Protein 5CEF (pdb70)

InterPro domains:
  IPR000319 Aspartate-semialdehyde dehydrogenase, conserved site [PS01103] (242-256)
  IPR000534 Semialdehyde dehydrogenase, NAD-binding [PF01118] (8-134)
  IPR000534 Semialdehyde dehydrogenase, NAD-binding [SM00859] (8-136)
  IPR005676 Aspartate-semialdehyde dehydrogenase, peptidoglycan lacking [TIGR00978] (7-359)
  IPR012280 Semialdehyde dehydrogenase, dimerisation domain [PF02774] (165-344)
  IPR036291 NAD(P)-binding domain superfamily [SSF51735] (7-179)
  IPR051823 Aspartate-semialdehyde dehydrogenase-related [PTHR46718] (6-364)

Foldseek 3Di:
DAAFEEEEEQLLDPLNVVLQVVQVVDPHYAHFAYEDDPVQAPHASLVPHPDPDPDDRDPSRRGPGYHHLACPTPRNVRGLEYEYPDEQVPCQVSVVRNLLSQHEYEYAYPNCLPPFQEEAEQLQAPLVLCLLVVVQQVVSVHDFYDYYYYYFFVLSLPLNLQRLCCVQPNHFQEKEKEKAFECLSDPDDCVVAPVDKAFDDDPPFVCSQQNSLQRSFDAPPVSNGTCSVPPRHYGYGYTYMYHHHHWKMKMKMDTAHPDPPDDDLVSSQVSQFVDGGPLVVLVQPLDFQGAEAEDEDCPDDDGVVPPPHPRLYFKYWYNWDQDPVHGIITMMMGGCVSVGRSSSSVSSVSVCVVVVSTD/DAAAEEEEEQCLDPLNVVLQVVQVVDPHYDHFAYEDDPVQAPAASLVPHPDPDPDDRDPSRRGPGYHHLACPTPRNVRGLEYEYPDEQVPCQVSVVRNLLSQHEYEYAYPNCPPPFQEEAEQLFAPLVLCLLVVVQCVVSVHDFYDYYYYYFQLLNLPLNLVRLCCVQPNDFQEKEKEKADACPPDPDDCVVAPVDKAFDDDPPQVCSQQNSLQRSFAAPPVSNGTCSVPPRHYGYGYTYMYHHHHWKMKMKMDTAHPDPPDDDLVSSLVSQFVDGGPLVVLPQPLDFQGAEAEDEDQPDDDGVPCPPHPRLYFKYKYNWDQDPVHGIITMMMGGCVSVPRSSSSVSSVSVCVVVVSTD/DAAFEEEEEQLLDPLNVVLQVDQVVDPHYAHFAYEDDPVQAQAASLVPHPDPDPDDRDPSRRGPGYHHLACPTPRNVRGLEYEYPDEQVPCVVSVVRNLLSQHEYEYAYPNCPPPFQEAAEQLQAPLVLCLLPVVQCVVSVHDFGDYYYYYAQQLNLPLNLVRLCCVQPNDFQEKEKEKADECLRDPDDCVVAPVDKAFDDDPPQVCSQQNSQQRSFDAPPVSNGTCSVPPRHYGYGYTYMYHHHHWKMKMKMDTAHPDPPDDDLVSSLVSQFVDGGPLVVLVQPLDFQTAEAEDEDCPDDDGVPPPPDPRLYFKYKYNWDQDPVHGIIIMMMGGCVSVPRSSSSVSSVSVCVVVVSTD/DAAAEEEEEQLLDPLNVVLQVVQVVDPHYHHFAYEHDPVQAPAQSLVPHPDPDPDDRDPSRRGPGYHHLACPTPRNVRGLEYEYPDEQVPCVVSVVRNQLSQHEYEYAYPNCPPPFQEAAEQLQFPLVLCLLPVVQQVVSVHDFYDYYYYYAQLLNLPLNLQRLCCVQPNHFAEKEKEKAFACLRDPDDCVVAPVDKAFDDDPPQVCSQQNSLQRSFAAPPVSNGTPSVPPRHYGYGYTYMYHHHHWKMKMKMDTAHPDPPDDDLVSSLVSQFVDGGPLVVLVQPLDFQTAEAEDEDQPDDDGVPPPPDPRLYFKYKYNWDQDPVHGIIIMMMGGCVSVPRSSSSVSSVSVCVVVVSTD

Organism: Cryptococcus deneoformans (strain JEC21 / ATCC MYA-565) (NCBI:txid214684)

GO terms:
  GO:0004073 aspartate-semialdehyde dehydrogenase activity (F, IDA)
  GO:0009088 L-threonine biosynthetic process (P, IDA)
  GO:0009090 L-homoserine biosynthetic process (P, IDA)
  GO:0004073 aspartate-semialdehyde dehydrogenase activity (F, EXP)

CATH classification: 3.40.50.720 (+1 more: 3.30.360.10)

B-factor: mean 45.01, std 17.14, range [16.52, 144.76]

Structure (mmCIF, N/CA/C/O backbone):
data_5CEF
#
_entry.id   5CEF
#
_cell.length_a   76.590
_cell.length_b   130.960
_cell.length_c   91.940
_cell.angle_alpha   90.000
_cell.angle_beta   92.870
_cell.angle_gamma   90.000
#
_symmetry.space_group_name_H-M   'P 1 21 1'
#
loop_
_entity.id
_entity.type
_entity.pdbx_description
1 polymer 'Aspartate-semialdehyde dehydrogenase'
2 non-polymer 1,2-ETHANEDIOL
3 water water
#
loop_
_atom_site.group_PDB
_atom_site.id
_atom_site.type_symbol
_atom_site.label_atom_id
_atom_site.label_alt_id
_atom_site.label_comp_id
_atom_site.label_asym_id
_atom_site.label_entity_id
_atom_site.label_seq_id
_atom_site.pdbx_PDB_ins_code
_atom_site.Cartn_x
_atom_site.Cartn_y
_atom_site.Cartn_z
_atom_site.occupancy
_atom_site.B_iso_or_equiv
_atom_site.auth_seq_id
_atom_site.auth_comp_id
_atom_site.auth_asym_id
_atom_site.auth_atom_id
_atom_site.pdbx_PDB_model_num
ATOM 1 N N . ARG A 1 6 ? 40.718 33.155 100.039 1.00 41.73 4 ARG A N 1
ATOM 2 C CA . ARG A 1 6 ? 40.441 32.998 98.560 1.00 47.01 4 ARG A CA 1
ATOM 3 C C . ARG A 1 6 ? 41.633 32.513 97.744 1.00 42.62 4 ARG A C 1
ATOM 4 O O . ARG A 1 6 ? 41.494 31.571 96.983 1.00 47.92 4 ARG A O 1
ATOM 12 N N . PRO A 1 7 ? 42.802 33.150 97.873 1.00 38.34 5 PRO A N 1
ATOM 13 C CA . PRO A 1 7 ? 43.941 32.426 97.310 1.00 35.52 5 PRO A CA 1
ATOM 14 C C . PRO A 1 7 ? 44.094 31.078 98.020 1.00 32.43 5 PRO A C 1
ATOM 15 O O . PRO A 1 7 ? 43.742 30.946 99.183 1.00 29.27 5 PRO A O 1
ATOM 19 N N . GLN A 1 8 ? 44.557 30.073 97.292 1.00 32.70 6 GLN A N 1
ATOM 20 C CA . GLN A 1 8 ? 44.731 28.754 97.846 1.00 33.09 6 GLN A CA 1
ATOM 21 C C . GLN A 1 8 ? 45.632 28.750 99.057 1.00 33.13 6 GLN A C 1
ATOM 22 O O . GLN A 1 8 ? 46.494 29.594 99.168 1.00 32.35 6 GLN A O 1
ATOM 28 N N . ILE A 1 9 ? 45.358 27.817 99.974 1.00 36.09 7 ILE A N 1
ATOM 29 C CA . ILE A 1 9 ? 46.177 27.574 101.170 1.00 33.73 7 ILE A CA 1
ATOM 30 C C . ILE A 1 9 ? 46.515 26.083 101.268 1.00 31.60 7 ILE A C 1
ATOM 31 O O . ILE A 1 9 ? 45.620 25.227 101.258 1.00 28.29 7 ILE A O 1
ATOM 36 N N . LYS A 1 10 ? 47.813 25.788 101.268 1.00 30.37 8 LYS A N 1
ATOM 37 C CA . LYS A 1 10 ? 48.254 24.410 101.194 1.00 33.73 8 LYS A CA 1
ATOM 38 C C . LYS A 1 10 ? 48.014 23.768 102.540 1.00 32.95 8 LYS A C 1
ATOM 39 O O . LYS A 1 10 ? 48.308 24.377 103.565 1.00 34.27 8 LYS A O 1
ATOM 45 N N . VAL A 1 11 ? 47.416 22.580 102.543 1.00 31.49 9 VAL A N 1
ATOM 46 C CA . VAL A 1 11 ? 47.112 21.898 103.808 1.00 30.88 9 VAL A CA 1
ATOM 47 C C . VAL A 1 11 ? 47.604 20.462 103.880 1.00 31.70 9 VAL A C 1
ATOM 48 O O . VAL A 1 11 ? 47.770 19.792 102.860 1.00 29.50 9 VAL A O 1
ATOM 52 N N . GLY A 1 12 ? 47.836 20.026 105.118 1.00 31.86 10 GLY A N 1
ATOM 53 C CA . GLY A 1 12 ? 48.255 18.671 105.412 1.00 34.56 10 GLY A CA 1
ATOM 54 C C . GLY A 1 12 ? 47.174 17.863 106.097 1.00 32.10 10 GLY A C 1
ATOM 55 O O . GLY A 1 12 ? 46.296 18.418 106.766 1.00 34.83 10 GLY A O 1
ATOM 56 N N . VAL A 1 13 ? 47.227 16.552 105.900 1.00 31.91 11 VAL A N 1
ATOM 57 C CA . VAL A 1 13 ? 46.351 15.625 106.594 1.00 29.90 11 VAL A CA 1
ATOM 58 C C . VAL A 1 13 ? 47.188 14.490 107.207 1.00 30.57 11 VAL A C 1
ATOM 59 O O . VAL A 1 13 ? 47.832 13.721 106.497 1.00 26.98 11 VAL A O 1
ATOM 63 N N . LEU A 1 14 ? 47.214 14.436 108.539 1.00 31.88 12 LEU A N 1
ATOM 64 C CA . LEU A 1 14 ? 47.855 13.337 109.270 1.00 34.59 12 LEU A CA 1
ATOM 65 C C . LEU A 1 14 ? 46.829 12.261 109.547 1.00 33.48 12 LEU A C 1
ATOM 66 O O . LEU A 1 14 ? 45.680 12.569 109.868 1.00 37.13 12 LEU A O 1
ATOM 71 N N . GLY A 1 15 ? 47.227 11.008 109.388 1.00 35.73 13 GLY A N 1
ATOM 72 C CA . GLY A 1 15 ? 46.311 9.867 109.562 1.00 35.98 13 GLY A CA 1
ATOM 73 C C . GLY A 1 15 ? 45.437 9.716 108.345 1.00 36.58 13 GLY A C 1
ATOM 74 O O . GLY A 1 15 ? 44.247 9.423 108.453 1.00 36.87 13 GLY A O 1
ATOM 75 N N . ALA A 1 16 ? 46.041 9.893 107.180 1.00 35.75 14 ALA A N 1
ATOM 76 C CA . ALA A 1 16 ? 45.302 10.063 105.962 1.00 36.28 14 ALA A CA 1
ATOM 77 C C . ALA A 1 16 ? 44.650 8.829 105.468 1.00 38.96 14 ALA A C 1
ATOM 78 O O . ALA A 1 16 ? 43.683 8.918 104.700 1.00 42.47 14 ALA A O 1
ATOM 80 N N . THR A 1 17 ? 45.157 7.670 105.863 1.00 44.41 15 THR A N 1
ATOM 81 C CA . THR A 1 17 ? 44.554 6.407 105.414 1.00 44.87 15 THR A CA 1
ATOM 82 C C . THR A 1 17 ? 43.443 5.969 106.345 1.00 44.43 15 THR A C 1
ATOM 83 O O . THR A 1 17 ? 42.648 5.119 105.962 1.00 43.61 15 THR A O 1
ATOM 87 N N . GLY A 1 18 ? 43.397 6.533 107.559 1.00 43.74 16 GLY A N 1
ATOM 88 C CA . GLY A 1 18 ? 42.314 6.272 108.535 1.00 43.45 16 GLY A CA 1
ATOM 89 C C . GLY A 1 18 ? 40.993 6.903 108.118 1.00 47.78 16 GLY A C 1
ATOM 90 O O . GLY A 1 18 ? 40.973 7.734 107.225 1.00 53.40 16 GLY A O 1
ATOM 91 N N . THR A 1 19 ? 39.894 6.532 108.779 1.00 47.73 17 THR A N 1
ATOM 92 C CA . THR A 1 19 ? 38.572 6.896 108.301 1.00 47.12 17 THR A CA 1
ATOM 93 C C . THR A 1 19 ? 38.340 8.404 108.418 1.00 44.42 17 THR A C 1
ATOM 94 O O . THR A 1 19 ? 37.806 9.028 107.510 1.00 43.31 17 THR A O 1
ATOM 98 N N . VAL A 1 20 ? 38.785 8.995 109.512 1.00 40.79 18 VAL A N 1
ATOM 99 C CA . VAL A 1 20 ? 38.708 10.443 109.648 1.00 39.41 18 VAL A CA 1
ATOM 100 C C . VAL A 1 20 ? 39.545 11.128 108.569 1.00 36.49 18 VAL A C 1
ATOM 101 O O . VAL A 1 20 ? 39.117 12.115 107.993 1.00 31.93 18 VAL A O 1
ATOM 105 N N . GLY A 1 21 ? 40.739 10.593 108.323 1.00 36.60 19 GLY A N 1
ATOM 106 C CA . GLY A 1 21 ? 41.635 11.099 107.286 1.00 35.75 19 GLY A CA 1
ATOM 107 C C . GLY A 1 21 ? 41.010 11.079 105.907 1.00 36.49 19 GLY A C 1
ATOM 108 O O . GLY A 1 21 ? 41.124 12.039 105.145 1.00 36.18 19 GLY A O 1
ATOM 109 N N . GLN A 1 22 ? 40.304 10.003 105.624 1.00 37.11 20 GLN A N 1
ATOM 110 C CA . GLN A 1 22 ? 39.593 9.854 104.371 1.00 39.78 20 GLN A CA 1
ATOM 111 C C . GLN A 1 22 ? 38.538 10.937 104.177 1.00 39.99 20 GLN A C 1
ATOM 112 O O . GLN A 1 22 ? 38.369 11.487 103.069 1.00 35.49 20 GLN A O 1
ATOM 118 N N . ARG A 1 23 ? 37.828 11.242 105.257 1.00 37.46 21 ARG A N 1
ATOM 119 C CA . ARG A 1 23 ? 36.801 12.250 105.183 1.00 37.64 21 ARG A CA 1
ATOM 120 C C . ARG A 1 23 ? 37.445 13.628 104.985 1.00 32.54 21 ARG A C 1
ATOM 121 O O . ARG A 1 23 ? 36.970 14.421 104.165 1.00 32.54 21 ARG A O 1
ATOM 129 N N . PHE A 1 24 ? 38.516 13.899 105.716 1.00 28.68 22 PHE A N 1
ATOM 130 C CA . PHE A 1 24 ? 39.265 15.139 105.510 1.00 32.37 22 PHE A CA 1
ATOM 131 C C . PHE A 1 24 ? 39.612 15.286 104.024 1.00 32.28 22 PHE A C 1
ATOM 132 O O . PHE A 1 24 ? 39.428 16.349 103.427 1.00 32.67 22 PHE A O 1
ATOM 140 N N . ILE A 1 25 ? 40.092 14.202 103.436 1.00 33.28 23 ILE A N 1
ATOM 141 C CA . ILE A 1 25 ? 40.509 14.219 102.061 1.00 34.92 23 ILE A CA 1
ATOM 142 C C . ILE A 1 25 ? 39.329 14.478 101.115 1.00 35.14 23 ILE A C 1
ATOM 143 O O . ILE A 1 25 ? 39.420 15.308 100.211 1.00 38.53 23 ILE A O 1
ATOM 148 N N . GLU A 1 26 ? 38.240 13.770 101.312 1.00 34.75 24 GLU A N 1
ATOM 149 C CA . GLU A 1 26 ? 37.045 14.016 100.527 1.00 38.29 24 GLU A CA 1
ATOM 150 C C . GLU A 1 26 ? 36.625 15.486 100.574 1.00 36.38 24 GLU A C 1
ATOM 151 O O . GLU A 1 26 ? 36.339 16.081 99.559 1.00 32.65 24 GLU A O 1
ATOM 157 N N . LEU A 1 27 ? 36.590 16.060 101.773 1.00 36.11 25 LEU A N 1
ATOM 158 C CA . LEU A 1 27 ? 36.082 17.400 101.931 1.00 35.62 25 LEU A CA 1
ATOM 159 C C . LEU A 1 27 ? 37.051 18.429 101.418 1.00 33.33 25 LEU A C 1
ATOM 160 O O . LEU A 1 27 ? 36.632 19.460 100.898 1.00 34.07 25 LEU A O 1
ATOM 165 N N . LEU A 1 28 ? 38.333 18.194 101.603 1.00 29.94 26 LEU A N 1
ATOM 166 C CA . LEU A 1 28 ? 39.309 19.196 101.216 1.00 30.46 26 LEU A CA 1
ATOM 167 C C . LEU A 1 28 ? 39.518 19.199 99.700 1.00 32.89 26 LEU A C 1
ATOM 168 O O . LEU A 1 28 ? 39.836 20.234 99.114 1.00 35.00 26 LEU A O 1
ATOM 173 N N . ALA A 1 29 ? 39.318 18.060 99.048 1.00 34.78 27 ALA A N 1
ATOM 174 C CA . ALA A 1 29 ? 39.378 18.026 97.584 1.00 34.51 27 ALA A CA 1
ATOM 175 C C . ALA A 1 29 ? 38.294 18.923 96.987 1.00 34.97 27 ALA A C 1
ATOM 176 O O . ALA A 1 29 ? 38.536 19.615 96.012 1.00 39.37 27 ALA A O 1
ATOM 178 N N . ALA A 1 30 ? 37.121 18.947 97.617 1.00 32.60 28 ALA A N 1
ATOM 179 C CA . ALA A 1 30 ? 35.984 19.766 97.166 1.00 32.76 28 ALA A CA 1
ATOM 180 C C . ALA A 1 30 ? 36.010 21.228 97.664 1.00 29.63 28 ALA A C 1
ATOM 181 O O . ALA A 1 30 ? 35.135 22.012 97.309 1.00 25.73 28 ALA A O 1
ATOM 183 N N . HIS A 1 31 ? 37.019 21.588 98.450 1.00 27.44 29 HIS A N 1
ATOM 184 C CA . HIS A 1 31 ? 37.025 22.852 99.155 1.00 28.47 29 HIS A CA 1
ATOM 185 C C . HIS A 1 31 ? 37.465 24.015 98.264 1.00 28.58 29 HIS A C 1
ATOM 186 O O . HIS A 1 31 ? 38.413 23.909 97.468 1.00 29.29 29 HIS A O 1
ATOM 193 N N . PRO A 1 32 ? 36.821 25.169 98.434 1.00 30.38 30 PRO A N 1
ATOM 194 C CA . PRO A 1 32 ? 37.149 26.309 97.535 1.00 30.92 30 PRO A CA 1
ATOM 195 C C . PRO A 1 32 ? 38.543 26.927 97.655 1.00 27.38 30 PRO A C 1
ATOM 196 O O . PRO A 1 32 ? 38.961 27.545 96.726 1.00 27.18 30 PRO A O 1
ATOM 200 N N . TYR A 1 33 ? 39.236 26.792 98.779 1.00 28.41 31 TYR A N 1
ATOM 201 C CA . TYR A 1 33 ? 40.610 27.307 98.881 1.00 27.13 31 TYR A CA 1
ATOM 202 C C . TYR A 1 33 ? 41.686 26.483 99.576 1.00 28.30 31 TYR A C 1
ATOM 203 O O . TYR A 1 33 ? 42.862 26.776 99.414 1.00 29.91 31 TYR A O 1
ATOM 212 N N . PHE A 1 34 ? 41.304 25.540 100.427 1.00 29.36 32 PHE A N 1
ATOM 213 C CA . PHE A 1 34 ? 42.273 24.656 101.092 1.00 30.91 32 PHE A CA 1
ATOM 214 C C . PHE A 1 34 ? 42.691 23.602 100.091 1.00 30.08 32 PHE A C 1
ATOM 215 O O . PHE A 1 34 ? 41.819 22.954 99.468 1.00 31.22 32 PHE A O 1
ATOM 223 N N . ALA A 1 35 ? 43.990 23.488 99.858 1.00 28.67 33 ALA A N 1
ATOM 224 C CA . ALA A 1 35 ? 44.501 22.600 98.777 1.00 30.42 33 ALA A CA 1
ATOM 225 C C . ALA A 1 35 ? 45.361 21.479 99.366 1.00 29.85 33 ALA A C 1
ATOM 226 O O . ALA A 1 35 ? 46.351 21.748 100.043 1.00 30.83 33 ALA A O 1
ATOM 228 N N . LEU A 1 36 ? 44.925 20.241 99.158 1.00 30.35 34 LEU A N 1
ATOM 229 C CA . LEU A 1 36 ? 45.611 19.087 99.691 1.00 30.85 34 LEU A CA 1
ATOM 230 C C . LEU A 1 36 ? 47.002 19.093 99.182 1.00 32.36 34 LEU A C 1
ATOM 231 O O . LEU A 1 36 ? 47.204 19.120 97.976 1.00 35.58 34 LEU A O 1
ATOM 236 N N . HIS A 1 37 ? 47.963 19.141 100.091 1.00 32.27 35 HIS A N 1
ATOM 237 C CA . HIS A 1 37 ? 49.352 19.270 99.703 1.00 32.42 35 HIS A CA 1
ATOM 238 C C . HIS A 1 37 ? 50.259 18.185 100.284 1.00 34.45 35 HIS A C 1
ATOM 239 O O . HIS A 1 37 ? 51.245 17.815 99.657 1.00 36.49 35 HIS A O 1
ATOM 246 N N . ALA A 1 38 ? 49.978 17.722 101.508 1.00 37.01 36 ALA A N 1
ATOM 247 C CA . ALA A 1 38 ? 50.847 16.754 102.203 1.00 35.86 36 ALA A CA 1
ATOM 248 C C . ALA A 1 38 ? 50.027 15.758 103.012 1.00 40.13 36 ALA A C 1
ATOM 249 O O . ALA A 1 38 ? 49.274 16.152 103.912 1.00 44.75 36 ALA A O 1
ATOM 251 N N . LEU A 1 39 ? 50.136 14.480 102.663 1.00 36.50 37 LEU A N 1
ATOM 252 C CA . LEU A 1 39 ? 49.472 13.420 103.392 1.00 37.23 37 LEU A CA 1
ATOM 253 C C . LEU A 1 39 ? 50.446 12.626 104.264 1.00 39.00 37 LEU A C 1
ATOM 254 O O . LEU A 1 39 ? 51.537 12.275 103.825 1.00 39.39 37 LEU A O 1
ATOM 259 N N . GLY A 1 40 ? 50.068 12.363 105.504 1.00 40.48 38 GLY A N 1
ATOM 260 C CA . GLY A 1 40 ? 50.888 11.548 106.404 1.00 43.66 38 GLY A CA 1
ATOM 261 C C . GLY A 1 40 ? 50.161 10.252 106.779 1.00 43.89 38 GLY A C 1
ATOM 262 O O . GLY A 1 40 ? 48.988 10.279 107.115 1.00 41.97 38 GLY A O 1
ATOM 263 N N . ALA A 1 41 ? 50.873 9.129 106.740 1.00 46.76 39 ALA A N 1
ATOM 264 C CA . ALA A 1 41 ? 50.366 7.853 107.221 1.00 48.89 39 ALA A CA 1
ATOM 265 C C . ALA A 1 41 ? 51.504 7.111 107.887 1.00 48.52 39 ALA A C 1
ATOM 266 O O . ALA A 1 41 ? 52.464 7.737 108.328 1.00 51.26 39 ALA A O 1
ATOM 268 N N . SER A 1 42 ? 51.418 5.795 107.998 1.00 54.17 40 SER A N 1
ATOM 269 C CA . SER A 1 42 ? 52.465 5.038 108.715 1.00 59.84 40 SER A CA 1
ATOM 270 C C . SER A 1 42 ? 53.808 4.987 107.944 1.00 61.70 40 SER A C 1
ATOM 271 O O . SER A 1 42 ? 53.878 5.272 106.738 1.00 67.09 40 SER A O 1
ATOM 274 N N . SER A 1 43 ? 54.858 4.618 108.666 1.00 60.63 41 SER A N 1
ATOM 275 C CA . SER A 1 43 ? 56.159 4.325 108.074 1.00 63.56 41 SER A CA 1
ATOM 276 C C . SER A 1 43 ? 56.106 3.186 107.063 1.00 62.88 41 SER A C 1
ATOM 277 O O . SER A 1 43 ? 56.861 3.156 106.106 1.00 56.24 41 SER A O 1
ATOM 280 N N . ARG A 1 44 ? 55.182 2.257 107.271 1.00 72.54 42 ARG A N 1
ATOM 281 C CA . ARG A 1 44 ? 54.943 1.163 106.319 1.00 74.14 42 ARG A CA 1
ATOM 282 C C . ARG A 1 44 ? 54.351 1.654 104.988 1.00 71.40 42 ARG A C 1
ATOM 283 O O . ARG A 1 44 ? 54.670 1.107 103.943 1.00 66.31 42 ARG A O 1
ATOM 291 N N . SER A 1 45 ? 53.501 2.690 105.012 1.00 68.83 43 SER A N 1
ATOM 292 C CA . SER A 1 45 ? 52.874 3.182 103.770 1.00 59.24 43 SER A CA 1
ATOM 293 C C . SER A 1 45 ? 53.707 4.250 103.071 1.00 51.57 43 SER A C 1
ATOM 294 O O . SER A 1 45 ? 53.494 4.514 101.902 1.00 49.21 43 SER A O 1
ATOM 297 N N . ALA A 1 46 ? 54.642 4.873 103.782 1.00 52.05 44 ALA A N 1
ATOM 298 C CA . ALA A 1 46 ? 55.365 6.021 103.238 1.00 56.25 44 ALA A CA 1
ATOM 299 C C . ALA A 1 46 ? 56.014 5.715 101.911 1.00 55.65 44 ALA A C 1
ATOM 300 O O . ALA A 1 46 ? 56.510 4.625 101.712 1.00 64.43 44 ALA A O 1
ATOM 302 N N . GLY A 1 47 ? 55.965 6.677 101.000 1.00 55.21 45 GLY A N 1
ATOM 303 C CA . GLY A 1 47 ? 56.519 6.515 99.670 1.00 54.86 45 GLY A CA 1
ATOM 304 C C . GLY A 1 47 ? 55.564 5.914 98.650 1.00 54.42 45 GLY A C 1
ATOM 305 O O . GLY A 1 47 ? 55.828 5.951 97.453 1.00 64.45 45 GLY A O 1
ATOM 306 N N . GLN A 1 48 ? 54.454 5.351 99.087 1.00 52.73 46 GLN A N 1
ATOM 307 C CA . GLN A 1 48 ? 53.494 4.813 98.139 1.00 60.42 46 GLN A CA 1
ATOM 308 C C . GLN A 1 48 ? 52.403 5.832 97.840 1.00 57.65 46 GLN A C 1
ATOM 309 O O . GLN A 1 48 ? 52.198 6.763 98.586 1.00 54.64 46 GLN A O 1
ATOM 315 N N . GLN A 1 49 ? 51.689 5.615 96.746 1.00 58.72 47 GLN A N 1
ATOM 316 C CA . GLN A 1 49 ? 50.579 6.468 96.375 1.00 56.75 47 GLN A CA 1
ATOM 317 C C . GLN A 1 49 ? 49.360 6.146 97.191 1.00 51.82 47 GLN A C 1
ATOM 318 O O . GLN A 1 49 ? 49.087 4.976 97.482 1.00 48.88 47 GLN A O 1
ATOM 324 N N . TYR A 1 50 ? 48.622 7.200 97.534 1.00 48.53 48 TYR A N 1
ATOM 325 C CA . TYR A 1 50 ? 47.458 7.081 98.406 1.00 46.32 48 TYR A CA 1
ATOM 326 C C . TYR A 1 50 ? 46.541 5.959 97.916 1.00 47.06 48 TYR A C 1
ATOM 327 O O . TYR A 1 50 ? 46.128 5.081 98.692 1.00 45.39 48 TYR A O 1
ATOM 336 N N . ALA A 1 51 ? 46.222 5.998 96.629 1.00 47.33 49 ALA A N 1
ATOM 337 C CA . ALA A 1 51 ? 45.265 5.052 96.058 1.00 53.43 49 ALA A CA 1
ATOM 338 C C . ALA A 1 51 ? 45.650 3.587 96.289 1.00 53.75 49 ALA A C 1
ATOM 339 O O . ALA A 1 51 ? 44.775 2.746 96.474 1.00 53.21 49 ALA A O 1
ATOM 341 N N . ARG A 1 52 ? 46.951 3.302 96.323 1.00 57.35 50 ARG A N 1
ATOM 342 C CA . ARG A 1 52 ? 47.424 1.923 96.476 1.00 64.35 50 ARG A CA 1
ATOM 343 C C . ARG A 1 52 ? 47.512 1.442 97.923 1.00 58.89 50 ARG A C 1
ATOM 344 O O . ARG A 1 52 ? 47.510 0.237 98.158 1.00 63.10 50 ARG A O 1
ATOM 352 N N . VAL A 1 53 ? 47.589 2.344 98.891 1.00 54.80 51 VAL A N 1
ATOM 353 C CA . VAL A 1 53 ? 47.678 1.912 100.290 1.00 54.15 51 VAL A CA 1
ATOM 354 C C . VAL A 1 53 ? 46.367 2.003 101.063 1.00 55.03 51 VAL A C 1
ATOM 355 O O . VAL A 1 53 ? 46.176 1.281 102.030 1.00 57.92 51 VAL A O 1
ATOM 359 N N . VAL A 1 54 ? 45.456 2.867 100.648 1.00 49.39 52 VAL A N 1
ATOM 360 C CA . VAL A 1 54 ? 44.260 3.093 101.444 1.00 47.76 52 VAL A CA 1
ATOM 361 C C . VAL A 1 54 ? 43.231 2.019 101.231 1.00 46.36 52 VAL A C 1
ATOM 362 O O . VAL A 1 54 ? 43.048 1.571 100.116 1.00 47.35 52 VAL A O 1
ATOM 366 N N . ARG A 1 55 ? 42.558 1.618 102.302 1.00 54.75 53 ARG A N 1
ATOM 367 C CA . ARG A 1 55 ? 41.361 0.799 102.191 1.00 59.85 53 ARG A CA 1
ATOM 368 C C . ARG A 1 55 ? 40.212 1.806 102.253 1.00 59.59 53 ARG A C 1
ATOM 369 O O . ARG A 1 55 ? 39.607 2.009 103.312 1.00 64.59 53 ARG A O 1
ATOM 377 N N . TRP A 1 56 ? 39.876 2.392 101.115 1.00 54.64 54 TRP A N 1
ATOM 378 C CA . TRP A 1 56 ? 38.854 3.430 101.056 1.00 52.17 54 TRP A CA 1
ATOM 379 C C . TRP A 1 56 ? 37.454 2.946 101.437 1.00 52.47 54 TRP A C 1
ATOM 380 O O . TRP A 1 56 ? 36.784 2.278 100.654 1.00 54.64 54 TRP A O 1
ATOM 391 N N . LYS A 1 57 ? 36.983 3.360 102.609 1.00 58.08 55 LYS A N 1
ATOM 392 C CA . LYS A 1 57 ? 35.700 2.923 103.150 1.00 59.84 55 LYS A CA 1
ATOM 393 C C . LYS A 1 57 ? 34.560 3.943 102.993 1.00 55.44 55 LYS A C 1
ATOM 394 O O . LYS A 1 57 ? 33.606 3.918 103.763 1.00 47.81 55 LYS A O 1
ATOM 400 N N . LEU A 1 58 ? 34.612 4.806 101.984 1.00 52.74 56 LEU A N 1
ATOM 401 C CA . LEU A 1 58 ? 33.559 5.825 101.806 1.00 55.19 56 LEU A CA 1
ATOM 402 C C . LEU A 1 58 ? 32.698 5.597 100.548 1.00 52.85 56 LEU A C 1
ATOM 403 O O . LEU A 1 58 ? 33.216 5.115 99.552 1.00 53.52 56 LEU A O 1
ATOM 408 N N . PRO A 1 59 ? 31.395 5.974 100.587 1.00 57.70 57 PRO A N 1
ATOM 409 C CA . PRO A 1 59 ? 30.446 5.726 99.487 1.00 58.71 57 PRO A CA 1
ATOM 410 C C . PRO A 1 59 ? 30.970 6.152 98.142 1.00 64.59 57 PRO A C 1
ATOM 411 O O . PRO A 1 59 ? 30.912 5.379 97.184 1.00 77.09 57 PRO A O 1
ATOM 415 N N . SER A 1 60 ? 31.471 7.370 98.063 1.00 68.17 58 SER A N 1
ATOM 416 C CA . SER A 1 60 ? 31.924 7.918 96.789 1.00 74.41 58 SER A CA 1
ATOM 417 C C . SER A 1 60 ? 33.380 7.530 96.559 1.00 69.26 58 SER A C 1
ATOM 418 O O . SER A 1 60 ? 34.049 7.107 97.494 1.00 75.49 58 SER A O 1
ATOM 421 N N . PRO A 1 61 ? 33.879 7.684 95.322 1.00 68.08 59 PRO A N 1
ATOM 422 C CA . PRO A 1 61 ? 35.217 7.191 95.040 1.00 67.99 59 PRO A CA 1
ATOM 423 C C . PRO A 1 61 ? 36.308 8.153 95.468 1.00 64.22 59 PRO A C 1
ATOM 424 O O . PRO A 1 61 ? 36.031 9.313 95.784 1.00 59.79 59 PRO A O 1
ATOM 428 N N . ILE A 1 62 ? 37.546 7.665 95.436 1.00 60.44 60 ILE A N 1
ATOM 429 C CA . ILE A 1 62 ? 38.720 8.467 95.772 1.00 56.20 60 ILE A CA 1
ATOM 430 C C . ILE A 1 62 ? 38.822 9.616 94.781 1.00 53.50 60 ILE A C 1
ATOM 431 O O . ILE A 1 62 ? 38.692 9.390 93.580 1.00 60.60 60 ILE A O 1
ATOM 436 N N . PRO A 1 63 ? 39.008 10.858 95.271 1.00 54.73 61 PRO A N 1
ATOM 437 C CA . PRO A 1 63 ? 39.058 12.006 94.329 1.00 58.78 61 PRO A CA 1
ATOM 438 C C . PRO A 1 63 ? 40.281 12.003 93.423 1.00 64.67 61 PRO A C 1
ATOM 439 O O . PRO A 1 63 ? 41.270 11.345 93.740 1.00 75.14 61 PRO A O 1
ATOM 443 N N . ASP A 1 64 ? 40.202 12.716 92.301 1.00 65.99 62 ASP A N 1
ATOM 444 C CA . ASP A 1 64 ? 41.287 12.705 91.325 1.00 72.11 62 ASP A CA 1
ATOM 445 C C . ASP A 1 64 ? 42.527 13.365 91.896 1.00 64.91 62 ASP A C 1
ATOM 446 O O . ASP A 1 64 ? 43.632 12.842 91.757 1.00 72.65 62 ASP A O 1
ATOM 451 N N . ALA A 1 65 ? 42.336 14.523 92.508 1.00 59.29 63 ALA A N 1
ATOM 452 C CA . ALA A 1 65 ? 43.441 15.305 93.050 1.00 69.75 63 ALA A CA 1
ATOM 453 C C . ALA A 1 65 ? 44.428 14.495 93.889 1.00 64.85 63 ALA A C 1
ATOM 454 O O . ALA A 1 65 ? 45.630 14.801 93.878 1.00 68.94 63 ALA A O 1
ATOM 456 N N . VAL A 1 66 ? 43.942 13.445 94.548 1.00 61.65 64 VAL A N 1
ATOM 457 C CA . VAL A 1 66 ? 44.773 12.672 95.465 1.00 63.62 64 VAL A CA 1
ATOM 458 C C . VAL A 1 66 ? 45.161 11.280 95.016 1.00 58.52 64 VAL A C 1
ATOM 459 O O . VAL A 1 66 ? 46.048 10.682 95.633 1.00 54.95 64 VAL A O 1
ATOM 463 N N . ARG A 1 67 ? 44.518 10.740 93.994 1.00 66.46 65 ARG A N 1
ATOM 464 C CA . ARG A 1 67 ? 44.780 9.347 93.582 1.00 76.63 65 ARG A CA 1
ATOM 465 C C . ARG A 1 67 ? 46.294 9.068 93.548 1.00 72.23 65 ARG A C 1
ATOM 466 O O . ARG A 1 67 ? 46.781 8.075 94.155 1.00 60.15 65 ARG A O 1
ATOM 474 N N . HIS A 1 68 ? 47.023 9.980 92.908 1.00 66.42 66 HIS A N 1
ATOM 475 C CA . HIS A 1 68 ? 48.446 9.812 92.667 1.00 68.45 66 HIS A CA 1
ATOM 476 C C . HIS A 1 68 ? 49.355 10.636 93.603 1.00 59.59 66 HIS A C 1
ATOM 477 O O . HIS A 1 68 ? 50.567 10.685 93.410 1.00 58.04 66 HIS A O 1
ATOM 484 N N . MET A 1 69 ? 48.790 11.216 94.660 1.00 56.30 67 MET A N 1
ATOM 485 C CA . MET A 1 69 ? 49.600 11.846 95.718 1.00 52.47 67 MET A CA 1
ATOM 486 C C . MET A 1 69 ? 50.296 10.779 96.550 1.00 49.77 67 MET A C 1
ATOM 487 O O . MET A 1 69 ? 49.757 9.676 96.803 1.00 42.27 67 MET A O 1
ATOM 492 N N . VAL A 1 70 ? 51.480 11.119 97.009 1.00 42.15 68 VAL A N 1
ATOM 493 C CA . VAL A 1 70 ? 52.236 10.166 97.759 1.00 44.84 68 VAL A CA 1
ATOM 494 C C . VAL A 1 70 ? 52.133 10.464 99.248 1.00 43.81 68 VAL A C 1
ATOM 495 O O . VAL A 1 70 ? 52.398 11.591 99.670 1.00 44.99 68 VAL A O 1
ATOM 499 N N . VAL A 1 71 ? 51.909 9.419 100.044 1.00 42.57 69 VAL A N 1
ATOM 500 C CA . VAL A 1 71 ? 51.901 9.553 101.499 1.00 40.52 69 VAL A CA 1
ATOM 501 C C . VAL A 1 71 ? 53.318 9.520 102.035 1.00 43.16 69 VAL A C 1
ATOM 502 O O . VAL A 1 71 ? 54.198 8.869 101.478 1.00 44.71 69 VAL A O 1
ATOM 506 N N . HIS A 1 72 ? 53.540 10.234 103.127 1.00 45.58 70 HIS A N 1
ATOM 507 C CA . HIS A 1 72 ? 54.864 10.333 103.755 1.00 43.49 70 HIS A CA 1
ATOM 508 C C . HIS A 1 72 ? 54.763 10.013 105.232 1.00 43.40 70 HIS A C 1
ATOM 509 O O . HIS A 1 72 ? 53.693 9.679 105.733 1.00 45.76 70 HIS A O 1
ATOM 516 N N . GLU A 1 73 ? 55.891 10.084 105.918 1.00 39.09 71 GLU A N 1
ATOM 517 C CA . GLU A 1 73 ? 55.890 9.896 107.346 1.00 39.89 71 GLU A CA 1
ATOM 518 C C . GLU A 1 73 ? 55.195 11.074 108.009 1.00 39.62 71 GLU A C 1
ATOM 519 O O . GLU A 1 73 ? 55.170 12.147 107.447 1.00 34.77 71 GLU A O 1
ATOM 525 N N . CYS A 1 74 ? 54.674 10.852 109.222 1.00 41.33 72 CYS A N 1
ATOM 526 C CA . CYS A 1 74 ? 54.018 11.890 109.997 1.00 35.61 72 CYS A CA 1
ATOM 527 C C . CYS A 1 74 ? 55.049 12.677 110.794 1.00 35.70 72 CYS A C 1
ATOM 528 O O . CYS A 1 74 ? 55.123 12.565 112.016 1.00 38.88 72 CYS A O 1
ATOM 531 N N . ARG A 1 75 ? 55.881 13.450 110.105 1.00 37.65 73 ARG A N 1
ATOM 532 C CA . ARG A 1 75 ? 56.775 14.428 110.774 1.00 40.32 73 ARG A CA 1
ATOM 533 C C . ARG A 1 75 ? 56.787 15.748 110.008 1.00 38.20 73 ARG A C 1
ATOM 534 O O . ARG A 1 75 ? 56.540 15.775 108.829 1.00 32.10 73 ARG A O 1
ATOM 542 N N . PRO A 1 76 ? 57.053 16.854 110.709 1.00 41.30 74 PRO A N 1
ATOM 543 C CA . PRO A 1 76 ? 56.950 18.191 110.132 1.00 40.69 74 PRO A CA 1
ATOM 544 C C . PRO A 1 76 ? 57.971 18.479 109.028 1.00 46.91 74 PRO A C 1
ATOM 545 O O . PRO A 1 76 ? 57.766 19.390 108.217 1.00 50.02 74 PRO A O 1
ATOM 549 N N . ASP A 1 77 ? 59.072 17.723 109.004 1.00 48.89 75 ASP A N 1
ATOM 550 C CA . ASP A 1 77 ? 60.106 17.884 107.978 1.00 44.55 75 ASP A CA 1
ATOM 551 C C . ASP A 1 77 ? 59.995 16.826 106.894 1.00 40.16 75 ASP A C 1
ATOM 552 O O . ASP A 1 77 ? 60.909 16.661 106.109 1.00 44.00 75 ASP A O 1
ATOM 557 N N . ALA A 1 78 ? 58.880 16.121 106.815 1.00 39.75 76 ALA A N 1
ATOM 558 C CA . ALA A 1 78 ? 58.657 15.247 105.655 1.00 40.73 76 ALA A CA 1
ATOM 559 C C . ALA A 1 78 ? 58.160 16.098 104.493 1.00 40.72 76 ALA A C 1
ATOM 560 O O . ALA A 1 78 ? 57.832 17.278 104.689 1.00 45.21 76 ALA A O 1
ATOM 562 N N . PRO A 1 79 ? 58.146 15.535 103.276 1.00 42.56 77 PRO A N 1
ATOM 563 C CA . PRO A 1 79 ? 57.916 16.390 102.096 1.00 46.98 77 PRO A CA 1
ATOM 564 C C . PRO A 1 79 ? 56.539 17.067 102.080 1.00 44.36 77 PRO A C 1
ATOM 565 O O . PRO A 1 79 ? 55.519 16.381 102.202 1.00 38.20 77 PRO A O 1
ATOM 569 N N . GLY A 1 80 ? 56.543 18.394 101.920 1.00 37.33 78 GLY A N 1
ATOM 570 C CA . GLY A 1 80 ? 55.307 19.152 101.756 1.00 39.48 78 GLY A CA 1
ATOM 571 C C . GLY A 1 80 ? 54.827 19.840 103.029 1.00 40.14 78 GLY A C 1
ATOM 572 O O . GLY A 1 80 ? 54.212 20.920 102.976 1.00 37.23 78 GLY A O 1
ATOM 573 N N . PHE A 1 81 ? 55.179 19.264 104.177 1.00 37.50 79 PHE A N 1
ATOM 574 C CA . PHE A 1 81 ? 54.585 19.693 105.417 1.00 36.63 79 PHE A CA 1
ATOM 575 C C . PHE A 1 81 ? 55.026 21.072 105.816 1.00 37.94 79 PHE A C 1
ATOM 576 O O . PHE A 1 81 ? 54.193 21.877 106.236 1.00 41.26 79 PHE A O 1
ATOM 584 N N . ALA A 1 82 ? 56.307 21.387 105.650 1.00 38.86 80 ALA A N 1
ATOM 585 C CA . ALA A 1 82 ? 56.810 22.730 106.030 1.00 37.53 80 ALA A CA 1
ATOM 586 C C . ALA A 1 82 ? 56.092 23.887 105.312 1.00 33.47 80 ALA A C 1
ATOM 587 O O . ALA A 1 82 ? 56.101 24.997 105.793 1.00 35.03 80 ALA A O 1
ATOM 589 N N . GLU A 1 83 ? 55.503 23.628 104.152 1.00 34.62 81 GLU A N 1
ATOM 590 C CA . GLU A 1 83 ? 54.794 24.669 103.381 1.00 37.20 81 GLU A CA 1
ATOM 591 C C . GLU A 1 83 ? 53.307 24.730 103.686 1.00 34.32 81 GLU A C 1
ATOM 592 O O . GLU A 1 83 ? 52.612 25.600 103.155 1.00 31.49 81 GLU A O 1
ATOM 598 N N . CYS A 1 84 ? 52.795 23.777 104.467 1.00 34.33 82 CYS A N 1
ATOM 599 C CA . CYS A 1 84 ? 51.358 23.767 104.794 1.00 32.99 82 CYS A CA 1
ATOM 600 C C . CYS A 1 84 ? 51.027 24.895 105.730 1.00 31.59 82 CYS A C 1
ATOM 601 O O . CYS A 1 84 ? 51.735 25.128 106.710 1.00 31.84 82 CYS A O 1
ATOM 604 N N . GLY A 1 85 ? 49.951 25.605 105.413 1.00 32.43 83 GLY A N 1
ATOM 605 C CA . GLY A 1 85 ? 49.442 26.682 106.252 1.00 33.05 83 GLY A CA 1
ATOM 606 C C . GLY A 1 85 ? 48.586 26.196 107.416 1.00 32.72 83 GLY A C 1
ATOM 607 O O . GLY A 1 85 ? 48.463 26.885 108.438 1.00 36.59 83 GLY A O 1
ATOM 608 N N . VAL A 1 86 ? 48.010 25.022 107.255 1.00 34.01 84 VAL A N 1
ATOM 609 C CA . VAL A 1 86 ? 47.345 24.302 108.335 1.00 38.04 84 VAL A CA 1
ATOM 610 C C . VAL A 1 86 ? 47.482 22.779 108.112 1.00 35.86 84 VAL A C 1
ATOM 611 O O . VAL A 1 86 ? 47.389 22.305 106.979 1.00 38.39 84 VAL A O 1
ATOM 615 N N . VAL A 1 87 ? 47.727 22.043 109.200 1.00 33.60 85 VAL A N 1
ATOM 616 C CA . VAL A 1 87 ? 47.774 20.589 109.176 1.00 31.52 85 VAL A CA 1
ATOM 617 C C . VAL A 1 87 ? 46.634 20.039 110.006 1.00 30.57 85 VAL A C 1
ATOM 618 O O . VAL A 1 87 ? 46.523 20.327 111.216 1.00 35.01 85 VAL A O 1
ATOM 622 N N . PHE A 1 88 ? 45.787 19.255 109.354 1.00 30.13 86 PHE A N 1
ATOM 623 C CA . PHE A 1 88 ? 44.660 18.608 109.992 1.00 31.08 86 PHE A CA 1
ATOM 624 C C . PHE A 1 88 ? 45.062 17.241 110.502 1.00 33.07 86 PHE A C 1
ATOM 625 O O . PHE A 1 88 ? 45.667 16.471 109.762 1.00 33.18 86 PHE A O 1
ATOM 633 N N . SER A 1 89 ? 44.672 16.908 111.735 1.00 36.57 87 SER A N 1
ATOM 634 C CA . SER A 1 89 ? 45.012 15.608 112.325 1.00 34.82 87 SER A CA 1
ATOM 635 C C . SER A 1 89 ? 43.801 14.717 112.594 1.00 36.07 87 SER A C 1
ATOM 636 O O . SER A 1 89 ? 42.915 15.074 113.346 1.00 34.46 87 SER A O 1
ATOM 639 N N . GLY A 1 90 ? 43.766 13.567 111.943 1.00 41.13 88 GLY A N 1
ATOM 640 C CA . GLY A 1 90 ? 42.807 12.530 112.279 1.00 46.22 88 GLY A CA 1
ATOM 641 C C . GLY A 1 90 ? 43.523 11.351 112.899 1.00 49.05 88 GLY A C 1
ATOM 642 O O . GLY A 1 90 ? 43.266 10.203 112.532 1.00 49.30 88 GLY A O 1
ATOM 643 N N . LEU A 1 91 ? 44.435 11.627 113.819 1.00 48.58 89 LEU A N 1
ATOM 644 C CA . LEU A 1 91 ? 45.209 10.578 114.479 1.00 52.69 89 LEU A CA 1
ATOM 645 C C . LEU A 1 91 ? 44.517 10.115 115.755 1.00 59.59 89 LEU A C 1
ATOM 646 O O . LEU A 1 91 ? 43.809 10.897 116.422 1.00 56.84 89 LEU A O 1
ATOM 651 N N . ASP A 1 92 ? 44.732 8.840 116.096 1.00 75.42 90 ASP A N 1
ATOM 652 C CA . ASP A 1 92 ? 44.272 8.270 117.387 1.00 78.03 90 ASP A CA 1
ATOM 653 C C . ASP A 1 92 ? 45.186 8.706 118.518 1.00 74.45 90 ASP A C 1
ATOM 654 O O . ASP A 1 92 ? 46.377 8.950 118.292 1.00 59.97 90 ASP A O 1
ATOM 659 N N . ALA A 1 93 ? 44.625 8.795 119.728 1.00 67.94 91 ALA A N 1
ATOM 660 C CA . ALA A 1 93 ? 45.341 9.400 120.857 1.00 63.26 91 ALA A CA 1
ATOM 661 C C . ALA A 1 93 ? 46.638 8.672 121.206 1.00 58.61 91 ALA A C 1
ATOM 662 O O . ALA A 1 93 ? 47.570 9.296 121.705 1.00 54.01 91 ALA A O 1
ATOM 664 N N . ASP A 1 94 ? 46.691 7.367 120.944 1.00 54.73 92 ASP A N 1
ATOM 665 C CA . ASP A 1 94 ? 47.894 6.583 121.238 1.00 62.94 92 ASP A CA 1
ATOM 666 C C . ASP A 1 94 ? 49.153 7.211 120.645 1.00 60.81 92 ASP A C 1
ATOM 667 O O . ASP A 1 94 ? 50.203 7.181 121.281 1.00 66.27 92 ASP A O 1
ATOM 672 N N . VAL A 1 95 ? 49.062 7.792 119.455 1.00 59.41 93 VAL A N 1
ATOM 673 C CA . VAL A 1 95 ? 50.256 8.350 118.779 1.00 60.49 93 VAL A CA 1
ATOM 674 C C . VAL A 1 95 ? 50.231 9.866 118.591 1.00 56.16 93 VAL A C 1
ATOM 675 O O . VAL A 1 95 ? 51.269 10.490 118.362 1.00 52.87 93 VAL A O 1
ATOM 679 N N . ALA A 1 96 ? 49.049 10.450 118.721 1.00 54.86 94 ALA A N 1
ATOM 680 C CA . ALA A 1 96 ? 48.816 11.828 118.323 1.00 52.43 94 ALA A CA 1
ATOM 681 C C . ALA A 1 96 ? 49.565 12.858 119.123 1.00 52.70 94 ALA A C 1
ATOM 682 O O . ALA A 1 96 ? 49.910 13.908 118.597 1.00 60.09 94 ALA A O 1
ATOM 684 N N . GLY A 1 97 ? 49.803 12.591 120.399 1.00 53.93 95 GLY A N 1
ATOM 685 C CA . GLY A 1 97 ? 50.414 13.591 121.294 1.00 53.87 95 GLY A CA 1
ATOM 686 C C . GLY A 1 97 ? 51.797 14.059 120.901 1.00 50.01 95 GLY A C 1
ATOM 687 O O . GLY A 1 97 ? 52.029 15.259 120.752 1.00 48.08 95 GLY A O 1
ATOM 688 N N . ASP A 1 98 ? 52.719 13.109 120.752 1.00 55.70 96 ASP A N 1
ATOM 689 C CA . ASP A 1 98 ? 54.111 13.444 120.388 1.00 57.13 96 ASP A CA 1
ATOM 690 C C . ASP A 1 98 ? 54.199 14.059 118.997 1.00 46.41 96 ASP A C 1
ATOM 691 O O . ASP A 1 98 ? 54.877 15.065 118.812 1.00 48.22 96 ASP A O 1
ATOM 696 N N . ILE A 1 99 ? 53.426 13.507 118.070 1.00 40.11 97 ILE A N 1
ATOM 697 C CA . ILE A 1 99 ? 53.407 13.960 116.691 1.00 39.31 97 ILE A CA 1
ATOM 698 C C . ILE A 1 99 ? 52.810 15.363 116.518 1.00 42.79 97 ILE A C 1
ATOM 699 O O . ILE A 1 99 ? 53.430 16.245 115.888 1.00 43.50 97 ILE A O 1
ATOM 704 N N . GLU A 1 100 ? 51.652 15.603 117.119 1.00 41.12 98 GLU A N 1
ATOM 705 C CA . GLU A 1 100 ? 51.064 16.925 117.062 1.00 39.61 98 GLU A CA 1
ATOM 706 C C . GLU A 1 100 ? 51.958 17.962 117.732 1.00 39.30 98 GLU A C 1
ATOM 707 O O . GLU A 1 100 ? 52.084 19.098 117.250 1.00 38.77 98 GLU A O 1
ATOM 713 N N . ASN A 1 101 ? 52.602 17.578 118.821 1.00 39.79 99 ASN A N 1
ATOM 714 C CA . ASN A 1 101 ? 53.552 18.481 119.475 1.00 42.00 99 ASN A CA 1
ATOM 715 C C . ASN A 1 101 ? 54.771 18.779 118.625 1.00 38.99 99 ASN A C 1
ATOM 716 O O . ASN A 1 101 ? 55.308 19.895 118.672 1.00 41.86 99 ASN A O 1
ATOM 721 N N . ALA A 1 102 ? 55.228 17.780 117.884 1.00 37.62 100 ALA A N 1
ATOM 722 C CA . ALA A 1 102 ? 56.384 17.961 116.990 1.00 42.37 100 ALA A CA 1
ATOM 723 C C . ALA A 1 102 ? 56.041 18.956 115.868 1.00 40.31 100 ALA A C 1
ATOM 724 O O . ALA A 1 102 ? 56.806 19.869 115.579 1.00 41.45 100 ALA A O 1
ATOM 726 N N . PHE A 1 103 ? 54.870 18.792 115.271 1.00 40.94 101 PHE A N 1
ATOM 727 C CA . PHE A 1 103 ? 54.416 19.740 114.253 1.00 41.15 101 PHE A CA 1
ATOM 728 C C . PHE A 1 103 ? 54.342 21.162 114.796 1.00 40.01 101 PHE A C 1
ATOM 729 O O . PHE A 1 103 ? 54.823 22.097 114.151 1.00 43.40 101 PHE A O 1
ATOM 737 N N . ARG A 1 104 ? 53.753 21.335 115.978 1.00 38.46 102 ARG A N 1
ATOM 738 C CA . ARG A 1 104 ? 53.655 22.664 116.567 1.00 36.81 102 ARG A CA 1
ATOM 739 C C . ARG A 1 104 ? 55.048 23.218 116.856 1.00 38.00 102 ARG A C 1
ATOM 740 O O . ARG A 1 104 ? 55.317 24.410 116.581 1.00 38.96 102 ARG A O 1
ATOM 748 N N . ALA A 1 105 ? 55.926 22.375 117.394 1.00 37.19 103 ALA A N 1
ATOM 749 C CA . ALA A 1 105 ? 57.306 22.811 117.739 1.00 40.05 103 ALA A CA 1
ATOM 750 C C . ALA A 1 105 ? 58.113 23.272 116.513 1.00 37.90 103 ALA A C 1
ATOM 751 O O . ALA A 1 105 ? 58.954 24.171 116.623 1.00 34.50 103 ALA A O 1
ATOM 753 N N . ALA A 1 106 ? 57.808 22.673 115.363 1.00 35.17 104 ALA A N 1
ATOM 754 C CA . ALA A 1 106 ? 58.341 23.108 114.083 1.00 36.12 104 ALA A CA 1
ATOM 755 C C . ALA A 1 106 ? 57.550 24.264 113.460 1.00 39.43 104 ALA A C 1
ATOM 756 O O . ALA A 1 106 ? 57.605 24.492 112.243 1.00 38.06 104 ALA A O 1
ATOM 758 N N . ASP A 1 107 ? 56.826 25.004 114.289 1.00 42.37 105 ASP A N 1
ATOM 759 C CA . ASP A 1 107 ? 56.173 26.256 113.880 1.00 40.43 105 ASP A CA 1
ATOM 760 C C . ASP A 1 107 ? 55.046 26.082 112.857 1.00 38.42 105 ASP A C 1
ATOM 761 O O . ASP A 1 107 ? 54.788 26.968 112.037 1.00 38.14 105 ASP A O 1
ATOM 766 N N . LEU A 1 108 ? 54.376 24.930 112.901 1.00 37.80 106 LEU A N 1
ATOM 767 C CA . LEU A 1 108 ? 53.199 24.676 112.060 1.00 35.20 106 LEU A CA 1
ATOM 768 C C . LEU A 1 108 ? 51.901 24.713 112.864 1.00 37.78 106 LEU A C 1
ATOM 769 O O . LEU A 1 108 ? 51.872 24.454 114.087 1.00 39.57 106 LEU A O 1
ATOM 774 N N . VAL A 1 109 ? 50.820 24.970 112.146 1.00 35.49 107 VAL A N 1
ATOM 775 C CA . VAL A 1 109 ? 49.516 25.061 112.734 1.00 36.89 107 VAL A CA 1
ATOM 776 C C . VAL A 1 109 ? 48.773 23.719 112.687 1.00 36.73 107 VAL A C 1
ATOM 777 O O . VAL A 1 109 ? 48.613 23.145 111.612 1.00 37.77 107 VAL A O 1
ATOM 781 N N . VAL A 1 110 ? 48.253 23.263 113.836 1.00 34.71 108 VAL A N 1
ATOM 782 C CA . VAL A 1 110 ? 47.651 21.947 113.933 1.00 34.10 108 VAL A CA 1
ATOM 783 C C . VAL A 1 110 ? 46.214 21.987 114.460 1.00 34.83 108 VAL A C 1
ATOM 784 O O . VAL A 1 110 ? 45.953 22.547 115.527 1.00 35.81 108 VAL A O 1
ATOM 788 N N . TYR A 1 111 ? 45.289 21.412 113.686 1.00 35.04 109 TYR A N 1
ATOM 789 C CA . TYR A 1 111 ? 43.902 21.258 114.077 1.00 34.66 109 TYR A CA 1
ATOM 790 C C . TYR A 1 111 ? 43.705 19.805 114.390 1.00 35.85 109 TYR A C 1
ATOM 791 O O . TYR A 1 111 ? 43.642 18.997 113.486 1.00 37.08 109 TYR A O 1
ATOM 800 N N . SER A 1 112 ? 43.605 19.488 115.687 1.00 37.05 110 SER A N 1
ATOM 801 C CA . SER A 1 112 ? 43.586 18.106 116.155 1.00 36.56 110 SER A CA 1
ATOM 802 C C . SER A 1 112 ? 42.217 17.611 116.585 1.00 36.24 110 SER A C 1
ATOM 803 O O . SER A 1 112 ? 41.345 18.391 116.975 1.00 33.55 110 SER A O 1
ATOM 806 N N . ASN A 1 113 ? 42.030 16.292 116.470 1.00 40.08 111 ASN A N 1
ATOM 807 C CA . ASN A 1 113 ? 40.845 15.609 116.973 1.00 40.38 111 ASN A CA 1
ATOM 808 C C . ASN A 1 113 ? 41.142 14.654 118.070 1.00 39.30 111 ASN A C 1
ATOM 809 O O . ASN A 1 113 ? 40.282 13.917 118.449 1.00 35.84 111 ASN A O 1
ATOM 814 N N . ALA A 1 114 ? 42.367 14.659 118.575 1.00 44.43 112 ALA A N 1
ATOM 815 C CA . ALA A 1 114 ? 42.729 13.754 119.638 1.00 46.81 112 ALA A CA 1
ATOM 816 C C . ALA A 1 114 ? 42.439 14.424 120.966 1.00 49.58 112 ALA A C 1
ATOM 817 O O . ALA A 1 114 ? 42.179 15.612 120.998 1.00 55.73 112 ALA A O 1
ATOM 819 N N . LYS A 1 115 ? 42.442 13.642 122.037 1.00 56.72 113 LYS A N 1
ATOM 820 C CA . LYS A 1 115 ? 42.133 14.126 123.392 1.00 64.83 113 LYS A CA 1
ATOM 821 C C . LYS A 1 115 ? 43.311 14.856 124.011 1.00 61.55 113 LYS A C 1
ATOM 822 O O . LYS A 1 115 ? 43.151 15.616 124.970 1.00 53.90 113 LYS A O 1
ATOM 828 N N . ASN A 1 116 ? 44.495 14.601 123.481 1.00 53.64 114 ASN A N 1
ATOM 829 C CA . ASN A 1 116 ? 45.726 14.957 124.184 1.00 48.20 114 ASN A CA 1
ATOM 830 C C . ASN A 1 116 ? 45.837 16.435 124.643 1.00 44.88 114 ASN A C 1
ATOM 831 O O . ASN A 1 116 ? 46.251 16.693 125.758 1.00 37.13 114 ASN A O 1
ATOM 836 N N . TYR A 1 117 ? 45.397 17.391 123.802 1.00 41.64 115 TYR A N 1
ATOM 837 C CA . TYR A 1 117 ? 45.530 18.827 124.089 1.00 35.76 115 TYR A CA 1
ATOM 838 C C . TYR A 1 117 ? 44.235 19.562 124.535 1.00 36.44 115 TYR A C 1
ATOM 839 O O . TYR A 1 117 ? 44.240 20.768 124.736 1.00 39.19 115 TYR A O 1
ATOM 848 N N . ARG A 1 118 ? 43.149 18.838 124.713 1.00 35.94 116 ARG A N 1
ATOM 849 C CA . ARG A 1 118 ? 41.853 19.434 124.971 1.00 37.67 116 ARG A CA 1
ATOM 850 C C . ARG A 1 118 ? 41.767 20.200 126.244 1.00 37.92 116 ARG A C 1
ATOM 851 O O . ARG A 1 118 ? 41.044 21.201 126.305 1.00 37.54 116 ARG A O 1
ATOM 859 N N . ARG A 1 119 ? 42.451 19.711 127.273 1.00 35.35 117 ARG A N 1
ATOM 860 C CA . ARG A 1 119 ? 42.453 20.367 128.563 1.00 33.77 117 ARG A CA 1
ATOM 861 C C . ARG A 1 119 ? 43.700 21.229 128.794 1.00 32.48 117 ARG A C 1
ATOM 862 O O . ARG A 1 119 ? 43.845 21.835 129.867 1.00 31.51 117 ARG A O 1
ATOM 870 N N . ASP A 1 120 ? 44.575 21.328 127.797 1.00 29.08 118 ASP A N 1
ATOM 871 C CA . ASP A 1 120 ? 45.783 22.149 127.927 1.00 28.86 118 ASP A CA 1
ATOM 872 C C . ASP A 1 120 ? 45.350 23.611 128.096 1.00 30.19 118 ASP A C 1
ATOM 873 O O . ASP A 1 120 ? 44.523 24.114 127.345 1.00 29.55 118 ASP A O 1
ATOM 878 N N . PRO A 1 121 ? 45.893 24.298 129.100 1.00 32.43 119 PRO A N 1
ATOM 879 C CA . PRO A 1 121 ? 45.355 25.646 129.413 1.00 33.28 119 PRO A CA 1
ATOM 880 C C . PRO A 1 121 ? 45.683 26.735 128.394 1.00 30.35 119 PRO A C 1
ATOM 881 O O . PRO A 1 121 ? 45.199 27.837 128.539 1.00 29.96 119 PRO A O 1
ATOM 885 N N . LEU A 1 122 ? 46.476 26.432 127.371 1.00 32.92 120 LEU A N 1
ATOM 886 C CA . LEU A 1 122 ? 46.745 27.395 126.285 1.00 36.37 120 LEU A CA 1
ATOM 887 C C . LEU A 1 122 ? 46.092 27.019 124.944 1.00 35.07 120 LEU A C 1
ATOM 888 O O . LEU A 1 122 ? 46.171 27.783 123.973 1.00 37.12 120 LEU A O 1
ATOM 893 N N . CYS A 1 123 ? 45.445 25.861 124.899 1.00 32.82 121 CYS A N 1
ATOM 894 C CA . CYS A 1 123 ? 44.925 25.351 123.661 1.00 33.09 121 CYS A CA 1
ATOM 895 C C . CYS A 1 123 ? 43.404 25.414 123.663 1.00 31.33 121 CYS A C 1
ATOM 896 O O . CYS A 1 123 ? 42.764 24.764 124.476 1.00 28.49 121 CYS A O 1
ATOM 899 N N . PRO A 1 124 ? 42.822 26.177 122.738 1.00 32.39 122 PRO A N 1
ATOM 900 C CA . PRO A 1 124 ? 41.369 26.231 122.639 1.00 32.79 122 PRO A CA 1
ATOM 901 C C . PRO A 1 124 ? 40.765 24.904 122.230 1.00 32.41 122 PRO A C 1
ATOM 902 O O . PRO A 1 124 ? 41.375 24.151 121.472 1.00 34.14 122 PRO A O 1
ATOM 906 N N . LEU A 1 125 ? 39.592 24.621 122.777 1.00 30.97 123 LEU A N 1
ATOM 907 C CA . LEU A 1 125 ? 38.799 23.465 122.435 1.00 30.44 123 LEU A CA 1
ATOM 908 C C . LEU A 1 125 ? 37.510 24.003 121.842 1.00 28.14 123 LEU A C 1
ATOM 909 O O . LEU A 1 125 ? 36.632 24.481 122.563 1.00 26.61 123 LEU A O 1
ATOM 914 N N . ILE A 1 126 ? 37.419 23.994 120.521 1.00 25.66 124 ILE A N 1
ATOM 915 C CA . ILE A 1 126 ? 36.413 24.765 119.831 1.00 24.84 124 ILE A CA 1
ATOM 916 C C . ILE A 1 126 ? 35.377 23.904 119.127 1.00 24.06 124 ILE A C 1
ATOM 917 O O . ILE A 1 126 ? 35.701 23.024 118.347 1.00 25.83 124 ILE A O 1
ATOM 922 N N . VAL A 1 127 ? 34.128 24.152 119.456 1.00 25.40 125 VAL A N 1
ATOM 923 C CA . VAL A 1 127 ? 32.986 23.756 118.648 1.00 27.21 125 VAL A CA 1
ATOM 924 C C . VAL A 1 127 ? 32.691 24.944 117.772 1.00 26.86 125 VAL A C 1
ATOM 925 O O . VAL A 1 127 ? 32.314 26.000 118.268 1.00 24.12 125 VAL A O 1
ATOM 929 N N . PRO A 1 128 ? 32.895 24.791 116.466 1.00 30.33 126 PRO A N 1
ATOM 930 C CA . PRO A 1 128 ? 32.843 25.960 115.569 1.00 29.34 126 PRO A CA 1
ATOM 931 C C . PRO A 1 128 ? 31.540 26.743 115.604 1.00 27.86 126 PRO A C 1
ATOM 932 O O . PRO A 1 128 ? 31.557 27.935 115.304 1.00 31.11 126 PRO A O 1
ATOM 936 N N . LEU A 1 129 ? 30.425 26.107 115.956 1.00 25.48 127 LEU A N 1
ATOM 937 C CA . LEU A 1 129 ? 29.149 26.824 116.031 1.00 28.07 127 LEU A CA 1
ATOM 938 C C . LEU A 1 129 ? 28.855 27.412 117.406 1.00 27.38 127 LEU A C 1
ATOM 939 O O . LEU A 1 129 ? 27.701 27.893 117.655 1.00 27.24 127 LEU A O 1
ATOM 944 N N . VAL A 1 130 ? 29.878 27.457 118.254 1.00 24.69 128 VAL A N 1
ATOM 945 C CA . VAL A 1 130 ? 29.697 27.946 119.593 1.00 26.47 128 VAL A CA 1
ATOM 946 C C . VAL A 1 130 ? 30.769 28.914 120.048 1.00 27.15 128 VAL A C 1
ATOM 947 O O . VAL A 1 130 ? 30.430 30.034 120.401 1.00 25.18 128 VAL A O 1
ATOM 951 N N . ASN A 1 131 ? 32.043 28.502 120.063 1.00 25.26 129 ASN A N 1
ATOM 952 C CA . ASN A 1 131 ? 33.064 29.282 120.730 1.00 25.09 129 ASN A CA 1
ATOM 953 C C . ASN A 1 131 ? 34.354 29.574 119.941 1.00 27.62 129 ASN A C 1
ATOM 954 O O . ASN A 1 131 ? 35.447 29.564 120.516 1.00 28.82 129 ASN A O 1
ATOM 959 N N . PRO A 1 132 ? 34.243 29.879 118.641 1.00 28.70 130 PRO A N 1
ATOM 960 C CA . PRO A 1 132 ? 35.423 30.320 117.921 1.00 29.95 130 PRO A CA 1
ATOM 961 C C . PRO A 1 132 ? 36.111 31.580 118.484 1.00 29.39 130 PRO A C 1
ATOM 962 O O . PRO A 1 132 ? 37.309 31.786 118.249 1.00 28.00 130 PRO A O 1
ATOM 966 N N . SER A 1 133 ? 35.395 32.396 119.249 1.00 30.35 131 SER A N 1
ATOM 967 C CA . SER A 1 133 ? 36.022 33.518 119.943 1.00 31.80 131 SER A CA 1
ATOM 968 C C . SER A 1 133 ? 37.234 33.079 120.771 1.00 30.54 131 SER A C 1
ATOM 969 O O . SER A 1 133 ? 38.097 33.899 121.098 1.00 32.12 131 SER A O 1
ATOM 972 N N . HIS A 1 134 ? 37.306 31.798 121.129 1.00 29.29 132 HIS A N 1
ATOM 973 C CA . HIS A 1 134 ? 38.418 31.349 121.962 1.00 29.08 132 HIS A CA 1
ATOM 974 C C . HIS A 1 134 ? 39.748 31.357 121.224 1.00 31.53 132 HIS A C 1
ATOM 975 O O . HIS A 1 134 ? 40.811 31.163 121.838 1.00 29.60 132 HIS A O 1
ATOM 982 N N . LEU A 1 135 ? 39.706 31.593 119.913 1.00 31.08 133 LEU A N 1
ATOM 983 C CA . LEU A 1 135 ? 40.942 31.871 119.178 1.00 32.39 133 LEU A CA 1
ATOM 984 C C . LEU A 1 135 ? 41.729 33.075 119.747 1.00 32.04 133 LEU A C 1
ATOM 985 O O . LEU A 1 135 ? 42.936 33.192 119.522 1.00 32.28 133 LEU A O 1
ATOM 990 N N . SER A 1 136 ? 41.067 33.939 120.514 1.00 30.28 134 SER A N 1
ATOM 991 C CA . SER A 1 136 ? 41.737 35.090 121.119 1.00 30.94 134 SER A CA 1
ATOM 992 C C . SER A 1 136 ? 42.943 34.746 121.999 1.00 30.81 134 SER A C 1
ATOM 993 O O . SER A 1 136 ? 43.802 35.600 122.207 1.00 31.38 134 SER A O 1
ATOM 996 N N . ILE A 1 137 ? 43.036 33.502 122.475 1.00 29.62 135 ILE A N 1
ATOM 997 C CA . ILE A 1 137 ? 44.175 33.062 123.289 1.00 28.36 135 ILE A CA 1
ATOM 998 C C . ILE A 1 137 ? 45.391 32.626 122.476 1.00 30.84 135 ILE A C 1
ATOM 999 O O . ILE A 1 137 ? 46.432 32.310 123.051 1.00 32.44 135 ILE A O 1
ATOM 1004 N N . ILE A 1 138 ? 45.280 32.571 121.155 1.00 32.51 136 ILE A N 1
ATOM 1005 C CA . ILE A 1 138 ? 46.364 31.992 120.337 1.00 32.89 136 ILE A CA 1
ATOM 1006 C C . ILE A 1 138 ? 47.689 32.778 120.394 1.00 35.03 136 ILE A C 1
ATOM 1007 O O . ILE A 1 138 ? 48.758 32.170 120.512 1.00 33.80 136 ILE A O 1
ATOM 1012 N N . PRO A 1 139 ? 47.637 34.125 120.323 1.00 37.42 137 PRO A N 1
ATOM 1013 C CA . PRO A 1 139 ? 48.893 34.894 120.439 1.00 37.85 137 PRO A CA 1
ATOM 1014 C C . PRO A 1 139 ? 49.646 34.562 121.719 1.00 40.30 137 PRO A C 1
ATOM 1015 O O . PRO A 1 139 ? 50.854 34.362 121.689 1.00 41.27 137 PRO A O 1
ATOM 1019 N N . TYR A 1 140 ? 48.917 34.436 122.824 1.00 42.36 138 TYR A N 1
ATOM 1020 C CA . TYR A 1 140 ? 49.524 34.041 124.090 1.00 42.61 138 TYR A CA 1
ATOM 1021 C C . TYR A 1 140 ? 50.114 32.624 124.053 1.00 41.59 138 TYR A C 1
ATOM 1022 O O . TYR A 1 140 ? 51.163 32.364 124.662 1.00 42.13 138 TYR A O 1
ATOM 1031 N N . GLN A 1 141 ? 49.457 31.706 123.349 1.00 39.48 139 GLN A N 1
ATOM 1032 C CA . GLN A 1 141 ? 49.972 30.327 123.236 1.00 38.22 139 GLN A CA 1
ATOM 1033 C C . GLN A 1 141 ? 51.294 30.354 122.506 1.00 37.73 139 GLN A C 1
ATOM 1034 O O . GLN A 1 141 ? 52.254 29.704 122.921 1.00 35.22 139 GLN A O 1
ATOM 1040 N N . ARG A 1 142 ? 51.323 31.090 121.395 1.00 40.22 140 ARG A N 1
ATOM 1041 C CA . ARG A 1 142 ? 52.551 31.292 120.612 1.00 41.04 140 ARG A CA 1
ATOM 1042 C C . ARG A 1 142 ? 53.676 31.903 121.442 1.00 41.17 140 ARG A C 1
ATOM 1043 O O . ARG A 1 142 ? 54.778 31.340 121.529 1.00 42.24 140 ARG A O 1
ATOM 1051 N N . GLU A 1 143 ? 53.382 33.034 122.068 1.00 40.93 141 GLU A N 1
ATOM 1052 C CA . GLU A 1 143 ? 54.366 33.714 122.892 1.00 46.01 141 GLU A CA 1
ATOM 1053 C C . GLU A 1 143 ? 54.946 32.757 123.936 1.00 43.52 141 GLU A C 1
ATOM 1054 O O . GLU A 1 143 ? 56.159 32.623 124.025 1.00 40.54 141 GLU A O 1
ATOM 1060 N N . GLN A 1 144 ? 54.092 32.003 124.639 1.00 44.19 142 GLN A N 1
ATOM 1061 C CA . GLN A 1 144 ? 54.579 31.069 125.670 1.00 41.19 142 GLN A CA 1
ATOM 1062 C C . GLN A 1 144 ? 55.432 29.915 125.156 1.00 41.30 142 GLN A C 1
ATOM 1063 O O . GLN A 1 144 ? 56.189 29.328 125.928 1.00 36.86 142 GLN A O 1
ATOM 1069 N N . LEU A 1 145 ? 55.300 29.568 123.884 1.00 43.29 143 LEU A N 1
ATOM 1070 C CA . LEU A 1 145 ? 56.104 28.491 123.314 1.00 48.00 143 LEU A CA 1
ATOM 1071 C C . LEU A 1 145 ? 57.271 29.014 122.461 1.00 49.79 143 LEU A C 1
ATOM 1072 O O . LEU A 1 145 ? 58.001 28.231 121.868 1.00 52.08 143 LEU A O 1
ATOM 1077 N N . GLY A 1 146 ? 57.465 30.328 122.421 1.00 51.83 144 GLY A N 1
ATOM 1078 C CA . GLY A 1 146 ? 58.513 30.920 121.596 1.00 55.04 144 GLY A CA 1
ATOM 1079 C C . GLY A 1 146 ? 58.244 30.680 120.122 1.00 57.59 144 GLY A C 1
ATOM 1080 O O . GLY A 1 146 ? 59.166 30.440 119.366 1.00 64.71 144 GLY A O 1
ATOM 1081 N N . LEU A 1 147 ? 56.978 30.727 119.721 1.00 54.44 145 LEU A N 1
ATOM 1082 C CA . LEU A 1 147 ? 56.606 30.459 118.349 1.00 51.18 145 LEU A CA 1
ATOM 1083 C C . LEU A 1 147 ? 55.981 31.686 117.718 1.00 46.74 145 LEU A C 1
ATOM 1084 O O . LEU A 1 147 ? 55.377 32.488 118.393 1.00 46.38 145 LEU A O 1
ATOM 1089 N N . LYS A 1 148 ? 56.190 31.844 116.421 1.00 47.47 146 LYS A N 1
ATOM 1090 C CA . LYS A 1 148 ? 55.716 33.006 115.710 1.00 55.14 146 LYS A CA 1
ATOM 1091 C C . LYS A 1 148 ? 54.481 32.632 114.943 1.00 53.23 146 LYS A C 1
ATOM 1092 O O . LYS A 1 148 ? 53.565 33.417 114.840 1.00 52.41 146 LYS A O 1
ATOM 1098 N N . LYS A 1 149 ? 54.437 31.415 114.424 1.00 52.50 147 LYS A N 1
ATOM 1099 C CA . LYS A 1 149 ? 53.339 30.978 113.559 1.00 53.27 147 LYS A CA 1
ATOM 1100 C C . LYS A 1 149 ? 52.524 29.784 114.127 1.00 52.28 147 LYS A C 1
ATOM 1101 O O . LYS A 1 149 ? 51.291 29.757 114.052 1.00 56.62 147 LYS A O 1
ATOM 1107 N N . GLY A 1 150 ? 53.194 28.812 114.740 1.00 50.32 148 GLY A N 1
ATOM 1108 C CA . GLY A 1 150 ? 52.543 27.558 115.122 1.00 46.46 148 GLY A CA 1
ATOM 1109 C C . GLY A 1 150 ? 51.633 27.615 116.349 1.00 44.08 148 GLY A C 1
ATOM 1110 O O . GLY A 1 150 ? 51.882 28.372 117.286 1.00 49.70 148 GLY A O 1
ATOM 1111 N N . TYR A 1 151 ? 50.625 26.747 116.349 1.00 37.77 149 TYR A N 1
ATOM 1112 C CA . TYR A 1 151 ? 49.784 26.505 117.507 1.00 34.16 149 TYR A CA 1
ATOM 1113 C C . TYR A 1 151 ? 48.921 25.240 117.317 1.00 32.28 149 TYR A C 1
ATOM 1114 O O . TYR A 1 151 ? 48.876 24.647 116.228 1.00 30.57 149 TYR A O 1
ATOM 1123 N N . ILE A 1 152 ? 48.266 24.837 118.403 1.00 32.03 150 ILE A N 1
ATOM 1124 C CA . ILE A 1 152 ? 47.308 23.750 118.395 1.00 32.36 150 ILE A CA 1
ATOM 1125 C C . ILE A 1 152 ? 45.921 24.224 118.826 1.00 32.72 150 ILE A C 1
ATOM 1126 O O . ILE A 1 152 ? 45.780 24.977 119.805 1.00 33.68 150 ILE A O 1
ATOM 1131 N N . VAL A 1 153 ? 44.910 23.780 118.070 1.00 31.70 151 VAL A N 1
ATOM 1132 C CA . VAL A 1 153 ? 43.501 23.904 118.446 1.00 28.01 151 VAL A CA 1
ATOM 1133 C C . VAL A 1 153 ? 42.906 22.542 118.354 1.00 28.09 151 VAL A C 1
ATOM 1134 O O . VAL A 1 153 ? 43.203 21.792 117.419 1.00 31.26 151 VAL A O 1
ATOM 1138 N N . THR A 1 154 ? 42.100 22.178 119.336 1.00 28.96 152 THR A N 1
ATOM 1139 C CA . THR A 1 154 ? 41.440 20.898 119.302 1.00 30.44 152 THR A CA 1
ATOM 1140 C C . THR A 1 154 ? 39.965 21.085 119.026 1.00 31.98 152 THR A C 1
ATOM 1141 O O . THR A 1 154 ? 39.344 22.004 119.503 1.00 31.45 152 THR A O 1
ATOM 1145 N N . ASN A 1 155 ? 39.452 20.199 118.191 1.00 35.14 153 ASN A N 1
ATOM 1146 C CA . ASN A 1 155 ? 38.079 20.110 117.805 1.00 36.40 153 ASN A CA 1
ATOM 1147 C C . ASN A 1 155 ? 37.382 19.205 118.806 1.00 35.20 153 ASN A C 1
ATOM 1148 O O . ASN A 1 155 ? 37.992 18.242 119.244 1.00 39.07 153 ASN A O 1
ATOM 1153 N N . ALA A 1 156 ? 36.162 19.514 119.233 1.00 31.66 154 ALA A N 1
ATOM 1154 C CA . ALA A 1 156 ? 35.448 18.589 120.120 1.00 30.45 154 ALA A CA 1
ATOM 1155 C C . ALA A 1 156 ? 34.737 17.467 119.318 1.00 31.35 154 ALA A C 1
ATOM 1156 O O . ALA A 1 156 ? 34.479 17.605 118.116 1.00 34.61 154 ALA A O 1
ATOM 1158 N N . ASN A 1 157 ? 34.422 16.364 119.977 1.00 27.34 155 ASN A N 1
ATOM 1159 C CA . ASN A 1 157 ? 33.748 15.246 119.294 1.00 27.55 155 ASN A CA 1
ATOM 1160 C C . ASN A 1 157 ? 32.257 15.501 119.001 1.00 27.71 155 ASN A C 1
ATOM 1161 O O . ASN A 1 157 ? 31.699 16.550 119.401 1.00 27.36 155 ASN A O 1
ATOM 1166 N N . CYS A 1 158 ? 31.594 14.535 118.361 1.00 26.80 156 CYS A N 1
ATOM 1167 C CA . CYS A 1 158 ? 30.226 14.732 117.890 1.00 26.93 156 CYS A CA 1
ATOM 1168 C C . CYS A 1 158 ? 29.182 14.756 119.008 1.00 27.02 156 CYS A C 1
ATOM 1169 O O . CYS A 1 158 ? 28.267 15.580 118.994 1.00 29.94 156 CYS A O 1
ATOM 1172 N N . SER A 1 159 ? 29.301 13.905 120.009 1.00 26.89 157 SER A N 1
ATOM 1173 C CA . SER A 1 159 ? 28.250 13.852 121.032 1.00 27.69 157 SER A CA 1
ATOM 1174 C C . SER A 1 159 ? 28.291 15.112 121.923 1.00 28.68 157 SER A C 1
ATOM 1175 O O . SER A 1 159 ? 27.247 15.672 122.288 1.00 27.17 157 SER A O 1
ATOM 1178 N N . THR A 1 160 ? 29.495 15.547 122.261 1.00 29.14 158 THR A N 1
ATOM 1179 C CA . THR A 1 160 ? 29.678 16.830 122.941 1.00 30.60 158 THR A CA 1
ATOM 1180 C C . THR A 1 160 ? 29.073 17.962 122.111 1.00 30.01 158 THR A C 1
ATOM 1181 O O . THR A 1 160 ? 28.354 18.812 122.627 1.00 29.54 158 THR A O 1
ATOM 1185 N N . THR A 1 161 ? 29.366 17.965 120.822 1.00 27.69 159 THR A N 1
ATOM 1186 C CA . THR A 1 161 ? 28.874 19.008 119.957 1.00 26.92 159 THR A CA 1
ATOM 1187 C C . THR A 1 161 ? 27.359 18.991 119.911 1.00 26.93 159 THR A C 1
ATOM 1188 O O . THR A 1 161 ? 26.715 20.034 120.005 1.00 26.93 159 THR A O 1
ATOM 1192 N N . GLY A 1 162 ? 26.759 17.811 119.782 1.00 27.47 160 GLY A N 1
ATOM 1193 C CA . GLY A 1 162 ? 25.278 17.728 119.715 1.00 27.85 160 GLY A CA 1
ATOM 1194 C C . GLY A 1 162 ? 24.556 18.261 120.951 1.00 28.17 160 GLY A C 1
ATOM 1195 O O . GLY A 1 162 ? 23.401 18.701 120.868 1.00 31.07 160 GLY A O 1
ATOM 1196 N N . ILE A 1 163 ? 25.248 18.246 122.088 1.00 26.92 161 ILE A N 1
ATOM 1197 C CA . ILE A 1 163 ? 24.715 18.801 123.311 1.00 28.83 161 ILE A CA 1
ATOM 1198 C C . ILE A 1 163 ? 25.010 20.298 123.484 1.00 28.41 161 ILE A C 1
ATOM 1199 O O . ILE A 1 163 ? 24.098 21.089 123.752 1.00 32.72 161 ILE A O 1
ATOM 1204 N N . VAL A 1 164 ? 26.251 20.705 123.295 1.00 27.16 162 VAL A N 1
ATOM 1205 C CA . VAL A 1 164 ? 26.646 22.061 123.596 1.00 27.01 162 VAL A CA 1
ATOM 1206 C C . VAL A 1 164 ? 26.086 23.117 122.669 1.00 28.53 162 VAL A C 1
ATOM 1207 O O . VAL A 1 164 ? 25.931 24.279 123.068 1.00 28.68 162 VAL A O 1
ATOM 1211 N N . VAL A 1 165 ? 25.780 22.736 121.432 1.00 28.80 163 VAL A N 1
ATOM 1212 C CA . VAL A 1 165 ? 25.196 23.689 120.526 1.00 28.06 163 VAL A CA 1
ATOM 1213 C C . VAL A 1 165 ? 23.859 24.166 121.086 1.00 26.57 163 VAL A C 1
ATOM 1214 O O . VAL A 1 165 ? 23.671 25.366 121.227 1.00 27.89 163 VAL A O 1
ATOM 1218 N N . PRO A 1 166 ? 22.952 23.250 121.436 1.00 24.42 164 PRO A N 1
ATOM 1219 C CA . PRO A 1 166 ? 21.713 23.743 122.037 1.00 25.17 164 PRO A CA 1
ATOM 1220 C C . PRO A 1 166 ? 21.941 24.511 123.318 1.00 24.33 164 PRO A C 1
ATOM 1221 O O . PRO A 1 166 ? 21.272 25.522 123.557 1.00 21.73 164 PRO A O 1
ATOM 1225 N N . LEU A 1 167 ? 22.896 24.062 124.130 1.00 25.62 165 LEU A N 1
ATOM 1226 C CA . LEU A 1 167 ? 23.191 24.780 125.378 1.00 25.54 165 LEU A CA 1
ATOM 1227 C C . LEU A 1 167 ? 23.632 26.219 125.129 1.00 27.41 165 LEU A C 1
ATOM 1228 O O . LEU A 1 167 ? 23.227 27.133 125.830 1.00 27.63 165 LEU A O 1
ATOM 1233 N N . ALA A 1 168 ? 24.427 26.410 124.099 1.00 28.78 166 ALA A N 1
ATOM 1234 C CA . ALA A 1 168 ? 24.933 27.709 123.780 1.00 30.00 166 ALA A CA 1
ATOM 1235 C C . ALA A 1 168 ? 23.794 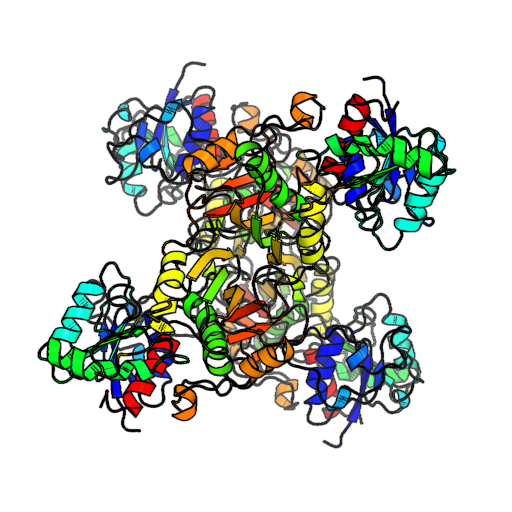28.628 123.378 1.00 33.46 166 ALA A C 1
ATOM 1236 O O . ALA A 1 168 ? 23.809 29.822 123.706 1.00 42.05 166 ALA A O 1
ATOM 1238 N N . ALA A 1 169 ? 22.831 28.098 122.639 1.00 32.18 167 ALA A N 1
ATOM 1239 C CA . ALA A 1 169 ? 21.721 28.907 122.171 1.00 31.23 167 ALA A CA 1
ATOM 1240 C C . ALA A 1 169 ? 20.890 29.344 123.370 1.00 31.82 167 ALA A C 1
ATOM 1241 O O . ALA A 1 169 ? 20.376 30.476 123.423 1.00 31.10 167 ALA A O 1
ATOM 1243 N N . LEU A 1 170 ? 20.801 28.459 124.349 1.00 28.31 168 LEU A N 1
ATOM 1244 C CA . LEU A 1 170 ? 20.116 28.798 125.583 1.00 30.13 168 LEU A CA 1
ATOM 1245 C C . LEU A 1 170 ? 20.857 29.891 126.336 1.00 30.21 168 LEU A C 1
ATOM 1246 O O . LEU A 1 170 ? 20.216 30.789 126.874 1.00 32.55 168 LEU A O 1
ATOM 1251 N N . GLU A 1 171 ? 22.186 29.790 126.425 1.00 29.92 169 GLU A N 1
ATOM 1252 C CA . GLU A 1 171 ? 22.938 30.764 127.228 1.00 31.39 169 GLU A CA 1
ATOM 1253 C C . GLU A 1 171 ? 22.879 32.129 126.569 1.00 30.92 169 GLU A C 1
ATOM 1254 O O . GLU A 1 171 ? 22.661 33.132 127.234 1.00 36.55 169 GLU A O 1
ATOM 1260 N N . LYS A 1 172 ? 23.040 32.163 125.265 1.00 30.42 170 LYS A N 1
ATOM 1261 C CA . LYS A 1 172 ? 22.967 33.429 124.540 1.00 34.26 170 LYS A CA 1
ATOM 1262 C C . LYS A 1 172 ? 21.626 34.125 124.775 1.00 34.87 170 LYS A C 1
ATOM 1263 O O . LYS A 1 172 ? 21.597 35.323 124.929 1.00 40.27 170 LYS A O 1
ATOM 1269 N N . ALA A 1 173 ? 20.536 33.375 124.795 1.00 33.35 171 ALA A N 1
ATOM 1270 C CA . ALA A 1 173 ? 19.234 33.964 124.926 1.00 32.02 171 ALA A CA 1
ATOM 1271 C C . ALA A 1 173 ? 18.806 34.192 126.367 1.00 35.33 171 ALA A C 1
ATOM 1272 O O . ALA A 1 173 ? 18.067 35.138 126.614 1.00 38.50 171 ALA A O 1
ATOM 1274 N N . PHE A 1 174 ? 19.192 33.318 127.305 1.00 35.71 172 PHE A N 1
ATOM 1275 C CA . PHE A 1 174 ? 18.659 33.382 128.672 1.00 32.84 172 PHE A CA 1
ATOM 1276 C C . PHE A 1 174 ? 19.685 33.467 129.768 1.00 31.47 172 PHE A C 1
ATOM 1277 O O . PHE A 1 174 ? 19.351 33.332 130.923 1.00 26.12 172 PHE A O 1
ATOM 1285 N N . GLY A 1 175 ? 20.947 33.666 129.410 1.00 36.07 173 GLY A N 1
ATOM 1286 C CA . GLY A 1 175 ? 21.998 33.729 130.421 1.00 33.66 173 GLY A CA 1
ATOM 1287 C C . GLY A 1 175 ? 22.480 32.371 130.898 1.00 34.99 173 GLY A C 1
ATOM 1288 O O . GLY A 1 175 ? 22.049 31.337 130.398 1.00 32.18 173 GLY A O 1
ATOM 1289 N N . PRO A 1 176 ? 23.377 32.366 131.904 1.00 38.04 174 PRO A N 1
ATOM 1290 C CA . PRO A 1 176 ? 24.101 31.140 132.187 1.00 34.11 174 PRO A CA 1
ATOM 1291 C C . PRO A 1 176 ? 23.253 30.040 132.748 1.00 32.78 174 PRO A C 1
ATOM 1292 O O . PRO A 1 176 ? 22.217 30.271 133.357 1.00 34.20 174 PRO A O 1
ATOM 1296 N N . LEU A 1 177 ? 23.708 28.817 132.520 1.00 34.74 175 LEU A N 1
ATOM 1297 C CA . LEU A 1 177 ? 23.044 27.629 133.012 1.00 32.92 175 LEU A CA 1
ATOM 1298 C C . LEU A 1 177 ? 23.623 27.238 134.351 1.00 32.33 175 LEU A C 1
ATOM 1299 O O . LEU A 1 177 ? 24.823 27.374 134.590 1.00 31.95 175 LEU A O 1
ATOM 1304 N N . ASP A 1 178 ? 22.761 26.673 135.179 1.00 29.25 176 ASP A N 1
ATOM 1305 C CA . ASP A 1 178 ? 23.117 26.174 136.483 1.00 29.87 176 ASP A CA 1
ATOM 1306 C C . ASP A 1 178 ? 23.479 24.709 136.373 1.00 28.99 176 ASP A C 1
ATOM 1307 O O . ASP A 1 178 ? 24.576 24.300 136.727 1.00 28.18 176 ASP A O 1
ATOM 1312 N N . THR A 1 179 ? 22.536 23.918 135.880 1.00 30.21 177 THR A N 1
ATOM 1313 C CA . THR A 1 179 ? 22.608 22.448 135.949 1.00 31.62 177 THR A CA 1
ATOM 1314 C C . THR A 1 179 ? 22.118 21.825 134.646 1.00 28.51 177 THR A C 1
ATOM 1315 O O . THR A 1 179 ? 21.164 22.320 134.026 1.00 23.93 177 THR A O 1
ATOM 1319 N N . VAL A 1 180 ? 22.822 20.775 134.223 1.00 27.67 178 VAL A N 1
ATOM 1320 C CA . VAL A 1 180 ? 22.467 19.984 133.053 1.00 24.96 178 VAL A CA 1
ATOM 1321 C C . VAL A 1 180 ? 22.616 18.485 133.280 1.00 24.16 178 VAL A C 1
ATOM 1322 O O . VAL A 1 180 ? 23.667 18.018 133.717 1.00 24.79 178 VAL A O 1
ATOM 1326 N N . ILE A 1 181 ? 21.573 17.732 132.956 1.00 25.54 179 ILE A N 1
ATOM 1327 C CA . ILE A 1 181 ? 21.615 16.268 133.007 1.00 28.56 179 ILE A CA 1
ATOM 1328 C C . ILE A 1 181 ? 21.298 15.748 131.644 1.00 31.46 179 ILE A C 1
ATOM 1329 O O . ILE A 1 181 ? 20.402 16.258 130.972 1.00 33.32 179 ILE A O 1
ATOM 1334 N N . VAL A 1 182 ? 22.061 14.771 131.202 1.00 31.00 180 VAL A N 1
ATOM 1335 C CA . VAL A 1 182 ? 21.899 14.305 129.861 1.00 30.48 180 VAL A CA 1
ATOM 1336 C C . VAL A 1 182 ? 22.141 12.802 129.737 1.00 30.65 180 VAL A C 1
ATOM 1337 O O . VAL A 1 182 ? 23.112 12.281 130.282 1.00 32.43 180 VAL A O 1
ATOM 1341 N N . THR A 1 183 ? 21.276 12.123 128.992 1.00 26.35 181 THR A N 1
ATOM 1342 C CA . THR A 1 183 ? 21.537 10.773 128.586 1.00 27.19 181 THR A CA 1
ATOM 1343 C C . THR A 1 183 ? 21.688 10.784 127.052 1.00 25.50 181 THR A C 1
ATOM 1344 O O . THR A 1 183 ? 20.832 11.311 126.368 1.00 25.89 181 THR A O 1
ATOM 1348 N N . THR A 1 184 ? 22.742 10.170 126.521 1.00 24.29 182 THR A N 1
ATOM 1349 C CA . THR A 1 184 ? 22.882 10.054 125.083 1.00 24.65 182 THR A CA 1
ATOM 1350 C C . THR A 1 184 ? 22.581 8.646 124.583 1.00 27.25 182 THR A C 1
ATOM 1351 O O . THR A 1 184 ? 22.773 7.643 125.294 1.00 24.87 182 THR A O 1
ATOM 1355 N N . LEU A 1 185 ? 22.083 8.606 123.341 1.00 26.66 183 LEU A N 1
ATOM 1356 C CA . LEU A 1 185 ? 21.883 7.389 122.597 1.00 25.43 183 LEU A CA 1
ATOM 1357 C C . LEU A 1 185 ? 22.668 7.556 121.305 1.00 25.00 183 LEU A C 1
ATOM 1358 O O . LEU A 1 185 ? 22.214 8.193 120.351 1.00 23.99 183 LEU A O 1
ATOM 1363 N N . GLN A 1 186 ? 23.858 6.975 121.265 1.00 24.91 184 GLN A N 1
ATOM 1364 C CA . GLN A 1 186 ? 24.792 7.254 120.207 1.00 24.75 184 GLN A CA 1
ATOM 1365 C C . GLN A 1 186 ? 24.781 6.154 119.167 1.00 23.20 184 GLN A C 1
ATOM 1366 O O . GLN A 1 186 ? 24.756 4.997 119.478 1.00 22.50 184 GLN A O 1
ATOM 1372 N N . ALA A 1 187 ? 24.776 6.577 117.915 1.00 23.87 185 ALA A N 1
ATOM 1373 C CA . ALA A 1 187 ? 24.869 5.723 116.763 1.00 25.07 185 ALA A CA 1
ATOM 1374 C C . ALA A 1 187 ? 26.239 5.125 116.664 1.00 23.30 185 ALA A C 1
ATOM 1375 O O . ALA A 1 187 ? 27.154 5.589 117.321 1.00 23.23 185 ALA A O 1
ATOM 1377 N N . ILE A 1 188 ? 26.380 4.175 115.744 1.00 25.08 186 ILE A N 1
ATOM 1378 C CA . ILE A 1 188 ? 27.652 3.441 115.555 1.00 29.25 186 ILE A CA 1
ATOM 1379 C C . ILE A 1 188 ? 28.647 4.092 114.592 1.00 29.84 186 ILE A C 1
ATOM 1380 O O . ILE A 1 188 ? 29.808 3.853 114.729 1.00 31.07 186 ILE A O 1
ATOM 1385 N N . SER A 1 189 ? 28.219 4.924 113.651 1.00 34.14 187 SER A N 1
ATOM 1386 C CA . SER A 1 189 ? 29.165 5.816 112.913 1.00 36.54 187 SER A CA 1
ATOM 1387 C C . SER A 1 189 ? 30.234 6.550 113.754 1.00 40.11 187 SER A C 1
ATOM 1388 O O . SER A 1 189 ? 31.356 6.744 113.304 1.00 35.26 187 SER A O 1
ATOM 1391 N N . GLY A 1 190 ? 29.889 6.952 114.980 1.00 48.47 188 GLY A N 1
ATOM 1392 C CA . GLY A 1 190 ? 30.925 7.279 116.019 1.00 62.45 188 GLY A CA 1
ATOM 1393 C C . GLY A 1 190 ? 32.379 6.737 115.743 1.00 57.66 188 GLY A C 1
ATOM 1394 O O . GLY A 1 190 ? 33.269 7.520 115.476 1.00 52.10 188 GLY A O 1
ATOM 1395 N N . ALA A 1 191 ? 32.579 5.407 115.746 1.00 51.22 189 ALA A N 1
ATOM 1396 C CA . ALA A 1 191 ? 33.903 4.687 115.484 1.00 52.59 189 ALA A CA 1
ATOM 1397 C C . ALA A 1 191 ? 35.088 5.053 116.386 1.00 58.58 189 ALA A C 1
ATOM 1398 O O . ALA A 1 191 ? 36.133 4.378 116.350 1.00 59.44 189 ALA A O 1
ATOM 1400 N N . GLY A 1 195 ? 34.721 -0.859 113.228 1.00 38.34 193 GLY A N 1
ATOM 1401 C CA . GLY A 1 195 ? 34.227 0.043 114.320 1.00 44.84 193 GLY A CA 1
ATOM 1402 C C . GLY A 1 195 ? 33.648 -0.660 115.544 1.00 44.66 193 GLY A C 1
ATOM 1403 O O . GLY A 1 195 ? 34.353 -1.372 116.261 1.00 52.66 193 GLY A O 1
ATOM 1404 N N . VAL A 1 196 ? 32.355 -0.471 115.790 1.00 42.48 194 VAL A N 1
ATOM 1405 C CA . VAL A 1 196 ? 31.624 -1.357 116.717 1.00 37.38 194 VAL A CA 1
ATOM 1406 C C . VAL A 1 196 ? 31.163 -2.613 115.942 1.00 34.62 194 VAL A C 1
ATOM 1407 O O . VAL A 1 196 ? 30.656 -2.539 114.833 1.00 37.04 194 VAL A O 1
ATOM 1411 N N . SER A 1 197 ? 31.432 -3.773 116.518 1.00 31.52 195 SER A N 1
ATOM 1412 C CA . SER A 1 197 ? 31.164 -5.024 115.852 1.00 31.40 195 SER A CA 1
ATOM 1413 C C . SER A 1 197 ? 29.676 -5.344 115.964 1.00 28.99 195 SER A C 1
ATOM 1414 O O . SER A 1 197 ? 29.032 -4.969 116.972 1.00 28.95 195 SER A O 1
ATOM 1417 N N . SER A 1 198 ? 29.128 -6.002 114.947 1.00 28.30 196 SER A N 1
ATOM 1418 C CA . SER A 1 198 ? 27.681 -6.247 114.960 1.00 31.43 196 SER A CA 1
ATOM 1419 C C . SER A 1 198 ? 27.360 -7.023 116.197 1.00 32.48 196 SER A C 1
ATOM 1420 O O . SER A 1 198 ? 26.299 -6.847 116.782 1.00 32.37 196 SER A O 1
ATOM 1423 N N . LEU A 1 199 ? 28.233 -7.956 116.559 1.00 31.70 197 LEU A N 1
ATOM 1424 C CA . LEU A 1 199 ? 27.961 -8.762 117.712 1.00 31.88 197 LEU A CA 1
ATOM 1425 C C . LEU A 1 199 ? 27.757 -7.970 118.981 1.00 32.96 197 LEU A C 1
ATOM 1426 O O . LEU A 1 199 ? 26.996 -8.412 119.841 1.00 31.43 197 LEU A O 1
ATOM 1431 N N . ASP A 1 200 ? 28.484 -6.855 119.139 1.00 33.56 198 ASP A N 1
ATOM 1432 C CA . ASP A 1 200 ? 28.430 -6.088 120.378 1.00 35.58 198 ASP A CA 1
ATOM 1433 C C . ASP A 1 200 ? 27.126 -5.375 120.508 1.00 31.84 198 ASP A C 1
ATOM 1434 O O . ASP A 1 200 ? 26.634 -5.220 121.618 1.00 33.19 198 ASP A O 1
ATOM 1439 N N . ILE A 1 201 ? 26.536 -5.002 119.378 1.00 26.31 199 ILE A N 1
ATOM 1440 C CA . ILE A 1 201 ? 25.461 -4.025 119.379 1.00 28.23 199 ILE A CA 1
ATOM 1441 C C . ILE A 1 201 ? 24.084 -4.451 118.815 1.00 30.63 199 ILE A C 1
ATOM 1442 O O . ILE A 1 201 ? 23.081 -3.874 119.212 1.00 31.88 199 ILE A O 1
ATOM 1447 N N . MET A 1 202 ? 24.000 -5.432 117.923 1.00 31.98 200 MET A N 1
ATOM 1448 C CA . MET A 1 202 ? 22.705 -5.760 117.318 1.00 34.98 200 MET A CA 1
ATOM 1449 C C . MET A 1 202 ? 21.721 -6.166 118.389 1.00 32.03 200 MET A C 1
ATOM 1450 O O . MET A 1 202 ? 22.082 -6.932 119.273 1.00 28.83 200 MET A O 1
ATOM 1455 N N . ASP A 1 203 ? 20.486 -5.671 118.306 1.00 30.58 201 ASP A N 1
ATOM 1456 C CA . ASP A 1 203 ? 19.429 -6.104 119.238 1.00 33.11 201 ASP A CA 1
ATOM 1457 C C . ASP A 1 203 ? 19.855 -5.886 120.700 1.00 34.00 201 ASP A C 1
ATOM 1458 O O . ASP A 1 203 ? 19.570 -6.703 121.577 1.00 31.97 201 ASP A O 1
ATOM 1463 N N . ASN A 1 204 ? 20.562 -4.777 120.934 1.00 33.46 202 ASN A N 1
ATOM 1464 C CA . ASN A 1 204 ? 21.201 -4.529 122.199 1.00 31.52 202 ASN A CA 1
ATOM 1465 C C . ASN A 1 204 ? 21.441 -3.036 122.488 1.00 31.89 202 ASN A C 1
ATOM 1466 O O . ASN A 1 204 ? 21.238 -2.170 121.654 1.00 34.87 202 ASN A O 1
ATOM 1471 N N . VAL A 1 205 ? 21.870 -2.755 123.698 1.00 31.86 203 VAL A N 1
ATOM 1472 C CA . VAL A 1 205 ? 22.342 -1.449 124.089 1.00 31.17 203 VAL A CA 1
ATOM 1473 C C . VAL A 1 205 ? 23.615 -1.653 124.895 1.00 28.18 203 VAL A C 1
ATOM 1474 O O . VAL A 1 205 ? 23.666 -2.537 125.728 1.00 27.81 203 VAL A O 1
ATOM 1478 N N . VAL A 1 206 ? 24.641 -0.853 124.645 1.00 26.91 204 VAL A N 1
ATOM 1479 C CA . VAL A 1 206 ? 25.867 -0.933 125.407 1.00 24.86 204 VAL A CA 1
ATOM 1480 C C . VAL A 1 206 ? 25.929 0.335 126.195 1.00 25.28 204 VAL A C 1
ATOM 1481 O O . VAL A 1 206 ? 26.072 1.404 125.626 1.00 26.08 204 VAL A O 1
ATOM 1485 N N . PRO A 1 207 ? 25.783 0.250 127.521 1.00 27.14 205 PRO A N 1
ATOM 1486 C CA . PRO A 1 207 ? 25.657 1.473 128.332 1.00 28.67 205 PRO A CA 1
ATOM 1487 C C . PRO A 1 207 ? 26.974 2.124 128.745 1.00 30.43 205 PRO A C 1
ATOM 1488 O O . PRO A 1 207 ? 26.981 2.864 129.718 1.00 31.23 205 PRO A O 1
ATOM 1492 N N . LEU A 1 208 ? 28.070 1.866 128.025 1.00 30.38 206 LEU A N 1
ATOM 1493 C CA . LEU A 1 208 ? 29.326 2.514 128.344 1.00 29.74 206 LEU A CA 1
ATOM 1494 C C . LEU A 1 208 ? 29.997 2.820 127.071 1.00 30.62 206 LEU A C 1
ATOM 1495 O O . LEU A 1 208 ? 30.040 1.957 126.199 1.00 33.63 206 LEU A O 1
ATOM 1500 N N . ILE A 1 209 ? 30.497 4.040 126.952 1.00 29.13 207 ILE A N 1
ATOM 1501 C CA . ILE A 1 209 ? 31.391 4.414 125.883 1.00 30.84 207 ILE A CA 1
ATOM 1502 C C . ILE A 1 209 ? 32.564 5.089 126.552 1.00 31.84 207 ILE A C 1
ATOM 1503 O O . ILE A 1 209 ? 32.432 6.158 127.151 1.00 34.50 207 ILE A O 1
ATOM 1508 N N . SER A 1 210 ? 33.693 4.424 126.565 1.00 33.08 208 SER A N 1
ATOM 1509 C CA . SER A 1 210 ? 34.669 4.780 127.584 1.00 37.41 208 SER A CA 1
ATOM 1510 C C . SER A 1 210 ? 35.176 6.193 127.308 1.00 36.21 208 SER A C 1
ATOM 1511 O O . SER A 1 210 ? 35.392 6.590 126.157 1.00 37.75 208 SER A O 1
ATOM 1514 N N . GLY A 1 211 ? 35.304 6.953 128.382 1.00 36.71 209 GLY A N 1
ATOM 1515 C CA . GLY A 1 211 ? 35.745 8.351 128.304 1.00 38.54 209 GLY A CA 1
ATOM 1516 C C . GLY A 1 211 ? 34.718 9.393 127.885 1.00 38.20 209 GLY A C 1
ATOM 1517 O O . GLY A 1 211 ? 34.975 10.572 127.989 1.00 37.29 209 GLY A O 1
ATOM 1518 N N . GLU A 1 212 ? 33.538 8.963 127.461 1.00 39.01 210 GLU A N 1
ATOM 1519 C CA . GLU A 1 212 ? 32.621 9.856 126.787 1.00 32.64 210 GLU A CA 1
ATOM 1520 C C . GLU A 1 212 ? 31.874 10.777 127.784 1.00 32.23 210 GLU A C 1
ATOM 1521 O O . GLU A 1 212 ? 31.735 11.963 127.544 1.00 27.02 210 GLU A O 1
ATOM 1527 N N . GLU A 1 213 ? 31.431 10.226 128.909 1.00 31.13 211 GLU A N 1
ATOM 1528 C CA . GLU A 1 213 ? 30.780 11.007 129.926 1.00 31.66 211 GLU A CA 1
ATOM 1529 C C . GLU A 1 213 ? 31.740 12.058 130.462 1.00 35.07 211 GLU A C 1
ATOM 1530 O O . GLU A 1 213 ? 31.379 13.223 130.656 1.00 39.96 211 GLU A O 1
ATOM 1536 N N . ASP A 1 214 ? 32.950 11.623 130.750 1.00 39.10 212 ASP A N 1
ATOM 1537 C CA . ASP A 1 214 ? 33.901 12.476 131.371 1.00 42.32 212 ASP A CA 1
ATOM 1538 C C . ASP A 1 214 ? 34.220 13.661 130.461 1.00 38.96 212 ASP A C 1
ATOM 1539 O O . ASP A 1 214 ? 34.331 14.802 130.925 1.00 36.53 212 ASP A O 1
ATOM 1544 N N . LYS A 1 215 ? 34.312 13.400 129.168 1.00 35.79 213 LYS A N 1
ATOM 1545 C CA . LYS A 1 215 ? 34.500 14.471 128.207 1.00 35.27 213 LYS A CA 1
ATOM 1546 C C . LYS A 1 215 ? 33.349 15.468 128.228 1.00 34.21 213 LYS A C 1
ATOM 1547 O O . LYS A 1 215 ? 33.580 16.636 128.404 1.00 37.87 213 LYS A O 1
ATOM 1553 N N . ILE A 1 216 ? 32.112 15.002 128.100 1.00 28.62 214 ILE A N 1
ATOM 1554 C CA . ILE A 1 216 ? 30.978 15.887 128.156 1.00 29.79 214 ILE A CA 1
ATOM 1555 C C . ILE A 1 216 ? 30.959 16.715 129.431 1.00 29.06 214 ILE A C 1
ATOM 1556 O O . ILE A 1 216 ? 30.680 17.895 129.385 1.00 30.41 214 ILE A O 1
ATOM 1561 N N . GLU A 1 217 ? 31.257 16.093 130.552 1.00 28.89 215 GLU A N 1
ATOM 1562 C CA . GLU A 1 217 ? 31.158 16.745 131.876 1.00 29.73 215 GLU A CA 1
ATOM 1563 C C . GLU A 1 217 ? 32.197 17.817 132.093 1.00 30.39 215 GLU A C 1
ATOM 1564 O O . GLU A 1 217 ? 31.905 18.873 132.628 1.00 33.98 215 GLU A O 1
ATOM 1570 N N . TRP A 1 218 ? 33.393 17.595 131.600 1.00 31.99 216 TRP A N 1
ATOM 1571 C CA . TRP A 1 218 ? 34.445 18.567 131.773 1.00 31.70 216 TRP A CA 1
ATOM 1572 C C . TRP A 1 218 ? 34.385 19.601 130.665 1.00 34.41 216 TRP A C 1
ATOM 1573 O O . TRP A 1 218 ? 34.474 20.819 130.908 1.00 40.69 216 TRP A O 1
ATOM 1584 N N . GLU A 1 219 ? 34.269 19.128 129.424 1.00 34.44 217 GLU A N 1
ATOM 1585 C CA . GLU A 1 219 ? 34.483 20.002 128.251 1.00 32.37 217 GLU A CA 1
ATOM 1586 C C . GLU A 1 219 ? 33.380 21.056 128.112 1.00 30.55 217 GLU A C 1
ATOM 1587 O O . GLU A 1 219 ? 33.613 22.155 127.581 1.00 28.72 217 GLU A O 1
ATOM 1593 N N . THR A 1 220 ? 32.183 20.723 128.579 1.00 26.15 218 THR A N 1
ATOM 1594 C CA . THR A 1 220 ? 31.068 21.653 128.426 1.00 24.88 218 THR A CA 1
ATOM 1595 C C . THR A 1 220 ? 31.413 23.014 129.033 1.00 24.80 218 THR A C 1
ATOM 1596 O O . THR A 1 220 ? 31.056 24.047 128.446 1.00 24.47 218 THR A O 1
ATOM 1600 N N . ASN A 1 221 ? 32.100 23.021 130.197 1.00 24.94 219 ASN A N 1
ATOM 1601 C CA . ASN A 1 221 ? 32.420 24.284 130.897 1.00 24.59 219 ASN A CA 1
ATOM 1602 C C . ASN A 1 221 ? 33.531 25.062 130.236 1.00 25.45 219 ASN A C 1
ATOM 1603 O O . ASN A 1 221 ? 33.460 26.291 130.086 1.00 27.12 219 ASN A O 1
ATOM 1608 N N . LYS A 1 222 ? 34.503 24.351 129.705 1.00 26.79 220 LYS A N 1
ATOM 1609 C CA . LYS A 1 222 ? 35.472 25.006 128.842 1.00 27.40 220 LYS A CA 1
ATOM 1610 C C . LYS A 1 222 ? 34.848 25.654 127.602 1.00 27.32 220 LYS A C 1
ATOM 1611 O O . LYS A 1 222 ? 35.082 26.825 127.313 1.00 28.52 220 LYS A O 1
ATOM 1617 N N . ILE A 1 223 ? 34.033 24.890 126.884 1.00 27.38 221 ILE A N 1
ATOM 1618 C CA . ILE A 1 223 ? 33.446 25.355 125.619 1.00 27.65 221 ILE A CA 1
ATOM 1619 C C . ILE A 1 223 ? 32.426 26.481 125.789 1.00 26.69 221 ILE A C 1
ATOM 1620 O O . ILE A 1 223 ? 32.359 27.387 124.949 1.00 29.08 221 ILE A O 1
ATOM 1625 N N . LEU A 1 224 ? 31.586 26.400 126.808 1.00 24.86 222 LEU A N 1
ATOM 1626 C CA . LEU A 1 224 ? 30.570 27.441 127.009 1.00 25.40 222 LEU A CA 1
ATOM 1627 C C . LEU A 1 224 ? 31.099 28.588 127.842 1.00 26.56 222 LEU A C 1
ATOM 1628 O O . LEU A 1 224 ? 30.505 29.626 127.879 1.00 27.44 222 LEU A O 1
ATOM 1633 N N . GLY A 1 225 ? 32.247 28.394 128.498 1.00 30.83 223 GLY A N 1
ATOM 1634 C CA . GLY A 1 225 ? 32.947 29.474 129.160 1.00 31.63 223 GLY A CA 1
ATOM 1635 C C . GLY A 1 225 ? 33.563 30.474 128.182 1.00 34.12 223 GLY A C 1
ATOM 1636 O O . GLY A 1 225 ? 33.273 30.471 126.962 1.00 32.20 223 GLY A O 1
ATOM 1637 N N . GLY A 1 226 ? 34.396 31.347 128.748 1.00 34.72 224 GLY A N 1
ATOM 1638 C CA . GLY A 1 226 ? 35.063 32.408 128.006 1.00 33.30 224 GLY A CA 1
ATOM 1639 C C . GLY A 1 226 ? 36.579 32.369 128.165 1.00 33.78 224 GLY A C 1
ATOM 1640 O O . GLY A 1 226 ? 37.145 31.463 128.801 1.00 34.31 224 GLY A O 1
ATOM 1641 N N . VAL A 1 227 ? 37.212 33.354 127.535 1.00 32.95 225 VAL A N 1
ATOM 1642 C CA . VAL A 1 227 ? 38.606 33.652 127.696 1.00 33.07 225 VAL A CA 1
ATOM 1643 C C . VAL A 1 227 ? 38.715 34.892 128.564 1.00 34.55 225 VAL A C 1
ATOM 1644 O O . VAL A 1 227 ? 37.938 35.828 128.416 1.00 34.91 225 VAL A O 1
ATOM 1648 N N . THR A 1 228 ? 39.670 34.896 129.480 1.00 35.10 226 THR A N 1
ATOM 1649 C CA . THR A 1 228 ? 39.807 36.019 130.405 1.00 39.61 226 THR A CA 1
ATOM 1650 C C . THR A 1 228 ? 40.102 37.330 129.619 1.00 44.82 226 THR A C 1
ATOM 1651 O O . THR A 1 228 ? 40.609 37.291 128.503 1.00 40.39 226 THR A O 1
ATOM 1655 N N . PRO A 1 229 ? 39.744 38.500 130.190 1.00 49.71 227 PRO A N 1
ATOM 1656 C CA . PRO A 1 229 ? 39.933 39.750 129.421 1.00 44.57 227 PRO A CA 1
ATOM 1657 C C . PRO A 1 229 ? 41.372 39.970 128.960 1.00 44.73 227 PRO A C 1
ATOM 1658 O O . PRO A 1 229 ? 41.567 40.599 127.921 1.00 43.19 227 PRO A O 1
ATOM 1662 N N . ASP A 1 230 ? 42.368 39.435 129.687 1.00 42.20 228 ASP A N 1
ATOM 1663 C CA . ASP A 1 230 ? 43.780 39.529 129.239 1.00 44.24 228 ASP A CA 1
ATOM 1664 C C . ASP A 1 230 ? 44.170 38.608 128.065 1.00 47.73 228 ASP A C 1
ATOM 1665 O O . ASP A 1 230 ? 45.305 38.669 127.601 1.00 44.05 228 ASP A O 1
ATOM 1670 N N . ASN A 1 231 ? 43.242 37.753 127.618 1.00 49.99 229 ASN A N 1
ATOM 1671 C CA . ASN A 1 231 ? 43.493 36.719 126.597 1.00 47.29 229 ASN A CA 1
ATOM 1672 C C . ASN A 1 231 ? 44.635 35.761 126.905 1.00 44.38 229 ASN A C 1
ATOM 1673 O O . ASN A 1 231 ? 45.311 35.312 126.000 1.00 46.23 229 ASN A O 1
ATOM 1678 N N . LYS A 1 232 ? 44.824 35.411 128.168 1.00 44.40 230 LYS A N 1
ATOM 1679 C CA . LYS A 1 232 ? 45.852 34.437 128.555 1.00 45.47 230 LYS A CA 1
ATOM 1680 C C . LYS A 1 232 ? 45.311 33.122 129.141 1.00 42.07 230 LYS A C 1
ATOM 1681 O O . LYS A 1 232 ? 46.095 32.175 129.401 1.00 40.59 230 LYS A O 1
ATOM 1687 N N . ALA A 1 233 ? 43.994 33.051 129.366 1.00 35.81 231 ALA A N 1
ATOM 1688 C CA . ALA A 1 233 ? 43.416 31.885 130.025 1.00 34.14 231 ALA A CA 1
ATOM 1689 C C . ALA A 1 233 ? 41.955 31.650 129.700 1.00 34.05 231 ALA A C 1
ATOM 1690 O O . ALA A 1 233 ? 41.232 32.552 129.244 1.00 33.82 231 ALA A O 1
ATOM 1692 N N . PHE A 1 234 ? 41.529 30.425 129.975 1.00 34.18 232 PHE A N 1
ATOM 1693 C CA . PHE A 1 234 ? 40.120 30.054 129.890 1.00 32.43 232 PHE A CA 1
ATOM 1694 C C . PHE A 1 234 ? 39.539 30.183 131.279 1.00 31.04 232 PHE A C 1
ATOM 1695 O O . PHE A 1 234 ? 40.167 29.743 132.230 1.00 28.25 232 PHE A O 1
ATOM 1703 N N . ASP A 1 235 ? 38.347 30.785 131.402 1.00 29.45 233 ASP A N 1
ATOM 1704 C CA . ASP A 1 235 ? 37.698 30.899 132.714 1.00 28.52 233 ASP A CA 1
ATOM 1705 C C . ASP A 1 235 ? 36.918 29.646 133.096 1.00 29.64 233 ASP A C 1
ATOM 1706 O O . ASP A 1 235 ? 36.535 29.491 134.243 1.00 32.09 233 ASP A O 1
ATOM 1711 N N . LEU A 1 236 ? 36.716 28.727 132.145 1.00 27.99 234 LEU A N 1
ATOM 1712 C CA . LEU A 1 236 ? 36.027 27.473 132.393 1.00 28.28 234 LEU A CA 1
ATOM 1713 C C . LEU A 1 236 ? 34.655 27.690 133.017 1.00 29.16 234 LEU A C 1
ATOM 1714 O O . LEU A 1 236 ? 34.187 26.876 133.823 1.00 29.12 234 LEU A O 1
ATOM 1719 N N . HIS A 1 237 ? 34.014 28.782 132.609 1.00 30.01 235 HIS A N 1
ATOM 1720 C CA . HIS A 1 237 ? 32.666 29.131 133.068 1.00 31.51 235 HIS A CA 1
ATOM 1721 C C . HIS A 1 237 ? 32.611 29.392 134.600 1.00 31.61 235 HIS A C 1
ATOM 1722 O O . HIS A 1 237 ? 31.531 29.382 135.196 1.00 28.24 235 HIS A O 1
ATOM 1729 N N . ALA A 1 238 ? 33.782 29.638 135.205 1.00 33.35 236 ALA A N 1
ATOM 1730 C CA . ALA A 1 238 ? 33.871 30.096 136.603 1.00 32.85 236 ALA A CA 1
ATOM 1731 C C . ALA A 1 238 ? 33.444 31.546 136.743 1.00 34.89 236 ALA A C 1
ATOM 1732 O O . ALA A 1 238 ? 33.340 32.284 135.742 1.00 41.09 236 ALA A O 1
ATOM 1734 N N . PRO A 1 239 ? 33.091 31.966 137.975 1.00 39.97 237 PRO A N 1
ATOM 1735 C CA . PRO A 1 239 ? 33.046 31.199 139.237 1.00 36.85 237 PRO A CA 1
ATOM 1736 C C . PRO A 1 239 ? 31.875 30.223 139.294 1.00 32.67 237 PRO A C 1
ATOM 1737 O O . PRO A 1 239 ? 31.979 29.220 139.970 1.00 30.22 237 PRO A O 1
ATOM 1741 N N . LYS A 1 240 ? 30.784 30.504 138.582 1.00 30.85 238 LYS A N 1
ATOM 1742 C CA . LYS A 1 240 ? 29.569 29.664 138.676 1.00 31.93 238 LYS A CA 1
ATOM 1743 C C . LYS A 1 240 ? 29.542 28.624 137.579 1.00 31.27 238 LYS A C 1
ATOM 1744 O O . LYS A 1 240 ? 28.921 28.834 136.533 1.00 36.05 238 LYS A O 1
ATOM 1750 N N . GLN A 1 241 ? 30.279 27.557 137.751 1.00 31.42 239 GLN A N 1
ATOM 1751 C CA . GLN A 1 241 ? 30.384 26.547 136.708 1.00 32.37 239 GLN A CA 1
ATOM 1752 C C . GLN A 1 241 ? 29.070 25.794 136.551 1.00 31.54 239 GLN A C 1
ATOM 1753 O O . GLN A 1 241 ? 28.358 25.580 137.515 1.00 33.05 239 GLN A O 1
ATOM 1759 N N . ILE A 1 242 ? 28.792 25.348 135.340 1.00 31.51 240 ILE A N 1
ATOM 1760 C CA . ILE A 1 242 ? 27.636 24.493 135.080 1.00 30.03 240 ILE A CA 1
ATOM 1761 C C . ILE A 1 242 ? 27.864 23.120 135.713 1.00 28.33 240 ILE A C 1
ATOM 1762 O O . ILE A 1 242 ? 28.900 22.522 135.545 1.00 27.88 240 ILE A O 1
ATOM 1767 N N . ASN A 1 243 ? 26.876 22.611 136.401 1.00 27.71 241 ASN A N 1
ATOM 1768 C CA . ASN A 1 243 ? 26.915 21.253 136.882 1.00 28.75 241 ASN A CA 1
ATOM 1769 C C . ASN A 1 243 ? 26.368 20.283 135.877 1.00 29.78 241 ASN A C 1
ATOM 1770 O O . ASN A 1 243 ? 25.169 20.312 135.590 1.00 25.94 241 ASN A O 1
ATOM 1775 N N . VAL A 1 244 ? 27.225 19.399 135.381 1.00 29.61 242 VAL A N 1
ATOM 1776 C CA . VAL A 1 244 ? 26.844 18.495 134.328 1.00 32.27 242 VAL A CA 1
ATOM 1777 C C . VAL A 1 244 ? 26.992 17.038 134.732 1.00 30.89 242 VAL A C 1
ATOM 1778 O O . VAL A 1 244 ? 28.024 16.645 135.270 1.00 29.27 242 VAL A O 1
ATOM 1782 N N . SER A 1 245 ? 25.953 16.240 134.458 1.00 28.60 243 SER A N 1
ATOM 1783 C CA . SER A 1 245 ? 26.024 14.800 134.697 1.00 27.42 243 SER A CA 1
ATOM 1784 C C . SER A 1 245 ? 25.493 14.087 133.481 1.00 27.78 243 SER A C 1
ATOM 1785 O O . SER A 1 245 ? 24.351 14.312 133.080 1.00 26.40 243 SER A O 1
ATOM 1788 N N . ALA A 1 246 ? 26.314 13.201 132.937 1.00 28.06 244 ALA A N 1
ATOM 1789 C CA . ALA A 1 246 ? 25.982 12.463 131.737 1.00 29.48 244 ALA A CA 1
ATOM 1790 C C . ALA A 1 246 ? 26.012 10.927 131.892 1.00 29.67 244 ALA A C 1
ATOM 1791 O O . ALA A 1 246 ? 26.796 10.372 132.663 1.00 29.93 244 ALA A O 1
ATOM 1793 N N . THR A 1 247 ? 25.168 10.257 131.114 1.00 28.33 245 THR A N 1
ATOM 1794 C CA . THR A 1 247 ? 25.283 8.840 130.884 1.00 27.82 245 THR A CA 1
ATOM 1795 C C . THR A 1 247 ? 25.261 8.680 129.372 1.00 27.31 245 THR A C 1
ATOM 1796 O O . THR A 1 247 ? 24.413 9.273 128.711 1.00 23.34 245 THR A O 1
ATOM 1800 N N . CYS A 1 248 ? 26.213 7.932 128.818 1.00 25.72 246 CYS A N 1
ATOM 1801 C CA . CYS A 1 248 ? 26.366 7.824 127.373 1.00 24.39 246 CYS A CA 1
ATOM 1802 C C . CYS A 1 248 ? 26.210 6.395 126.967 1.00 25.44 246 CYS A C 1
ATOM 1803 O O . CYS A 1 248 ? 26.861 5.500 127.525 1.00 25.75 246 CYS A O 1
ATOM 1806 N N . THR A 1 249 ? 25.279 6.135 126.049 1.00 26.68 247 THR A N 1
ATOM 1807 C CA . THR A 1 249 ? 25.010 4.767 125.636 1.00 26.16 247 THR A CA 1
ATOM 1808 C C . THR A 1 249 ? 25.188 4.645 124.155 1.00 27.38 247 THR A C 1
ATOM 1809 O O . THR A 1 249 ? 25.121 5.636 123.435 1.00 28.57 247 THR A O 1
ATOM 1813 N N . ARG A 1 250 ? 25.397 3.412 123.704 1.00 26.72 248 ARG A N 1
ATOM 1814 C CA . ARG A 1 250 ? 25.437 3.104 122.284 1.00 26.19 248 ARG A CA 1
ATOM 1815 C C . ARG A 1 250 ? 24.176 2.319 121.921 1.00 25.36 248 ARG A C 1
ATOM 1816 O O . ARG A 1 250 ? 23.780 1.435 122.664 1.00 24.31 248 ARG A O 1
ATOM 1824 N N . VAL A 1 251 ? 23.577 2.637 120.773 1.00 23.82 249 VAL A N 1
ATOM 1825 C CA . VAL A 1 251 ? 22.359 1.973 120.312 1.00 24.10 249 VAL A CA 1
ATOM 1826 C C . VAL A 1 251 ? 22.586 1.481 118.886 1.00 25.59 249 VAL A C 1
ATOM 1827 O O . VAL A 1 251 ? 23.507 1.914 118.222 1.00 23.30 249 VAL A O 1
ATOM 1831 N N . PRO A 1 252 ? 21.781 0.516 118.433 1.00 28.50 250 PRO A N 1
ATOM 1832 C CA . PRO A 1 252 ? 21.944 -0.028 117.102 1.00 26.56 250 PRO A CA 1
ATOM 1833 C C . PRO A 1 252 ? 21.325 0.829 116.010 1.00 25.94 250 PRO A C 1
ATOM 1834 O O . PRO A 1 252 ? 20.308 0.447 115.374 1.00 24.77 250 PRO A O 1
ATOM 1838 N N . VAL A 1 253 ? 22.007 1.938 115.752 1.00 24.07 251 VAL A N 1
ATOM 1839 C CA . VAL A 1 253 ? 21.612 2.905 114.748 1.00 23.34 251 VAL A CA 1
ATOM 1840 C C . VAL A 1 253 ? 22.872 3.323 114.010 1.00 24.05 251 VAL A C 1
ATOM 1841 O O . VAL A 1 253 ? 23.937 3.513 114.612 1.00 28.71 251 VAL A O 1
ATOM 1845 N N . ILE A 1 254 ? 22.787 3.452 112.715 1.00 23.92 252 ILE A N 1
ATOM 1846 C CA . ILE A 1 254 ? 23.952 3.748 111.916 1.00 26.11 252 ILE A CA 1
ATOM 1847 C C . ILE A 1 254 ? 24.424 5.181 112.068 1.00 28.37 252 ILE A C 1
ATOM 1848 O O . ILE A 1 254 ? 25.608 5.407 112.394 1.00 29.14 252 ILE A O 1
ATOM 1853 N N . ASP A 1 255 ? 23.510 6.145 111.883 1.00 26.98 253 ASP A N 1
ATOM 1854 C CA . ASP A 1 255 ? 23.862 7.561 111.952 1.00 26.28 253 ASP A CA 1
ATOM 1855 C C . ASP A 1 255 ? 22.906 8.324 112.821 1.00 24.94 253 ASP A C 1
ATOM 1856 O O . ASP A 1 255 ? 21.719 8.039 112.809 1.00 26.45 253 ASP A O 1
ATOM 1861 N N . GLY A 1 256 ? 23.408 9.318 113.549 1.00 23.24 254 GLY A N 1
ATOM 1862 C CA . GLY A 1 256 ? 22.545 10.174 114.359 1.00 24.36 254 GLY A CA 1
ATOM 1863 C C . GLY A 1 256 ? 22.702 9.947 115.857 1.00 22.95 254 GLY A C 1
ATOM 1864 O O . GLY A 1 256 ? 22.326 8.904 116.352 1.00 19.12 254 GLY A O 1
ATOM 1865 N N . HIS A 1 257 ? 23.243 10.940 116.570 1.00 22.67 255 HIS A N 1
ATOM 1866 C CA . HIS A 1 257 ? 23.356 10.854 118.025 1.00 22.29 255 HIS A CA 1
ATOM 1867 C C . HIS A 1 257 ? 22.214 11.603 118.639 1.00 21.17 255 HIS A C 1
ATOM 1868 O O . HIS A 1 257 ? 22.085 12.796 118.432 1.00 21.18 255 HIS A O 1
ATOM 1875 N N . THR A 1 258 ? 21.456 10.925 119.472 1.00 21.18 256 THR A N 1
ATOM 1876 C CA . THR A 1 258 ? 20.306 11.518 120.128 1.00 22.48 256 THR A CA 1
ATOM 1877 C C . THR A 1 258 ? 20.633 11.817 121.581 1.00 24.37 256 THR A C 1
ATOM 1878 O O . THR A 1 258 ? 21.346 11.055 122.216 1.00 28.01 256 THR A O 1
ATOM 1882 N N . GLY A 1 259 ? 20.161 12.950 122.099 1.00 24.74 257 GLY A N 1
ATOM 1883 C CA . GLY A 1 259 ? 20.408 13.336 123.495 1.00 25.35 257 GLY A CA 1
ATOM 1884 C C . GLY A 1 259 ? 19.128 13.729 124.202 1.00 26.06 257 GLY A C 1
ATOM 1885 O O . GLY A 1 259 ? 18.303 14.426 123.620 1.00 28.45 257 GLY A O 1
ATOM 1886 N N . CYS A 1 260 ? 18.974 13.280 125.433 1.00 24.11 258 CYS A N 1
ATOM 1887 C CA . CYS A 1 260 ? 17.817 13.588 126.249 1.00 24.72 258 CYS A CA 1
ATOM 1888 C C . CYS A 1 260 ? 18.289 14.475 127.410 1.00 26.27 258 CYS A C 1
ATOM 1889 O O . CYS A 1 260 ? 18.974 14.012 128.293 1.00 26.83 258 CYS A O 1
ATOM 1892 N N . VAL A 1 261 ? 17.928 15.754 127.378 1.00 26.13 259 VAL A N 1
ATOM 1893 C CA . VAL A 1 261 ? 18.576 16.777 128.161 1.00 25.35 259 VAL A CA 1
ATOM 1894 C C . VAL A 1 261 ? 17.596 17.463 129.093 1.00 25.95 259 VAL A C 1
ATOM 1895 O O . VAL A 1 261 ? 16.504 17.838 128.670 1.00 26.15 259 VAL A O 1
ATOM 1899 N N . SER A 1 262 ? 17.979 17.629 130.355 1.00 26.22 260 SER A N 1
ATOM 1900 C CA . SER A 1 262 ? 17.223 18.499 131.282 1.00 30.86 260 SER A CA 1
ATOM 1901 C C . SER A 1 262 ? 18.100 19.670 131.737 1.00 27.95 260 SER A C 1
ATOM 1902 O O . SER A 1 262 ? 19.267 19.492 132.019 1.00 24.42 260 SER A O 1
ATOM 1905 N N . VAL A 1 263 ? 17.524 20.859 131.788 1.00 27.77 261 VAL A N 1
ATOM 1906 C CA . VAL A 1 263 ? 18.279 22.056 132.059 1.00 26.85 261 VAL A CA 1
ATOM 1907 C C . VAL A 1 263 ? 17.631 22.892 133.133 1.00 29.47 261 VAL A C 1
ATOM 1908 O O . VAL A 1 263 ? 16.421 23.104 133.124 1.00 31.57 261 VAL A O 1
ATOM 1912 N N . LYS A 1 264 ? 18.463 23.391 134.045 1.00 31.78 262 LYS A N 1
ATOM 1913 C CA . LYS A 1 264 ? 18.082 24.404 134.995 1.00 31.92 262 LYS A CA 1
ATOM 1914 C C . LYS A 1 264 ? 18.830 25.685 134.719 1.00 32.19 262 LYS A C 1
ATOM 1915 O O . LYS A 1 264 ? 20.054 25.678 134.732 1.00 34.09 262 LYS A O 1
ATOM 1921 N N . PHE A 1 265 ? 18.099 26.793 134.551 1.00 30.48 263 PHE A N 1
ATOM 1922 C CA . PHE A 1 265 ? 18.710 28.088 134.309 1.00 30.32 263 PHE A CA 1
ATOM 1923 C C . PHE A 1 265 ? 19.137 28.749 135.614 1.00 31.73 263 PHE A C 1
ATOM 1924 O O . PHE A 1 265 ? 18.495 28.536 136.633 1.00 29.61 263 PHE A O 1
ATOM 1932 N N . ALA A 1 266 ? 20.192 29.570 135.564 1.00 32.74 264 ALA A N 1
ATOM 1933 C CA . ALA A 1 266 ? 20.599 30.352 136.741 1.00 38.89 264 ALA A CA 1
ATOM 1934 C C . ALA A 1 266 ? 19.579 31.447 137.078 1.00 42.72 264 ALA A C 1
ATOM 1935 O O . ALA A 1 266 ? 19.359 31.776 138.257 1.00 42.98 264 ALA A O 1
ATOM 1937 N N . ARG A 1 267 ? 18.980 32.005 136.037 1.00 44.36 265 ARG A N 1
ATOM 1938 C CA . ARG A 1 267 ? 18.088 33.118 136.167 1.00 45.46 265 ARG A CA 1
ATOM 1939 C C . ARG A 1 267 ? 16.650 32.680 136.284 1.00 42.31 265 ARG A C 1
ATOM 1940 O O . ARG A 1 267 ? 16.254 31.661 135.771 1.00 38.56 265 ARG A O 1
ATOM 1948 N N . SER A 1 268 ? 15.899 33.493 137.012 1.00 48.84 266 SER A N 1
ATOM 1949 C CA . SER A 1 268 ? 14.521 33.254 137.389 1.00 47.05 266 SER A CA 1
ATOM 1950 C C . SER A 1 268 ? 13.676 34.459 136.986 1.00 52.72 266 SER A C 1
ATOM 1951 O O . SER A 1 268 ? 14.156 35.585 137.067 1.00 56.95 266 SER A O 1
ATOM 1954 N N . PRO A 1 269 ? 12.427 34.241 136.506 1.00 51.54 267 PRO A N 1
ATOM 1955 C CA . PRO A 1 269 ? 11.824 32.953 136.226 1.00 45.23 267 PRO A CA 1
ATOM 1956 C C . PRO A 1 269 ? 12.423 32.343 134.954 1.00 40.43 267 PRO A C 1
ATOM 1957 O O . PRO A 1 269 ? 13.036 33.049 134.142 1.00 39.89 267 PRO A O 1
ATOM 1961 N N . PRO A 1 270 ? 12.249 31.038 134.776 1.00 37.25 268 PRO A N 1
ATOM 1962 C CA . PRO A 1 270 ? 12.758 30.456 133.564 1.00 39.64 268 PRO A CA 1
ATOM 1963 C C . PRO A 1 270 ? 11.840 30.768 132.398 1.00 40.02 268 PRO A C 1
ATOM 1964 O O . PRO A 1 270 ? 10.662 31.072 132.596 1.00 41.11 268 PRO A O 1
ATOM 1968 N N . PRO A 1 271 ? 12.374 30.678 131.185 1.00 37.76 269 PRO A N 1
ATOM 1969 C CA . PRO A 1 271 ? 11.595 30.938 130.006 1.00 37.52 269 PRO A CA 1
ATOM 1970 C C . PRO A 1 271 ? 10.511 29.911 129.770 1.00 35.16 269 PRO A C 1
ATOM 1971 O O . PRO A 1 271 ? 10.562 28.799 130.279 1.00 40.53 269 PRO A O 1
ATOM 1975 N N . SER A 1 272 ? 9.512 30.318 129.012 1.00 34.42 270 SER A N 1
ATOM 1976 C CA . SER A 1 272 ? 8.480 29.416 128.587 1.00 35.67 270 SER A CA 1
ATOM 1977 C C . SER A 1 272 ? 8.974 28.550 127.431 1.00 33.94 270 SER A C 1
ATOM 1978 O O . SER A 1 272 ? 9.977 28.832 126.770 1.00 28.56 270 SER A O 1
ATOM 1981 N N . VAL A 1 273 ? 8.198 27.513 127.186 1.00 32.06 271 VAL A N 1
ATOM 1982 C CA . VAL A 1 273 ? 8.427 26.628 126.069 1.00 33.01 271 VAL A CA 1
ATOM 1983 C C . VAL A 1 273 ? 8.583 27.440 124.775 1.00 32.70 271 VAL A C 1
ATOM 1984 O O . VAL A 1 273 ? 9.483 27.177 123.983 1.00 30.40 271 VAL A O 1
ATOM 1988 N N . ALA A 1 274 ? 7.699 28.404 124.566 1.00 30.56 272 ALA A N 1
ATOM 1989 C CA . ALA A 1 274 ? 7.687 29.143 123.294 1.00 33.66 272 ALA A CA 1
ATOM 1990 C C . ALA A 1 274 ? 8.947 29.960 123.181 1.00 33.49 272 ALA A C 1
ATOM 1991 O O . ALA A 1 274 ? 9.538 30.035 122.120 1.00 35.48 272 ALA A O 1
ATOM 1993 N N . GLU A 1 275 ? 9.364 30.561 124.285 1.00 35.49 273 GLU A N 1
ATOM 1994 C CA . GLU A 1 275 ? 10.573 31.358 124.279 1.00 36.88 273 GLU A CA 1
ATOM 1995 C C . GLU A 1 275 ? 11.775 30.505 123.976 1.00 36.24 273 GLU A C 1
ATOM 1996 O O . GLU A 1 275 ? 12.711 30.966 123.311 1.00 34.79 273 GLU A O 1
ATOM 2002 N N . VAL A 1 276 ? 11.748 29.248 124.438 1.00 35.06 274 VAL A N 1
ATOM 2003 C CA . VAL A 1 276 ? 12.860 28.337 124.205 1.00 31.97 274 VAL A CA 1
ATOM 2004 C C . VAL A 1 276 ? 12.882 27.913 122.740 1.00 32.31 274 VAL A C 1
ATOM 2005 O O . VAL A 1 276 ? 13.942 27.914 122.109 1.00 29.22 274 VAL A O 1
ATOM 2009 N N . GLU A 1 277 ? 11.722 27.571 122.197 1.00 31.33 275 GLU A N 1
ATOM 2010 C CA . GLU A 1 277 ? 11.621 27.291 120.772 1.00 31.40 275 GLU A CA 1
ATOM 2011 C C . GLU A 1 277 ? 12.212 28.412 119.919 1.00 33.00 275 GLU A C 1
ATOM 2012 O O . GLU A 1 277 ? 12.991 28.161 118.997 1.00 31.14 275 GLU A O 1
ATOM 2018 N N . ASN A 1 278 ? 11.884 29.660 120.249 1.00 35.52 276 ASN A N 1
ATOM 2019 C CA . ASN A 1 278 ? 12.421 30.802 119.499 1.00 35.04 276 ASN A CA 1
ATOM 2020 C C . ASN A 1 278 ? 13.879 30.964 119.643 1.00 29.56 276 ASN A C 1
ATOM 2021 O O . ASN A 1 278 ? 14.550 31.220 118.660 1.00 28.65 276 ASN A O 1
ATOM 2026 N N . ALA A 1 279 ? 14.383 30.785 120.849 1.00 29.15 277 ALA A N 1
ATOM 2027 C CA . ALA A 1 279 ? 15.818 30.861 121.060 1.00 29.06 277 ALA A CA 1
ATOM 2028 C C . ALA A 1 279 ? 16.582 29.885 120.135 1.00 28.38 277 ALA A C 1
ATOM 2029 O O . ALA A 1 279 ? 17.626 30.243 119.571 1.00 30.71 277 ALA A O 1
ATOM 2031 N N . PHE A 1 280 ? 16.058 28.676 119.990 1.00 25.05 278 PHE A N 1
ATOM 2032 C CA . PHE A 1 280 ? 16.668 27.696 119.124 1.00 25.62 278 PHE A CA 1
ATOM 2033 C C . PHE A 1 280 ? 16.545 28.080 117.656 1.00 27.62 278 PHE A C 1
ATOM 2034 O O . PHE A 1 280 ? 17.556 28.088 116.941 1.00 29.92 278 PHE A O 1
ATOM 2042 N N . ARG A 1 281 ? 15.337 28.388 117.195 1.00 32.71 279 ARG A N 1
ATOM 2043 C CA . ARG A 1 281 ? 15.118 28.839 115.781 1.00 35.02 279 ARG A CA 1
ATOM 2044 C C . ARG A 1 281 ? 15.974 29.989 115.343 1.00 33.81 279 ARG A C 1
ATOM 2045 O O . ARG A 1 281 ? 16.445 29.987 114.219 1.00 36.35 279 ARG A O 1
ATOM 2053 N N . GLU A 1 282 ? 16.146 30.966 116.215 1.00 33.24 280 GLU A N 1
ATOM 2054 C CA . GLU A 1 282 ? 16.819 32.215 115.868 1.00 38.55 280 GLU A CA 1
ATOM 2055 C C . GLU A 1 282 ? 18.340 32.138 116.039 1.00 35.92 280 GLU A C 1
ATOM 2056 O O . GLU A 1 282 ? 19.029 32.990 115.529 1.00 36.69 280 GLU A O 1
ATOM 2062 N N . TYR A 1 283 ? 18.855 31.134 116.751 1.00 31.51 281 TYR A N 1
ATOM 2063 C CA . TYR A 1 283 ? 20.269 31.085 117.053 1.00 29.30 281 TYR A CA 1
ATOM 2064 C C . TYR A 1 283 ? 21.122 31.181 115.792 1.00 32.30 281 TYR A C 1
ATOM 2065 O O . TYR A 1 283 ? 20.920 30.432 114.825 1.00 33.86 281 TYR A O 1
ATOM 2074 N N . THR A 1 284 ? 22.066 32.111 115.800 1.00 30.62 282 THR A N 1
ATOM 2075 C CA . THR A 1 284 ? 23.043 32.225 114.726 1.00 32.48 282 THR A CA 1
ATOM 2076 C C . THR A 1 284 ? 24.381 32.557 115.385 1.00 34.12 282 THR A C 1
ATOM 2077 O O . THR A 1 284 ? 24.405 33.205 116.462 1.00 33.51 282 THR A O 1
ATOM 2081 N N . CYS A 1 285 ? 25.481 32.103 114.783 1.00 30.05 283 CYS A N 1
ATOM 2082 C CA . CYS A 1 285 ? 26.765 32.130 115.472 1.00 31.89 283 CYS A CA 1
ATOM 2083 C C . CYS A 1 285 ? 27.833 32.844 114.657 1.00 34.22 283 CYS A C 1
ATOM 2084 O O . CYS A 1 285 ? 27.619 33.124 113.488 1.00 34.43 283 CYS A O 1
ATOM 2087 N N . ASP A 1 286 ? 28.984 33.111 115.276 1.00 34.45 284 ASP A N 1
ATOM 2088 C CA . ASP A 1 286 ? 30.063 33.821 114.602 1.00 35.09 284 ASP A CA 1
ATOM 2089 C C . ASP A 1 286 ? 30.394 33.228 113.242 1.00 36.96 284 ASP A C 1
ATOM 2090 O O . ASP A 1 286 ? 30.610 33.963 112.271 1.00 39.19 284 ASP A O 1
ATOM 2095 N N . ALA A 1 287 ? 30.426 31.909 113.161 1.00 34.38 285 ALA A N 1
ATOM 2096 C CA . ALA A 1 287 ? 30.836 31.258 111.936 1.00 33.48 285 ALA A CA 1
ATOM 2097 C C . ALA A 1 287 ? 29.882 31.570 110.780 1.00 36.61 285 ALA A C 1
ATOM 2098 O O . ALA A 1 287 ? 30.297 31.663 109.621 1.00 33.80 285 ALA A O 1
ATOM 2100 N N . GLN A 1 288 ? 28.599 31.704 111.083 1.00 36.17 286 GLN A N 1
ATOM 2101 C CA . GLN A 1 288 ? 27.632 32.086 110.063 1.00 37.77 286 GLN A CA 1
ATOM 2102 C C . GLN A 1 288 ? 27.794 33.557 109.700 1.00 37.69 286 GLN A C 1
ATOM 2103 O O . GLN A 1 288 ? 27.694 33.917 108.529 1.00 40.21 286 GLN A O 1
ATOM 2109 N N . HIS A 1 289 ? 28.014 34.395 110.713 1.00 38.34 287 HIS A N 1
ATOM 2110 C CA . HIS A 1 289 ? 28.140 35.846 110.523 1.00 39.26 287 HIS A CA 1
ATOM 2111 C C . HIS A 1 289 ? 29.340 36.133 109.665 1.00 38.05 287 HIS A C 1
ATOM 2112 O O . HIS A 1 289 ? 29.290 37.036 108.855 1.00 41.08 287 HIS A O 1
ATOM 2119 N N . LEU A 1 290 ? 30.419 35.376 109.866 1.00 35.45 288 LEU A N 1
ATOM 2120 C CA . LEU A 1 290 ? 31.609 35.496 109.053 1.00 33.41 288 LEU A CA 1
ATOM 2121 C C . LEU A 1 290 ? 31.417 34.933 107.647 1.00 33.82 288 LEU A C 1
ATOM 2122 O O . LEU A 1 290 ? 32.252 35.142 106.792 1.00 37.93 288 LEU A O 1
ATOM 2127 N N . GLY A 1 291 ? 30.359 34.169 107.428 1.00 34.07 289 GLY A N 1
ATOM 2128 C CA . GLY A 1 291 ? 30.120 33.562 106.148 1.00 34.51 289 GLY A CA 1
ATOM 2129 C C . GLY A 1 291 ? 31.182 32.566 105.687 1.00 36.52 289 GLY A C 1
ATOM 2130 O O . GLY A 1 291 ? 31.388 32.424 104.490 1.00 36.24 289 GLY A O 1
ATOM 2131 N N . VAL A 1 292 ? 31.846 31.850 106.598 1.00 35.98 290 VAL A N 1
ATOM 2132 C CA . VAL A 1 292 ? 32.794 30.828 106.161 1.00 34.02 290 VAL A CA 1
ATOM 2133 C C . VAL A 1 292 ? 32.068 29.795 105.305 1.00 35.00 290 VAL A C 1
ATOM 2134 O O . VAL A 1 292 ? 30.883 29.510 105.507 1.00 31.65 290 VAL A O 1
ATOM 2138 N N . PRO A 1 293 ? 32.773 29.261 104.304 1.00 32.98 291 PRO A N 1
ATOM 2139 C CA . PRO A 1 293 ? 32.115 28.403 103.318 1.00 32.26 291 PRO A CA 1
ATOM 2140 C C . PRO A 1 293 ? 31.469 27.118 103.853 1.00 32.43 291 PRO A C 1
ATOM 2141 O O . PRO A 1 293 ? 30.466 26.686 103.296 1.00 38.69 291 PRO A O 1
ATOM 2145 N N . SER A 1 294 ? 32.015 26.515 104.901 1.00 28.84 292 SER A N 1
ATOM 2146 C CA . SER A 1 294 ? 31.511 25.240 105.367 1.00 28.53 292 SER A CA 1
ATOM 2147 C C . SER A 1 294 ? 30.461 25.369 106.477 1.00 29.09 292 SER A C 1
ATOM 2148 O O . SER A 1 294 ? 29.942 24.371 106.953 1.00 27.81 292 SER A O 1
ATOM 2151 N N . ALA A 1 295 ? 30.127 26.594 106.875 1.00 30.98 293 ALA A N 1
ATOM 2152 C CA . ALA A 1 295 ? 29.099 26.830 107.903 1.00 31.63 293 ALA A CA 1
ATOM 2153 C C . ALA A 1 295 ? 27.721 26.646 107.317 1.00 33.21 293 ALA A C 1
ATOM 2154 O O . ALA A 1 295 ? 27.500 26.981 106.162 1.00 37.26 293 ALA A O 1
ATOM 2156 N N . PRO A 1 296 ? 26.774 26.147 108.107 1.00 32.87 294 PRO A N 1
ATOM 2157 C CA . PRO A 1 296 ? 25.448 25.959 107.583 1.00 33.06 294 PRO A CA 1
ATOM 2158 C C . PRO A 1 296 ? 24.644 27.273 107.583 1.00 37.96 294 PRO A C 1
ATOM 2159 O O . PRO A 1 296 ? 24.911 28.184 108.383 1.00 38.48 294 PRO A O 1
ATOM 2163 N N . ALA A 1 297 ? 23.637 27.336 106.718 1.00 35.20 295 ALA A N 1
ATOM 2164 C CA . ALA A 1 297 ? 22.712 28.462 106.692 1.00 30.41 295 ALA A CA 1
ATOM 2165 C C . ALA A 1 297 ? 21.815 28.448 107.943 1.00 32.78 295 ALA A C 1
ATOM 2166 O O . ALA A 1 297 ? 21.483 29.506 108.454 1.00 32.23 295 ALA A O 1
ATOM 2168 N N . GLN A 1 298 ? 21.436 27.261 108.445 1.00 31.59 296 GLN A N 1
ATOM 2169 C CA . GLN A 1 298 ? 20.564 27.145 109.615 1.00 32.89 296 GLN A CA 1
ATOM 2170 C C . GLN A 1 298 ? 21.278 26.363 110.718 1.00 32.13 296 GLN A C 1
ATOM 2171 O O . GLN A 1 298 ? 21.680 25.232 110.518 1.00 31.23 296 GLN A O 1
ATOM 2177 N N . ALA A 1 299 ? 21.440 26.950 111.900 1.00 32.85 297 ALA A N 1
ATOM 2178 C CA . ALA A 1 299 ? 22.280 26.296 112.943 1.00 33.16 297 ALA A CA 1
ATOM 2179 C C . ALA A 1 299 ? 21.506 25.244 113.747 1.00 31.34 297 ALA A C 1
ATOM 2180 O O . ALA A 1 299 ? 22.007 24.147 113.967 1.00 29.05 297 ALA A O 1
ATOM 2182 N N . ILE A 1 300 ? 20.273 25.557 114.122 1.00 30.01 298 ILE A N 1
ATOM 2183 C CA . ILE A 1 300 ? 19.426 24.602 114.816 1.00 28.35 298 ILE A CA 1
ATOM 2184 C C . ILE A 1 300 ? 18.031 24.550 114.251 1.00 28.42 298 ILE A C 1
ATOM 2185 O O . ILE A 1 300 ? 17.398 25.578 114.131 1.00 25.83 298 ILE A O 1
ATOM 2190 N N . VAL A 1 301 ? 17.535 23.343 113.954 1.00 27.58 299 VAL A N 1
ATOM 2191 C CA . VAL A 1 301 ? 16.175 23.172 113.519 1.00 27.00 299 VAL A CA 1
ATOM 2192 C C . VAL A 1 301 ? 15.329 22.756 114.687 1.00 25.61 299 VAL A C 1
ATOM 2193 O O . VAL A 1 301 ? 15.706 21.878 115.428 1.00 27.06 299 VAL A O 1
ATOM 2197 N N . VAL A 1 302 ? 14.147 23.357 114.830 1.00 26.64 300 VAL A N 1
ATOM 2198 C CA . VAL A 1 302 ? 13.168 22.969 115.869 1.00 25.72 300 VAL A CA 1
ATOM 2199 C C . VAL A 1 302 ? 12.076 22.133 115.206 1.00 29.54 300 VAL A C 1
ATOM 2200 O O . VAL A 1 302 ? 11.540 22.549 114.203 1.00 29.31 300 VAL A O 1
ATOM 2204 N N . HIS A 1 303 ? 11.768 20.967 115.774 1.00 31.43 301 HIS A N 1
ATOM 2205 C CA . HIS A 1 303 ? 10.730 20.125 115.270 1.00 31.01 301 HIS A CA 1
ATOM 2206 C C . HIS A 1 303 ? 9.491 20.384 116.094 1.00 35.05 301 HIS A C 1
ATOM 2207 O O . HIS A 1 303 ? 9.564 20.387 117.315 1.00 31.20 301 HIS A O 1
ATOM 2214 N N . ASP A 1 304 ? 8.339 20.527 115.432 1.00 40.18 302 ASP A N 1
ATOM 2215 C CA . ASP A 1 304 ? 7.064 20.716 116.147 1.00 40.08 302 ASP A CA 1
ATOM 2216 C C . ASP A 1 304 ? 6.388 19.389 116.447 1.00 38.18 302 ASP A C 1
ATOM 2217 O O . ASP A 1 304 ? 5.606 19.306 117.390 1.00 35.71 302 ASP A O 1
ATOM 2222 N N . ALA A 1 305 ? 6.681 18.331 115.684 1.00 33.76 303 ALA A N 1
ATOM 2223 C CA . ALA A 1 305 ? 5.973 17.065 115.929 1.00 30.71 303 ALA A CA 1
ATOM 2224 C C . ALA A 1 305 ? 6.364 16.475 117.296 1.00 33.16 303 ALA A C 1
ATOM 2225 O O . ALA A 1 305 ? 7.523 16.486 117.699 1.00 31.11 303 ALA A O 1
ATOM 2227 N N . PRO A 1 306 ? 5.385 15.945 118.019 1.00 36.15 304 PRO A N 1
ATOM 2228 C CA . PRO A 1 306 ? 5.682 15.453 119.369 1.00 35.62 304 PRO A CA 1
ATOM 2229 C C . PRO A 1 306 ? 6.669 14.264 119.436 1.00 34.74 304 PRO A C 1
ATOM 2230 O O . PRO A 1 306 ? 7.234 14.019 120.501 1.00 29.94 304 PRO A O 1
ATOM 2234 N N . ASP A 1 307 ? 6.842 13.539 118.320 1.00 32.44 305 ASP A N 1
ATOM 2235 C CA . ASP A 1 307 ? 7.726 12.364 118.271 1.00 31.51 305 ASP A CA 1
ATOM 2236 C C . ASP A 1 307 ? 9.022 12.572 117.488 1.00 29.59 305 ASP A C 1
ATOM 2237 O O . ASP A 1 307 ? 9.548 11.652 116.890 1.00 27.42 305 ASP A O 1
ATOM 2242 N N . ARG A 1 308 ? 9.511 13.800 117.454 1.00 30.68 306 ARG A N 1
ATOM 2243 C CA . ARG A 1 308 ? 10.695 14.149 116.649 1.00 28.10 306 ARG A CA 1
ATOM 2244 C C . ARG A 1 308 ? 11.627 15.013 117.497 1.00 27.26 306 ARG A C 1
ATOM 2245 O O . ARG A 1 308 ? 11.152 15.700 118.405 1.00 24.45 306 ARG A O 1
ATOM 2253 N N . PRO A 1 309 ? 12.935 15.001 117.203 1.00 26.06 307 PRO A N 1
ATOM 2254 C CA . PRO A 1 309 ? 13.608 14.372 116.082 1.00 27.55 307 PRO A CA 1
ATOM 2255 C C . PRO A 1 309 ? 13.798 12.896 116.235 1.00 25.93 307 PRO A C 1
ATOM 2256 O O . PRO A 1 309 ? 13.776 12.410 117.350 1.00 25.97 307 PRO A O 1
ATOM 2260 N N . GLN A 1 310 ? 14.006 12.226 115.101 1.00 24.08 308 GLN A N 1
ATOM 2261 C CA . GLN A 1 310 ? 14.385 10.825 115.053 1.00 25.66 308 GLN A CA 1
ATOM 2262 C C . GLN A 1 310 ? 15.579 10.717 114.143 1.00 25.66 308 GLN A C 1
ATOM 2263 O O . GLN A 1 310 ? 15.559 11.268 113.047 1.00 28.64 308 GLN A O 1
ATOM 2269 N N . PRO A 1 311 ? 16.640 10.008 114.562 1.00 24.71 309 PRO A N 1
ATOM 2270 C CA . PRO A 1 311 ? 17.915 10.008 113.790 1.00 24.42 309 PRO A CA 1
ATOM 2271 C C . PRO A 1 311 ? 17.780 9.518 112.354 1.00 27.32 309 PRO A C 1
ATOM 2272 O O . PRO A 1 311 ? 18.420 10.050 111.469 1.00 32.37 309 PRO A O 1
ATOM 2276 N N . ARG A 1 312 ? 16.925 8.543 112.114 1.00 32.31 310 ARG A N 1
ATOM 2277 C CA . ARG A 1 312 ? 16.753 8.010 110.755 1.00 35.74 310 ARG A CA 1
ATOM 2278 C C . ARG A 1 312 ? 15.920 8.917 109.882 1.00 32.28 310 ARG A C 1
ATOM 2279 O O . ARG A 1 312 ? 16.134 8.967 108.701 1.00 36.91 310 ARG A O 1
ATOM 2287 N N . LEU A 1 313 ? 14.987 9.642 110.459 1.00 33.18 311 LEU A N 1
ATOM 2288 C CA . LEU A 1 313 ? 14.153 10.538 109.677 1.00 35.44 311 LEU A CA 1
ATOM 2289 C C . LEU A 1 313 ? 14.768 11.927 109.450 1.00 37.94 311 LEU A C 1
ATOM 2290 O O . LEU A 1 313 ? 14.602 12.506 108.382 1.00 41.21 311 LEU A O 1
ATOM 2295 N N . ASP A 1 314 ? 15.535 12.429 110.417 1.00 37.97 312 ASP A N 1
ATOM 2296 C CA . ASP A 1 314 ? 15.962 13.814 110.415 1.00 36.25 312 ASP A CA 1
ATOM 2297 C C . ASP A 1 314 ? 17.440 13.994 110.135 1.00 36.06 312 ASP A C 1
ATOM 2298 O O . ASP A 1 314 ? 18.097 14.888 110.644 1.00 41.80 312 ASP A O 1
ATOM 2303 N N . LYS A 1 315 ? 17.968 13.175 109.263 1.00 43.94 313 LYS A N 1
ATOM 2304 C CA . LYS A 1 315 ? 19.303 13.429 108.732 1.00 47.87 313 LYS A CA 1
ATOM 2305 C C . LYS A 1 315 ? 19.134 14.150 107.395 1.00 47.06 313 LYS A C 1
ATOM 2306 O O . LYS A 1 315 ? 18.070 14.101 106.778 1.00 41.33 313 LYS A O 1
ATOM 2312 N N . ASN A 1 316 ? 20.208 14.824 106.989 1.00 54.41 314 ASN A N 1
ATOM 2313 C CA . ASN A 1 316 ? 20.265 15.647 105.780 1.00 57.99 314 ASN A CA 1
ATOM 2314 C C . ASN A 1 316 ? 19.150 16.660 105.713 1.00 53.16 314 ASN A C 1
ATOM 2315 O O . ASN A 1 316 ? 18.440 16.742 104.732 1.00 51.24 314 ASN A O 1
ATOM 2320 N N . LEU A 1 317 ? 19.044 17.452 106.771 1.00 52.33 315 LEU A N 1
ATOM 2321 C CA . LEU A 1 317 ? 18.061 18.489 106.846 1.00 54.38 315 LEU A CA 1
ATOM 2322 C C . LEU A 1 317 ? 18.354 19.573 105.812 1.00 60.30 315 LEU A C 1
ATOM 2323 O O . LEU A 1 317 ? 19.449 19.675 105.238 1.00 55.80 315 LEU A O 1
ATOM 2328 N N . HIS A 1 318 ? 17.348 20.394 105.574 1.00 65.93 316 HIS A N 1
ATOM 2329 C CA . HIS A 1 318 ? 17.490 21.522 104.677 1.00 71.40 316 HIS A CA 1
ATOM 2330 C C . HIS A 1 318 ? 18.388 22.604 105.291 1.00 67.78 316 HIS A C 1
ATOM 2331 O O . HIS A 1 318 ? 18.538 22.692 106.534 1.00 66.22 316 HIS A O 1
ATOM 2338 N N . ASN A 1 319 ? 18.961 23.430 104.410 1.00 58.96 317 ASN A N 1
ATOM 2339 C CA . ASN A 1 319 ? 19.757 24.602 104.801 1.00 56.48 317 ASN A CA 1
ATOM 2340 C C . ASN A 1 319 ? 21.069 24.233 105.462 1.00 52.90 317 ASN A C 1
ATOM 2341 O O . ASN A 1 319 ? 21.661 25.044 106.201 1.00 47.34 317 ASN A O 1
ATOM 2346 N N . GLY A 1 320 ? 21.519 23.009 105.165 1.00 45.38 318 GLY A N 1
ATOM 2347 C CA . GLY A 1 320 ? 22.730 22.463 105.727 1.00 41.62 318 GLY A CA 1
ATOM 2348 C C . GLY A 1 320 ? 22.660 22.228 107.234 1.00 43.61 318 GLY A C 1
ATOM 2349 O O . GLY A 1 320 ? 23.713 22.055 107.870 1.00 44.45 318 GLY A O 1
ATOM 2350 N N . ALA A 1 321 ? 21.447 22.215 107.807 1.00 38.85 319 ALA A N 1
ATOM 2351 C CA . ALA A 1 321 ? 21.288 22.127 109.259 1.00 37.73 319 ALA A CA 1
ATOM 2352 C C . ALA A 1 321 ? 21.765 20.789 109.804 1.00 35.84 319 ALA A C 1
ATOM 2353 O O . ALA A 1 321 ? 21.506 19.740 109.228 1.00 35.09 319 ALA A O 1
ATOM 2355 N N . CYS A 1 322 ? 22.455 20.864 110.935 1.00 36.80 320 CYS A N 1
ATOM 2356 C CA . CYS A 1 322 ? 23.201 19.746 111.481 1.00 38.71 320 CYS A CA 1
ATOM 2357 C C . CYS A 1 322 ? 22.761 19.326 112.890 1.00 39.25 320 CYS A C 1
ATOM 2358 O O . CYS A 1 322 ? 22.958 18.171 113.248 1.00 40.33 320 CYS A O 1
ATOM 2361 N N . VAL A 1 323 ? 22.154 20.252 113.657 1.00 32.71 321 VAL A N 1
ATOM 2362 C CA . VAL A 1 323 ? 21.632 19.975 114.965 1.00 28.22 321 VAL A CA 1
ATOM 2363 C C . VAL A 1 323 ? 20.142 20.302 115.022 1.00 30.25 321 VAL A C 1
ATOM 2364 O O . VAL A 1 323 ? 19.711 21.320 114.504 1.00 32.30 321 VAL A O 1
ATOM 2368 N N . SER A 1 324 ? 19.336 19.425 115.617 1.00 27.32 322 SER A N 1
ATOM 2369 C CA . SER A 1 324 ? 17.933 19.727 115.781 1.00 27.09 322 SER A CA 1
ATOM 2370 C C . SER A 1 324 ? 17.471 19.336 117.158 1.00 27.30 322 SER A C 1
ATOM 2371 O O . SER A 1 324 ? 18.167 18.625 117.866 1.00 31.35 322 SER A O 1
ATOM 2374 N N . VAL A 1 325 ? 16.328 19.860 117.555 1.00 26.13 323 VAL A N 1
ATOM 2375 C CA . VAL A 1 325 ? 15.737 19.631 118.869 1.00 25.77 323 VAL A CA 1
ATOM 2376 C C . VAL A 1 325 ? 14.223 19.531 118.771 1.00 25.66 323 VAL A C 1
ATOM 2377 O O . VAL A 1 325 ? 13.628 20.032 117.801 1.00 26.81 323 VAL A O 1
ATOM 2381 N N . GLY A 1 326 ? 13.617 18.931 119.787 1.00 24.40 324 GLY A N 1
ATOM 2382 C CA . GLY A 1 326 ? 12.201 18.615 119.776 1.00 23.46 324 GLY A CA 1
ATOM 2383 C C . GLY A 1 326 ? 11.761 18.235 121.176 1.00 23.67 324 GLY A C 1
ATOM 2384 O O . GLY A 1 326 ? 12.586 18.240 122.095 1.00 25.35 324 GLY A O 1
ATOM 2385 N N . ARG A 1 327 ? 10.470 17.956 121.341 1.00 22.59 325 ARG A N 1
ATOM 2386 C CA . ARG A 1 327 ? 9.891 17.637 122.618 1.00 25.45 325 ARG A CA 1
ATOM 2387 C C . ARG A 1 327 ? 10.274 18.623 123.710 1.00 26.54 325 ARG A C 1
ATOM 2388 O O . ARG A 1 327 ? 10.596 18.244 124.829 1.00 30.50 325 ARG A O 1
ATOM 2396 N N . ILE A 1 328 ? 10.266 19.889 123.371 1.00 25.60 326 ILE A N 1
ATOM 2397 C CA . ILE A 1 328 ? 10.616 20.893 124.330 1.00 27.58 326 ILE A CA 1
ATOM 2398 C C . ILE A 1 328 ? 9.448 21.124 125.285 1.00 28.16 326 ILE A C 1
ATOM 2399 O O . ILE A 1 328 ? 8.343 21.455 124.866 1.00 25.99 326 ILE A O 1
ATOM 2404 N N . ARG A 1 329 ? 9.708 20.940 126.571 1.00 28.06 327 ARG A N 1
ATOM 2405 C CA . ARG A 1 329 ? 8.642 20.927 127.544 1.00 28.37 327 ARG A CA 1
ATOM 2406 C C . ARG A 1 329 ? 9.165 21.155 128.954 1.00 30.64 327 ARG A C 1
ATOM 2407 O O . ARG A 1 329 ? 10.351 21.067 129.221 1.00 27.72 327 ARG A O 1
ATOM 2415 N N . GLU A 1 330 ? 8.252 21.421 129.864 1.00 36.23 328 GLU A N 1
ATOM 2416 C CA . GLU A 1 330 ? 8.631 21.628 131.238 1.00 41.11 328 GLU A CA 1
ATOM 2417 C C . GLU A 1 330 ? 9.165 20.377 131.862 1.00 38.44 328 GLU A C 1
ATOM 2418 O O . GLU A 1 330 ? 8.693 19.291 131.561 1.00 33.72 328 GLU A O 1
ATOM 2424 N N . CYS A 1 331 ? 10.156 20.555 132.732 1.00 38.35 329 CYS A N 1
ATOM 2425 C CA . CYS A 1 331 ? 10.727 19.485 133.549 1.00 34.84 329 CYS A CA 1
ATOM 2426 C C . CYS A 1 331 ? 10.269 19.693 134.981 1.00 33.94 329 CYS A C 1
ATOM 2427 O O . CYS A 1 331 ? 10.500 20.727 135.562 1.00 36.48 329 CYS A O 1
ATOM 2430 N N . PRO A 1 332 ? 9.575 18.721 135.556 1.00 33.81 330 PRO A N 1
ATOM 2431 C CA . PRO A 1 332 ? 9.140 18.884 136.947 1.00 34.92 330 PRO A CA 1
ATOM 2432 C C . PRO A 1 332 ? 10.267 19.088 137.967 1.00 36.99 330 PRO A C 1
ATOM 2433 O O . PRO A 1 332 ? 10.001 19.541 139.074 1.00 43.15 330 PRO A O 1
ATOM 2437 N N . VAL A 1 333 ? 11.505 18.769 137.590 1.00 35.73 331 VAL A N 1
ATOM 2438 C CA . VAL A 1 333 ? 12.620 18.850 138.493 1.00 34.47 331 VAL A CA 1
ATOM 2439 C C . VAL A 1 333 ? 13.498 20.066 138.248 1.00 34.51 331 VAL A C 1
ATOM 2440 O O . VAL A 1 333 ? 13.921 20.719 139.193 1.00 33.80 331 VAL A O 1
ATOM 2444 N N . PHE A 1 334 ? 13.818 20.329 136.986 1.00 32.69 332 PHE A N 1
ATOM 2445 C CA . PHE A 1 334 ? 14.595 21.492 136.619 1.00 30.67 332 PHE A CA 1
ATOM 2446 C C . PHE A 1 334 ? 13.661 22.473 135.911 1.00 31.97 332 PHE A C 1
ATOM 2447 O O . PHE A 1 334 ? 12.548 22.672 136.376 1.00 34.35 332 PHE A O 1
ATOM 2455 N N . ASP A 1 335 ? 14.078 23.125 134.828 1.00 28.69 333 ASP A N 1
ATOM 2456 C CA . ASP A 1 335 ? 13.199 24.081 134.196 1.00 28.54 333 ASP A CA 1
ATOM 2457 C C . ASP A 1 335 ? 12.647 23.537 132.902 1.00 30.13 333 ASP A C 1
ATOM 2458 O O . ASP A 1 335 ? 11.464 23.560 132.670 1.00 30.77 333 ASP A O 1
ATOM 2463 N N . ILE A 1 336 ? 13.529 23.071 132.037 1.00 34.29 334 ILE A N 1
ATOM 2464 C CA . ILE A 1 336 ? 13.156 22.697 130.702 1.00 35.68 334 ILE A CA 1
ATOM 2465 C C . ILE A 1 336 ? 13.861 21.407 130.343 1.00 32.87 334 ILE A C 1
ATOM 2466 O O . ILE A 1 336 ? 15.036 21.234 130.667 1.00 31.37 334 ILE A O 1
ATOM 2471 N N . LYS A 1 337 ? 13.157 20.521 129.647 1.00 30.46 335 LYS A N 1
ATOM 2472 C CA . LYS A 1 337 ? 13.803 19.345 129.042 1.00 31.20 335 LYS A CA 1
ATOM 2473 C C . LYS A 1 337 ? 13.455 19.181 127.581 1.00 27.56 335 LYS A C 1
ATOM 2474 O O . LYS A 1 337 ? 12.462 19.715 127.091 1.00 29.62 335 LYS A O 1
ATOM 2480 N N . PHE A 1 338 ? 14.292 18.440 126.880 1.00 26.23 336 PHE A N 1
ATOM 2481 C CA . PHE A 1 338 ? 14.124 18.302 125.440 1.00 25.37 336 PHE A CA 1
ATOM 2482 C C . PHE A 1 338 ? 14.939 17.156 124.894 1.00 23.80 336 PHE A C 1
ATOM 2483 O O . PHE A 1 338 ? 15.709 16.520 125.608 1.00 24.24 336 PHE A O 1
ATOM 2491 N N . VAL A 1 339 ? 14.771 16.922 123.613 1.00 23.28 337 VAL A N 1
ATOM 2492 C CA . VAL A 1 339 ? 15.516 15.912 122.895 1.00 24.75 337 VAL A CA 1
ATOM 2493 C C . VAL A 1 339 ? 16.281 16.605 121.762 1.00 25.47 337 VAL A C 1
ATOM 2494 O O . VAL A 1 339 ? 15.699 17.412 121.064 1.00 25.26 337 VAL A O 1
ATOM 2498 N N . CYS A 1 340 ? 17.546 16.254 121.575 1.00 23.74 338 CYS A N 1
ATOM 2499 C CA . CYS A 1 340 ? 18.354 16.829 120.511 1.00 24.18 338 CYS A CA 1
ATOM 2500 C C . CYS A 1 340 ? 18.953 15.737 119.643 1.00 23.21 338 CYS A C 1
ATOM 2501 O O . CYS A 1 340 ? 19.087 14.598 120.072 1.00 26.34 338 CYS A O 1
ATOM 2504 N N . LEU A 1 341 ? 19.362 16.126 118.457 1.00 22.13 339 LEU A N 1
ATOM 2505 C CA . LEU A 1 341 ? 19.932 15.226 117.504 1.00 22.90 339 LEU A CA 1
ATOM 2506 C C . LEU A 1 341 ? 21.039 15.921 116.774 1.00 22.92 339 LEU A C 1
ATOM 2507 O O . LEU A 1 341 ? 20.865 17.039 116.308 1.00 20.02 339 LEU A O 1
ATOM 2512 N N . ILE A 1 342 ? 22.159 15.220 116.598 1.00 24.84 340 ILE A N 1
ATOM 2513 C CA . ILE A 1 342 ? 23.218 15.691 115.704 1.00 25.88 340 ILE A CA 1
ATOM 2514 C C . ILE A 1 342 ? 23.477 14.672 114.633 1.00 27.27 340 ILE A C 1
ATOM 2515 O O . ILE A 1 342 ? 23.646 13.485 114.902 1.00 27.46 340 ILE A O 1
ATOM 2520 N N . ASP A 1 343 ? 23.463 15.172 113.417 1.00 29.73 341 ASP A N 1
ATOM 2521 C CA . ASP A 1 343 ? 23.854 14.436 112.236 1.00 31.34 341 ASP A CA 1
ATOM 2522 C C . ASP A 1 343 ? 25.368 14.361 112.253 1.00 31.17 341 ASP A C 1
ATOM 2523 O O . ASP A 1 343 ? 26.045 15.210 111.711 1.00 27.95 341 ASP A O 1
ATOM 2528 N N . ASN A 1 344 ? 25.901 13.300 112.842 1.00 31.14 342 ASN A N 1
ATOM 2529 C CA . ASN A 1 344 ? 27.340 13.153 112.942 1.00 32.72 342 ASN A CA 1
ATOM 2530 C C . ASN A 1 344 ? 28.074 12.820 111.655 1.00 33.91 342 ASN A C 1
ATOM 2531 O O . ASN A 1 344 ? 29.320 12.846 111.617 1.00 34.08 342 ASN A O 1
ATOM 2536 N N . VAL A 1 345 ? 27.323 12.518 110.600 1.00 34.68 343 VAL A N 1
ATOM 2537 C CA . VAL A 1 345 ? 27.928 12.342 109.295 1.00 37.23 343 VAL A CA 1
ATOM 2538 C C . VAL A 1 345 ? 28.189 13.712 108.695 1.00 35.73 343 VAL A C 1
ATOM 2539 O O . VAL A 1 345 ? 29.313 14.012 108.291 1.00 40.71 343 VAL A O 1
ATOM 2543 N N . ARG A 1 346 ? 27.149 14.533 108.613 1.00 34.03 344 ARG A N 1
ATOM 2544 C CA . ARG A 1 346 ? 27.338 15.873 108.104 1.00 38.45 344 ARG A CA 1
ATOM 2545 C C . ARG A 1 346 ? 28.276 16.696 109.026 1.00 38.35 344 ARG A C 1
ATOM 2546 O O . ARG A 1 346 ? 29.199 17.365 108.530 1.00 36.36 344 ARG A O 1
ATOM 2554 N N . LEU A 1 347 ? 28.045 16.668 110.347 1.00 33.89 345 LEU A N 1
ATOM 2555 C CA . LEU A 1 347 ? 28.852 17.484 111.262 1.00 33.35 345 LEU A CA 1
ATOM 2556 C C . LEU A 1 347 ? 29.772 16.605 112.085 1.00 34.40 345 LEU A C 1
ATOM 2557 O O . LEU A 1 347 ? 29.694 16.555 113.305 1.00 38.18 345 LEU A O 1
ATOM 2562 N N . GLY A 1 348 ? 30.625 15.883 111.364 1.00 36.87 346 GLY A N 1
ATOM 2563 C CA . GLY A 1 348 ? 31.596 15.003 111.965 1.00 36.26 346 GLY A CA 1
ATOM 2564 C C . GLY A 1 348 ? 32.904 15.706 112.308 1.00 34.72 346 GLY A C 1
ATOM 2565 O O . GLY A 1 348 ? 33.008 16.932 112.208 1.00 35.95 346 GLY A O 1
ATOM 2566 N N . ALA A 1 349 ? 33.905 14.934 112.727 1.00 32.81 347 ALA A N 1
ATOM 2567 C CA . ALA A 1 349 ? 35.216 15.483 113.125 1.00 34.16 347 ALA A CA 1
ATOM 2568 C C . ALA A 1 349 ? 35.890 16.316 112.019 1.00 32.88 347 ALA A C 1
ATOM 2569 O O . ALA A 1 349 ? 36.447 17.373 112.276 1.00 36.05 347 ALA A O 1
ATOM 2571 N N . ALA A 1 350 ? 35.895 15.786 110.814 1.00 28.32 348 ALA A N 1
ATOM 2572 C CA . ALA A 1 350 ? 36.587 16.440 109.756 1.00 29.13 348 ALA A CA 1
ATOM 2573 C C . ALA A 1 350 ? 35.859 17.779 109.473 1.00 31.15 348 ALA A C 1
ATOM 2574 O O . ALA A 1 350 ? 36.519 18.830 109.412 1.00 27.65 348 ALA A O 1
ATOM 2576 N N . THR A 1 351 ? 34.519 17.752 109.334 1.00 29.45 349 THR A N 1
ATOM 2577 C CA . THR A 1 351 ? 33.778 18.982 109.046 1.00 29.41 349 THR A CA 1
ATOM 2578 C C . THR A 1 351 ? 34.019 20.029 110.141 1.00 31.28 349 THR A C 1
ATOM 2579 O O . THR A 1 351 ? 34.216 21.210 109.847 1.00 32.03 349 THR A O 1
ATOM 2583 N N . SER A 1 352 ? 34.029 19.607 111.400 1.00 33.17 350 SER A N 1
ATOM 2584 C CA . SER A 1 352 ? 34.177 20.574 112.469 1.00 33.10 350 SER A CA 1
ATOM 2585 C C . SER A 1 352 ? 35.529 21.192 112.416 1.00 31.00 350 SER A C 1
ATOM 2586 O O . SER A 1 352 ? 35.668 22.398 112.579 1.00 33.95 350 SER A O 1
ATOM 2589 N N . SER A 1 353 ? 36.538 20.374 112.207 1.00 33.28 351 SER A N 1
ATOM 2590 C CA . SER A 1 353 ? 37.904 20.881 112.161 1.00 35.32 351 SER A CA 1
ATOM 2591 C C . SER A 1 353 ? 38.087 21.870 111.013 1.00 33.65 351 SER A C 1
ATOM 2592 O O . SER A 1 353 ? 38.759 22.893 111.161 1.00 41.03 351 SER A O 1
ATOM 2595 N N . ILE A 1 354 ? 37.479 21.577 109.878 1.00 30.51 352 ILE A N 1
ATOM 2596 C CA . ILE A 1 354 ? 37.607 22.431 108.712 1.00 31.53 352 ILE A CA 1
ATOM 2597 C C . ILE A 1 354 ? 36.951 23.777 108.941 1.00 29.50 352 ILE A C 1
ATOM 2598 O O . ILE A 1 354 ? 37.554 24.816 108.664 1.00 28.26 352 ILE A O 1
ATOM 2603 N N . ILE A 1 355 ? 35.744 23.765 109.507 1.00 30.61 353 ILE A N 1
ATOM 2604 C CA . ILE A 1 355 ? 35.047 25.015 109.829 1.00 28.79 353 ILE A CA 1
ATOM 2605 C C . ILE A 1 355 ? 35.886 25.842 110.788 1.00 29.74 353 ILE A C 1
ATOM 2606 O O . ILE A 1 355 ? 35.991 27.074 110.624 1.00 30.69 353 ILE A O 1
ATOM 2611 N N . ASN A 1 356 ? 36.491 25.178 111.777 1.00 29.26 354 ASN A N 1
ATOM 2612 C CA . ASN A 1 356 ? 37.371 25.867 112.716 1.00 31.30 354 ASN A CA 1
ATOM 2613 C C . ASN A 1 356 ? 38.485 26.550 111.972 1.00 29.68 354 ASN A C 1
ATOM 2614 O O . ASN A 1 356 ? 38.806 27.696 112.236 1.00 28.88 354 ASN A O 1
ATOM 2619 N N . ALA A 1 357 ? 39.093 25.838 111.054 1.00 28.37 355 ALA A N 1
ATOM 2620 C CA . ALA A 1 357 ? 40.187 26.404 110.286 1.00 30.75 355 ALA A CA 1
ATOM 2621 C C . ALA A 1 357 ? 39.731 27.571 109.404 1.00 26.95 355 ALA A C 1
ATOM 2622 O O . ALA A 1 357 ? 40.420 28.570 109.324 1.00 23.69 355 ALA A O 1
ATOM 2624 N N . GLU A 1 358 ? 38.556 27.449 108.785 1.00 26.62 356 GLU A N 1
ATOM 2625 C CA . GLU A 1 358 ? 38.019 28.541 107.948 1.00 26.99 356 GLU A CA 1
ATOM 2626 C C . GLU A 1 358 ? 37.894 29.818 108.787 1.00 26.84 356 GLU A C 1
ATOM 2627 O O . GLU A 1 358 ? 38.306 30.886 108.355 1.00 27.90 356 GLU A O 1
ATOM 2633 N N . ILE A 1 359 ? 37.380 29.691 109.997 1.00 26.52 357 ILE A N 1
ATOM 2634 C CA . ILE A 1 359 ? 37.282 30.833 110.876 1.00 27.04 357 ILE A CA 1
ATOM 2635 C C . ILE A 1 359 ? 38.664 31.436 111.191 1.00 28.54 357 ILE A C 1
ATOM 2636 O O . ILE A 1 359 ? 38.843 32.670 111.205 1.00 30.12 357 ILE A O 1
ATOM 2641 N N . ALA A 1 360 ? 39.650 30.596 111.443 1.00 27.96 358 ALA A N 1
ATOM 2642 C CA . ALA A 1 360 ? 41.007 31.100 111.726 1.00 30.12 358 ALA A CA 1
ATOM 2643 C C . ALA A 1 360 ? 41.599 31.843 110.528 1.00 30.60 358 ALA A C 1
ATOM 2644 O O . ALA A 1 360 ? 42.361 32.790 110.685 1.00 32.41 358 ALA A O 1
ATOM 2646 N N . VAL A 1 361 ? 41.248 31.397 109.330 1.00 32.75 359 VAL A N 1
ATOM 2647 C CA . VAL A 1 361 ? 41.621 32.110 108.130 1.00 35.57 359 VAL A CA 1
ATOM 2648 C C . VAL A 1 361 ? 40.996 33.507 108.162 1.00 36.18 359 VAL A C 1
ATOM 2649 O O . VAL A 1 361 ? 41.705 34.491 108.027 1.00 35.77 359 VAL A O 1
ATOM 2653 N N . GLU A 1 362 ? 39.699 33.610 108.421 1.00 34.12 360 GLU A N 1
ATOM 2654 C CA . GLU A 1 362 ? 39.075 34.933 108.517 1.00 37.23 360 GLU A CA 1
ATOM 2655 C C . GLU A 1 362 ? 39.700 35.848 109.587 1.00 39.40 360 GLU A C 1
ATOM 2656 O O . GLU A 1 362 ? 39.694 37.044 109.426 1.00 39.56 360 GLU A O 1
ATOM 2662 N N . LYS A 1 363 ? 40.233 35.301 110.674 1.00 41.94 361 LYS A N 1
ATOM 2663 C CA . LYS A 1 363 ? 40.820 36.136 111.729 1.00 41.32 361 LYS A CA 1
ATOM 2664 C C . LYS A 1 363 ? 42.300 36.363 111.517 1.00 39.88 361 LYS A C 1
ATOM 2665 O O . LYS A 1 363 ? 42.965 36.925 112.373 1.00 41.79 361 LYS A O 1
ATOM 2671 N N . GLY A 1 364 ? 42.860 35.885 110.417 1.00 40.27 362 GLY A N 1
ATOM 2672 C CA . GLY A 1 364 ? 44.286 36.100 110.160 1.00 39.35 362 GLY A CA 1
ATOM 2673 C C . GLY A 1 364 ? 45.217 35.246 110.980 1.00 39.54 362 GLY A C 1
ATOM 2674 O O . GLY A 1 364 ? 46.413 35.524 111.070 1.00 43.10 362 GLY A O 1
ATOM 2675 N N . LEU A 1 365 ? 44.713 34.154 111.524 1.00 40.04 363 LEU A N 1
ATOM 2676 C CA . LEU A 1 365 ? 45.603 33.221 112.204 1.00 43.73 363 LEU A CA 1
ATOM 2677 C C . LEU A 1 365 ? 46.269 32.223 111.265 1.00 43.41 363 LEU A C 1
ATOM 2678 O O . LEU A 1 365 ? 47.096 31.435 111.695 1.00 39.23 363 LEU A O 1
ATOM 2683 N N . ILE A 1 366 ? 45.875 32.245 109.991 1.00 50.18 364 ILE A N 1
ATOM 2684 C CA . ILE A 1 366 ? 46.462 31.413 108.942 1.00 52.64 364 ILE A CA 1
ATOM 2685 C C . ILE A 1 366 ? 46.694 32.301 107.718 1.00 60.12 364 ILE A C 1
ATOM 2686 O O . ILE A 1 366 ? 45.848 33.147 107.442 1.00 70.60 364 ILE A O 1
ATOM 2691 N N . GLN A 1 367 ? 47.765 32.058 106.949 1.00 70.80 365 GLN A N 1
ATOM 2692 C CA . GLN A 1 367 ? 48.082 32.840 105.701 1.00 82.97 365 GLN A CA 1
ATOM 2693 C C . GLN A 1 367 ? 47.147 32.537 104.503 1.00 85.43 365 GLN A C 1
ATOM 2694 O O . GLN A 1 367 ? 47.376 32.975 103.366 1.00 73.79 365 GLN A O 1
ATOM 2700 N N . ARG B 1 6 ? -2.839 -25.410 147.269 1.00 89.85 4 ARG B N 1
ATOM 2701 C CA . ARG B 1 6 ? -2.891 -26.820 146.743 1.00 92.43 4 ARG B CA 1
ATOM 2702 C C . ARG B 1 6 ? -4.225 -27.163 146.087 1.00 90.93 4 ARG B C 1
ATOM 2703 O O . ARG B 1 6 ? -4.230 -27.636 144.950 1.00 85.21 4 ARG B O 1
ATOM 2711 N N . PRO B 1 7 ? -5.364 -26.935 146.783 1.00 90.61 5 PRO B N 1
ATOM 2712 C CA . PRO B 1 7 ? -6.579 -27.041 145.961 1.00 88.83 5 PRO B CA 1
ATOM 2713 C C . PRO B 1 7 ? -6.529 -25.984 144.844 1.00 77.83 5 PRO B C 1
ATOM 2714 O O . PRO B 1 7 ? -5.955 -24.905 145.012 1.00 73.64 5 PRO B O 1
ATOM 2718 N N . GLN B 1 8 ? -7.068 -26.328 143.690 1.00 71.67 6 GLN B N 1
ATOM 2719 C CA . GLN B 1 8 ? -7.081 -25.413 142.564 1.00 68.57 6 GLN B CA 1
ATOM 2720 C C . GLN B 1 8 ? -7.881 -24.132 142.920 1.00 67.61 6 GLN B C 1
ATOM 2721 O O . GLN B 1 8 ? -8.722 -24.142 143.820 1.00 63.52 6 GLN B O 1
ATOM 2727 N N . ILE B 1 9 ? -7.558 -23.027 142.241 1.00 61.85 7 ILE B N 1
ATOM 2728 C CA . ILE B 1 9 ? -8.360 -21.808 142.264 1.00 54.03 7 ILE B CA 1
ATOM 2729 C C . ILE B 1 9 ? -8.716 -21.467 140.826 1.00 52.28 7 ILE B C 1
ATOM 2730 O O . ILE B 1 9 ? -7.846 -21.259 139.989 1.00 50.71 7 ILE B O 1
ATOM 2735 N N . LYS B 1 10 ? -10.008 -21.416 140.542 1.00 51.40 8 LYS B N 1
ATOM 2736 C CA . LYS B 1 10 ? -10.457 -21.177 139.198 1.00 51.73 8 LYS B CA 1
ATOM 2737 C C . LYS B 1 10 ? -10.222 -19.713 138.877 1.00 51.82 8 LYS B C 1
ATOM 2738 O O . LYS B 1 10 ? -10.552 -18.825 139.684 1.00 41.45 8 LYS B O 1
ATOM 2744 N N . VAL B 1 11 ? -9.672 -19.461 137.692 1.00 47.96 9 VAL B N 1
ATOM 2745 C CA . VAL B 1 11 ? -9.423 -18.091 137.279 1.00 44.59 9 VAL B CA 1
ATOM 2746 C C . VAL B 1 11 ? -9.958 -17.744 135.904 1.00 41.88 9 VAL B C 1
ATOM 2747 O O . VAL B 1 11 ? -10.099 -18.593 135.034 1.00 38.35 9 VAL B O 1
ATOM 2751 N N . GLY B 1 12 ? -10.199 -16.448 135.725 1.00 44.82 10 GLY B N 1
ATOM 2752 C CA . GLY B 1 12 ? -10.630 -15.887 134.458 1.00 45.34 10 GLY B CA 1
ATOM 2753 C C . GLY B 1 12 ? -9.537 -15.062 133.796 1.00 44.10 10 GLY B C 1
ATOM 2754 O O . GLY B 1 12 ? -8.664 -14.497 134.463 1.00 43.49 10 GLY B O 1
ATOM 2755 N N . VAL B 1 13 ? -9.615 -14.974 132.477 1.00 43.30 11 VAL B N 1
ATOM 2756 C CA . VAL B 1 13 ? -8.777 -14.073 131.704 1.00 43.74 11 VAL B CA 1
ATOM 2757 C C . VAL B 1 13 ? -9.652 -13.250 130.735 1.00 45.30 11 VAL B C 1
ATOM 2758 O O . VAL B 1 13 ? -10.284 -13.800 129.820 1.00 44.38 11 VAL B O 1
ATOM 2762 N N . LEU B 1 14 ? -9.689 -11.942 130.951 1.00 44.39 12 LEU B N 1
ATOM 2763 C CA . LEU B 1 14 ? -10.335 -11.015 130.035 1.00 48.04 12 LEU B CA 1
ATOM 2764 C C . LEU B 1 14 ? -9.319 -10.504 129.019 1.00 47.36 12 LEU B C 1
ATOM 2765 O O . LEU B 1 14 ? -8.173 -10.253 129.373 1.00 47.54 12 LEU B O 1
ATOM 2770 N N . GLY B 1 15 ? -9.743 -10.372 127.767 1.00 46.82 13 GLY B N 1
ATOM 2771 C CA . GLY B 1 15 ? -8.869 -9.979 126.674 1.00 50.88 13 GLY B CA 1
ATOM 2772 C C . GLY B 1 15 ? -7.994 -11.133 126.235 1.00 52.62 13 GLY B C 1
ATOM 2773 O O . GLY B 1 15 ? -6.803 -10.958 125.964 1.00 57.46 13 GLY B O 1
ATOM 2774 N N . ALA B 1 16 ? -8.589 -12.315 126.194 1.00 52.02 14 ALA B N 1
ATOM 2775 C CA . ALA B 1 16 ? -7.828 -13.541 126.117 1.00 51.03 14 ALA B CA 1
ATOM 2776 C C . ALA B 1 16 ? -7.193 -13.734 124.776 1.00 51.02 14 ALA B C 1
ATOM 2777 O O . ALA B 1 16 ? -6.222 -14.480 124.680 1.00 55.15 14 ALA B O 1
ATOM 2779 N N . THR B 1 17 ? -7.742 -13.111 123.737 1.00 53.07 15 THR B N 1
ATOM 2780 C CA . THR B 1 17 ? -7.171 -13.259 122.407 1.00 54.45 15 THR B CA 1
ATOM 2781 C C . THR B 1 17 ? -6.056 -12.225 122.145 1.00 54.40 15 THR B C 1
ATOM 2782 O O . THR B 1 17 ? -5.275 -12.411 121.224 1.00 60.40 15 THR B O 1
ATOM 2786 N N . GLY B 1 18 ? -6.002 -11.151 122.937 1.00 54.01 16 GLY B N 1
ATOM 2787 C CA . GLY B 1 18 ? -4.941 -10.129 122.862 1.00 53.86 16 GLY B CA 1
ATOM 2788 C C . GLY B 1 18 ? -3.610 -10.647 123.390 1.00 56.84 16 GLY B C 1
ATOM 2789 O O . GLY B 1 18 ? -3.556 -11.718 124.025 1.00 52.11 16 GLY B O 1
ATOM 2790 N N . THR B 1 19 ? -2.532 -9.896 123.153 1.00 56.06 17 THR B N 1
ATOM 2791 C CA . THR B 1 19 ? -1.185 -10.450 123.374 1.00 60.24 17 THR B CA 1
ATOM 2792 C C . THR B 1 19 ? -0.920 -10.670 124.869 1.00 55.64 17 THR B C 1
ATOM 2793 O O . THR B 1 19 ? -0.372 -11.710 125.278 1.00 55.62 17 THR B O 1
ATOM 2797 N N . VAL B 1 20 ? -1.338 -9.719 125.698 1.00 52.88 18 VAL B N 1
ATOM 2798 C CA . VAL B 1 20 ? -1.249 -9.912 127.162 1.00 53.05 18 VAL B CA 1
ATOM 2799 C C . VAL B 1 20 ? -2.098 -11.108 127.640 1.00 55.84 18 VAL B C 1
ATOM 2800 O O . VAL B 1 20 ? -1.617 -11.921 128.443 1.00 54.80 18 VAL B O 1
ATOM 2804 N N . GLY B 1 21 ? -3.319 -11.231 127.105 1.00 51.90 19 GLY B N 1
ATOM 2805 C CA . GLY B 1 21 ? -4.165 -12.384 127.370 1.00 51.78 19 GLY B CA 1
ATOM 2806 C C . GLY B 1 21 ? -3.513 -13.717 127.031 1.00 49.63 19 GLY B C 1
ATOM 2807 O O . GLY B 1 21 ? -3.604 -14.682 127.805 1.00 46.61 19 GLY B O 1
ATOM 2808 N N . GLN B 1 22 ? -2.837 -13.763 125.885 1.00 46.76 20 GLN B N 1
ATOM 2809 C CA . GLN B 1 22 ? -2.117 -14.977 125.443 1.00 52.10 20 GLN B CA 1
ATOM 2810 C C . GLN B 1 22 ? -1.022 -15.388 126.425 1.00 51.32 20 GLN B C 1
ATOM 2811 O O . GLN B 1 22 ? -0.860 -16.566 126.755 1.00 53.94 20 GLN B O 1
ATOM 2817 N N . ARG B 1 23 ? -0.305 -14.396 126.937 1.00 54.27 21 ARG B N 1
ATOM 2818 C CA . ARG B 1 23 ? 0.720 -14.666 127.921 1.00 56.33 21 ARG B CA 1
ATOM 2819 C C . ARG B 1 23 ? 0.096 -15.155 129.240 1.00 51.74 21 ARG B C 1
ATOM 2820 O O . ARG B 1 23 ? 0.601 -16.125 129.851 1.00 53.21 21 ARG B O 1
ATOM 2828 N N . PHE B 1 24 ? -0.973 -14.493 129.698 1.00 47.88 22 PHE B N 1
ATOM 2829 C CA . PHE B 1 24 ? -1.686 -14.964 130.904 1.00 52.40 22 PHE B CA 1
ATOM 2830 C C . PHE B 1 24 ? -2.016 -16.463 130.730 1.00 54.97 22 PHE B C 1
ATOM 2831 O O . PHE B 1 24 ? -1.813 -17.271 131.643 1.00 50.26 22 PHE B O 1
ATOM 2839 N N . ILE B 1 25 ? -2.512 -16.812 129.543 1.00 53.08 23 ILE B N 1
ATOM 2840 C CA . ILE B 1 25 ? -2.916 -18.172 129.261 1.00 59.24 23 ILE B CA 1
ATOM 2841 C C . ILE B 1 25 ? -1.749 -19.138 129.283 1.00 58.83 23 ILE B C 1
ATOM 2842 O O . ILE B 1 25 ? -1.818 -20.190 129.927 1.00 64.48 23 ILE B O 1
ATOM 2847 N N . GLU B 1 26 ? -0.672 -18.779 128.608 1.00 58.49 24 GLU B N 1
ATOM 2848 C CA . GLU B 1 26 ? 0.551 -19.575 128.671 1.00 61.13 24 GLU B CA 1
ATOM 2849 C C . GLU B 1 26 ? 1.004 -19.837 130.114 1.00 58.15 24 GLU B C 1
ATOM 2850 O O . GLU B 1 26 ? 1.285 -20.975 130.492 1.00 65.50 24 GLU B O 1
ATOM 2856 N N . LEU B 1 27 ? 1.048 -18.794 130.931 1.00 55.69 25 LEU B N 1
ATOM 2857 C CA . LEU B 1 27 ? 1.569 -18.941 132.293 1.00 58.45 25 LEU B CA 1
ATOM 2858 C C . LEU B 1 27 ? 0.600 -19.675 133.224 1.00 57.35 25 LEU B C 1
ATOM 2859 O O . LEU B 1 27 ? 1.019 -20.385 134.127 1.00 57.78 25 LEU B O 1
ATOM 2864 N N . LEU B 1 28 ? -0.692 -19.456 133.050 1.00 56.25 26 LEU B N 1
ATOM 2865 C CA . LEU B 1 28 ? -1.656 -20.029 133.974 1.00 56.59 26 LEU B CA 1
ATOM 2866 C C . LEU B 1 28 ? -1.886 -21.508 133.655 1.00 56.68 26 LEU B C 1
ATOM 2867 O O . LEU B 1 28 ? -2.168 -22.294 134.571 1.00 56.97 26 LEU B O 1
ATOM 2872 N N . ALA B 1 29 ? -1.721 -21.895 132.387 1.00 53.08 27 ALA B N 1
ATOM 2873 C CA . ALA B 1 29 ? -1.749 -23.315 132.034 1.00 57.93 27 ALA B CA 1
ATOM 2874 C C . ALA B 1 29 ? -0.672 -24.083 132.811 1.00 58.05 27 ALA B C 1
ATOM 2875 O O . ALA B 1 29 ? -0.924 -25.177 133.291 1.00 59.16 27 ALA B O 1
ATOM 2877 N N . ALA B 1 30 ? 0.497 -23.475 132.978 1.00 56.80 28 ALA B N 1
ATOM 2878 C CA . ALA B 1 30 ? 1.624 -24.091 133.710 1.00 58.33 28 ALA B CA 1
ATOM 2879 C C . ALA B 1 30 ? 1.625 -23.867 135.235 1.00 53.86 28 ALA B C 1
ATOM 2880 O O . ALA B 1 30 ? 2.550 -24.305 135.922 1.00 62.08 28 ALA B O 1
ATOM 2882 N N . HIS B 1 31 ? 0.619 -23.191 135.766 1.00 51.40 29 HIS B N 1
ATOM 2883 C CA . HIS B 1 31 ? 0.666 -22.733 137.165 1.00 53.95 29 HIS B CA 1
ATOM 2884 C C . HIS B 1 31 ? 0.283 -23.838 138.142 1.00 52.08 29 HIS B C 1
ATOM 2885 O O . HIS B 1 31 ? -0.637 -24.605 137.894 1.00 52.45 29 HIS B O 1
ATOM 2892 N N . PRO B 1 32 ? 0.992 -23.919 139.279 1.00 57.12 30 PRO B N 1
ATOM 2893 C CA . PRO B 1 32 ? 0.683 -25.005 140.220 1.00 57.08 30 PRO B CA 1
ATOM 2894 C C . PRO B 1 32 ? -0.711 -25.012 140.864 1.00 57.95 30 PRO B C 1
ATOM 2895 O O . PRO B 1 32 ? -1.118 -26.058 141.304 1.00 63.18 30 PRO B O 1
ATOM 2899 N N . TYR B 1 33 ? -1.414 -23.884 140.990 1.00 59.02 31 TYR B N 1
ATOM 2900 C CA . TYR B 1 33 ? -2.796 -23.905 141.555 1.00 58.39 31 TYR B CA 1
ATOM 2901 C C . TYR B 1 33 ? -3.901 -23.073 140.912 1.00 55.36 31 TYR B C 1
ATOM 2902 O O . TYR B 1 33 ? -5.070 -23.335 141.134 1.00 62.25 31 TYR B O 1
ATOM 2911 N N . PHE B 1 34 ? -3.538 -22.072 140.140 1.00 57.93 32 PHE B N 1
ATOM 2912 C CA . PHE B 1 34 ? -4.507 -21.299 139.382 1.00 54.58 32 PHE B CA 1
ATOM 2913 C C . PHE B 1 34 ? -4.909 -22.125 138.157 1.00 48.69 32 PHE B C 1
ATOM 2914 O O . PHE B 1 34 ? -4.049 -22.557 137.385 1.00 43.23 32 PHE B O 1
ATOM 2922 N N . ALA B 1 35 ? -6.207 -22.311 137.970 1.00 47.64 33 ALA B N 1
ATOM 2923 C CA . ALA B 1 35 ? -6.715 -23.133 136.864 1.00 48.40 33 ALA B CA 1
ATOM 2924 C C . ALA B 1 35 ? -7.574 -22.320 135.916 1.00 47.14 33 ALA B C 1
ATOM 2925 O O . ALA B 1 35 ? -8.610 -21.737 136.322 1.00 43.41 33 ALA B O 1
ATOM 2927 N N . LEU B 1 36 ? -7.149 -22.281 134.657 1.00 47.09 34 LEU B N 1
ATOM 2928 C CA . LEU B 1 36 ? -7.891 -21.551 133.656 1.00 52.67 34 LEU B CA 1
ATOM 2929 C C . LEU B 1 36 ? -9.301 -22.082 133.613 1.00 54.51 34 LEU B C 1
ATOM 2930 O O . LEU B 1 36 ? -9.508 -23.242 133.303 1.00 59.52 34 LEU B O 1
ATOM 2935 N N . HIS B 1 37 ? -10.268 -21.218 133.883 1.00 55.48 35 HIS B N 1
ATOM 2936 C CA . HIS B 1 37 ? -11.674 -21.615 133.910 1.00 53.91 35 HIS B CA 1
ATOM 2937 C C . HIS B 1 37 ? -12.604 -20.804 132.984 1.00 51.74 35 HIS B C 1
ATOM 2938 O O . HIS B 1 37 ? -13.573 -21.355 132.455 1.00 50.31 35 HIS B O 1
ATOM 2945 N N . ALA B 1 38 ? -12.317 -19.515 132.771 1.00 50.17 36 ALA B N 1
ATOM 2946 C CA . ALA B 1 38 ? -13.174 -18.669 131.950 1.00 49.14 36 ALA B CA 1
ATOM 2947 C C . ALA B 1 38 ? -12.351 -17.692 131.130 1.00 47.72 36 ALA B C 1
ATOM 2948 O O . ALA B 1 38 ? -11.652 -16.847 131.684 1.00 53.62 36 ALA B O 1
ATOM 2950 N N . LEU B 1 39 ? -12.517 -17.753 129.815 1.00 46.03 37 LEU B N 1
ATOM 2951 C CA . LEU B 1 39 ? -11.925 -16.787 128.901 1.00 52.63 37 LEU B CA 1
ATOM 2952 C C . LEU B 1 39 ? -12.929 -15.764 128.326 1.00 53.51 37 LEU B C 1
ATOM 2953 O O . LEU B 1 39 ? -14.014 -16.128 127.900 1.00 51.43 37 LEU B O 1
ATOM 2958 N N . GLY B 1 40 ? -12.558 -14.494 128.318 1.00 48.90 38 GLY B N 1
ATOM 2959 C CA . GLY B 1 40 ? -13.393 -13.462 127.721 1.00 51.93 38 GLY B CA 1
ATOM 2960 C C . GLY B 1 40 ? -12.707 -12.818 126.534 1.00 56.14 38 GLY B C 1
ATOM 2961 O O . GLY B 1 40 ? -11.522 -12.487 126.607 1.00 58.98 38 GLY B O 1
ATOM 2962 N N . ALA B 1 41 ? -13.443 -12.631 125.443 1.00 57.63 39 ALA B N 1
ATOM 2963 C CA . ALA B 1 41 ? -12.951 -11.889 124.286 1.00 60.14 39 ALA B CA 1
ATOM 2964 C C . ALA B 1 41 ? -14.096 -11.075 123.695 1.00 57.68 39 ALA B C 1
ATOM 2965 O O . ALA B 1 41 ? -15.022 -10.749 124.416 1.00 54.13 39 ALA B O 1
ATOM 2967 N N . SER B 1 42 ? -14.032 -10.721 122.412 1.00 60.66 40 SER B N 1
ATOM 2968 C CA . SER B 1 42 ? -15.054 -9.851 121.834 1.00 68.61 40 SER B CA 1
ATOM 2969 C C . SER B 1 42 ? -16.380 -10.581 121.633 1.00 70.03 40 SER B C 1
ATOM 2970 O O . SER B 1 42 ? -16.456 -11.811 121.678 1.00 64.31 40 SER B O 1
ATOM 2973 N N . SER B 1 43 ? -17.423 -9.786 121.429 1.00 73.44 41 SER B N 1
ATOM 2974 C CA . SER B 1 43 ? -18.726 -10.297 121.044 1.00 77.37 41 SER B CA 1
ATOM 2975 C C . SER B 1 43 ? -18.674 -11.069 119.728 1.00 78.49 41 SER B C 1
ATOM 2976 O O . SER B 1 43 ? -19.449 -11.994 119.512 1.00 75.36 41 SER B O 1
ATOM 2979 N N . ARG B 1 44 ? -17.758 -10.669 118.855 1.00 86.10 42 ARG B N 1
ATOM 2980 C CA . ARG B 1 44 ? -17.538 -11.357 117.589 1.00 89.72 42 ARG B CA 1
ATOM 2981 C C . ARG B 1 44 ? -16.975 -12.774 117.797 1.00 81.23 42 ARG B C 1
ATOM 2982 O O . ARG B 1 44 ? -17.288 -13.687 117.045 1.00 82.86 42 ARG B O 1
ATOM 2990 N N . SER B 1 45 ? -16.138 -12.966 118.804 1.00 78.12 43 SER B N 1
ATOM 2991 C CA . SER B 1 45 ? -15.523 -14.273 118.999 1.00 74.67 43 SER B CA 1
ATOM 2992 C C . SER B 1 45 ? -16.335 -15.181 119.910 1.00 72.11 43 SER B C 1
ATOM 2993 O O . SER B 1 45 ? -16.111 -16.395 119.930 1.00 72.32 43 SER B O 1
ATOM 2996 N N . ALA B 1 46 ? -17.243 -14.610 120.698 1.00 70.05 44 ALA B N 1
ATOM 2997 C CA . ALA B 1 46 ? -17.937 -15.389 121.735 1.00 68.87 44 ALA B CA 1
ATOM 2998 C C . ALA B 1 46 ? -18.592 -16.639 121.163 1.00 63.49 44 ALA B C 1
ATOM 2999 O O . ALA B 1 46 ? -19.112 -16.607 120.056 1.00 64.30 44 ALA B O 1
ATOM 3001 N N . GLY B 1 47 ? -18.528 -17.736 121.906 1.00 60.64 45 GLY B N 1
ATOM 3002 C CA . GLY B 1 47 ? -19.103 -19.006 121.474 1.00 54.86 45 GLY B CA 1
ATOM 3003 C C . GLY B 1 47 ? -18.173 -19.881 120.649 1.00 56.87 45 GLY B C 1
ATOM 3004 O O . GLY B 1 47 ? -18.437 -21.059 120.453 1.00 56.14 45 GLY B O 1
ATOM 3005 N N . GLN B 1 48 ? -17.067 -19.337 120.159 1.00 60.50 46 GLN B N 1
ATOM 3006 C CA . GLN B 1 48 ? -16.117 -20.150 119.409 1.00 60.56 46 GLN B CA 1
ATOM 3007 C C . GLN B 1 48 ? -15.001 -20.638 120.323 1.00 68.16 46 GLN B C 1
ATOM 3008 O O . GLN B 1 48 ? -14.780 -20.097 121.405 1.00 73.14 46 GLN B O 1
ATOM 3014 N N . GLN B 1 49 ? -14.274 -21.648 119.869 1.00 77.22 47 GLN B N 1
ATOM 3015 C CA . GLN B 1 49 ? -13.139 -22.168 120.619 1.00 75.29 47 GLN B CA 1
ATOM 3016 C C . GLN B 1 49 ? -11.929 -21.285 120.448 1.00 70.91 47 GLN B C 1
ATOM 3017 O O . GLN B 1 49 ? -11.691 -20.748 119.356 1.00 64.90 47 GLN B O 1
ATOM 3023 N N . TYR B 1 50 ? -11.158 -21.156 121.533 1.00 68.60 48 TYR B N 1
ATOM 3024 C CA . TYR B 1 50 ? -9.991 -20.260 121.580 1.00 61.56 48 TYR B CA 1
ATOM 3025 C C . TYR B 1 50 ? -9.087 -20.478 120.374 1.00 62.21 48 TYR B C 1
ATOM 3026 O O . TYR B 1 50 ? -8.728 -19.534 119.663 1.00 61.76 48 TYR B O 1
ATOM 3035 N N . ALA B 1 51 ? -8.760 -21.740 120.119 1.00 62.00 49 ALA B N 1
ATOM 3036 C CA . ALA B 1 51 ? -7.836 -22.091 119.046 1.00 62.32 49 ALA B CA 1
ATOM 3037 C C . ALA B 1 51 ? -8.274 -21.555 117.671 1.00 64.65 49 ALA B C 1
ATOM 3038 O O . ALA B 1 51 ? -7.420 -21.170 116.867 1.00 67.38 49 ALA B O 1
ATOM 3040 N N . ARG B 1 52 ? -9.582 -21.493 117.419 1.00 65.21 50 ARG B N 1
ATOM 3041 C CA . ARG B 1 52 ? -10.102 -21.029 116.116 1.00 75.12 50 ARG B CA 1
ATOM 3042 C C . ARG B 1 52 ? -10.251 -19.517 115.953 1.00 71.01 50 ARG B C 1
ATOM 3043 O O . ARG B 1 52 ? -10.282 -19.029 114.825 1.00 68.47 50 ARG B O 1
ATOM 3051 N N . VAL B 1 53 ? -10.279 -18.773 117.052 1.00 64.98 51 VAL B N 1
ATOM 3052 C CA . VAL B 1 53 ? -10.378 -17.321 116.936 1.00 67.04 51 VAL B CA 1
ATOM 3053 C C . VAL B 1 53 ? -9.068 -16.554 117.168 1.00 68.38 51 VAL B C 1
ATOM 3054 O O . VAL B 1 53 ? -8.898 -15.464 116.646 1.00 70.19 51 VAL B O 1
ATOM 3058 N N . VAL B 1 54 ? -8.145 -17.110 117.938 1.00 67.63 52 VAL B N 1
ATOM 3059 C CA . VAL B 1 54 ? -6.937 -16.373 118.294 1.00 65.61 52 VAL B CA 1
ATOM 3060 C C . VAL B 1 54 ? -5.941 -16.323 117.139 1.00 70.26 52 VAL B C 1
ATOM 3061 O O . VAL B 1 54 ? -5.736 -17.322 116.467 1.00 78.01 52 VAL B O 1
ATOM 3065 N N . ARG B 1 55 ? -5.297 -15.175 116.951 1.00 72.23 53 ARG B N 1
ATOM 3066 C CA . ARG B 1 55 ? -4.095 -15.076 116.118 1.00 74.83 53 ARG B CA 1
ATOM 3067 C C . ARG B 1 55 ? -2.884 -15.256 117.050 1.00 70.01 53 ARG B C 1
ATOM 3068 O O . ARG B 1 55 ? -2.316 -14.273 117.528 1.00 74.63 53 ARG B O 1
ATOM 3076 N N . TRP B 1 56 ? -2.519 -16.502 117.355 1.00 66.55 54 TRP B N 1
ATOM 3077 C CA . TRP B 1 56 ? -1.495 -16.791 118.389 1.00 68.92 54 TRP B CA 1
ATOM 3078 C C . TRP B 1 56 ? -0.101 -16.313 118.001 1.00 72.40 54 TRP B C 1
ATOM 3079 O O . TRP B 1 56 ? 0.545 -16.905 117.150 1.00 73.10 54 TRP B O 1
ATOM 3090 N N . LYS B 1 57 ? 0.369 -15.257 118.662 1.00 80.40 55 LYS B N 1
ATOM 3091 C CA . LYS B 1 57 ? 1.631 -14.619 118.305 1.00 79.60 55 LYS B CA 1
ATOM 3092 C C . LYS B 1 57 ? 2.792 -14.993 119.231 1.00 74.43 55 LYS B C 1
ATOM 3093 O O . LYS B 1 57 ? 3.729 -14.231 119.362 1.00 77.15 55 LYS B O 1
ATOM 3099 N N . LEU B 1 58 ? 2.751 -16.156 119.876 1.00 73.17 56 LEU B N 1
ATOM 3100 C CA . LEU B 1 58 ? 3.810 -16.542 120.827 1.00 71.70 56 LEU B CA 1
ATOM 3101 C C . LEU B 1 58 ? 4.675 -17.708 120.295 1.00 68.10 56 LEU B C 1
ATOM 3102 O O . LEU B 1 58 ? 4.161 -18.559 119.604 1.00 54.44 56 LEU B O 1
ATOM 3107 N N . PRO B 1 59 ? 5.993 -17.741 120.638 1.00 75.69 57 PRO B N 1
ATOM 3108 C CA . PRO B 1 59 ? 6.947 -18.732 120.098 1.00 74.45 57 PRO B CA 1
ATOM 3109 C C . PRO B 1 59 ? 6.463 -20.155 120.215 1.00 71.01 57 PRO B C 1
ATOM 3110 O O . PRO B 1 59 ? 6.480 -20.885 119.243 1.00 60.66 57 PRO B O 1
ATOM 3114 N N . SER B 1 60 ? 6.037 -20.531 121.416 1.00 78.69 58 SER B N 1
ATOM 3115 C CA . SER B 1 60 ? 5.613 -21.897 121.679 1.00 78.03 58 SER B CA 1
ATOM 3116 C C . SER B 1 60 ? 4.125 -22.029 121.309 1.00 75.00 58 SER B C 1
ATOM 3117 O O . SER B 1 60 ? 3.428 -21.018 121.154 1.00 62.68 58 SER B O 1
ATOM 3120 N N . PRO B 1 61 ? 3.631 -23.271 121.155 1.00 76.97 59 PRO B N 1
ATOM 3121 C CA . PRO B 1 61 ? 2.263 -23.438 120.686 1.00 72.13 59 PRO B CA 1
ATOM 3122 C C . PRO B 1 61 ? 1.212 -23.258 121.798 1.00 68.89 59 PRO B C 1
ATOM 3123 O O . PRO B 1 61 ? 1.530 -23.207 122.996 1.00 67.06 59 PRO B O 1
ATOM 3127 N N . ILE B 1 62 ? -0.038 -23.168 121.366 1.00 68.50 60 ILE B N 1
ATOM 3128 C CA . ILE B 1 62 ? -1.180 -23.034 122.255 1.00 60.96 60 ILE B CA 1
ATOM 3129 C C . ILE B 1 62 ? -1.213 -24.273 123.148 1.00 63.16 60 ILE B C 1
ATOM 3130 O O . ILE B 1 62 ? -1.117 -25.386 122.640 1.00 76.93 60 ILE B O 1
ATOM 3135 N N . PRO B 1 63 ? -1.346 -24.105 124.474 1.00 63.81 61 PRO B N 1
ATOM 3136 C CA . PRO B 1 63 ? -1.433 -25.273 125.387 1.00 64.67 61 PRO B CA 1
ATOM 3137 C C . PRO B 1 63 ? -2.663 -26.158 125.142 1.00 77.54 61 PRO B C 1
ATOM 3138 O O . PRO B 1 63 ? -3.677 -25.678 124.612 1.00 79.15 61 PRO B O 1
ATOM 3142 N N . ASP B 1 64 ? -2.598 -27.417 125.580 1.00 89.29 62 ASP B N 1
ATOM 3143 C CA . ASP B 1 64 ? -3.702 -28.381 125.373 1.00 91.76 62 ASP B CA 1
ATOM 3144 C C . ASP B 1 64 ? -4.944 -28.011 126.157 1.00 91.25 62 ASP B C 1
ATOM 3145 O O . ASP B 1 64 ? -6.035 -27.978 125.613 1.00 80.87 62 ASP B O 1
ATOM 3150 N N . ALA B 1 65 ? -4.756 -27.687 127.435 1.00 99.32 63 ALA B N 1
ATOM 3151 C CA . ALA B 1 65 ? -5.861 -27.314 128.318 1.00 98.59 63 ALA B CA 1
ATOM 3152 C C . ALA B 1 65 ? -6.849 -26.324 127.688 1.00 88.81 63 ALA B C 1
ATOM 3153 O O . ALA B 1 65 ? -8.025 -26.358 128.015 1.00 93.08 63 ALA B O 1
ATOM 3155 N N . VAL B 1 66 ? -6.361 -25.424 126.837 1.00 80.91 64 VAL B N 1
ATOM 3156 C CA . VAL B 1 66 ? -7.186 -24.328 126.338 1.00 87.06 64 VAL B CA 1
ATOM 3157 C C . VAL B 1 66 ? -7.579 -24.430 124.881 1.00 83.97 64 VAL B C 1
ATOM 3158 O O . VAL B 1 66 ? -8.486 -23.708 124.465 1.00 90.37 64 VAL B O 1
ATOM 3162 N N . ARG B 1 67 ? -6.929 -25.293 124.105 1.00 87.16 65 ARG B N 1
ATOM 3163 C CA . ARG B 1 67 ? -7.223 -25.391 122.670 1.00 87.85 65 ARG B CA 1
ATOM 3164 C C . ARG B 1 67 ? -8.747 -25.379 122.431 1.00 88.21 65 ARG B C 1
ATOM 3165 O O . ARG B 1 67 ? -9.267 -24.596 121.609 1.00 78.04 65 ARG B O 1
ATOM 3173 N N . HIS B 1 68 ? -9.458 -26.212 123.193 1.00 90.39 66 HIS B N 1
ATOM 3174 C CA . HIS B 1 68 ? -10.893 -26.432 123.001 1.00 93.10 66 HIS B CA 1
ATOM 3175 C C . HIS B 1 68 ? -11.792 -25.680 124.014 1.00 90.97 66 HIS B C 1
ATOM 3176 O O . HIS B 1 68 ? -12.992 -25.921 124.074 1.00 104.64 66 HIS B O 1
ATOM 3183 N N . MET B 1 69 ? -11.220 -24.770 124.805 1.00 82.60 67 MET B N 1
ATOM 3184 C CA . MET B 1 69 ? -12.010 -23.899 125.683 1.00 70.03 67 MET B CA 1
ATOM 3185 C C . MET B 1 69 ? -12.744 -22.876 124.835 1.00 61.27 67 MET B C 1
ATOM 3186 O O . MET B 1 69 ? -12.237 -22.398 123.821 1.00 51.73 67 MET B O 1
ATOM 3191 N N . VAL B 1 70 ? -13.936 -22.520 125.290 1.00 59.33 68 VAL B N 1
ATOM 3192 C CA . VAL B 1 70 ? -14.781 -21.601 124.552 1.00 59.74 68 VAL B CA 1
ATOM 3193 C C . VAL B 1 70 ? -14.729 -20.200 125.167 1.00 58.50 68 VAL B C 1
ATOM 3194 O O . VAL B 1 70 ? -14.889 -20.037 126.371 1.00 51.16 68 VAL B O 1
ATOM 3198 N N . VAL B 1 71 ? -14.521 -19.205 124.312 1.00 58.63 69 VAL B N 1
ATOM 3199 C CA . VAL B 1 71 ? -14.459 -17.823 124.760 1.00 56.69 69 VAL B CA 1
ATOM 3200 C C . VAL B 1 71 ? -15.869 -17.287 124.845 1.00 54.35 69 VAL B C 1
ATOM 3201 O O . VAL B 1 71 ? -16.739 -17.704 124.099 1.00 55.77 69 VAL B O 1
ATOM 3205 N N . HIS B 1 72 ? -16.071 -16.369 125.780 1.00 53.52 70 HIS B N 1
ATOM 3206 C CA . HIS B 1 72 ? -17.370 -15.794 126.036 1.00 53.36 70 HIS B CA 1
ATOM 3207 C C . HIS B 1 72 ? -17.278 -14.295 126.017 1.00 53.94 70 HIS B C 1
ATOM 3208 O O . HIS B 1 72 ? -16.217 -13.737 125.791 1.00 59.68 70 HIS B O 1
ATOM 3215 N N . GLU B 1 73 ? -18.410 -13.633 126.213 1.00 55.55 71 GLU B N 1
ATOM 3216 C CA . GLU B 1 73 ? -18.411 -12.188 126.316 1.00 55.11 71 GLU B CA 1
ATOM 3217 C C . GLU B 1 73 ? -17.730 -11.776 127.609 1.00 55.39 71 GLU B C 1
ATOM 3218 O O . GLU B 1 73 ? -17.661 -12.566 128.558 1.00 55.84 71 GLU B O 1
ATOM 3224 N N . CYS B 1 74 ? -17.228 -10.542 127.647 1.00 55.28 72 CYS B N 1
ATOM 3225 C CA . CYS B 1 74 ? -16.541 -10.026 128.838 1.00 52.24 72 CYS B CA 1
ATOM 3226 C C . CYS B 1 74 ? -17.539 -9.407 129.806 1.00 50.11 72 CYS B C 1
ATOM 3227 O O . CYS B 1 74 ? -17.612 -8.203 129.940 1.00 48.61 72 CYS B O 1
ATOM 3230 N N . ARG B 1 75 ? -18.356 -10.241 130.435 1.00 53.39 73 ARG B N 1
ATOM 3231 C CA . ARG B 1 75 ? -19.221 -9.782 131.528 1.00 55.54 73 ARG B CA 1
ATOM 3232 C C . ARG B 1 75 ? -19.178 -10.786 132.657 1.00 50.22 73 ARG B C 1
ATOM 3233 O O . ARG B 1 75 ? -18.942 -11.959 132.430 1.00 55.47 73 ARG B O 1
ATOM 3241 N N . PRO B 1 76 ? -19.451 -10.331 133.877 1.00 51.12 74 PRO B N 1
ATOM 3242 C CA . PRO B 1 76 ? -19.358 -11.184 135.071 1.00 52.39 74 PRO B CA 1
ATOM 3243 C C . PRO B 1 76 ? -20.370 -12.330 135.149 1.00 51.01 74 PRO B C 1
ATOM 3244 O O . PRO B 1 76 ? -20.135 -13.321 135.870 1.00 49.80 74 PRO B O 1
ATOM 3248 N N . ASP B 1 77 ? -21.473 -12.198 134.413 1.00 50.86 75 ASP B N 1
ATOM 3249 C CA . ASP B 1 77 ? -22.490 -13.221 134.376 1.00 53.58 75 ASP B CA 1
ATOM 3250 C C . ASP B 1 77 ? -22.390 -14.068 133.103 1.00 55.49 75 ASP B C 1
ATOM 3251 O O . ASP B 1 77 ? -23.303 -14.819 132.809 1.00 63.22 75 ASP B O 1
ATOM 3256 N N . ALA B 1 78 ? -21.282 -14.008 132.372 1.00 51.99 76 ALA B N 1
ATOM 3257 C CA . ALA B 1 78 ? -21.073 -14.969 131.287 1.00 51.99 76 ALA B CA 1
ATOM 3258 C C . ALA B 1 78 ? -20.545 -16.278 131.875 1.00 52.32 76 ALA B C 1
ATOM 3259 O O . ALA B 1 78 ? -20.201 -16.337 133.064 1.00 53.37 76 ALA B O 1
ATOM 3261 N N . PRO B 1 79 ? -20.526 -17.349 131.065 1.00 52.89 77 PRO B N 1
ATOM 3262 C CA . PRO B 1 79 ? -20.296 -18.669 131.658 1.00 62.31 77 PRO B CA 1
ATOM 3263 C C . PRO B 1 79 ? -18.910 -18.830 132.299 1.00 65.28 77 PRO B C 1
ATOM 3264 O O . PRO B 1 79 ? -17.901 -18.596 131.635 1.00 68.26 77 PRO B O 1
ATOM 3268 N N . GLY B 1 80 ? -18.887 -19.261 133.558 1.00 58.19 78 GLY B N 1
ATOM 3269 C CA . GLY B 1 80 ? -17.649 -19.587 134.251 1.00 56.37 78 GLY B CA 1
ATOM 3270 C C . GLY B 1 80 ? -17.190 -18.486 135.191 1.00 54.76 78 GLY B C 1
ATOM 3271 O O . GLY B 1 80 ? -16.541 -18.759 136.221 1.00 57.22 78 GLY B O 1
ATOM 3272 N N . PHE B 1 81 ? -17.552 -17.248 134.870 1.00 50.95 79 PHE B N 1
ATOM 3273 C CA . PHE B 1 81 ? -16.950 -16.105 135.543 1.00 51.96 79 PHE B CA 1
ATOM 3274 C C . PHE B 1 81 ? -17.377 -15.995 136.983 1.00 55.60 79 PHE B C 1
ATOM 3275 O O . PHE B 1 81 ? -16.531 -15.753 137.839 1.00 57.97 79 PHE B O 1
ATOM 3283 N N . ALA B 1 82 ? -18.657 -16.240 137.269 1.00 64.06 80 ALA B N 1
ATOM 3284 C CA . ALA B 1 82 ? -19.156 -16.177 138.653 1.00 55.78 80 ALA B CA 1
ATOM 3285 C C . ALA B 1 82 ? -18.431 -17.141 139.613 1.00 49.31 80 ALA B C 1
ATOM 3286 O O . ALA B 1 82 ? -18.364 -16.860 140.810 1.00 45.38 80 ALA B O 1
ATOM 3288 N N . GLU B 1 83 ? -17.841 -18.220 139.095 1.00 51.25 81 GLU B N 1
ATOM 3289 C CA . GLU B 1 83 ? -17.078 -19.176 139.928 1.00 58.68 81 GLU B CA 1
ATOM 3290 C C . GLU B 1 83 ? -15.569 -18.868 140.026 1.00 58.53 81 GLU B C 1
ATOM 3291 O O . GLU B 1 83 ? -14.862 -19.528 140.796 1.00 59.89 81 GLU B O 1
ATOM 3297 N N . CYS B 1 84 ? -15.069 -17.898 139.260 1.00 52.15 82 CYS B N 1
ATOM 3298 C CA . CYS B 1 84 ? -13.657 -17.557 139.323 1.00 49.19 82 CYS B CA 1
ATOM 3299 C C . CYS B 1 84 ? -13.302 -16.848 140.629 1.00 45.78 82 CYS B C 1
ATOM 3300 O O . CYS B 1 84 ? -14.002 -15.927 141.050 1.00 45.34 82 CYS B O 1
ATOM 3303 N N . GLY B 1 85 ? -12.194 -17.274 141.258 1.00 47.28 83 GLY B N 1
ATOM 3304 C CA . GLY B 1 85 ? -11.690 -16.648 142.501 1.00 48.50 83 GLY B CA 1
ATOM 3305 C C . GLY B 1 85 ? -10.875 -15.382 142.249 1.00 48.44 83 GLY B C 1
ATOM 3306 O O . GLY B 1 85 ? -10.736 -14.515 143.131 1.00 48.81 83 GLY B O 1
ATOM 3307 N N . VAL B 1 86 ? -10.306 -15.316 141.047 1.00 44.25 84 VAL B N 1
ATOM 3308 C CA . VAL B 1 86 ? -9.634 -14.126 140.558 1.00 45.01 84 VAL B CA 1
ATOM 3309 C C . VAL B 1 86 ? -9.787 -14.050 139.036 1.00 40.99 84 VAL B C 1
ATOM 3310 O O . VAL B 1 86 ? -9.700 -15.069 138.337 1.00 38.56 84 VAL B O 1
ATOM 3314 N N . VAL B 1 87 ? -10.066 -12.838 138.541 1.00 38.48 85 VAL B N 1
ATOM 3315 C CA . VAL B 1 87 ? -10.148 -12.580 137.108 1.00 40.54 85 VAL B CA 1
ATOM 3316 C C . VAL B 1 87 ? -9.003 -11.628 136.718 1.00 42.96 85 VAL B C 1
ATOM 3317 O O . VAL B 1 87 ? -8.893 -10.504 137.243 1.00 42.30 85 VAL B O 1
ATOM 3321 N N . PHE B 1 88 ? -8.153 -12.107 135.818 1.00 38.95 86 PHE B N 1
ATOM 3322 C CA . PHE B 1 88 ? -7.040 -11.343 135.300 1.00 41.32 86 PHE B CA 1
ATOM 3323 C C . PHE B 1 88 ? -7.481 -10.568 134.066 1.00 42.33 86 PHE B C 1
ATOM 3324 O O . PHE B 1 88 ? -8.084 -11.146 133.174 1.00 50.56 86 PHE B O 1
ATOM 3332 N N . SER B 1 89 ? -7.110 -9.297 133.982 1.00 42.58 87 SER B N 1
ATOM 3333 C CA . SER B 1 89 ? -7.471 -8.471 132.846 1.00 46.97 87 SER B CA 1
ATOM 3334 C C . SER B 1 89 ? -6.272 -8.020 132.010 1.00 51.49 87 SER B C 1
ATOM 3335 O O . SER B 1 89 ? -5.367 -7.347 132.504 1.00 47.00 87 SER B O 1
ATOM 3338 N N . GLY B 1 90 ? -6.261 -8.412 130.740 1.00 54.36 88 GLY B N 1
ATOM 3339 C CA . GLY B 1 90 ? -5.315 -7.854 129.772 1.00 59.24 88 GLY B CA 1
ATOM 3340 C C . GLY B 1 90 ? -6.027 -6.998 128.737 1.00 60.90 88 GLY B C 1
ATOM 3341 O O . GLY B 1 90 ? -5.805 -7.145 127.542 1.00 60.15 88 GLY B O 1
ATOM 3342 N N . LEU B 1 91 ? -6.940 -6.155 129.197 1.00 61.53 89 LEU B N 1
ATOM 3343 C CA . LEU B 1 91 ? -7.745 -5.336 128.297 1.00 61.15 89 LEU B CA 1
ATOM 3344 C C . LEU B 1 91 ? -7.082 -3.990 128.062 1.00 60.17 89 LEU B C 1
ATOM 3345 O O . LEU B 1 91 ? -6.383 -3.483 128.936 1.00 55.56 89 LEU B O 1
ATOM 3350 N N . ASP B 1 92 ? -7.318 -3.416 126.884 1.00 67.00 90 ASP B N 1
ATOM 3351 C CA . ASP B 1 92 ? -6.870 -2.042 126.571 1.00 67.85 90 ASP B CA 1
ATOM 3352 C C . ASP B 1 92 ? -7.781 -1.022 127.242 1.00 66.76 90 ASP B C 1
ATOM 3353 O O . ASP B 1 92 ? -8.963 -1.288 127.470 1.00 70.24 90 ASP B O 1
ATOM 3358 N N . ALA B 1 93 ? -7.232 0.150 127.536 1.00 65.41 91 ALA B N 1
ATOM 3359 C CA . ALA B 1 93 ? -7.927 1.127 128.367 1.00 58.93 91 ALA B CA 1
ATOM 3360 C C . ALA B 1 93 ? -9.231 1.618 127.753 1.00 63.39 91 ALA B C 1
ATOM 3361 O O . ALA B 1 93 ? -10.156 1.985 128.493 1.00 63.57 91 ALA B O 1
ATOM 3363 N N . ASP B 1 94 ? -9.320 1.605 126.421 1.00 67.11 92 ASP B N 1
ATOM 3364 C CA . ASP B 1 94 ? -10.534 2.056 125.725 1.00 68.68 92 ASP B CA 1
ATOM 3365 C C . ASP B 1 94 ? -11.795 1.349 126.243 1.00 71.09 92 ASP B C 1
ATOM 3366 O O . ASP B 1 94 ? -12.828 1.980 126.377 1.00 74.20 92 ASP B O 1
ATOM 3371 N N . VAL B 1 95 ? -11.697 0.069 126.597 1.00 69.20 93 VAL B N 1
ATOM 3372 C CA . VAL B 1 95 ? -12.871 -0.705 127.049 1.00 66.54 93 VAL B CA 1
ATOM 3373 C C . VAL B 1 95 ? -12.821 -1.171 128.504 1.00 59.02 93 VAL B C 1
ATOM 3374 O O . VAL B 1 95 ? -13.840 -1.551 129.082 1.00 61.15 93 VAL B O 1
ATOM 3378 N N . ALA B 1 96 ? -11.637 -1.138 129.088 1.00 55.87 94 ALA B N 1
ATOM 3379 C CA . ALA B 1 96 ? -11.379 -1.821 130.345 1.00 57.31 94 ALA B CA 1
ATOM 3380 C C . ALA B 1 96 ? -12.123 -1.259 131.522 1.00 53.60 94 ALA B C 1
ATOM 3381 O O . ALA B 1 96 ? -12.420 -1.998 132.457 1.00 49.82 94 ALA B O 1
ATOM 3383 N N . GLY B 1 97 ? -12.373 0.049 131.507 1.00 56.64 95 GLY B N 1
ATOM 3384 C CA . GLY B 1 97 ? -12.947 0.741 132.671 1.00 55.39 95 GLY B CA 1
ATOM 3385 C C . GLY B 1 97 ? -14.312 0.244 133.090 1.00 54.37 95 GLY B C 1
ATOM 3386 O O . GLY B 1 97 ? -14.506 -0.156 134.233 1.00 52.98 95 GLY B O 1
ATOM 3387 N N . ASP B 1 98 ? -15.256 0.253 132.150 1.00 58.35 96 ASP B N 1
ATOM 3388 C CA . ASP B 1 98 ? -16.631 -0.167 132.443 1.00 56.96 96 ASP B CA 1
ATOM 3389 C C . ASP B 1 98 ? -16.679 -1.634 132.791 1.00 54.80 96 ASP B C 1
ATOM 3390 O O . ASP B 1 98 ? -17.356 -2.033 133.746 1.00 54.49 96 ASP B O 1
ATOM 3395 N N . ILE B 1 99 ? -15.929 -2.431 132.037 1.00 51.10 97 ILE B N 1
ATOM 3396 C CA . ILE B 1 99 ? -15.921 -3.891 132.214 1.00 49.11 97 ILE B CA 1
ATOM 3397 C C . ILE B 1 99 ? -15.321 -4.329 133.545 1.00 49.73 97 ILE B C 1
ATOM 3398 O O . ILE B 1 99 ? -15.905 -5.144 134.270 1.00 47.84 97 ILE B O 1
ATOM 3403 N N . GLU B 1 100 ? -14.149 -3.791 133.874 1.00 48.40 98 GLU B N 1
ATOM 3404 C CA . GLU B 1 100 ? -13.519 -4.128 135.137 1.00 47.44 98 GLU B CA 1
ATOM 3405 C C . GLU B 1 100 ? -14.396 -3.683 136.308 1.00 49.43 98 GLU B C 1
ATOM 3406 O O . GLU B 1 100 ? -14.502 -4.393 137.304 1.00 47.14 98 GLU B O 1
ATOM 3412 N N . ASN B 1 101 ? -15.053 -2.532 136.162 1.00 52.13 99 ASN B N 1
ATOM 3413 C CA . ASN B 1 101 ? -15.994 -2.059 137.165 1.00 52.04 99 ASN B CA 1
ATOM 3414 C C . ASN B 1 101 ? -17.227 -2.947 137.304 1.00 52.12 99 ASN B C 1
ATOM 3415 O O . ASN B 1 101 ? -17.717 -3.146 138.406 1.00 55.76 99 ASN B O 1
ATOM 3420 N N . ALA B 1 102 ? -17.726 -3.467 136.189 1.00 47.12 100 ALA B N 1
ATOM 3421 C CA . ALA B 1 102 ? -18.836 -4.405 136.227 1.00 45.14 100 ALA B CA 1
ATOM 3422 C C . ALA B 1 102 ? -18.453 -5.696 136.987 1.00 45.38 100 ALA B C 1
ATOM 3423 O O . ALA B 1 102 ? -19.214 -6.197 137.818 1.00 41.73 100 ALA B O 1
ATOM 3425 N N . PHE B 1 103 ? -17.274 -6.241 136.698 1.00 45.18 101 PHE B N 1
ATOM 3426 C CA . PHE B 1 103 ? -16.813 -7.444 137.403 1.00 44.74 101 PHE B CA 1
ATOM 3427 C C . PHE B 1 103 ? -16.710 -7.216 138.895 1.00 43.46 101 PHE B C 1
ATOM 3428 O O . PHE B 1 103 ? -17.177 -8.030 139.681 1.00 46.68 101 PHE B O 1
ATOM 3436 N N . ARG B 1 104 ? -16.116 -6.103 139.284 1.00 41.74 102 ARG B N 1
ATOM 3437 C CA . ARG B 1 104 ? -16.018 -5.781 140.687 1.00 42.45 102 ARG B CA 1
ATOM 3438 C C . ARG B 1 104 ? -17.408 -5.597 141.319 1.00 47.93 102 ARG B C 1
ATOM 3439 O O . ARG B 1 104 ? -17.646 -6.086 142.427 1.00 49.78 102 ARG B O 1
ATOM 3447 N N . ALA B 1 105 ? -18.313 -4.897 140.627 1.00 44.72 103 ALA B N 1
ATOM 3448 C CA . ALA B 1 105 ? -19.679 -4.656 141.133 1.00 44.51 103 ALA B CA 1
ATOM 3449 C C . ALA B 1 105 ? -20.461 -5.952 141.357 1.00 48.05 103 ALA B C 1
ATOM 3450 O O . ALA B 1 105 ? -21.311 -6.015 142.248 1.00 47.39 103 ALA B O 1
ATOM 3452 N N . ALA B 1 106 ? -20.161 -6.969 140.543 1.00 46.52 104 ALA B N 1
ATOM 3453 C CA . ALA B 1 106 ? -20.705 -8.325 140.716 1.00 48.80 104 ALA B CA 1
ATOM 3454 C C . ALA B 1 106 ? -19.899 -9.157 141.732 1.00 47.06 104 ALA B C 1
ATOM 3455 O O . ALA B 1 106 ? -19.920 -10.380 141.700 1.00 47.05 104 ALA B O 1
ATOM 3457 N N . ASP B 1 107 ? -19.161 -8.478 142.593 1.00 47.45 105 ASP B N 1
ATOM 3458 C CA . ASP B 1 107 ? -18.473 -9.097 143.719 1.00 53.01 105 ASP B CA 1
ATOM 3459 C C . ASP B 1 107 ? -17.346 -10.062 143.328 1.00 57.90 105 ASP B C 1
ATOM 3460 O O . ASP B 1 107 ? -17.069 -11.027 144.030 1.00 55.53 105 ASP B O 1
ATOM 3465 N N . LEU B 1 108 ? -16.705 -9.802 142.190 1.00 61.31 106 LEU B N 1
ATOM 3466 C CA . LEU B 1 108 ? -15.523 -10.567 141.760 1.00 55.93 106 LEU B CA 1
ATOM 3467 C C . LEU B 1 108 ? -14.218 -9.778 141.931 1.00 51.31 106 LEU B C 1
ATOM 3468 O O . LEU B 1 108 ? -14.195 -8.530 141.919 1.00 58.86 106 LEU B O 1
ATOM 3473 N N . VAL B 1 109 ? -13.134 -10.523 142.044 1.00 48.81 107 VAL B N 1
ATOM 3474 C CA . VAL B 1 109 ? -11.796 -9.962 142.238 1.00 48.05 107 VAL B CA 1
ATOM 3475 C C . VAL B 1 109 ? -11.053 -9.772 140.920 1.00 45.81 107 VAL B C 1
ATOM 3476 O O . VAL B 1 109 ? -10.942 -10.704 140.112 1.00 50.78 107 VAL B O 1
ATOM 3480 N N . VAL B 1 110 ? -10.574 -8.554 140.683 1.00 40.77 108 VAL B N 1
ATOM 3481 C CA . VAL B 1 110 ? -9.991 -8.199 139.390 1.00 41.21 108 VAL B CA 1
ATOM 3482 C C . VAL B 1 110 ? -8.542 -7.688 139.547 1.00 40.44 108 VAL B C 1
ATOM 3483 O O . VAL B 1 110 ? -8.290 -6.729 140.268 1.00 38.07 108 VAL B O 1
ATOM 3487 N N . TYR B 1 111 ? -7.615 -8.335 138.841 1.00 43.28 109 TYR B N 1
ATOM 3488 C CA . TYR B 1 111 ? -6.218 -7.912 138.739 1.00 39.02 109 TYR B CA 1
ATOM 3489 C C . TYR B 1 111 ? -6.042 -7.315 137.345 1.00 40.01 109 TYR B C 1
ATOM 3490 O O . TYR B 1 111 ? -6.023 -8.039 136.361 1.00 39.23 109 TYR B O 1
ATOM 3499 N N . SER B 1 112 ? -5.969 -5.984 137.264 1.00 40.61 110 SER B N 1
ATOM 3500 C CA . SER B 1 112 ? -5.976 -5.248 135.983 1.00 42.91 110 SER B CA 1
ATOM 3501 C C . SER B 1 112 ? -4.596 -4.733 135.556 1.00 48.12 110 SER B C 1
ATOM 3502 O O . SER B 1 112 ? -3.724 -4.473 136.391 1.00 45.52 110 SER B O 1
ATOM 3505 N N . ASN B 1 113 ? -4.419 -4.604 134.233 1.00 55.01 111 ASN B N 1
ATOM 3506 C CA . ASN B 1 113 ? -3.258 -3.959 133.635 1.00 49.69 111 ASN B CA 1
ATOM 3507 C C . ASN B 1 113 ? -3.610 -2.730 132.864 1.00 50.76 111 ASN B C 1
ATOM 3508 O O . ASN B 1 113 ? -2.745 -2.168 132.225 1.00 48.85 111 ASN B O 1
ATOM 3513 N N . ALA B 1 114 ? -4.842 -2.251 132.983 1.00 54.37 112 ALA B N 1
ATOM 3514 C CA . ALA B 1 114 ? -5.211 -1.013 132.335 1.00 57.37 112 ALA B CA 1
ATOM 3515 C C . ALA B 1 114 ? -4.859 0.146 133.234 1.00 58.64 112 ALA B C 1
ATOM 3516 O O . ALA B 1 114 ? -4.594 -0.053 134.406 1.00 65.26 112 ALA B O 1
ATOM 3518 N N . LYS B 1 115 ? -4.873 1.354 132.669 1.00 70.58 113 LYS B N 1
ATOM 3519 C CA . LYS B 1 115 ? -4.566 2.583 133.404 1.00 75.80 113 LYS B CA 1
ATOM 3520 C C . LYS B 1 115 ? -5.726 3.021 134.289 1.00 66.64 113 LYS B C 1
ATOM 3521 O O . LYS B 1 115 ? -5.550 3.838 135.165 1.00 67.40 113 LYS B O 1
ATOM 3527 N N . ASN B 1 116 ? -6.929 2.565 133.978 1.00 60.80 114 ASN B N 1
ATOM 3528 C CA . ASN B 1 116 ? -8.152 3.214 134.464 1.00 56.30 114 ASN B CA 1
ATOM 3529 C C . ASN B 1 116 ? -8.214 3.385 135.973 1.00 48.95 114 ASN B C 1
ATOM 3530 O O . ASN B 1 116 ? -8.611 4.437 136.438 1.00 50.63 114 ASN B O 1
ATOM 3535 N N . TYR B 1 117 ? -7.784 2.368 136.714 1.00 45.43 115 TYR B N 1
ATOM 3536 C CA . TYR B 1 117 ? -7.916 2.369 138.153 1.00 44.93 115 TYR B CA 1
ATOM 3537 C C . TYR B 1 117 ? -6.611 2.647 138.921 1.00 46.97 115 TYR B C 1
ATOM 3538 O O . TYR B 1 117 ? -6.603 2.650 140.152 1.00 47.43 115 TYR B O 1
ATOM 3547 N N . ARG B 1 118 ? -5.533 2.951 138.211 1.00 47.30 116 ARG B N 1
ATOM 3548 C CA . ARG B 1 118 ? -4.214 3.130 138.824 1.00 47.40 116 ARG B CA 1
ATOM 3549 C C . ARG B 1 118 ? -4.109 4.263 139.807 1.00 45.77 116 ARG B C 1
ATOM 3550 O O . ARG B 1 118 ? -3.404 4.154 140.797 1.00 36.32 116 ARG B O 1
ATOM 3558 N N . ARG B 1 119 ? -4.812 5.349 139.523 1.00 49.46 117 ARG B N 1
ATOM 3559 C CA . ARG B 1 119 ? -4.834 6.511 140.398 1.00 47.78 117 ARG B CA 1
ATOM 3560 C C . ARG B 1 119 ? -6.063 6.557 141.324 1.00 43.71 117 ARG B C 1
ATOM 3561 O O . ARG B 1 119 ? -6.209 7.493 142.098 1.00 47.50 117 ARG B O 1
ATOM 3569 N N . ASP B 1 120 ? -6.942 5.559 141.246 1.00 42.45 118 ASP B N 1
ATOM 3570 C CA . ASP B 1 120 ? -8.141 5.529 142.080 1.00 44.10 118 ASP B CA 1
ATOM 3571 C C . ASP B 1 120 ? -7.685 5.473 143.533 1.00 44.65 118 ASP B C 1
ATOM 3572 O O . ASP B 1 120 ? -6.865 4.622 143.902 1.00 40.55 118 ASP B O 1
ATOM 3577 N N . PRO B 1 121 ? -8.201 6.374 144.363 1.00 43.05 119 PRO B N 1
ATOM 3578 C CA . PRO B 1 121 ? -7.699 6.405 145.764 1.00 46.83 119 PRO B CA 1
ATOM 3579 C C . PRO B 1 121 ? -8.016 5.190 146.664 1.00 43.98 119 PRO B C 1
ATOM 3580 O O . PRO B 1 121 ? -7.500 5.128 147.780 1.00 45.08 119 PRO B O 1
ATOM 3584 N N . LEU B 1 122 ? -8.802 4.222 146.201 1.00 44.05 120 LEU B N 1
ATOM 3585 C CA . LEU B 1 122 ? -9.038 2.982 146.975 1.00 47.05 120 LEU B CA 1
ATOM 3586 C C . LEU B 1 122 ? -8.365 1.746 146.378 1.00 49.43 120 LEU B C 1
ATOM 3587 O O . LEU B 1 122 ? -8.454 0.636 146.945 1.00 45.02 120 LEU B O 1
ATOM 3592 N N . CYS B 1 123 ? -7.734 1.911 145.215 1.00 48.48 121 CYS B N 1
ATOM 3593 C CA . CYS B 1 123 ? -7.228 0.773 144.466 1.00 46.26 121 CYS B CA 1
ATOM 3594 C C . CYS B 1 123 ? -5.729 0.779 144.518 1.00 43.39 121 CYS B C 1
ATOM 3595 O O . CYS B 1 123 ? -5.092 1.697 144.000 1.00 47.14 121 CYS B O 1
ATOM 3598 N N . PRO B 1 124 ? -5.146 -0.256 145.124 1.00 43.24 122 PRO B N 1
ATOM 3599 C CA . PRO B 1 124 ? -3.700 -0.350 145.129 1.00 43.32 122 PRO B CA 1
ATOM 3600 C C . PRO B 1 124 ? -3.095 -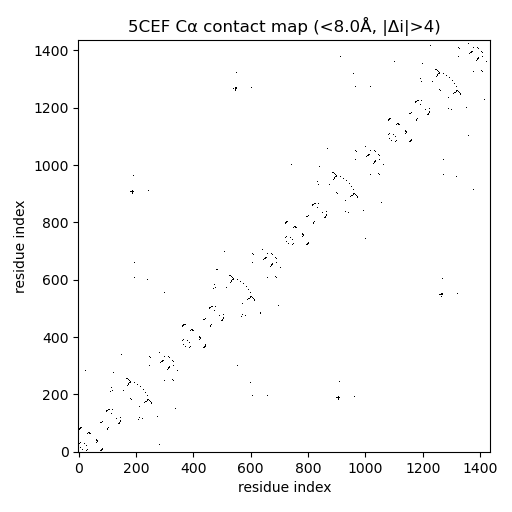0.502 143.734 1.00 40.63 122 PRO B C 1
ATOM 3601 O O . PRO B 1 124 ? -3.696 -1.140 142.861 1.00 39.06 122 PRO B O 1
ATOM 3605 N N . LEU B 1 125 ? -1.919 0.093 143.555 1.00 38.59 123 LEU B N 1
ATOM 3606 C CA . LEU B 1 125 ? -1.138 -0.039 142.349 1.00 39.59 123 LEU B CA 1
ATOM 3607 C C . LEU B 1 125 ? 0.144 -0.724 142.782 1.00 38.67 123 LEU B C 1
ATOM 3608 O O . LEU B 1 125 ? 1.026 -0.091 143.354 1.00 36.29 123 LEU B O 1
ATOM 3613 N N . ILE B 1 126 ? 0.249 -2.012 142.499 1.00 38.06 124 ILE B N 1
ATOM 3614 C CA . ILE B 1 126 ? 1.270 -2.812 143.132 1.00 41.47 124 ILE B CA 1
ATOM 3615 C C . ILE B 1 126 ? 2.305 -3.348 142.164 1.00 38.14 124 ILE B C 1
ATOM 3616 O O . ILE B 1 126 ? 1.968 -3.959 141.159 1.00 31.40 124 ILE B O 1
ATOM 3621 N N . VAL B 1 127 ? 3.564 -3.070 142.494 1.00 36.78 125 VAL B N 1
ATOM 3622 C CA . VAL B 1 127 ? 4.701 -3.772 141.943 1.00 39.59 125 VAL B CA 1
ATOM 3623 C C . VAL B 1 127 ? 4.993 -4.855 142.946 1.00 40.13 125 VAL B C 1
ATOM 3624 O O . VAL B 1 127 ? 5.382 -4.545 144.070 1.00 41.64 125 VAL B O 1
ATOM 3628 N N . PRO B 1 128 ? 4.790 -6.116 142.557 1.00 41.13 126 PRO B N 1
ATOM 3629 C CA . PRO B 1 128 ? 4.873 -7.200 143.514 1.00 42.86 126 PRO B CA 1
ATOM 3630 C C . PRO B 1 128 ? 6.165 -7.280 144.313 1.00 42.60 126 PRO B C 1
ATOM 3631 O O . PRO B 1 128 ? 6.141 -7.784 145.435 1.00 42.65 126 PRO B O 1
ATOM 3635 N N . LEU B 1 129 ? 7.276 -6.804 143.762 1.00 39.38 127 LEU B N 1
ATOM 3636 C CA . LEU B 1 129 ? 8.547 -6.840 144.499 1.00 39.87 127 LEU B CA 1
ATOM 3637 C C . LEU B 1 129 ? 8.819 -5.608 145.371 1.00 41.35 127 LEU B C 1
ATOM 3638 O O . LEU B 1 129 ? 9.964 -5.402 145.835 1.00 36.47 127 LEU B O 1
ATOM 3643 N N . VAL B 1 130 ? 7.799 -4.761 145.551 1.00 38.56 128 VAL B N 1
ATOM 3644 C CA . VAL B 1 130 ? 7.990 -3.499 146.238 1.00 34.20 128 VAL B CA 1
ATOM 3645 C C . VAL B 1 130 ? 6.921 -3.240 147.257 1.00 34.04 128 VAL B C 1
ATOM 3646 O O . VAL B 1 130 ? 7.235 -3.035 148.406 1.00 30.20 128 VAL B O 1
ATOM 3650 N N . ASN B 1 131 ? 5.658 -3.238 146.853 1.00 37.57 129 ASN B N 1
ATOM 3651 C CA . ASN B 1 131 ? 4.616 -2.702 147.732 1.00 38.15 129 ASN B CA 1
ATOM 3652 C C . ASN B 1 131 ? 3.356 -3.539 147.878 1.00 40.23 129 ASN B C 1
ATOM 3653 O O . ASN B 1 131 ? 2.262 -2.988 147.960 1.00 41.53 129 ASN B O 1
ATOM 3658 N N . PRO B 1 132 ? 3.491 -4.883 147.980 1.00 44.72 130 PRO B N 1
ATOM 3659 C CA . PRO B 1 132 ? 2.279 -5.708 148.253 1.00 43.68 130 PRO B CA 1
ATOM 3660 C C . PRO B 1 132 ? 1.592 -5.384 149.605 1.00 41.77 130 PRO B C 1
ATOM 3661 O O . PRO B 1 132 ? 0.414 -5.650 149.766 1.00 36.16 130 PRO B O 1
ATOM 3665 N N . SER B 1 133 ? 2.322 -4.775 150.541 1.00 42.09 131 SER B N 1
ATOM 3666 C CA . SER B 1 133 ? 1.717 -4.259 151.776 1.00 45.47 131 SER B CA 1
ATOM 3667 C C . SER B 1 133 ? 0.504 -3.382 151.489 1.00 45.65 131 SER B C 1
ATOM 3668 O O . SER B 1 133 ? -0.352 -3.220 152.354 1.00 52.52 131 SER B O 1
ATOM 3671 N N . HIS B 1 134 ? 0.421 -2.807 150.292 1.00 41.21 132 HIS B N 1
ATOM 3672 C CA . HIS B 1 134 ? -0.681 -1.921 150.000 1.00 44.02 132 HIS B CA 1
ATOM 3673 C C . HIS B 1 134 ? -2.011 -2.674 149.883 1.00 48.99 132 HIS B C 1
ATOM 3674 O O . HIS B 1 134 ? -3.076 -2.040 149.824 1.00 48.42 132 HIS B O 1
ATOM 3681 N N . LEU B 1 135 ? -1.964 -4.012 149.875 1.00 48.53 133 LEU B N 1
ATOM 3682 C CA . LEU B 1 135 ? -3.185 -4.811 150.045 1.00 46.08 133 LEU B CA 1
ATOM 3683 C C . LEU B 1 135 ? -3.963 -4.468 151.348 1.00 44.85 133 LEU B C 1
ATOM 3684 O O . LEU B 1 135 ? -5.159 -4.729 151.433 1.00 43.00 133 LEU B O 1
ATOM 3689 N N . SER B 1 136 ? -3.311 -3.821 152.311 1.00 41.43 134 SER B N 1
ATOM 3690 C CA . SER B 1 136 ? -3.965 -3.433 153.560 1.00 41.89 134 SER B CA 1
ATOM 3691 C C . SER B 1 136 ? -5.169 -2.530 153.376 1.00 40.90 134 SER B C 1
ATOM 3692 O O . SER B 1 136 ? -6.013 -2.447 154.269 1.00 44.90 134 SER B O 1
ATOM 3695 N N . ILE B 1 137 ? -5.253 -1.845 152.244 1.00 40.08 135 ILE B N 1
ATOM 3696 C CA . ILE B 1 137 ? -6.400 -0.961 151.973 1.00 42.28 135 ILE B CA 1
ATOM 3697 C C . ILE B 1 137 ? -7.621 -1.685 151.379 1.00 39.41 135 ILE B C 1
ATOM 3698 O O . ILE B 1 137 ? -8.662 -1.069 151.208 1.00 37.67 135 ILE B O 1
ATOM 3703 N N . ILE B 1 138 ? -7.509 -2.973 151.080 1.00 38.49 136 ILE B N 1
ATOM 3704 C CA . ILE B 1 138 ? -8.596 -3.681 150.394 1.00 41.52 136 ILE B CA 1
ATOM 3705 C C . ILE B 1 138 ? -9.908 -3.785 151.202 1.00 43.97 136 ILE B C 1
ATOM 3706 O O . ILE B 1 138 ? -10.979 -3.580 150.647 1.00 50.63 136 ILE B O 1
ATOM 3711 N N . PRO B 1 139 ? -9.833 -4.103 152.505 1.00 49.08 137 PRO B N 1
ATOM 3712 C CA . PRO B 1 139 ? -11.071 -4.121 153.285 1.00 52.27 137 PRO B CA 1
ATOM 3713 C C . PRO B 1 139 ? -11.833 -2.797 153.203 1.00 56.08 137 PRO B C 1
ATOM 3714 O O . PRO B 1 139 ? -13.061 -2.802 153.023 1.00 55.13 137 PRO B O 1
ATOM 3718 N N . TYR B 1 140 ? -11.113 -1.679 153.309 1.00 55.12 138 TYR B N 1
ATOM 3719 C CA . TYR B 1 140 ? -11.734 -0.351 153.165 1.00 52.20 138 TYR B CA 1
ATOM 3720 C C . TYR B 1 140 ? -12.337 -0.140 151.765 1.00 46.39 138 TYR B C 1
ATOM 3721 O O . TYR B 1 140 ? -13.384 0.470 151.625 1.00 48.88 138 TYR B O 1
ATOM 3730 N N . GLN B 1 141 ? -11.696 -0.683 150.728 1.00 48.26 139 GLN B N 1
ATOM 3731 C CA . GLN B 1 141 ? -12.236 -0.579 149.355 1.00 44.38 139 GLN B CA 1
ATOM 3732 C C . GLN B 1 141 ? -13.554 -1.331 149.259 1.00 44.00 139 GLN B C 1
ATOM 3733 O O . GLN B 1 141 ? -14.518 -0.797 148.728 1.00 42.86 139 GLN B O 1
ATOM 3739 N N . ARG B 1 142 ? -13.566 -2.571 149.755 1.00 46.45 140 ARG B N 1
ATOM 3740 C CA . ARG B 1 142 ? -14.784 -3.364 149.839 1.00 54.59 140 ARG B CA 1
ATOM 3741 C C . ARG B 1 142 ? -15.898 -2.641 150.603 1.00 56.50 140 ARG B C 1
ATOM 3742 O O . ARG B 1 142 ? -17.014 -2.478 150.099 1.00 55.89 140 ARG B O 1
ATOM 3750 N N . GLU B 1 143 ? -15.590 -2.210 151.822 1.00 57.50 141 GLU B N 1
ATOM 3751 C CA . GLU B 1 143 ? -16.576 -1.523 152.651 1.00 64.82 141 GLU B CA 1
ATOM 3752 C C . GLU B 1 143 ? -17.180 -0.340 151.907 1.00 62.68 141 GLU B C 1
ATOM 3753 O O . GLU B 1 143 ? -18.389 -0.235 151.815 1.00 62.07 141 GLU B O 1
ATOM 3759 N N . GLN B 1 144 ? -16.344 0.499 151.298 1.00 65.33 142 GLN B N 1
ATOM 3760 C CA . GLN B 1 144 ? -16.845 1.687 150.584 1.00 56.51 142 GLN B CA 1
ATOM 3761 C C . GLN B 1 144 ? -17.722 1.382 149.388 1.00 54.05 142 GLN B C 1
ATOM 3762 O O . GLN B 1 144 ? -18.470 2.244 148.955 1.00 54.02 142 GLN B O 1
ATOM 3768 N N . LEU B 1 145 ? -17.620 0.178 148.832 1.00 56.51 143 LEU B N 1
ATOM 3769 C CA . LEU B 1 145 ? -18.433 -0.205 147.665 1.00 60.48 143 LEU B CA 1
ATOM 3770 C C . LEU B 1 145 ? -19.589 -1.127 148.030 1.00 62.39 143 LEU B C 1
ATOM 3771 O O . LEU B 1 145 ? -20.304 -1.593 147.158 1.00 62.74 143 LEU B O 1
ATOM 3776 N N . GLY B 1 146 ? -19.757 -1.409 149.320 1.00 64.37 144 GLY B N 1
ATOM 3777 C CA . GLY B 1 146 ? -20.770 -2.357 149.770 1.00 65.48 144 GLY B CA 1
ATOM 3778 C C . GLY B 1 146 ? -20.509 -3.761 149.254 1.00 68.91 144 GLY B C 1
ATOM 3779 O O . GLY B 1 146 ? -21.435 -4.477 148.887 1.00 75.43 144 GLY B O 1
ATOM 3780 N N . LEU B 1 147 ? -19.242 -4.159 149.219 1.00 62.12 145 LEU B N 1
ATOM 3781 C CA . LEU B 1 147 ? -18.883 -5.469 148.696 1.00 61.02 145 LEU B CA 1
ATOM 3782 C C . LEU B 1 147 ? -18.244 -6.312 149.775 1.00 58.75 145 LEU B C 1
ATOM 3783 O O . LEU B 1 147 ? -17.598 -5.797 150.677 1.00 53.49 145 LEU B O 1
ATOM 3788 N N . LYS B 1 148 ? -18.436 -7.614 149.678 1.00 63.12 146 LYS B N 1
ATOM 3789 C CA . LYS B 1 148 ? -17.914 -8.526 150.675 1.00 69.00 146 LYS B CA 1
ATOM 3790 C C . LYS B 1 148 ? -16.655 -9.186 150.121 1.00 64.49 146 LYS B C 1
ATOM 3791 O O . LYS B 1 148 ? -15.741 -9.450 150.858 1.00 62.79 146 LYS B O 1
ATOM 3797 N N . LYS B 1 149 ? -16.630 -9.472 148.831 1.00 59.57 147 LYS B N 1
ATOM 3798 C CA . LYS B 1 149 ? -15.561 -10.244 148.240 1.00 61.94 147 LYS B CA 1
ATOM 3799 C C . LYS B 1 149 ? -14.755 -9.446 147.171 1.00 61.74 147 LYS B C 1
ATOM 3800 O O . LYS B 1 149 ? -13.539 -9.532 147.095 1.00 53.57 147 LYS B O 1
ATOM 3806 N N . GLY B 1 150 ? -15.443 -8.675 146.343 1.00 65.06 148 GLY B N 1
ATOM 3807 C CA . GLY B 1 150 ? -14.827 -8.088 145.168 1.00 63.14 148 GLY B CA 1
ATOM 3808 C C . GLY B 1 150 ? -13.956 -6.876 145.414 1.00 63.58 148 GLY B C 1
ATOM 3809 O O . GLY B 1 150 ? -14.167 -6.110 146.364 1.00 61.52 148 GLY B O 1
ATOM 3810 N N . TYR B 1 151 ? -12.973 -6.704 144.530 1.00 60.42 149 TYR B N 1
ATOM 3811 C CA . TYR B 1 151 ? -12.122 -5.527 144.528 1.00 53.94 149 TYR B CA 1
ATOM 3812 C C . TYR B 1 151 ? -11.274 -5.473 143.265 1.00 52.15 149 TYR B C 1
ATOM 3813 O O . TYR B 1 151 ? -11.194 -6.450 142.497 1.00 52.50 149 TYR B O 1
ATOM 3822 N N . ILE B 1 152 ? -10.627 -4.323 143.063 1.00 47.39 150 ILE B N 1
ATOM 3823 C CA . ILE B 1 152 ? -9.658 -4.145 141.994 1.00 39.88 150 ILE B CA 1
ATOM 3824 C C . ILE B 1 152 ? -8.273 -3.821 142.538 1.00 40.18 150 ILE B C 1
ATOM 3825 O O . ILE B 1 152 ? -8.098 -2.957 143.436 1.00 34.94 150 ILE B O 1
ATOM 3830 N N . VAL B 1 153 ? -7.278 -4.493 141.968 1.00 40.82 151 VAL B N 1
ATOM 3831 C CA . VAL B 1 153 ? -5.854 -4.113 142.121 1.00 40.94 151 VAL B CA 1
ATOM 3832 C C . VAL B 1 153 ? -5.267 -3.927 140.731 1.00 39.79 151 VAL B C 1
ATOM 3833 O O . VAL B 1 153 ? -5.552 -4.710 139.826 1.00 36.45 151 VAL B O 1
ATOM 3837 N N . THR B 1 154 ? -4.465 -2.888 140.546 1.00 43.63 152 THR B N 1
ATOM 3838 C CA . THR B 1 154 ? -3.805 -2.684 139.254 1.00 43.07 152 THR B CA 1
ATOM 3839 C C . THR B 1 154 ? -2.327 -2.969 139.385 1.00 42.69 152 THR B C 1
ATOM 3840 O O . THR B 1 154 ? -1.686 -2.672 140.385 1.00 35.79 152 THR B O 1
ATOM 3844 N N . ASN B 1 155 ? -1.834 -3.616 138.360 1.00 45.78 153 ASN B N 1
ATOM 3845 C CA . ASN B 1 155 ? -0.450 -3.938 138.212 1.00 50.32 153 ASN B CA 1
ATOM 3846 C C . ASN B 1 155 ? 0.227 -2.792 137.513 1.00 47.08 153 ASN B C 1
ATOM 3847 O O . ASN B 1 155 ? -0.367 -2.221 136.618 1.00 51.50 153 ASN B O 1
ATOM 3852 N N . ALA B 1 156 ? 1.452 -2.434 137.883 1.00 46.10 154 ALA B N 1
ATOM 3853 C CA . ALA B 1 156 ? 2.194 -1.405 137.103 1.00 45.30 154 ALA B CA 1
ATOM 3854 C C . ALA B 1 156 ? 2.900 -1.973 135.859 1.00 44.88 154 ALA B C 1
ATOM 3855 O O . ALA B 1 156 ? 3.174 -3.175 135.758 1.00 48.81 154 ALA B O 1
ATOM 3857 N N . ASN B 1 157 ? 3.208 -1.112 134.905 1.00 43.40 155 ASN B N 1
ATOM 3858 C CA . ASN B 1 157 ? 3.882 -1.573 133.657 1.00 45.04 155 ASN B CA 1
ATOM 3859 C C . ASN B 1 157 ? 5.387 -1.891 133.851 1.00 40.07 155 ASN B C 1
ATOM 3860 O O . ASN B 1 157 ? 5.940 -1.690 134.948 1.00 35.19 155 ASN B O 1
ATOM 3865 N N . CYS B 1 158 ? 6.040 -2.372 132.790 1.00 37.35 156 CYS B N 1
ATOM 3866 C CA . CYS B 1 158 ? 7.395 -2.879 132.933 1.00 35.56 156 CYS B CA 1
ATOM 3867 C C . CYS B 1 158 ? 8.433 -1.765 133.151 1.00 34.98 156 CYS B C 1
ATOM 3868 O O . CYS B 1 158 ? 9.349 -1.921 133.972 1.00 32.93 156 CYS B O 1
ATOM 3871 N N . SER B 1 159 ? 8.296 -0.636 132.463 1.00 33.32 157 SER B N 1
ATOM 3872 C CA . SER B 1 159 ? 9.322 0.401 132.560 1.00 35.18 157 SER B CA 1
ATOM 3873 C C . SER B 1 159 ? 9.294 1.055 133.946 1.00 35.11 157 SER B C 1
ATOM 3874 O O . SER B 1 159 ? 10.349 1.305 134.547 1.00 35.34 157 SER B O 1
ATOM 3877 N N . THR B 1 160 ? 8.088 1.278 134.462 1.00 36.72 158 THR B N 1
ATOM 3878 C CA . THR B 1 160 ? 7.910 1.740 135.844 1.00 35.53 158 THR B CA 1
ATOM 3879 C C . THR B 1 160 ? 8.536 0.745 136.792 1.00 34.66 158 THR B C 1
ATOM 3880 O O . THR B 1 160 ? 9.262 1.108 137.706 1.00 33.93 158 THR B O 1
ATOM 3884 N N . THR B 1 161 ? 8.260 -0.525 136.575 1.00 35.59 159 THR B N 1
ATOM 3885 C CA . THR B 1 161 ? 8.773 -1.558 137.478 1.00 33.50 159 THR B CA 1
ATOM 3886 C C . THR B 1 161 ? 10.302 -1.557 137.460 1.00 33.18 159 THR B C 1
ATOM 3887 O O . THR B 1 161 ? 10.929 -1.670 138.485 1.00 35.63 159 THR B O 1
ATOM 3891 N N . GLY B 1 162 ? 10.902 -1.466 136.287 1.00 32.91 160 GLY B N 1
ATOM 3892 C CA . GLY B 1 162 ? 12.347 -1.562 136.189 1.00 32.37 160 GLY B CA 1
ATOM 3893 C C . GLY B 1 162 ? 13.052 -0.460 136.926 1.00 34.49 160 GLY B C 1
ATOM 3894 O O . GLY B 1 162 ? 14.224 -0.592 137.308 1.00 34.15 160 GLY B O 1
ATOM 3895 N N . ILE B 1 163 ? 12.353 0.653 137.097 1.00 35.67 161 ILE B N 1
ATOM 3896 C CA . ILE B 1 163 ? 12.897 1.767 137.835 1.00 38.20 161 ILE B CA 1
ATOM 3897 C C . ILE B 1 163 ? 12.608 1.669 139.344 1.00 36.76 161 ILE B C 1
ATOM 3898 O O . ILE B 1 163 ? 13.520 1.843 140.155 1.00 34.15 161 ILE B O 1
ATOM 3903 N N . VAL B 1 164 ? 11.348 1.455 139.717 1.00 34.08 162 VAL B N 1
ATOM 3904 C CA . VAL B 1 164 ? 10.986 1.567 141.119 1.00 35.56 162 VAL B CA 1
ATOM 3905 C C . VAL B 1 164 ? 11.550 0.443 141.989 1.00 37.38 162 VAL B C 1
ATOM 3906 O O . VAL B 1 164 ? 11.702 0.628 143.202 1.00 34.53 162 VAL B O 1
ATOM 3910 N N . VAL B 1 165 ? 11.868 -0.713 141.396 1.00 34.26 163 VAL B N 1
ATOM 3911 C CA . VAL B 1 165 ? 12.461 -1.770 142.189 1.00 34.30 163 VAL B CA 1
ATOM 3912 C C . VAL B 1 165 ? 13.814 -1.288 142.759 1.00 32.58 163 VAL B C 1
ATOM 3913 O O . VAL B 1 165 ? 13.990 -1.329 143.951 1.00 35.40 163 VAL B O 1
ATOM 3917 N N . PRO B 1 166 ? 14.732 -0.788 141.923 1.00 30.45 164 PRO B N 1
ATOM 3918 C CA . PRO B 1 166 ? 15.956 -0.258 142.488 1.00 30.29 164 PRO B CA 1
ATOM 3919 C C . PRO B 1 166 ? 15.711 0.894 143.437 1.00 33.66 164 PRO B C 1
ATOM 3920 O O . PRO B 1 166 ? 16.383 0.988 144.478 1.00 37.63 164 PRO B O 1
ATOM 3924 N N . LEU B 1 167 ? 14.748 1.758 143.125 1.00 33.27 165 LEU B N 1
ATOM 3925 C CA . LEU B 1 167 ? 14.467 2.866 144.030 1.00 35.46 165 LEU B CA 1
ATOM 3926 C C . LEU B 1 167 ? 14.032 2.357 145.418 1.00 34.33 165 LEU B C 1
ATOM 3927 O O . LEU B 1 167 ? 14.411 2.940 146.435 1.00 35.15 165 LEU B O 1
ATOM 3932 N N . ALA B 1 168 ? 13.240 1.289 145.441 1.00 32.83 166 ALA B N 1
ATOM 3933 C CA . ALA B 1 168 ? 12.711 0.761 146.680 1.00 34.49 166 ALA B CA 1
ATOM 3934 C C . ALA B 1 168 ? 13.841 0.234 147.539 1.00 37.49 166 ALA B C 1
ATOM 3935 O O . ALA B 1 168 ? 13.835 0.389 148.770 1.00 34.18 166 ALA B O 1
ATOM 3937 N N . ALA B 1 169 ? 14.826 -0.382 146.886 1.00 39.72 167 ALA B N 1
ATOM 3938 C CA . ALA B 1 169 ? 15.954 -0.935 147.593 1.00 36.34 167 ALA B CA 1
ATOM 3939 C C . ALA B 1 169 ? 16.757 0.205 148.226 1.00 41.26 167 ALA B C 1
ATOM 3940 O O . ALA B 1 169 ? 17.288 0.066 149.342 1.00 44.01 167 ALA B O 1
ATOM 3942 N N . LEU B 1 170 ? 16.837 1.325 147.513 1.00 37.73 168 LEU B N 1
ATOM 3943 C CA . LEU B 1 170 ? 17.528 2.494 148.031 1.00 38.35 168 LEU B CA 1
ATOM 3944 C C . LEU B 1 170 ? 16.797 3.078 149.218 1.00 38.85 168 LEU B C 1
ATOM 3945 O O . LEU B 1 170 ? 17.433 3.430 150.206 1.00 39.97 168 LEU B O 1
ATOM 3950 N N . GLU B 1 171 ? 15.470 3.158 149.142 1.00 40.14 169 GLU B N 1
ATOM 3951 C CA . GLU B 1 171 ? 14.703 3.743 150.255 1.00 42.65 169 GLU B CA 1
ATOM 3952 C C . GLU B 1 171 ? 14.752 2.854 151.505 1.00 44.26 169 GLU B C 1
ATOM 3953 O O . GLU B 1 171 ? 14.999 3.351 152.595 1.00 44.85 169 GLU B O 1
ATOM 3959 N N . LYS B 1 172 ? 14.595 1.549 151.324 1.00 43.13 170 LYS B N 1
ATOM 3960 C CA . LYS B 1 172 ? 14.708 0.625 152.436 1.00 49.36 170 LYS B CA 1
ATOM 3961 C C . LYS B 1 172 ? 16.049 0.775 153.153 1.00 47.00 170 LYS B C 1
ATOM 3962 O O . LYS B 1 172 ? 16.082 0.725 154.375 1.00 38.53 170 LYS B O 1
ATOM 3968 N N . ALA B 1 173 ? 17.136 0.939 152.399 1.00 41.50 171 ALA B N 1
ATOM 3969 C CA . ALA B 1 173 ? 18.475 0.984 152.998 1.00 40.68 171 ALA B CA 1
ATOM 3970 C C . ALA B 1 173 ? 18.934 2.363 153.442 1.00 41.72 171 ALA B C 1
ATOM 3971 O O . ALA B 1 173 ? 19.621 2.455 154.450 1.00 40.13 171 ALA B O 1
ATOM 3973 N N . PHE B 1 174 ? 18.534 3.429 152.737 1.00 42.97 172 PHE B N 1
ATOM 3974 C CA . PHE B 1 174 ? 19.025 4.779 153.045 1.00 38.25 172 PHE B CA 1
ATOM 3975 C C . PHE B 1 174 ? 17.968 5.826 153.282 1.00 36.86 172 PHE B C 1
ATOM 3976 O O . PHE B 1 174 ? 18.296 7.001 153.380 1.00 39.13 172 PHE B O 1
ATOM 3984 N N . GLY B 1 175 ? 16.705 5.434 153.413 1.00 39.53 173 GLY B N 1
ATOM 3985 C CA . GLY B 1 175 ? 15.655 6.423 153.693 1.00 41.95 173 GLY B CA 1
ATOM 3986 C C . GLY B 1 175 ? 15.141 7.104 152.429 1.00 46.47 173 GLY B C 1
ATOM 3987 O O . GLY B 1 175 ? 15.589 6.795 151.327 1.00 44.09 173 GLY B O 1
ATOM 3988 N N . PRO B 1 176 ? 14.197 8.047 152.586 1.00 46.95 174 PRO B N 1
ATOM 3989 C CA . PRO B 1 176 ? 13.499 8.562 151.431 1.00 45.32 174 PRO B CA 1
ATOM 3990 C C . PRO B 1 176 ? 14.363 9.293 150.421 1.00 44.06 174 PRO B C 1
ATOM 3991 O O . PRO B 1 176 ? 15.382 9.897 150.748 1.00 45.57 174 PRO B O 1
ATOM 3995 N N . LEU B 1 177 ? 13.916 9.227 149.182 1.00 44.34 175 LEU B N 1
ATOM 3996 C CA . LEU B 1 177 ? 14.557 9.930 148.072 1.00 43.07 175 LEU B CA 1
ATOM 3997 C C . LEU B 1 177 ? 13.941 11.309 147.870 1.00 39.44 175 LEU B C 1
ATOM 3998 O O . LEU B 1 177 ? 12.736 11.513 148.082 1.00 38.88 175 LEU B O 1
ATOM 4003 N N . ASP B 1 178 ? 14.793 12.242 147.502 1.00 36.46 176 ASP B N 1
ATOM 4004 C CA . ASP B 1 178 ? 14.404 13.612 147.271 1.00 41.59 176 ASP B CA 1
ATOM 4005 C C . ASP B 1 178 ? 14.033 13.778 145.804 1.00 40.86 176 ASP B C 1
ATOM 4006 O O . ASP B 1 178 ? 12.918 14.187 145.470 1.00 38.29 176 ASP B O 1
ATOM 4011 N N . THR B 1 179 ? 14.970 13.403 144.933 1.00 41.08 177 THR B N 1
ATOM 4012 C CA . THR B 1 179 ? 14.895 13.701 143.533 1.00 38.37 177 THR B CA 1
ATOM 4013 C C . THR B 1 179 ? 15.374 12.502 142.716 1.00 38.59 177 THR B C 1
ATOM 4014 O O . THR B 1 179 ? 16.366 11.854 143.066 1.00 40.68 177 THR B O 1
ATOM 4018 N N . VAL B 1 180 ? 14.672 12.244 141.606 1.00 34.58 178 VAL B N 1
ATOM 4019 C CA . VAL B 1 180 ? 15.047 11.245 140.630 1.00 30.67 178 VAL B CA 1
ATOM 4020 C C . VAL B 1 180 ? 14.883 11.754 139.169 1.00 30.36 178 VAL B C 1
ATOM 4021 O O . VAL B 1 180 ? 13.824 12.232 138.780 1.00 25.95 178 VAL B O 1
ATOM 4025 N N . ILE B 1 181 ? 15.926 11.564 138.362 1.00 29.15 179 ILE B N 1
ATOM 4026 C CA . ILE B 1 181 ? 15.867 11.825 136.952 1.00 32.91 179 ILE B CA 1
ATOM 4027 C C . ILE B 1 181 ? 16.167 10.520 136.210 1.00 31.54 179 ILE B C 1
ATOM 4028 O O . ILE B 1 181 ? 17.107 9.825 136.542 1.00 28.15 179 ILE B O 1
ATOM 4033 N N . VAL B 1 182 ? 15.380 10.228 135.181 1.00 31.71 180 VAL B N 1
ATOM 4034 C CA . VAL B 1 182 ? 15.561 8.994 134.443 1.00 30.75 180 VAL B CA 1
ATOM 4035 C C . VAL B 1 182 ? 15.322 9.123 132.926 1.00 29.11 180 VAL B C 1
ATOM 4036 O O . VAL B 1 182 ? 14.390 9.767 132.515 1.00 32.08 180 VAL B O 1
ATOM 4040 N N . THR B 1 183 ? 16.219 8.554 132.120 1.00 27.27 181 THR B N 1
ATOM 4041 C CA . THR B 1 183 ? 15.978 8.373 130.696 1.00 29.54 181 THR B CA 1
ATOM 4042 C C . THR B 1 183 ? 15.855 6.855 130.432 1.00 31.52 181 THR B C 1
ATOM 4043 O O . THR B 1 183 ? 16.716 6.089 130.889 1.00 30.95 181 THR B O 1
ATOM 4047 N N . THR B 1 184 ? 14.782 6.418 129.761 1.00 28.94 182 THR B N 1
ATOM 4048 C CA . THR B 1 184 ? 14.645 5.011 129.441 1.00 29.00 182 THR B CA 1
ATOM 4049 C C . THR B 1 184 ? 14.939 4.749 127.964 1.00 31.30 182 THR B C 1
ATOM 4050 O O . THR B 1 184 ? 14.737 5.615 127.094 1.00 29.50 182 THR B O 1
ATOM 4054 N N . LEU B 1 185 ? 15.440 3.538 127.719 1.00 28.67 183 LEU B N 1
ATOM 4055 C CA . LEU B 1 185 ? 15.619 3.007 126.395 1.00 26.72 183 LEU B CA 1
ATOM 4056 C C . LEU B 1 185 ? 14.815 1.691 126.355 1.00 26.13 183 LEU B C 1
ATOM 4057 O O . LEU B 1 185 ? 15.279 0.660 126.842 1.00 28.38 183 LEU B O 1
ATOM 4062 N N . GLN B 1 186 ? 13.613 1.743 125.818 1.00 24.29 184 GLN B N 1
ATOM 4063 C CA . GLN B 1 186 ? 12.656 0.655 125.950 1.00 25.58 184 GLN B CA 1
ATOM 4064 C C . GLN B 1 186 ? 12.594 -0.208 124.702 1.00 26.15 184 GLN B C 1
ATOM 4065 O O . GLN B 1 186 ? 12.646 0.296 123.576 1.00 25.21 184 GLN B O 1
ATOM 4071 N N . ALA B 1 187 ? 12.654 -1.509 124.935 1.00 25.34 185 ALA B N 1
ATOM 4072 C CA . ALA B 1 187 ? 12.545 -2.509 123.914 1.00 27.89 185 ALA B CA 1
ATOM 4073 C C . ALA B 1 187 ? 11.142 -2.540 123.346 1.00 28.78 185 ALA B C 1
ATOM 4074 O O . ALA B 1 187 ? 10.235 -1.911 123.908 1.00 26.91 185 ALA B O 1
ATOM 4076 N N . ILE B 1 188 ? 10.975 -3.259 122.242 1.00 29.54 186 ILE B N 1
ATOM 4077 C CA . ILE B 1 188 ? 9.696 -3.281 121.514 1.00 32.83 186 ILE B CA 1
ATOM 4078 C C . ILE B 1 188 ? 8.685 -4.289 122.063 1.00 33.11 186 ILE B C 1
ATOM 4079 O O . ILE B 1 188 ? 7.507 -4.115 121.831 1.00 32.26 186 ILE B O 1
ATOM 4084 N N . SER B 1 189 ? 9.134 -5.336 122.750 1.00 32.81 187 SER B N 1
ATOM 4085 C CA . SER B 1 189 ? 8.229 -6.189 123.519 1.00 38.95 187 SER B CA 1
ATOM 4086 C C . SER B 1 189 ? 7.292 -5.453 124.484 1.00 39.75 187 SER B C 1
ATOM 4087 O O . SER B 1 189 ? 7.737 -4.616 125.270 1.00 46.21 187 SER B O 1
ATOM 4090 N N . GLY B 1 190 ? 6.020 -5.839 124.526 1.00 40.79 188 GLY B N 1
ATOM 4091 C CA . GLY B 1 190 ? 5.037 -5.098 125.353 1.00 40.84 188 GLY B CA 1
ATOM 4092 C C . GLY B 1 190 ? 4.605 -3.675 124.994 1.00 43.65 188 GLY B C 1
ATOM 4093 O O . GLY B 1 190 ? 4.116 -3.031 125.889 1.00 42.84 188 GLY B O 1
ATOM 4094 N N . ALA B 1 191 ? 4.793 -3.160 123.761 1.00 46.84 189 ALA B N 1
ATOM 4095 C CA . ALA B 1 191 ? 3.671 -2.477 123.112 1.00 53.05 189 ALA B CA 1
ATOM 4096 C C . ALA B 1 191 ? 3.242 -1.169 123.783 1.00 61.37 189 ALA B C 1
ATOM 4097 O O . ALA B 1 191 ? 2.247 -0.558 123.356 1.00 70.85 189 ALA B O 1
ATOM 4099 N N . GLY B 1 195 ? 1.009 -2.602 117.818 1.00 44.49 193 GLY B N 1
ATOM 4100 C CA . GLY B 1 195 ? 2.288 -2.399 118.554 1.00 47.05 193 GLY B CA 1
ATOM 4101 C C . GLY B 1 195 ? 3.246 -1.497 117.787 1.00 44.89 193 GLY B C 1
ATOM 4102 O O . GLY B 1 195 ? 2.771 -0.539 117.155 1.00 45.41 193 GLY B O 1
ATOM 4103 N N . VAL B 1 196 ? 4.560 -1.785 117.821 1.00 36.71 194 VAL B N 1
ATOM 4104 C CA . VAL B 1 196 ? 5.582 -1.020 117.041 1.00 31.46 194 VAL B CA 1
ATOM 4105 C C . VAL B 1 196 ? 5.924 -1.634 115.674 1.00 30.79 194 VAL B C 1
ATOM 4106 O O . VAL B 1 196 ? 6.356 -2.775 115.561 1.00 29.27 194 VAL B O 1
ATOM 4110 N N . SER B 1 197 ? 5.723 -0.867 114.624 1.00 31.47 195 SER B N 1
ATOM 4111 C CA . SER B 1 197 ? 5.937 -1.369 113.291 1.00 31.29 195 SER B CA 1
ATOM 4112 C C . SER B 1 197 ? 7.407 -1.283 112.975 1.00 30.61 195 SER B C 1
ATOM 4113 O O . SER B 1 197 ? 8.116 -0.390 113.456 1.00 30.72 195 SER B O 1
ATOM 4116 N N . SER B 1 198 ? 7.878 -2.198 112.146 1.00 30.71 196 SER B N 1
ATOM 4117 C CA . SER B 1 198 ? 9.293 -2.242 111.869 1.00 32.41 196 SER B CA 1
ATOM 4118 C C . SER B 1 198 ? 9.738 -0.965 111.170 1.00 30.95 196 SER B C 1
ATOM 4119 O O . SER B 1 198 ? 10.817 -0.443 111.427 1.00 34.97 196 SER B O 1
ATOM 4122 N N . LEU B 1 199 ? 8.877 -0.416 110.351 1.00 32.49 197 LEU B N 1
ATOM 4123 C CA . LEU B 1 199 ? 9.163 0.858 109.726 1.00 34.13 197 LEU B CA 1
ATOM 4124 C C . LEU B 1 199 ? 9.404 1.998 110.689 1.00 32.88 197 LEU B C 1
ATOM 4125 O O . LEU B 1 199 ? 10.181 2.876 110.370 1.00 32.80 197 LEU B O 1
ATOM 4130 N N . ASP B 1 200 ? 8.727 2.013 111.839 1.00 30.73 198 ASP B N 1
ATOM 4131 C CA . ASP B 1 200 ? 8.868 3.101 112.790 1.00 31.89 198 ASP B CA 1
ATOM 4132 C C . ASP B 1 200 ? 10.195 3.050 113.474 1.00 31.14 198 ASP B C 1
ATOM 4133 O O . ASP B 1 200 ? 10.728 4.096 113.810 1.00 29.86 198 ASP B O 1
ATOM 4138 N N . ILE B 1 201 ? 10.728 1.840 113.683 1.00 29.82 199 ILE B N 1
ATOM 4139 C CA . ILE B 1 201 ? 11.815 1.637 114.638 1.00 30.31 199 ILE B CA 1
ATOM 4140 C C . ILE B 1 201 ? 13.158 1.128 114.088 1.00 29.88 199 ILE B C 1
ATOM 4141 O O . ILE B 1 201 ? 14.188 1.405 114.719 1.00 29.73 199 ILE B O 1
ATOM 4146 N N . MET B 1 202 ? 13.200 0.445 112.948 1.00 28.42 200 MET B N 1
ATOM 4147 C CA . MET B 1 202 ? 14.470 -0.133 112.500 1.00 30.63 200 MET B CA 1
ATOM 4148 C C . MET B 1 202 ? 15.509 0.925 112.243 1.00 30.12 200 MET B C 1
ATOM 4149 O O . MET B 1 202 ? 15.190 1.966 111.692 1.00 30.00 200 MET B O 1
ATOM 4154 N N . ASP B 1 203 ? 16.741 0.715 112.708 1.00 32.20 201 ASP B N 1
ATOM 4155 C CA . ASP B 1 203 ? 17.813 1.701 112.469 1.00 34.64 201 ASP B CA 1
ATOM 4156 C C . ASP B 1 203 ? 17.425 3.129 112.951 1.00 31.11 201 ASP B C 1
ATOM 4157 O O . ASP B 1 203 ? 17.782 4.139 112.336 1.00 29.09 201 ASP B O 1
ATOM 4162 N N . ASN B 1 204 ? 16.720 3.192 114.069 1.00 27.35 202 ASN B N 1
ATOM 4163 C CA . ASN B 1 204 ? 16.137 4.434 114.516 1.00 27.81 202 ASN B CA 1
ATOM 4164 C C . ASN B 1 204 ? 15.905 4.501 116.058 1.00 26.82 202 ASN B C 1
ATOM 4165 O O . ASN B 1 204 ? 16.099 3.526 116.783 1.00 26.28 202 ASN B O 1
ATOM 4170 N N . VAL B 1 205 ? 15.523 5.673 116.538 1.00 24.92 203 VAL B N 1
ATOM 4171 C CA . VAL B 1 205 ? 15.084 5.866 117.918 1.00 25.73 203 VAL B CA 1
ATOM 4172 C C . VAL B 1 205 ? 13.836 6.718 117.858 1.00 23.84 203 VAL B C 1
ATOM 4173 O O . VAL B 1 205 ? 13.794 7.664 117.089 1.00 24.12 203 VAL B O 1
ATOM 4177 N N . VAL B 1 206 ? 12.813 6.342 118.605 1.00 22.96 204 VAL B N 1
ATOM 4178 C CA . VAL B 1 206 ? 11.575 7.094 118.669 1.00 24.44 204 VAL B CA 1
ATOM 4179 C C . VAL B 1 206 ? 11.528 7.668 120.058 1.00 27.89 204 VAL B C 1
ATOM 4180 O O . VAL B 1 206 ? 11.389 6.939 121.020 1.00 26.18 204 VAL B O 1
ATOM 4184 N N . PRO B 1 207 ? 11.673 8.986 120.174 1.00 32.21 205 PRO B N 1
ATOM 4185 C CA . PRO B 1 207 ? 11.816 9.576 121.496 1.00 32.10 205 PRO B CA 1
ATOM 4186 C C . PRO B 1 207 ? 10.510 9.875 122.208 1.00 32.33 205 PRO B C 1
ATOM 4187 O O . PRO B 1 207 ? 10.499 10.732 123.091 1.00 34.90 205 PRO B O 1
ATOM 4191 N N . LEU B 1 208 ? 9.411 9.239 121.823 1.00 31.21 206 LEU B N 1
ATOM 4192 C CA . LEU B 1 208 ? 8.145 9.453 122.518 1.00 31.73 206 LEU B CA 1
ATOM 4193 C C . LEU B 1 208 ? 7.487 8.148 122.643 1.00 29.70 206 LEU B C 1
ATOM 4194 O O . LEU B 1 208 ? 7.415 7.435 121.678 1.00 30.79 206 LEU B O 1
ATOM 4199 N N . ILE B 1 209 ? 6.991 7.864 123.833 1.00 30.68 207 ILE B N 1
ATOM 4200 C CA . ILE B 1 209 ? 6.081 6.780 124.049 1.00 32.10 207 ILE B CA 1
ATOM 4201 C C . ILE B 1 209 ? 4.915 7.378 124.831 1.00 33.61 207 ILE B C 1
ATOM 4202 O O . ILE B 1 209 ? 5.055 7.752 126.000 1.00 36.35 207 ILE B O 1
ATOM 4207 N N . SER B 1 210 ? 3.765 7.474 124.205 1.00 32.65 208 SER B N 1
ATOM 4208 C CA . SER B 1 210 ? 2.791 8.382 124.740 1.00 38.18 208 SER B CA 1
ATOM 4209 C C . SER B 1 210 ? 2.274 7.870 126.082 1.00 37.26 208 SER B C 1
ATOM 4210 O O . SER B 1 210 ? 2.071 6.658 126.267 1.00 33.38 208 SER B O 1
ATOM 4213 N N . GLY B 1 211 ? 2.133 8.802 127.023 1.00 35.41 209 GLY B N 1
ATOM 4214 C CA . GLY B 1 211 ? 1.701 8.491 128.377 1.00 34.03 209 GLY B CA 1
ATOM 4215 C C . GLY B 1 211 ? 2.751 7.926 129.309 1.00 37.50 209 GLY B C 1
ATOM 4216 O O . GLY B 1 211 ? 2.509 7.797 130.506 1.00 38.79 209 GLY B O 1
ATOM 4217 N N . GLU B 1 212 ? 3.934 7.597 128.799 1.00 36.15 210 GLU B N 1
ATOM 4218 C CA . GLU B 1 212 ? 4.850 6.766 129.571 1.00 36.42 210 GLU B CA 1
ATOM 4219 C C . GLU B 1 212 ? 5.601 7.577 130.664 1.00 37.43 210 GLU B C 1
ATOM 4220 O O . GLU B 1 212 ? 5.770 7.120 131.787 1.00 34.71 210 GLU B O 1
ATOM 4226 N N . GLU B 1 213 ? 6.058 8.770 130.308 1.00 37.48 211 GLU B N 1
ATOM 4227 C CA . GLU B 1 213 ? 6.741 9.634 131.246 1.00 37.37 211 GLU B CA 1
ATOM 4228 C C . GLU B 1 213 ? 5.795 10.001 132.372 1.00 36.89 211 GLU B C 1
ATOM 4229 O O . GLU B 1 213 ? 6.144 9.961 133.544 1.00 34.95 211 GLU B O 1
ATOM 4235 N N . ASP B 1 214 ? 4.574 10.354 131.995 1.00 43.85 212 ASP B N 1
ATOM 4236 C CA . ASP B 1 214 ? 3.588 10.780 132.957 1.00 44.58 212 ASP B CA 1
ATOM 4237 C C . ASP B 1 214 ? 3.310 9.672 133.975 1.00 39.05 212 ASP B C 1
ATOM 4238 O O . ASP B 1 214 ? 3.190 9.914 135.177 1.00 33.93 212 ASP B O 1
ATOM 4243 N N . LYS B 1 215 ? 3.248 8.449 133.492 1.00 37.93 213 LYS B N 1
ATOM 4244 C CA . LYS B 1 215 ? 3.061 7.323 134.377 1.00 38.49 213 LYS B CA 1
ATOM 4245 C C . LYS B 1 215 ? 4.207 7.176 135.351 1.00 35.33 213 LYS B C 1
ATOM 4246 O O . LYS B 1 215 ? 3.978 7.094 136.551 1.00 39.40 213 LYS B O 1
ATOM 4252 N N . ILE B 1 216 ? 5.433 7.123 134.856 1.00 30.06 214 ILE B N 1
ATOM 4253 C CA . ILE B 1 216 ? 6.579 7.006 135.743 1.00 30.33 214 ILE B CA 1
ATOM 4254 C C . ILE B 1 216 ? 6.594 8.114 136.781 1.00 32.18 214 ILE B C 1
ATOM 4255 O O . ILE B 1 216 ? 6.856 7.858 137.949 1.00 30.48 214 ILE B O 1
ATOM 4260 N N . GLU B 1 217 ? 6.284 9.338 136.349 1.00 32.08 215 GLU B N 1
ATOM 4261 C CA . GLU B 1 217 ? 6.343 10.513 137.218 1.00 34.44 215 GLU B CA 1
ATOM 4262 C C . GLU B 1 217 ? 5.296 10.510 138.338 1.00 34.61 215 GLU B C 1
ATOM 4263 O O . GLU B 1 217 ? 5.594 10.881 139.466 1.00 36.36 215 GLU B O 1
ATOM 4269 N N . TRP B 1 218 ? 4.096 10.050 138.036 1.00 32.71 216 TRP B N 1
ATOM 4270 C CA . TRP B 1 218 ? 3.020 10.038 139.012 1.00 32.64 216 TRP B CA 1
ATOM 4271 C C . TRP B 1 218 ? 3.067 8.760 139.868 1.00 31.88 216 TRP B C 1
ATOM 4272 O O . TRP B 1 218 ? 3.060 8.799 141.104 1.00 33.04 216 TRP B O 1
ATOM 4283 N N . GLU B 1 219 ? 3.207 7.635 139.200 1.00 32.97 217 GLU B N 1
ATOM 4284 C CA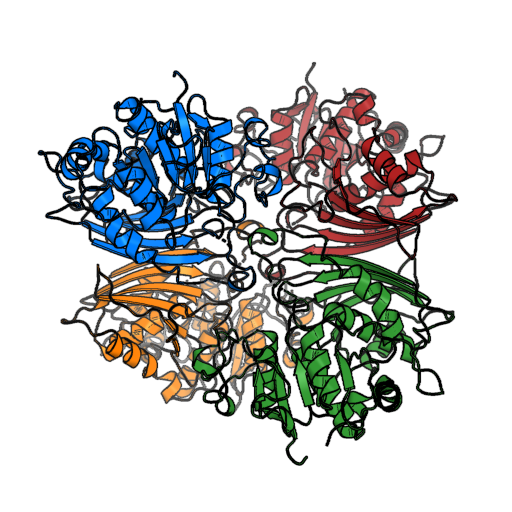 . GLU B 1 219 ? 3.098 6.355 139.865 1.00 35.16 217 GLU B CA 1
ATOM 4285 C C . GLU B 1 219 ? 4.206 6.062 140.865 1.00 32.87 217 GLU B C 1
ATOM 4286 O O . GLU B 1 219 ? 3.994 5.325 141.846 1.00 39.51 217 GLU B O 1
ATOM 4292 N N . THR B 1 220 ? 5.392 6.593 140.617 1.00 29.78 218 THR B N 1
ATOM 4293 C CA . THR B 1 220 ? 6.525 6.294 141.473 1.00 29.68 218 THR B CA 1
ATOM 4294 C C . THR B 1 220 ? 6.224 6.646 142.930 1.00 32.58 218 THR B C 1
ATOM 4295 O O . THR B 1 220 ? 6.570 5.882 143.848 1.00 34.37 218 THR B O 1
ATOM 4299 N N . ASN B 1 221 ? 5.550 7.778 143.146 1.00 34.11 219 ASN B N 1
ATOM 4300 C CA . ASN B 1 221 ? 5.225 8.213 144.513 1.00 32.68 219 ASN B CA 1
ATOM 4301 C C . ASN B 1 221 ? 4.135 7.336 145.157 1.00 36.80 219 ASN B C 1
ATOM 4302 O O . ASN B 1 221 ? 4.160 7.064 146.366 1.00 41.37 219 ASN B O 1
ATOM 4307 N N . LYS B 1 222 ? 3.151 6.928 144.373 1.00 35.31 220 LYS B N 1
ATOM 4308 C CA . LYS B 1 222 ? 2.172 6.028 144.905 1.00 34.90 220 LYS B CA 1
ATOM 4309 C C . LYS B 1 222 ? 2.830 4.714 145.337 1.00 37.48 220 LYS B C 1
ATOM 4310 O O . LYS B 1 222 ? 2.575 4.208 146.441 1.00 35.07 220 LYS B O 1
ATOM 4316 N N . ILE B 1 223 ? 3.652 4.155 144.456 1.00 37.10 221 ILE B N 1
ATOM 4317 C CA . ILE B 1 223 ? 4.226 2.821 144.681 1.00 36.74 221 ILE B CA 1
ATOM 4318 C C . ILE B 1 223 ? 5.255 2.797 145.805 1.00 35.11 221 ILE B C 1
ATOM 4319 O O . ILE B 1 223 ? 5.304 1.834 146.577 1.00 37.70 221 ILE B O 1
ATOM 4324 N N . LEU B 1 224 ? 6.072 3.834 145.890 1.00 33.75 222 LEU B N 1
ATOM 4325 C CA . LEU B 1 224 ? 7.074 3.882 146.921 1.00 35.17 222 LEU B CA 1
ATOM 4326 C C . LEU B 1 224 ? 6.539 4.468 148.210 1.00 34.49 222 LEU B C 1
ATOM 4327 O O . LEU B 1 224 ? 7.186 4.391 149.247 1.00 32.79 222 LEU B O 1
ATOM 4332 N N . GLY B 1 225 ? 5.382 5.093 148.141 1.00 35.04 223 GLY B N 1
ATOM 4333 C CA . GLY B 1 225 ? 4.733 5.584 149.339 1.00 37.57 223 GLY B CA 1
ATOM 4334 C C . GLY B 1 225 ? 4.177 4.452 150.189 1.00 38.71 223 GLY B C 1
ATOM 4335 O O . GLY B 1 225 ? 4.447 3.264 149.948 1.00 38.75 223 GLY B O 1
ATOM 4336 N N . GLY B 1 226 ? 3.366 4.852 151.165 1.00 39.48 224 GLY B N 1
ATOM 4337 C CA . GLY B 1 226 ? 2.683 3.943 152.069 1.00 41.16 224 GLY B CA 1
ATOM 4338 C C . GLY B 1 226 ? 1.170 4.078 152.077 1.00 43.49 224 GLY B C 1
ATOM 4339 O O . GLY B 1 226 ? 0.567 4.859 151.323 1.00 44.96 224 GLY B O 1
ATOM 4340 N N . VAL B 1 227 ? 0.560 3.251 152.910 1.00 44.88 225 VAL B N 1
ATOM 4341 C CA . VAL B 1 227 ? -0.848 3.361 153.250 1.00 44.20 225 VAL B CA 1
ATOM 4342 C C . VAL B 1 227 ? -0.940 4.019 154.619 1.00 41.01 225 VAL B C 1
ATOM 4343 O O . VAL B 1 227 ? -0.140 3.735 155.487 1.00 36.14 225 VAL B O 1
ATOM 4347 N N . THR B 1 228 ? -1.908 4.909 154.811 1.00 45.36 226 THR B N 1
ATOM 4348 C CA . THR B 1 228 ? -2.033 5.635 156.082 1.00 43.08 226 THR B CA 1
ATOM 4349 C C . THR B 1 228 ? -2.274 4.645 157.24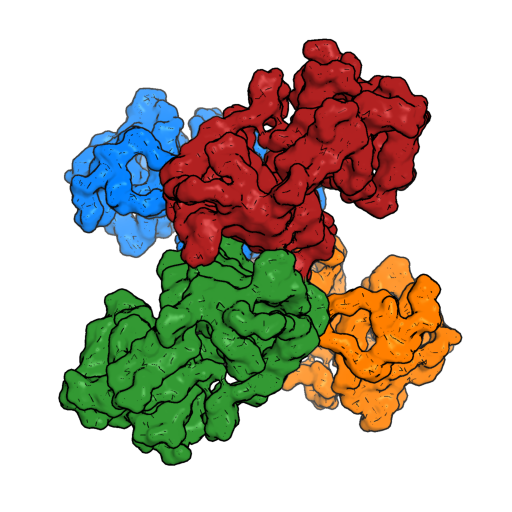5 1.00 46.44 226 THR B C 1
ATOM 4350 O O . THR B 1 228 ? -2.774 3.532 157.019 1.00 46.14 226 THR B O 1
ATOM 4354 N N . PRO B 1 229 ? -1.861 5.014 158.485 1.00 50.66 227 PRO B N 1
ATOM 4355 C CA . PRO B 1 229 ? -2.037 4.076 159.608 1.00 47.19 227 PRO B CA 1
ATOM 4356 C C . PRO B 1 229 ? -3.480 3.567 159.804 1.00 50.59 227 PRO B C 1
ATOM 4357 O O . PRO B 1 229 ? -3.656 2.425 160.257 1.00 46.70 227 PRO B O 1
ATOM 4361 N N . ASP B 1 230 ? -4.494 4.335 159.388 1.00 51.93 228 ASP B N 1
ATOM 4362 C CA . ASP B 1 230 ? -5.904 3.831 159.422 1.00 50.25 228 ASP B CA 1
ATOM 4363 C C . ASP B 1 230 ? -6.293 2.822 158.340 1.00 43.13 228 ASP B C 1
ATOM 4364 O O . ASP B 1 230 ? -7.426 2.332 158.337 1.00 48.14 228 ASP B O 1
ATOM 4369 N N . ASN B 1 231 ? -5.391 2.545 157.396 1.00 42.89 229 ASN B N 1
ATOM 4370 C CA . ASN B 1 231 ? -5.679 1.695 156.188 1.00 42.36 229 ASN B CA 1
ATOM 4371 C C . ASN B 1 231 ? -6.828 2.140 155.315 1.00 40.49 229 ASN B C 1
ATOM 4372 O O . ASN B 1 231 ? -7.504 1.322 154.723 1.00 41.07 229 ASN B O 1
ATOM 4377 N N . LYS B 1 232 ? -7.021 3.448 155.194 1.00 48.52 230 LYS B N 1
ATOM 4378 C CA . LYS B 1 232 ? -8.073 3.997 154.309 1.00 56.77 230 LYS B CA 1
ATOM 4379 C C . LYS B 1 232 ? -7.558 4.817 153.098 1.00 53.94 230 LYS B C 1
ATOM 4380 O O . LYS B 1 232 ? -8.353 5.207 152.223 1.00 51.08 230 LYS B O 1
ATOM 4386 N N . ALA B 1 233 ? -6.245 5.067 153.047 1.00 48.74 231 ALA B N 1
ATOM 4387 C CA . ALA B 1 233 ? -5.694 5.912 152.010 1.00 48.23 231 ALA B CA 1
ATOM 4388 C C . ALA B 1 233 ? -4.223 5.653 151.711 1.00 45.62 231 ALA B C 1
ATOM 4389 O O . ALA B 1 233 ? -3.494 5.058 152.508 1.00 42.89 231 ALA B O 1
ATOM 4391 N N . PHE B 1 234 ? -3.814 6.113 150.532 1.00 41.23 232 PHE B N 1
ATOM 4392 C CA . PHE B 1 234 ? -2.415 6.101 150.121 1.00 37.51 232 PHE B CA 1
ATOM 4393 C C . PHE B 1 234 ? -1.837 7.446 150.469 1.00 37.43 232 PHE B C 1
ATOM 4394 O O . PHE B 1 234 ? -2.491 8.456 150.245 1.00 37.22 232 PHE B O 1
ATOM 4402 N N . ASP B 1 235 ? -0.644 7.470 151.052 1.00 37.44 233 ASP B N 1
ATOM 4403 C CA . ASP B 1 235 ? -0.050 8.747 151.391 1.00 40.76 233 ASP B CA 1
ATOM 4404 C C . ASP B 1 235 ? 0.673 9.382 150.191 1.00 39.15 233 ASP B C 1
ATOM 4405 O O . ASP B 1 235 ? 1.090 10.536 150.259 1.00 39.32 233 ASP B O 1
ATOM 4410 N N . LEU B 1 236 ? 0.863 8.614 149.126 1.00 39.05 234 LEU B N 1
ATOM 4411 C CA . LEU B 1 236 ? 1.573 9.075 147.927 1.00 40.14 234 LEU B CA 1
ATOM 4412 C C . LEU B 1 236 ? 2.948 9.669 148.234 1.00 38.69 234 LEU B C 1
ATOM 4413 O O . LEU B 1 236 ? 3.376 10.622 147.587 1.00 39.06 234 LEU B O 1
ATOM 4418 N N . HIS B 1 237 ? 3.613 9.108 149.240 1.00 41.14 235 HIS B N 1
ATOM 4419 C CA . HIS B 1 237 ? 4.948 9.526 149.655 1.00 41.92 235 HIS B CA 1
ATOM 4420 C C . HIS B 1 237 ? 4.975 10.967 150.207 1.00 45.89 235 HIS B C 1
ATOM 4421 O O . HIS B 1 237 ? 6.029 11.605 150.255 1.00 46.11 235 HIS B O 1
ATOM 4428 N N . ALA B 1 238 ? 3.808 11.480 150.604 1.00 56.46 236 ALA B N 1
ATOM 4429 C CA . ALA B 1 238 ? 3.718 12.765 151.335 1.00 61.67 236 ALA B CA 1
ATOM 4430 C C . ALA B 1 238 ? 4.194 12.552 152.793 1.00 62.11 236 ALA B C 1
ATOM 4431 O O . ALA B 1 238 ? 4.364 11.421 153.240 1.00 57.14 236 ALA B O 1
ATOM 4433 N N . PRO B 1 239 ? 4.501 13.637 153.512 1.00 65.54 237 PRO B N 1
ATOM 4434 C CA . PRO B 1 239 ? 4.445 15.046 153.099 1.00 67.21 237 PRO B CA 1
ATOM 4435 C C . PRO B 1 239 ? 5.536 15.473 152.095 1.00 64.18 237 PRO B C 1
ATOM 4436 O O . PRO B 1 239 ? 5.321 16.403 151.326 1.00 66.96 237 PRO B O 1
ATOM 4440 N N . LYS B 1 240 ? 6.675 14.780 152.093 1.00 58.73 238 LYS B N 1
ATOM 4441 C CA . LYS B 1 240 ? 7.806 15.120 151.233 1.00 57.68 238 LYS B CA 1
ATOM 4442 C C . LYS B 1 240 ? 7.916 14.151 149.975 1.00 46.42 238 LYS B C 1
ATOM 4443 O O . LYS B 1 240 ? 8.612 13.139 149.956 1.00 48.30 238 LYS B O 1
ATOM 4449 N N . GLN B 1 241 ? 7.178 14.468 148.924 1.00 40.99 239 GLN B N 1
ATOM 4450 C CA . GLN B 1 241 ? 7.126 13.631 147.725 1.00 40.56 239 GLN B CA 1
ATOM 4451 C C . GLN B 1 241 ? 8.417 13.651 146.902 1.00 40.60 239 GLN B C 1
ATOM 4452 O O . GLN B 1 241 ? 9.101 14.666 146.849 1.00 42.38 239 GLN B O 1
ATOM 4458 N N . ILE B 1 242 ? 8.721 12.524 146.244 1.00 39.31 240 ILE B N 1
ATOM 4459 C CA . ILE B 1 242 ? 9.881 12.418 145.356 1.00 37.53 240 ILE B CA 1
ATOM 4460 C C . ILE B 1 242 ? 9.633 13.257 144.102 1.00 35.58 240 ILE B C 1
ATOM 4461 O O . ILE B 1 242 ? 8.581 13.177 143.511 1.00 32.16 240 ILE B O 1
ATOM 4466 N N . ASN B 1 243 ? 10.593 14.088 143.738 1.00 35.90 241 ASN B N 1
ATOM 4467 C CA . ASN B 1 243 ? 10.560 14.817 142.476 1.00 37.60 241 ASN B CA 1
ATOM 4468 C C . ASN B 1 243 ? 11.126 13.981 141.347 1.00 37.90 241 ASN B C 1
ATOM 4469 O O . ASN B 1 243 ? 12.336 13.680 141.356 1.00 35.99 241 ASN B O 1
ATOM 4474 N N . VAL B 1 244 ? 10.269 13.601 140.388 1.00 34.03 242 VAL B N 1
ATOM 4475 C CA . VAL B 1 244 ? 10.645 12.690 139.317 1.00 31.27 242 VAL B CA 1
ATOM 4476 C C . VAL B 1 244 ? 10.473 13.341 137.969 1.00 29.88 242 VAL B C 1
ATOM 4477 O O . VAL B 1 244 ? 9.438 13.926 137.679 1.00 29.77 242 VAL B O 1
ATOM 4481 N N . SER B 1 245 ? 11.491 13.221 137.132 1.00 28.76 243 SER B N 1
ATOM 4482 C CA . SER B 1 245 ? 11.419 13.700 135.751 1.00 28.67 243 SER B CA 1
ATOM 4483 C C . SER B 1 245 ? 11.965 12.633 134.841 1.00 30.24 243 SER B C 1
ATOM 4484 O O . SER B 1 245 ? 13.118 12.198 135.007 1.00 32.10 243 SER B O 1
ATOM 4487 N N . ALA B 1 246 ? 11.149 12.227 133.872 1.00 31.32 244 ALA B N 1
ATOM 4488 C CA . ALA B 1 246 ? 11.501 11.153 132.933 1.00 30.69 244 ALA B CA 1
ATOM 4489 C C . ALA B 1 246 ? 11.471 11.558 131.457 1.00 28.21 244 ALA B C 1
ATOM 4490 O O . ALA B 1 246 ? 10.716 12.420 131.048 1.00 33.08 244 ALA B O 1
ATOM 4492 N N . THR B 1 247 ? 12.318 10.934 130.666 1.00 25.95 245 THR B N 1
ATOM 4493 C CA . THR B 1 247 ? 12.195 10.960 129.229 1.00 27.14 245 THR B CA 1
ATOM 4494 C C . THR B 1 247 ? 12.198 9.495 128.855 1.00 27.90 245 THR B C 1
ATOM 4495 O O . THR B 1 247 ? 13.098 8.745 129.271 1.00 30.31 245 THR B O 1
ATOM 4499 N N . CYS B 1 248 ? 11.250 9.077 128.040 1.00 26.92 246 CYS B N 1
ATOM 4500 C CA . CYS B 1 248 ? 11.163 7.670 127.659 1.00 25.61 246 CYS B CA 1
ATOM 4501 C C . CYS B 1 248 ? 11.355 7.543 126.158 1.00 24.36 246 CYS B C 1
ATOM 4502 O O . CYS B 1 248 ? 10.676 8.214 125.372 1.00 25.16 246 CYS B O 1
ATOM 4505 N N . THR B 1 249 ? 12.231 6.644 125.748 1.00 22.93 247 THR B N 1
ATOM 4506 C CA . THR B 1 249 ? 12.476 6.416 124.343 1.00 20.88 247 THR B CA 1
ATOM 4507 C C . THR B 1 249 ? 12.314 4.970 123.982 1.00 19.89 247 THR B C 1
ATOM 4508 O O . THR B 1 249 ? 12.372 4.125 124.823 1.00 19.59 247 THR B O 1
ATOM 4512 N N . ARG B 1 250 ? 12.105 4.709 122.701 1.00 22.44 248 ARG B N 1
ATOM 4513 C CA . ARG B 1 250 ? 12.031 3.378 122.167 1.00 22.46 248 ARG B CA 1
ATOM 4514 C C . ARG B 1 250 ? 13.248 3.133 121.305 1.00 22.45 248 ARG B C 1
ATOM 4515 O O . ARG B 1 250 ? 13.637 3.990 120.544 1.00 19.67 248 ARG B O 1
ATOM 4523 N N . VAL B 1 251 ? 13.816 1.931 121.410 1.00 24.37 249 VAL B N 1
ATOM 4524 C CA . VAL B 1 251 ? 15.006 1.573 120.675 1.00 25.79 249 VAL B CA 1
ATOM 4525 C C . VAL B 1 251 ? 14.757 0.263 119.971 1.00 26.36 249 VAL B C 1
ATOM 4526 O O . VAL B 1 251 ? 13.843 -0.436 120.316 1.00 26.45 249 VAL B O 1
ATOM 4530 N N . PRO B 1 252 ? 15.588 -0.090 118.967 1.00 27.92 250 PRO B N 1
ATOM 4531 C CA . PRO B 1 252 ? 15.350 -1.306 118.180 1.00 25.85 250 PRO B CA 1
ATOM 4532 C C . PRO B 1 252 ? 15.924 -2.557 118.825 1.00 26.44 250 PRO B C 1
ATOM 4533 O O . PRO B 1 252 ? 16.925 -3.117 118.340 1.00 26.58 250 PRO B O 1
ATOM 4537 N N . VAL B 1 253 ? 15.282 -2.956 119.915 1.00 24.93 251 VAL B N 1
ATOM 4538 C CA . VAL B 1 253 ? 15.719 -4.041 120.738 1.00 26.79 251 VAL B CA 1
ATOM 4539 C C . VAL B 1 253 ? 14.475 -4.822 121.102 1.00 28.88 251 VAL B C 1
ATOM 4540 O O . VAL B 1 253 ? 13.413 -4.238 121.372 1.00 28.72 251 VAL B O 1
ATOM 4544 N N . ILE B 1 254 ? 14.565 -6.136 121.016 1.00 28.85 252 ILE B N 1
ATOM 4545 C CA . ILE B 1 254 ? 13.386 -6.956 121.195 1.00 33.38 252 ILE B CA 1
ATOM 4546 C C . ILE B 1 254 ? 12.951 -7.020 122.654 1.00 34.36 252 ILE B C 1
ATOM 4547 O O . ILE B 1 254 ? 11.793 -6.739 122.947 1.00 41.40 252 ILE B O 1
ATOM 4552 N N . ASP B 1 255 ? 13.881 -7.334 123.535 1.00 33.02 253 ASP B N 1
ATOM 4553 C CA . ASP B 1 255 ? 13.589 -7.504 124.935 1.00 38.43 253 ASP B CA 1
ATOM 4554 C C . ASP B 1 255 ? 14.596 -6.775 125.798 1.00 34.90 253 ASP B C 1
ATOM 4555 O O . ASP B 1 255 ? 15.770 -6.772 125.483 1.00 36.01 253 ASP B O 1
ATOM 4560 N N . GLY B 1 256 ? 14.130 -6.174 126.888 1.00 29.75 254 GLY B N 1
ATOM 4561 C CA . GLY B 1 256 ? 15.024 -5.530 127.849 1.00 27.83 254 GLY B CA 1
ATOM 4562 C C . GLY B 1 256 ? 14.857 -4.041 127.876 1.00 27.75 254 GLY B C 1
ATOM 4563 O O . GLY B 1 256 ? 15.198 -3.389 126.910 1.00 27.36 254 GLY B O 1
ATOM 4564 N N . HIS B 1 257 ? 14.278 -3.500 128.956 1.00 28.21 255 HIS B N 1
ATOM 4565 C CA . HIS B 1 257 ? 14.165 -2.061 129.120 1.00 28.58 255 HIS B CA 1
ATOM 4566 C C . HIS B 1 257 ? 15.310 -1.558 129.966 1.00 30.04 255 HIS B C 1
ATOM 4567 O O . HIS B 1 257 ? 15.474 -1.967 131.110 1.00 28.09 255 HIS B O 1
ATOM 4574 N N . THR B 1 258 ? 16.080 -0.643 129.404 1.00 29.03 256 THR B N 1
ATOM 4575 C CA . THR B 1 258 ? 17.238 -0.088 130.081 1.00 29.18 256 THR B CA 1
ATOM 4576 C C . THR B 1 258 ? 16.916 1.305 130.616 1.00 27.83 256 THR B C 1
ATOM 4577 O O . THR B 1 258 ? 16.213 2.055 129.959 1.00 29.63 256 THR B O 1
ATOM 4581 N N . GLY B 1 259 ? 17.366 1.612 131.827 1.00 27.08 257 GLY B N 1
ATOM 4582 C CA . GLY B 1 259 ? 17.129 2.918 132.443 1.00 26.96 257 GLY B CA 1
ATOM 4583 C C . GLY B 1 259 ? 18.418 3.562 132.936 1.00 28.63 257 GLY B C 1
ATOM 4584 O O . GLY B 1 259 ? 19.251 2.884 133.514 1.00 29.46 257 GLY B O 1
ATOM 4585 N N . CYS B 1 260 ? 18.587 4.859 132.667 1.00 27.97 258 CYS B N 1
ATOM 4586 C CA . CYS B 1 260 ? 19.734 5.616 133.117 1.00 28.92 258 CYS B CA 1
ATOM 4587 C C . CYS B 1 260 ? 19.259 6.616 134.188 1.00 29.59 258 CYS B C 1
ATOM 4588 O O . CYS B 1 260 ? 18.552 7.557 133.882 1.00 27.34 258 CYS B O 1
ATOM 4591 N N . VAL B 1 261 ? 19.639 6.384 135.443 1.00 28.99 259 VAL B N 1
ATOM 4592 C CA . VAL B 1 261 ? 18.973 6.986 136.584 1.00 26.51 259 VAL B CA 1
ATOM 4593 C C . VAL B 1 261 ? 19.940 7.798 137.436 1.00 28.27 259 VAL B C 1
ATOM 4594 O O . VAL B 1 261 ? 21.048 7.321 137.736 1.00 27.02 259 VAL B O 1
ATOM 4598 N N . SER B 1 262 ? 19.534 9.002 137.830 1.00 28.80 260 SER B N 1
ATOM 4599 C CA . SER B 1 262 ? 20.282 9.773 138.818 1.00 34.71 260 SER B CA 1
ATOM 4600 C C . SER B 1 262 ? 19.421 10.017 140.041 1.00 33.94 260 SER B C 1
ATOM 4601 O O . SER B 1 262 ? 18.247 10.338 139.910 1.00 29.59 260 SER B O 1
ATOM 4604 N N . VAL B 1 263 ? 20.008 9.862 141.224 1.00 33.48 261 VAL B N 1
ATOM 4605 C CA . VAL B 1 263 ? 19.251 9.940 142.459 1.00 35.35 261 VAL B CA 1
ATOM 4606 C C . VAL B 1 263 ? 19.897 10.887 143.450 1.00 37.89 261 VAL B C 1
ATOM 4607 O O . VAL B 1 263 ? 21.122 10.867 143.656 1.00 34.65 261 VAL B O 1
ATOM 4611 N N . LYS B 1 264 ? 19.058 11.707 144.078 1.00 39.01 262 LYS B N 1
ATOM 4612 C CA . LYS B 1 264 ? 19.459 12.490 145.254 1.00 40.11 262 LYS B CA 1
ATOM 4613 C C . LYS B 1 264 ? 18.705 11.983 146.468 1.00 39.34 262 LYS B C 1
ATOM 4614 O O . LYS B 1 264 ? 17.485 12.011 146.478 1.00 34.05 262 LYS B O 1
ATOM 4620 N N . PHE B 1 265 ? 19.447 11.617 147.518 1.00 42.96 263 PHE B N 1
ATOM 4621 C CA . PHE B 1 265 ? 18.864 11.188 148.793 1.00 40.33 263 PHE B CA 1
ATOM 4622 C C . PHE B 1 265 ? 18.466 12.372 149.674 1.00 39.90 263 PHE B C 1
ATOM 4623 O O . PHE B 1 265 ? 19.073 13.415 149.604 1.00 37.99 263 PHE B O 1
ATOM 4631 N N . ALA B 1 266 ? 17.407 12.210 150.466 1.00 43.49 264 ALA B N 1
ATOM 4632 C CA . ALA B 1 266 ? 16.993 13.250 151.422 1.00 44.21 264 ALA B CA 1
ATOM 4633 C C . ALA B 1 266 ? 18.020 13.401 152.545 1.00 49.33 264 ALA B C 1
ATOM 4634 O O . ALA B 1 266 ? 18.231 14.495 153.061 1.00 44.77 264 ALA B O 1
ATOM 4636 N N . ARG B 1 267 ? 18.641 12.289 152.920 1.00 50.69 265 ARG B N 1
ATOM 4637 C CA . ARG B 1 267 ? 19.544 12.274 154.034 1.00 51.57 265 ARG B CA 1
ATOM 4638 C C . ARG B 1 267 ? 20.975 12.516 153.611 1.00 56.58 265 ARG B C 1
ATOM 4639 O O . ARG B 1 267 ? 21.378 12.157 152.509 1.00 53.75 265 ARG B O 1
ATOM 4647 N N . SER B 1 268 ? 21.733 13.099 154.542 1.00 55.88 266 SER B N 1
ATOM 4648 C CA . SER B 1 268 ? 23.122 13.523 154.370 1.00 53.49 266 SER B CA 1
ATOM 4649 C C . SER B 1 268 ? 23.979 12.959 155.490 1.00 55.59 266 SER B C 1
ATOM 4650 O O . SER B 1 268 ? 23.499 12.845 156.609 1.00 57.66 266 SER B O 1
ATOM 4653 N N . PRO B 1 269 ? 25.236 12.572 155.203 1.00 53.52 267 PRO B N 1
ATOM 4654 C CA . PRO B 1 269 ? 25.797 12.467 153.864 1.00 50.22 267 PRO B CA 1
ATOM 4655 C C . PRO B 1 269 ? 25.185 11.269 153.077 1.00 50.28 267 PRO B C 1
ATOM 4656 O O . PRO B 1 269 ? 24.602 10.341 153.659 1.00 46.02 267 PRO B O 1
ATOM 4660 N N . PRO B 1 270 ? 25.341 11.269 151.750 1.00 54.01 268 PRO B N 1
ATOM 4661 C CA . PRO B 1 270 ? 24.832 10.139 150.987 1.00 53.39 268 PRO B CA 1
ATOM 4662 C C . PRO B 1 270 ? 25.766 8.946 151.112 1.00 50.88 268 PRO B C 1
ATOM 4663 O O . PRO B 1 270 ? 26.951 9.117 151.438 1.00 42.80 268 PRO B O 1
ATOM 4667 N N . PRO B 1 271 ? 25.251 7.751 150.801 1.00 46.51 269 PRO B N 1
ATOM 4668 C CA . PRO B 1 271 ? 26.044 6.541 150.856 1.00 43.28 269 PRO B CA 1
ATOM 4669 C C . PRO B 1 271 ? 27.123 6.494 149.788 1.00 43.24 269 PRO B C 1
ATOM 4670 O O . PRO B 1 271 ? 27.052 7.191 148.772 1.00 44.43 269 PRO B O 1
ATOM 4674 N N . SER B 1 272 ? 28.139 5.688 150.056 1.00 43.33 270 SER B N 1
ATOM 4675 C CA . SER B 1 272 ? 29.179 5.427 149.097 1.00 42.14 270 SER B CA 1
ATOM 4676 C C . SER B 1 272 ? 28.684 4.425 148.049 1.00 39.87 270 SER B C 1
ATOM 4677 O O . SER B 1 272 ? 27.676 3.729 148.228 1.00 38.54 270 SER B O 1
ATOM 4680 N N . VAL B 1 273 ? 29.438 4.365 146.962 1.00 36.15 271 VAL B N 1
ATOM 4681 C CA . VAL B 1 273 ? 29.213 3.401 145.911 1.00 36.36 271 VAL B CA 1
ATOM 4682 C C . VAL B 1 273 ? 29.096 1.998 146.484 1.00 33.84 271 VAL B C 1
ATOM 4683 O O . VAL B 1 273 ? 28.186 1.266 146.129 1.00 34.14 271 VAL B O 1
ATOM 4687 N N . ALA B 1 274 ? 29.997 1.642 147.395 1.00 37.47 272 ALA B N 1
ATOM 4688 C CA . ALA B 1 274 ? 30.036 0.266 147.940 1.00 39.48 272 ALA B CA 1
ATOM 4689 C C . ALA B 1 274 ? 28.779 -0.006 148.753 1.00 38.85 272 ALA B C 1
ATOM 4690 O O . ALA B 1 274 ? 28.175 -1.057 148.630 1.00 38.80 272 ALA B O 1
ATOM 4692 N N . GLU B 1 275 ? 28.356 0.970 149.538 1.00 41.31 273 GLU B N 1
ATOM 4693 C CA . GLU B 1 275 ? 27.126 0.829 150.309 1.00 44.06 273 GLU B CA 1
ATOM 4694 C C . GLU B 1 275 ? 25.918 0.662 149.394 1.00 42.78 273 GLU B C 1
ATOM 4695 O O . GLU B 1 275 ? 24.987 -0.075 149.746 1.00 42.12 273 GLU B O 1
ATOM 4701 N N . VAL B 1 276 ? 25.921 1.348 148.243 1.00 38.47 274 VAL B N 1
ATOM 4702 C CA . VAL B 1 276 ? 24.799 1.259 147.324 1.00 39.15 274 VAL B CA 1
ATOM 4703 C C . VAL B 1 276 ? 24.778 -0.114 146.659 1.00 37.75 274 VAL B C 1
ATOM 4704 O O . VAL B 1 276 ? 23.723 -0.745 146.564 1.00 35.18 274 VAL B O 1
ATOM 4708 N N . GLU B 1 277 ? 25.944 -0.584 146.229 1.00 37.11 275 GLU B N 1
ATOM 4709 C CA . GLU B 1 277 ? 26.061 -1.934 145.710 1.00 37.79 275 GLU B CA 1
ATOM 4710 C C . GLU B 1 277 ? 25.476 -2.961 146.688 1.00 39.88 275 GLU B C 1
ATOM 4711 O O . GLU B 1 277 ? 24.700 -3.849 146.292 1.00 42.47 275 GLU B O 1
ATOM 4717 N N . ASN B 1 278 ? 25.824 -2.847 147.964 1.00 40.93 276 ASN B N 1
ATOM 4718 C CA . ASN B 1 278 ? 25.296 -3.805 148.963 1.00 49.84 276 ASN B CA 1
ATOM 4719 C C . ASN B 1 278 ? 23.828 -3.718 149.182 1.00 39.28 276 ASN B C 1
ATOM 4720 O O . ASN B 1 278 ? 23.176 -4.729 149.261 1.00 38.31 276 ASN B O 1
ATOM 4725 N N . ALA B 1 279 ? 23.309 -2.503 149.238 1.00 35.72 277 ALA B N 1
ATOM 4726 C CA . ALA B 1 279 ? 21.876 -2.312 149.337 1.00 37.80 277 ALA B CA 1
ATOM 4727 C C . ALA B 1 279 ? 21.110 -3.069 148.225 1.00 38.87 277 ALA B C 1
ATOM 4728 O O . ALA B 1 279 ? 20.058 -3.678 148.484 1.00 41.97 277 ALA B O 1
ATOM 4730 N N . PHE B 1 280 ? 21.642 -3.027 147.006 1.00 36.08 278 PHE B N 1
ATOM 4731 C CA . PHE B 1 280 ? 21.023 -3.704 145.898 1.00 40.19 278 PHE B CA 1
ATOM 4732 C C . PHE B 1 280 ? 21.151 -5.215 146.037 1.00 42.85 278 PHE B C 1
ATOM 4733 O O . PHE B 1 280 ? 20.142 -5.920 145.906 1.00 50.57 278 PHE B O 1
ATOM 4741 N N . ARG B 1 281 ? 22.368 -5.711 146.271 1.00 40.94 279 ARG B N 1
ATOM 4742 C CA . ARG B 1 281 ? 22.589 -7.154 146.441 1.00 38.11 279 ARG B CA 1
ATOM 4743 C C . ARG B 1 281 ? 21.742 -7.785 147.514 1.00 38.97 279 ARG B C 1
ATOM 4744 O O . ARG B 1 281 ? 21.257 -8.899 147.320 1.00 36.61 279 ARG B O 1
ATOM 4752 N N . GLU B 1 282 ? 21.581 -7.085 148.635 1.00 39.54 280 GLU B N 1
ATOM 4753 C CA . GLU B 1 282 ? 20.926 -7.632 149.821 1.00 49.07 280 GLU B CA 1
ATOM 4754 C C . GLU B 1 282 ? 19.398 -7.490 149.782 1.00 48.34 280 GLU B C 1
ATOM 4755 O O . GLU B 1 282 ? 18.706 -8.182 150.515 1.00 48.72 280 GLU B O 1
ATOM 4761 N N . TYR B 1 283 ? 18.871 -6.637 148.905 1.00 45.28 281 TYR B N 1
ATOM 4762 C CA . TYR B 1 283 ? 17.435 -6.358 148.896 1.00 42.29 281 TYR B CA 1
ATOM 4763 C C . TYR B 1 283 ? 16.592 -7.621 148.758 1.00 38.36 281 TYR B C 1
ATOM 4764 O O . TYR B 1 283 ? 16.803 -8.429 147.854 1.00 33.53 281 TYR B O 1
ATOM 4773 N N . THR B 1 284 ? 15.645 -7.784 149.671 1.00 37.01 282 THR B N 1
ATOM 4774 C CA . THR B 1 284 ? 14.664 -8.880 149.592 1.00 43.81 282 THR B CA 1
ATOM 4775 C C . THR B 1 284 ? 13.311 -8.309 150.018 1.00 42.62 282 THR B C 1
ATOM 4776 O O . THR B 1 284 ? 13.271 -7.366 150.832 1.00 40.54 282 THR B O 1
ATOM 4780 N N . CYS B 1 285 ? 12.227 -8.871 149.486 1.00 40.12 283 CYS B N 1
ATOM 4781 C CA . CYS B 1 285 ? 10.931 -8.233 149.627 1.00 45.75 283 CYS B CA 1
ATOM 4782 C C . CYS B 1 285 ? 9.888 -9.206 150.185 1.00 49.75 283 CYS B C 1
ATOM 4783 O O . CYS B 1 285 ? 10.103 -10.419 150.211 1.00 53.02 283 CYS B O 1
ATOM 4786 N N . ASP B 1 286 ? 8.725 -8.687 150.559 1.00 51.82 284 ASP B N 1
ATOM 4787 C CA . ASP B 1 286 ? 7.648 -9.535 151.087 1.00 53.97 284 ASP B CA 1
ATOM 4788 C C . ASP B 1 286 ? 7.335 -10.773 150.239 1.00 52.15 284 ASP B C 1
ATOM 4789 O O . ASP B 1 286 ? 7.129 -11.871 150.774 1.00 59.44 284 ASP B O 1
ATOM 4794 N N . ALA B 1 287 ? 7.287 -10.607 148.929 1.00 47.97 285 ALA B N 1
ATOM 4795 C CA . ALA B 1 287 ? 6.904 -11.712 148.052 1.00 51.84 285 ALA B CA 1
ATOM 4796 C C . ALA B 1 287 ? 7.876 -12.891 148.146 1.00 55.04 285 ALA B C 1
ATOM 4797 O O . ALA B 1 287 ? 7.471 -14.051 148.020 1.00 59.36 285 ALA B O 1
ATOM 4799 N N . GLN B 1 288 ? 9.153 -12.585 148.344 1.00 53.65 286 GLN B N 1
ATOM 4800 C CA . GLN B 1 288 ? 10.148 -13.617 148.559 1.00 53.50 286 GLN B CA 1
ATOM 4801 C C . GLN B 1 288 ? 10.012 -14.240 149.957 1.00 54.78 286 GLN B C 1
ATOM 4802 O O . GLN B 1 288 ? 10.098 -15.470 150.092 1.00 52.74 286 GLN B O 1
ATOM 4808 N N . HIS B 1 289 ? 9.772 -13.395 150.967 1.00 51.31 287 HIS B N 1
ATOM 4809 C CA . HIS B 1 289 ? 9.608 -13.846 152.353 1.00 56.49 287 HIS B CA 1
ATOM 4810 C C . HIS B 1 289 ? 8.404 -14.772 152.473 1.00 55.49 287 HIS B C 1
ATOM 4811 O O . HIS B 1 289 ? 8.464 -15.741 153.212 1.00 58.55 287 HIS B O 1
ATOM 4818 N N . LEU B 1 290 ? 7.341 -14.480 151.729 1.00 52.42 288 LEU B N 1
ATOM 4819 C CA . LEU B 1 290 ? 6.161 -15.339 151.663 1.00 52.97 288 LEU B CA 1
ATOM 4820 C C . LEU B 1 290 ? 6.353 -16.590 150.834 1.00 50.43 288 LEU B C 1
ATOM 4821 O O . LEU B 1 290 ? 5.550 -17.510 150.899 1.00 56.72 288 LEU B O 1
ATOM 4826 N N . GLY B 1 291 ? 7.407 -16.634 150.042 1.00 51.92 289 GLY B N 1
ATOM 4827 C CA . GLY B 1 291 ? 7.674 -17.802 149.195 1.00 52.34 289 GLY B CA 1
ATOM 4828 C C . GLY B 1 291 ? 6.613 -18.110 148.146 1.00 52.10 289 GLY B C 1
ATOM 4829 O O . GLY B 1 291 ? 6.425 -19.271 147.792 1.00 53.90 289 GLY B O 1
ATOM 4830 N N . VAL B 1 292 ? 5.927 -17.098 147.612 1.00 49.18 290 VAL B N 1
ATOM 4831 C CA . VAL B 1 292 ? 4.977 -17.360 146.508 1.00 46.54 290 VAL B CA 1
ATOM 4832 C C . VAL B 1 292 ? 5.698 -17.978 145.316 1.00 46.31 290 VAL B C 1
ATOM 4833 O O . VAL B 1 292 ? 6.893 -17.727 145.097 1.00 44.18 290 VAL B O 1
ATOM 4837 N N . PRO B 1 293 ? 4.985 -18.814 144.551 1.00 50.41 291 PRO B N 1
ATOM 4838 C CA . PRO B 1 293 ? 5.688 -19.647 143.561 1.00 49.69 291 PRO B CA 1
ATOM 4839 C C . PRO B 1 293 ? 6.346 -18.876 142.440 1.00 51.83 291 PRO B C 1
ATOM 4840 O O . PRO B 1 293 ? 7.359 -19.332 141.914 1.00 52.40 291 PRO B O 1
ATOM 4844 N N . SER B 1 294 ? 5.750 -17.763 142.023 1.00 52.07 292 SER B N 1
ATOM 4845 C CA . SER B 1 294 ? 6.250 -17.063 140.848 1.00 52.07 292 SER B CA 1
ATOM 4846 C C . SER B 1 294 ? 7.308 -15.982 141.207 1.00 49.37 292 SER B C 1
ATOM 4847 O O . SER B 1 294 ? 7.828 -15.324 140.318 1.00 47.74 292 SER B O 1
ATOM 4850 N N . ALA B 1 295 ? 7.616 -15.797 142.494 1.00 45.51 293 ALA B N 1
ATOM 4851 C CA . ALA B 1 295 ? 8.639 -14.823 142.936 1.00 50.89 293 ALA B CA 1
ATOM 4852 C C . ALA B 1 295 ? 10.043 -15.348 142.655 1.00 56.07 293 ALA B C 1
ATOM 4853 O O . ALA B 1 295 ? 10.284 -16.540 142.753 1.00 60.02 293 ALA B O 1
ATOM 4855 N N . PRO B 1 296 ? 10.991 -14.454 142.385 1.00 55.69 294 PRO B N 1
ATOM 4856 C CA . PRO B 1 296 ? 12.335 -14.911 142.152 1.00 52.94 294 PRO B CA 1
ATOM 4857 C C . PRO B 1 296 ? 13.132 -15.127 143.437 1.00 52.44 294 PRO B C 1
ATOM 4858 O O . PRO B 1 296 ? 12.830 -14.530 144.476 1.00 53.48 294 PRO B O 1
ATOM 4862 N N . ALA B 1 297 ? 14.161 -15.963 143.349 1.00 48.69 295 ALA B N 1
ATOM 4863 C CA . ALA B 1 297 ? 15.073 -16.171 144.459 1.00 48.09 295 ALA B CA 1
ATOM 4864 C C . ALA B 1 297 ? 15.938 -14.939 144.704 1.00 51.31 295 ALA B C 1
ATOM 4865 O O . ALA B 1 297 ? 16.242 -14.618 145.856 1.00 55.23 295 ALA B O 1
ATOM 4867 N N . GLN B 1 298 ? 16.331 -14.238 143.637 1.00 50.00 296 GLN B N 1
ATOM 4868 C CA . GLN B 1 298 ? 17.197 -13.039 143.763 1.00 47.91 296 GLN B CA 1
ATOM 4869 C C . GLN B 1 298 ? 16.469 -11.832 143.184 1.00 46.68 296 GLN B C 1
ATOM 4870 O O . GLN B 1 298 ? 16.065 -11.850 142.018 1.00 45.23 296 GLN B O 1
ATOM 4876 N N . ALA B 1 299 ? 16.276 -10.779 143.970 1.00 45.44 297 ALA B N 1
ATOM 4877 C CA . ALA B 1 299 ? 15.446 -9.655 143.489 1.00 42.96 297 ALA B CA 1
ATOM 4878 C C . ALA B 1 299 ? 16.220 -8.714 142.571 1.00 41.06 297 ALA B C 1
ATOM 4879 O O . ALA B 1 299 ? 15.708 -8.289 141.532 1.00 44.46 297 ALA B O 1
ATOM 4881 N N . ILE B 1 300 ? 17.452 -8.392 142.939 1.00 40.31 298 ILE B N 1
ATOM 4882 C CA . ILE B 1 300 ? 18.286 -7.505 142.116 1.00 39.03 298 ILE B CA 1
ATOM 4883 C C . ILE B 1 300 ? 19.704 -8.031 141.980 1.00 34.60 298 ILE B C 1
ATOM 4884 O O . ILE B 1 300 ? 20.335 -8.290 142.961 1.00 33.15 298 ILE B O 1
ATOM 4889 N N . VAL B 1 301 ? 20.186 -8.129 140.753 1.00 34.88 299 VAL B N 1
ATOM 4890 C CA . VAL B 1 301 ? 21.553 -8.518 140.491 1.00 36.53 299 VAL B CA 1
ATOM 4891 C C . VAL B 1 301 ? 22.380 -7.241 140.270 1.00 36.70 299 VAL B C 1
ATOM 4892 O O . VAL B 1 301 ? 21.979 -6.383 139.508 1.00 36.43 299 VAL B O 1
ATOM 4896 N N . VAL B 1 302 ? 23.545 -7.162 140.897 1.00 35.44 300 VAL B N 1
ATOM 4897 C CA . VAL B 1 302 ? 24.499 -6.080 140.672 1.00 33.15 300 VAL B CA 1
ATOM 4898 C C . VAL B 1 302 ? 25.575 -6.596 139.753 1.00 35.76 300 VAL B C 1
ATOM 4899 O O . VAL B 1 302 ? 26.120 -7.664 139.993 1.00 41.30 300 VAL B O 1
ATOM 4903 N N . HIS B 1 303 ? 25.863 -5.869 138.683 1.00 39.34 301 HIS B N 1
ATOM 4904 C CA . HIS B 1 303 ? 26.903 -6.260 137.727 1.00 38.25 301 HIS B CA 1
ATOM 4905 C C . HIS B 1 303 ? 28.148 -5.484 138.074 1.00 39.36 301 HIS B C 1
ATOM 4906 O O . HIS B 1 303 ? 28.073 -4.277 138.316 1.00 42.04 301 HIS B O 1
ATOM 4913 N N . ASP B 1 304 ? 29.292 -6.153 138.093 1.00 41.76 302 ASP B N 1
ATOM 4914 C CA . ASP B 1 304 ? 30.572 -5.483 138.412 1.00 44.34 302 ASP B CA 1
ATOM 4915 C C . ASP B 1 304 ? 31.256 -4.993 137.162 1.00 41.92 302 ASP B C 1
ATOM 4916 O O . ASP B 1 304 ? 32.046 -4.072 137.226 1.00 43.46 302 ASP B O 1
ATOM 4921 N N . ALA B 1 305 ? 30.966 -5.587 136.009 1.00 37.56 303 ALA B N 1
ATOM 4922 C CA . ALA B 1 305 ? 31.630 -5.132 134.815 1.00 36.52 303 ALA B CA 1
ATOM 4923 C C . ALA B 1 305 ? 31.228 -3.684 134.467 1.00 37.33 303 ALA B C 1
ATOM 4924 O O . ALA B 1 305 ? 30.066 -3.290 134.561 1.00 31.95 303 ALA B O 1
ATOM 4926 N N . PRO B 1 306 ? 32.204 -2.889 134.030 1.00 39.41 304 PRO B N 1
ATOM 4927 C CA . PRO B 1 306 ? 31.902 -1.474 133.785 1.00 40.48 304 PRO B CA 1
ATOM 4928 C C . PRO B 1 306 ? 30.893 -1.229 132.650 1.00 39.13 304 PRO B C 1
ATOM 4929 O O . PRO B 1 306 ? 30.324 -0.133 132.586 1.00 42.43 304 PRO B O 1
ATOM 4933 N N . ASP B 1 307 ? 30.695 -2.217 131.763 1.00 38.12 305 ASP B N 1
ATOM 4934 C CA . ASP B 1 307 ? 29.812 -2.075 130.596 1.00 35.94 305 ASP B CA 1
ATOM 4935 C C . ASP B 1 307 ? 28.512 -2.891 130.700 1.00 35.17 305 ASP B C 1
ATOM 4936 O O . ASP B 1 307 ? 27.960 -3.296 129.664 1.00 32.37 305 ASP B O 1
ATOM 4941 N N . ARG B 1 308 ? 28.021 -3.099 131.921 1.00 29.12 306 ARG B N 1
ATOM 4942 C CA . ARG B 1 308 ? 26.873 -3.941 132.106 1.00 29.05 306 ARG B CA 1
ATOM 4943 C C . ARG B 1 308 ? 25.983 -3.280 133.073 1.00 28.66 306 ARG B C 1
ATOM 4944 O O . ARG B 1 308 ? 26.450 -2.477 133.883 1.00 30.92 306 ARG B O 1
ATOM 4952 N N . PRO B 1 309 ? 24.681 -3.590 133.015 1.00 27.21 307 PRO B N 1
ATOM 4953 C CA . PRO B 1 309 ? 23.967 -4.575 132.200 1.00 28.09 307 PRO B CA 1
ATOM 4954 C C . PRO B 1 309 ? 23.704 -4.169 130.777 1.00 29.14 307 PRO B C 1
ATOM 4955 O O . PRO B 1 309 ? 23.743 -2.986 130.461 1.00 33.39 307 PRO B O 1
ATOM 4959 N N . GLN B 1 310 ? 23.501 -5.167 129.929 1.00 28.56 308 GLN B N 1
ATOM 4960 C CA . GLN B 1 310 ? 23.137 -4.989 128.532 1.00 29.34 308 GLN B CA 1
ATOM 4961 C C . GLN B 1 310 ? 21.931 -5.886 128.279 1.00 31.81 308 GLN B C 1
ATOM 4962 O O . GLN B 1 310 ? 21.970 -7.061 128.635 1.00 29.40 308 GLN B O 1
ATOM 4968 N N . PRO B 1 311 ? 20.877 -5.360 127.631 1.00 32.98 309 PRO B N 1
ATOM 4969 C CA . PRO B 1 311 ? 19.626 -6.120 127.520 1.00 35.08 309 PRO B CA 1
ATOM 4970 C C . PRO B 1 311 ? 19.771 -7.473 126.826 1.00 35.79 309 PRO B C 1
ATOM 4971 O O . PRO B 1 311 ? 19.120 -8.416 127.214 1.00 39.37 309 PRO B O 1
ATOM 4975 N N . ARG B 1 312 ? 20.604 -7.557 125.809 1.00 33.09 310 ARG B N 1
ATOM 4976 C CA . ARG B 1 312 ? 20.736 -8.787 125.088 1.00 35.78 310 ARG B CA 1
ATOM 4977 C C . ARG B 1 312 ? 21.566 -9.805 125.853 1.00 39.02 310 ARG B C 1
ATOM 4978 O O . ARG B 1 312 ? 21.402 -10.989 125.672 1.00 38.48 310 ARG B O 1
ATOM 4986 N N . LEU B 1 313 ? 22.520 -9.350 126.636 1.00 39.86 311 LEU B N 1
ATOM 4987 C CA . LEU B 1 313 ? 23.394 -10.269 127.339 1.00 40.63 311 LEU B CA 1
ATOM 4988 C C . LEU B 1 313 ? 22.801 -10.729 128.683 1.00 44.52 311 LEU B C 1
ATOM 4989 O O . LEU B 1 313 ? 23.003 -11.863 129.080 1.00 41.98 311 LEU B O 1
ATOM 4994 N N . ASP B 1 314 ? 22.051 -9.856 129.361 1.00 44.90 312 ASP B N 1
ATOM 4995 C CA . ASP B 1 314 ? 21.660 -10.092 130.740 1.00 42.48 312 ASP B CA 1
ATOM 4996 C C . ASP B 1 314 ? 20.186 -10.427 130.898 1.00 47.84 312 ASP B C 1
ATOM 4997 O O . ASP B 1 314 ? 19.500 -10.008 131.845 1.00 53.10 312 ASP B O 1
ATOM 5002 N N . LYS B 1 315 ? 19.660 -11.151 129.934 1.00 55.71 313 LYS B N 1
ATOM 5003 C CA . LYS B 1 315 ? 18.324 -11.695 130.089 1.00 62.46 313 LYS B CA 1
ATOM 5004 C C . LYS B 1 315 ? 18.498 -13.117 130.574 1.00 67.50 313 LYS B C 1
ATOM 5005 O O . LYS B 1 315 ? 19.579 -13.703 130.402 1.00 70.10 313 LYS B O 1
ATOM 5011 N N . ASN B 1 316 ? 17.437 -13.639 131.194 1.00 71.96 314 ASN B N 1
ATOM 5012 C CA . ASN B 1 316 ? 17.411 -14.973 131.791 1.00 70.96 314 ASN B CA 1
ATOM 5013 C C . ASN B 1 316 ? 18.538 -15.206 132.766 1.00 65.63 314 ASN B C 1
ATOM 5014 O O . ASN B 1 316 ? 19.290 -16.160 132.654 1.00 57.96 314 ASN B O 1
ATOM 5019 N N . LEU B 1 317 ? 18.644 -14.289 133.716 1.00 69.82 315 LEU B N 1
ATOM 5020 C CA . LEU B 1 317 ? 19.663 -14.354 134.748 1.00 74.99 315 LEU B CA 1
ATOM 5021 C C . LEU B 1 317 ? 19.411 -15.553 135.650 1.00 77.74 315 LEU B C 1
ATOM 5022 O O . LEU B 1 317 ? 18.323 -16.147 135.642 1.00 70.58 315 LEU B O 1
ATOM 5027 N N . HIS B 1 318 ? 20.427 -15.880 136.438 1.00 81.41 316 HIS B N 1
ATOM 5028 C CA . HIS B 1 318 ? 20.333 -16.950 137.403 1.00 85.38 316 HIS B CA 1
ATOM 5029 C C . HIS B 1 318 ? 19.434 -16.534 138.568 1.00 75.43 316 HIS B C 1
ATOM 5030 O O . HIS B 1 318 ? 19.254 -15.332 138.852 1.00 69.86 316 HIS B O 1
ATOM 5037 N N . ASN B 1 319 ? 18.863 -17.546 139.218 1.00 71.87 317 ASN B N 1
ATOM 5038 C CA . ASN B 1 319 ? 18.048 -17.382 140.438 1.00 68.87 317 ASN B CA 1
ATOM 5039 C C . ASN B 1 319 ? 16.724 -16.715 140.182 1.00 61.84 317 ASN B C 1
ATOM 5040 O O . ASN B 1 319 ? 16.139 -16.101 141.080 1.00 67.07 317 ASN B O 1
ATOM 5045 N N . GLY B 1 320 ? 16.279 -16.811 138.932 1.00 63.64 318 GLY B N 1
ATOM 5046 C CA . GLY B 1 320 ? 15.054 -16.165 138.473 1.00 61.26 318 GLY B CA 1
ATOM 5047 C C . GLY B 1 320 ? 15.097 -14.636 138.501 1.00 63.64 318 GLY B C 1
ATOM 5048 O O . GLY B 1 320 ? 14.055 -13.985 138.408 1.00 59.40 318 GLY B O 1
ATOM 5049 N N . ALA B 1 321 ? 16.299 -14.051 138.598 1.00 62.57 319 ALA B N 1
ATOM 5050 C CA . ALA B 1 321 ? 16.438 -12.596 138.759 1.00 56.80 319 ALA B CA 1
ATOM 5051 C C . ALA B 1 321 ? 15.935 -11.835 137.519 1.00 56.34 319 ALA B C 1
ATOM 5052 O O . ALA B 1 321 ? 16.209 -12.221 136.369 1.00 50.77 319 ALA B O 1
ATOM 5054 N N . CYS B 1 322 ? 15.244 -10.731 137.785 1.00 47.98 320 CYS B N 1
ATOM 5055 C CA . CYS B 1 322 ? 14.516 -10.020 136.759 1.00 50.83 320 CYS B CA 1
ATOM 5056 C C . CYS B 1 322 ? 14.953 -8.572 136.574 1.00 48.59 320 CYS B C 1
ATOM 5057 O O . CYS B 1 322 ? 14.731 -8.014 135.506 1.00 47.88 320 CYS B O 1
ATOM 5060 N N . VAL B 1 323 ? 15.546 -7.973 137.614 1.00 44.04 321 VAL B N 1
ATOM 5061 C CA . VAL B 1 323 ? 16.045 -6.620 137.583 1.00 40.89 321 VAL B CA 1
ATOM 5062 C C . VAL B 1 323 ? 17.522 -6.592 137.909 1.00 42.41 321 VAL B C 1
ATOM 5063 O O . VAL B 1 323 ? 17.970 -7.258 138.836 1.00 43.27 321 VAL B O 1
ATOM 5067 N N . SER B 1 324 ? 18.302 -5.852 137.130 1.00 39.26 322 SER B N 1
ATOM 5068 C CA . SER B 1 324 ? 19.714 -5.726 137.446 1.00 37.86 322 SER B CA 1
ATOM 5069 C C . SER B 1 324 ? 20.173 -4.295 137.297 1.00 34.99 322 SER B C 1
ATOM 5070 O O . SER B 1 324 ? 19.466 -3.498 136.714 1.00 35.81 322 SER B O 1
ATOM 5073 N N . VAL B 1 325 ? 21.329 -3.982 137.885 1.00 32.62 323 VAL B N 1
ATOM 5074 C CA . VAL B 1 325 ? 21.884 -2.659 137.863 1.00 31.77 323 VAL B CA 1
ATOM 5075 C C . VAL B 1 325 ? 23.384 -2.744 137.737 1.00 30.72 323 VAL B C 1
ATOM 5076 O O . VAL B 1 325 ? 23.982 -3.756 138.069 1.00 34.99 323 VAL B O 1
ATOM 5080 N N . GLY B 1 326 ? 23.987 -1.636 137.315 1.00 30.11 324 GLY B N 1
ATOM 5081 C CA . GLY B 1 326 ? 25.390 -1.579 136.994 1.00 27.06 324 GLY B CA 1
ATOM 5082 C C . GLY B 1 326 ? 25.801 -0.145 136.849 1.00 28.60 324 GLY B C 1
ATOM 5083 O O . GLY B 1 326 ? 24.983 0.764 137.018 1.00 28.16 324 GLY B O 1
ATOM 5084 N N . ARG B 1 327 ? 27.093 0.065 136.594 1.00 31.03 325 ARG B N 1
ATOM 5085 C CA . ARG B 1 327 ? 27.672 1.398 136.482 1.00 30.33 325 ARG B CA 1
ATOM 5086 C C . ARG B 1 327 ? 27.230 2.287 137.621 1.00 31.94 325 ARG B C 1
ATOM 5087 O O . ARG B 1 327 ? 26.952 3.475 137.438 1.00 34.59 325 ARG B O 1
ATOM 5095 N N . ILE B 1 328 ? 27.247 1.740 138.831 1.00 35.27 326 ILE B N 1
ATOM 5096 C CA . ILE B 1 328 ? 26.948 2.555 140.010 1.00 36.92 326 ILE B CA 1
ATOM 5097 C C . ILE B 1 328 ? 28.112 3.480 140.384 1.00 35.79 326 ILE B C 1
ATOM 5098 O O . ILE B 1 328 ? 29.240 3.033 140.617 1.00 34.53 326 ILE B O 1
ATOM 5103 N N . ARG B 1 329 ? 27.841 4.782 140.395 1.00 34.54 327 ARG B N 1
ATOM 5104 C CA . ARG B 1 329 ? 28.913 5.760 140.527 1.00 34.33 327 ARG B CA 1
ATOM 5105 C C . ARG B 1 329 ? 28.398 7.092 140.983 1.00 35.16 327 ARG B C 1
ATOM 5106 O O . ARG B 1 329 ? 27.211 7.375 140.959 1.00 35.45 327 ARG B O 1
ATOM 5114 N N . GLU B 1 330 ? 29.308 7.947 141.392 1.00 45.17 328 GLU B N 1
ATOM 5115 C CA . GLU B 1 330 ? 28.913 9.280 141.838 1.00 50.17 328 GLU B CA 1
ATOM 5116 C C . GLU B 1 330 ? 28.339 10.085 140.696 1.00 46.35 328 GLU B C 1
ATOM 5117 O O . GLU B 1 330 ? 28.826 9.988 139.570 1.00 41.32 328 GLU B O 1
ATOM 5123 N N . CYS B 1 331 ? 27.336 10.897 141.021 1.00 41.25 329 CYS B N 1
ATOM 5124 C CA . CYS B 1 331 ? 26.763 11.883 140.116 1.00 38.89 329 CYS B CA 1
ATOM 5125 C C . CYS B 1 331 ? 27.239 13.268 140.545 1.00 35.71 329 CYS B C 1
ATOM 5126 O O . CYS B 1 331 ? 26.981 13.706 141.647 1.00 32.40 329 CYS B O 1
ATOM 5129 N N . PRO B 1 332 ? 27.919 13.987 139.657 1.00 36.63 330 PRO B N 1
ATOM 5130 C CA . PRO B 1 332 ? 28.301 15.376 139.994 1.00 35.72 330 PRO B CA 1
ATOM 5131 C C . PRO B 1 332 ? 27.145 16.330 140.361 1.00 35.50 330 PRO B C 1
ATOM 5132 O O . PRO B 1 332 ? 27.398 17.396 140.910 1.00 39.64 330 PRO B O 1
ATOM 5136 N N . VAL B 1 333 ? 25.906 15.967 140.019 1.00 34.19 331 VAL B N 1
ATOM 5137 C CA . VAL B 1 333 ? 24.770 16.842 140.203 1.00 35.44 331 VAL B CA 1
ATOM 5138 C C . VAL B 1 333 ? 23.904 16.447 141.395 1.00 36.05 331 VAL B C 1
ATOM 5139 O O . VAL B 1 333 ? 23.502 17.289 142.165 1.00 39.40 331 VAL B O 1
ATOM 5143 N N . PHE B 1 334 ? 23.599 15.169 141.507 1.00 36.24 332 PHE B N 1
ATOM 5144 C CA . PHE B 1 334 ? 22.853 14.629 142.641 1.00 35.96 332 PHE B CA 1
ATOM 5145 C C . PHE B 1 334 ? 23.815 13.794 143.511 1.00 34.04 332 PHE B C 1
ATOM 5146 O O . PHE B 1 334 ? 24.943 14.212 143.712 1.00 35.71 332 PHE B O 1
ATOM 5154 N N . ASP B 1 335 ? 23.437 12.599 143.956 1.00 32.67 333 ASP B N 1
ATOM 5155 C CA . ASP B 1 335 ? 24.340 11.782 144.773 1.00 33.11 333 ASP B CA 1
ATOM 5156 C C . ASP B 1 335 ? 24.890 10.585 144.050 1.00 32.98 333 ASP B C 1
ATOM 5157 O O . ASP B 1 335 ? 26.090 10.381 144.013 1.00 35.54 333 ASP B O 1
ATOM 5162 N N . ILE B 1 336 ? 24.007 9.797 143.461 1.00 35.50 334 ILE B N 1
ATOM 5163 C CA . ILE B 1 336 ? 24.387 8.544 142.848 1.00 38.58 334 ILE B CA 1
ATOM 5164 C C . ILE B 1 336 ? 23.662 8.370 141.517 1.00 33.88 334 ILE B C 1
ATOM 5165 O O . ILE B 1 336 ? 22.497 8.736 141.401 1.00 32.50 334 ILE B O 1
ATOM 5170 N N . LYS B 1 337 ? 24.365 7.835 140.515 1.00 30.15 335 LYS B N 1
ATOM 5171 C CA . LYS B 1 337 ? 23.725 7.441 139.265 1.00 30.48 335 LYS B CA 1
ATOM 5172 C C . LYS B 1 337 ? 24.079 6.013 138.855 1.00 31.39 335 LYS B C 1
ATOM 5173 O O . LYS B 1 337 ? 25.102 5.455 139.287 1.00 27.83 335 LYS B O 1
ATOM 5179 N N . PHE B 1 338 ? 23.222 5.426 138.019 1.00 29.61 336 PHE B N 1
ATOM 5180 C CA . PHE B 1 338 ? 23.398 4.043 137.655 1.00 29.01 336 PHE B CA 1
ATOM 5181 C C . PHE B 1 338 ? 22.580 3.687 136.448 1.00 30.68 336 PHE B C 1
ATOM 5182 O O . PHE B 1 338 ? 21.822 4.493 135.926 1.00 32.35 336 PHE B O 1
ATOM 5190 N N . VAL B 1 339 ? 22.774 2.456 135.993 1.00 31.29 337 VAL B N 1
ATOM 5191 C CA . VAL B 1 339 ? 22.052 1.923 134.876 1.00 30.24 337 VAL B CA 1
ATOM 5192 C C . VAL B 1 339 ? 21.306 0.690 135.351 1.00 30.27 337 VAL B C 1
ATOM 5193 O O . VAL B 1 339 ? 21.893 -0.120 136.028 1.00 31.20 337 VAL B O 1
ATOM 5197 N N . CYS B 1 340 ? 20.039 0.553 134.968 1.00 28.98 338 CYS B N 1
ATOM 5198 C CA . CYS B 1 340 ? 19.241 -0.568 135.359 1.00 29.78 338 CYS B CA 1
ATOM 5199 C C . CYS B 1 340 ? 18.609 -1.226 134.147 1.00 30.46 338 CYS B C 1
ATOM 5200 O O . CYS B 1 340 ? 18.483 -0.623 133.107 1.00 28.86 338 CYS B O 1
ATOM 5203 N N . LEU B 1 341 ? 18.202 -2.475 134.329 1.00 29.40 339 LEU B N 1
ATOM 5204 C CA . LEU B 1 341 ? 17.646 -3.270 133.306 1.00 30.48 339 LEU B CA 1
ATOM 5205 C C . LEU B 1 341 ? 16.561 -4.114 133.886 1.00 31.08 339 LEU B C 1
ATOM 5206 O O . LEU B 1 341 ? 16.746 -4.761 134.905 1.00 31.73 339 LEU B O 1
ATOM 5211 N N . ILE B 1 342 ? 15.447 -4.182 133.187 1.00 34.11 340 ILE B N 1
ATOM 5212 C CA . ILE B 1 342 ? 14.422 -5.155 133.508 1.00 33.29 340 ILE B CA 1
ATOM 5213 C C . ILE B 1 342 ? 14.177 -6.047 132.323 1.00 35.02 340 ILE B C 1
ATOM 5214 O O . ILE B 1 342 ? 13.966 -5.579 131.196 1.00 37.87 340 ILE B O 1
ATOM 5219 N N . ASP B 1 343 ? 14.208 -7.345 132.598 1.00 37.27 341 ASP B N 1
ATOM 5220 C CA . ASP B 1 343 ? 13.795 -8.396 131.654 1.00 40.27 341 ASP B CA 1
ATOM 5221 C C . ASP B 1 343 ? 12.270 -8.401 131.574 1.00 35.90 341 ASP B C 1
ATOM 5222 O O . ASP B 1 343 ? 11.613 -9.059 132.322 1.00 33.66 341 ASP B O 1
ATOM 5227 N N . ASN B 1 344 ? 11.716 -7.601 130.687 1.00 37.27 342 ASN B N 1
ATOM 5228 C CA . ASN B 1 344 ? 10.265 -7.463 130.583 1.00 40.84 342 ASN B CA 1
ATOM 5229 C C . ASN B 1 344 ? 9.538 -8.678 130.000 1.00 43.70 342 ASN B C 1
ATOM 5230 O O . ASN B 1 344 ? 8.320 -8.700 129.979 1.00 46.38 342 ASN B O 1
ATOM 5235 N N . VAL B 1 345 ? 10.275 -9.689 129.531 1.00 49.50 343 VAL B N 1
ATOM 5236 C CA . VAL B 1 345 ? 9.673 -10.976 129.154 1.00 54.09 343 VAL B CA 1
ATOM 5237 C C . VAL B 1 345 ? 9.443 -11.825 130.377 1.00 56.68 343 VAL B C 1
ATOM 5238 O O . VAL B 1 345 ? 8.315 -12.277 130.639 1.00 64.72 343 VAL B O 1
ATOM 5242 N N . ARG B 1 346 ? 10.502 -12.051 131.139 1.00 54.11 344 ARG B N 1
ATOM 5243 C CA . ARG B 1 346 ? 10.347 -12.777 132.387 1.00 57.85 344 ARG B CA 1
ATOM 5244 C C . ARG B 1 346 ? 9.422 -11.998 133.330 1.00 47.72 344 ARG B C 1
ATOM 5245 O O . ARG B 1 346 ? 8.495 -12.553 133.840 1.00 52.53 344 ARG B O 1
ATOM 5253 N N . LEU B 1 347 ? 9.651 -10.709 133.531 1.00 45.09 345 LEU B N 1
ATOM 5254 C CA . LEU B 1 347 ? 8.834 -9.920 134.451 1.00 46.78 345 LEU B CA 1
ATOM 5255 C C . LEU B 1 347 ? 7.906 -8.931 133.712 1.00 47.25 345 LEU B C 1
ATOM 5256 O O . LEU B 1 347 ? 7.963 -7.713 133.924 1.00 48.65 345 LEU B O 1
ATOM 5261 N N . GLY B 1 348 ? 7.040 -9.494 132.867 1.00 45.61 346 GLY B N 1
ATOM 5262 C CA . GLY B 1 348 ? 6.036 -8.742 132.104 1.00 42.52 346 GLY B CA 1
ATOM 5263 C C . GLY B 1 348 ? 4.728 -8.467 132.855 1.00 43.61 346 GLY B C 1
ATOM 5264 O O . GLY B 1 348 ? 4.617 -8.802 134.042 1.00 45.68 346 GLY B O 1
ATOM 5265 N N . ALA B 1 349 ? 3.724 -7.883 132.182 1.00 43.80 347 ALA B N 1
ATOM 5266 C CA . ALA B 1 349 ? 2.398 -7.618 132.785 1.00 42.37 347 ALA B CA 1
ATOM 5267 C C . ALA B 1 349 ? 1.719 -8.847 133.379 1.00 40.65 347 ALA B C 1
ATOM 5268 O O . ALA B 1 349 ? 1.178 -8.820 134.483 1.00 41.70 347 ALA B O 1
ATOM 5270 N N . ALA B 1 350 ? 1.694 -9.915 132.610 1.00 41.25 348 ALA B N 1
ATOM 5271 C CA . ALA B 1 350 ? 1.030 -11.115 133.048 1.00 40.25 348 ALA B CA 1
ATOM 5272 C C . ALA B 1 350 ? 1.753 -11.657 134.288 1.00 41.37 348 ALA B C 1
ATOM 5273 O O . ALA B 1 350 ? 1.117 -11.905 135.310 1.00 44.66 348 ALA B O 1
ATOM 5275 N N . THR B 1 351 ? 3.084 -11.767 134.240 1.00 42.11 349 THR B N 1
ATOM 5276 C CA . THR B 1 351 ? 3.841 -12.292 135.397 1.00 41.09 349 THR B CA 1
ATOM 5277 C C . THR B 1 351 ? 3.621 -11.432 136.651 1.00 41.65 349 THR B C 1
ATOM 5278 O O . THR B 1 351 ? 3.444 -11.954 137.766 1.00 41.41 349 THR B O 1
ATOM 5282 N N . SER B 1 352 ? 3.661 -10.115 136.490 1.00 38.61 350 SER B N 1
ATOM 5283 C CA . SER B 1 352 ? 3.510 -9.253 137.649 1.00 39.52 350 SER B CA 1
ATOM 5284 C C . SER B 1 352 ? 2.138 -9.447 138.260 1.00 37.59 350 SER B C 1
ATOM 5285 O O . SER B 1 352 ? 2.022 -9.502 139.482 1.00 39.49 350 SER B O 1
ATOM 5288 N N . SER B 1 353 ? 1.104 -9.512 137.420 1.00 38.32 351 SER B N 1
ATOM 5289 C CA . SER B 1 353 ? -0.259 -9.653 137.918 1.00 42.36 351 SER B CA 1
ATOM 5290 C C . SER B 1 353 ? -0.438 -10.973 138.658 1.00 39.23 351 SER B C 1
ATOM 5291 O O . SER B 1 353 ? -1.057 -11.017 139.704 1.00 34.24 351 SER B O 1
ATOM 5294 N N . ILE B 1 354 ? 0.144 -12.031 138.115 1.00 36.85 352 ILE B N 1
ATOM 5295 C CA . ILE B 1 354 ? 0.059 -13.311 138.727 1.00 35.93 352 ILE B CA 1
ATOM 5296 C C . ILE B 1 354 ? 0.734 -13.304 140.108 1.00 38.35 352 ILE B C 1
ATOM 5297 O O . ILE B 1 354 ? 0.174 -13.823 141.071 1.00 39.33 352 ILE B O 1
ATOM 5302 N N . ILE B 1 355 ? 1.942 -12.752 140.212 1.00 39.73 353 ILE B N 1
ATOM 5303 C CA . ILE B 1 355 ? 2.653 -12.709 141.505 1.00 41.71 353 ILE B CA 1
ATOM 5304 C C . ILE B 1 355 ? 1.822 -11.938 142.522 1.00 42.07 353 ILE B C 1
ATOM 5305 O O . ILE B 1 355 ? 1.748 -12.307 143.684 1.00 40.73 353 ILE B O 1
ATOM 5310 N N . ASN B 1 356 ? 1.237 -10.828 142.076 1.00 44.15 354 ASN B N 1
ATOM 5311 C CA . ASN B 1 356 ? 0.356 -10.050 142.931 1.00 43.43 354 ASN B CA 1
ATOM 5312 C C . ASN B 1 356 ? -0.739 -10.939 143.455 1.00 41.68 354 ASN B C 1
ATOM 5313 O O . ASN B 1 356 ? -1.071 -10.873 144.618 1.00 47.15 354 ASN B O 1
ATOM 5318 N N . ALA B 1 357 ? -1.357 -11.713 142.575 1.00 39.45 355 ALA B N 1
ATOM 5319 C CA . ALA B 1 357 ? -2.449 -12.571 142.967 1.00 41.86 355 ALA B CA 1
ATOM 5320 C C . ALA B 1 357 ? -1.981 -13.636 143.948 1.00 42.16 355 ALA B C 1
ATOM 5321 O O . ALA B 1 357 ? -2.670 -13.917 144.915 1.00 40.18 355 ALA B O 1
ATOM 5323 N N . GLU B 1 358 ? -0.804 -14.204 143.710 1.00 46.44 356 GLU B N 1
ATOM 5324 C CA . GLU B 1 358 ? -0.269 -15.238 144.596 1.00 44.66 356 GLU B CA 1
ATOM 5325 C C . GLU B 1 358 ? -0.160 -14.654 145.990 1.00 45.61 356 GLU B C 1
ATOM 5326 O O . GLU B 1 358 ? -0.530 -15.302 146.975 1.00 54.23 356 GLU B O 1
ATOM 5332 N N . ILE B 1 359 ? 0.334 -13.422 146.096 1.00 46.39 357 ILE B N 1
ATOM 5333 C CA . ILE B 1 359 ? 0.452 -12.753 147.410 1.00 43.17 357 ILE B CA 1
ATOM 5334 C C . ILE B 1 359 ? -0.911 -12.564 148.079 1.00 41.48 357 ILE B C 1
ATOM 5335 O O . ILE B 1 359 ? -1.074 -12.827 149.264 1.00 40.95 357 ILE B O 1
ATOM 5340 N N . ALA B 1 360 ? -1.905 -12.169 147.300 1.00 42.49 358 ALA B N 1
ATOM 5341 C CA . ALA B 1 360 ? -3.252 -12.040 147.836 1.00 46.65 358 ALA B CA 1
ATOM 5342 C C . ALA B 1 360 ? -3.828 -13.383 148.321 1.00 48.34 358 ALA B C 1
ATOM 5343 O O . ALA B 1 360 ? -4.587 -13.413 149.304 1.00 49.94 358 ALA B O 1
ATOM 5345 N N . VAL B 1 361 ? -3.491 -14.472 147.629 1.00 45.13 359 VAL B N 1
ATOM 5346 C CA . VAL B 1 361 ? -3.837 -15.791 148.111 1.00 45.18 359 VAL B CA 1
ATOM 5347 C C . VAL B 1 361 ? -3.207 -16.015 149.491 1.00 53.13 359 VAL B C 1
ATOM 5348 O O . VAL B 1 361 ? -3.909 -16.340 150.431 1.00 57.86 359 VAL B O 1
ATOM 5352 N N . GLU B 1 362 ? -1.913 -15.764 149.655 1.00 51.90 360 GLU B N 1
ATOM 5353 C CA . GLU B 1 362 ? -1.308 -15.923 150.969 1.00 53.70 360 GLU B CA 1
ATOM 5354 C C . GLU B 1 362 ? -1.930 -15.064 152.058 1.00 56.04 360 GLU B C 1
ATOM 5355 O O . GLU B 1 362 ? -1.930 -15.459 153.217 1.00 65.73 360 GLU B O 1
ATOM 5361 N N . LYS B 1 363 ? -2.443 -13.887 151.727 1.00 58.88 361 LYS B N 1
ATOM 5362 C CA . LYS B 1 363 ? -3.050 -13.031 152.755 1.00 59.81 361 LYS B CA 1
ATOM 5363 C C . LYS B 1 363 ? -4.543 -13.318 152.957 1.00 53.46 361 LYS B C 1
ATOM 5364 O O . LYS B 1 363 ? -5.194 -12.596 153.691 1.00 53.51 361 LYS B O 1
ATOM 5370 N N . GLY B 1 364 ? -5.104 -14.309 152.272 1.00 50.03 362 GLY B N 1
ATOM 5371 C CA . GLY B 1 364 ? -6.510 -14.617 152.436 1.00 53.54 362 GLY B CA 1
ATOM 5372 C C . GLY B 1 364 ? -7.451 -13.643 151.745 1.00 60.70 362 GLY B C 1
ATOM 5373 O O . GLY B 1 364 ? -8.629 -13.571 152.075 1.00 65.28 362 GLY B O 1
ATOM 5374 N N . LEU B 1 365 ? -6.957 -12.882 150.778 1.00 62.27 363 LEU B N 1
ATOM 5375 C CA . LEU B 1 365 ? -7.841 -12.002 150.018 1.00 59.30 363 LEU B CA 1
ATOM 5376 C C . LEU B 1 365 ? -8.478 -12.732 148.845 1.00 63.04 363 LEU B C 1
ATOM 5377 O O . LEU B 1 365 ? -9.327 -12.172 148.188 1.00 56.71 363 LEU B O 1
ATOM 5382 N N . ILE B 1 366 ? -8.075 -13.989 148.618 1.00 71.99 364 ILE B N 1
ATOM 5383 C CA . ILE B 1 366 ? -8.654 -14.874 147.602 1.00 76.06 364 ILE B CA 1
ATOM 5384 C C . ILE B 1 366 ? -8.871 -16.261 148.212 1.00 82.36 364 ILE B C 1
ATOM 5385 O O . ILE B 1 366 ? -8.049 -16.687 149.019 1.00 88.09 364 ILE B O 1
ATOM 5390 N N . GLN B 1 367 ? -9.925 -16.982 147.798 1.00 88.97 365 GLN B N 1
ATOM 5391 C CA . GLN B 1 367 ? -10.233 -18.348 148.347 1.00 95.17 365 GLN B CA 1
ATOM 5392 C C . GLN B 1 367 ? -9.271 -19.455 147.889 1.00 94.71 365 GLN B C 1
ATOM 5393 O O . GLN B 1 367 ? -9.523 -20.647 148.075 1.00 87.82 365 GLN B O 1
ATOM 5399 N N . ARG C 1 6 ? 35.222 -43.303 130.263 1.00 51.79 4 ARG C N 1
ATOM 5400 C CA . ARG C 1 6 ? 34.805 -43.072 131.691 1.00 56.23 4 ARG C CA 1
ATOM 5401 C C . ARG C 1 6 ? 35.925 -42.581 132.586 1.00 48.64 4 ARG C C 1
ATOM 5402 O O . ARG C 1 6 ? 35.741 -41.610 133.304 1.00 47.32 4 ARG C O 1
ATOM 5410 N N . PRO C 1 7 ? 37.069 -43.267 132.597 1.00 49.26 5 PRO C N 1
ATOM 5411 C CA . PRO C 1 7 ? 38.161 -42.547 133.303 1.00 51.07 5 PRO C CA 1
ATOM 5412 C C . PRO C 1 7 ? 38.432 -41.213 132.567 1.00 48.52 5 PRO C C 1
ATOM 5413 O O . PRO C 1 7 ? 38.190 -41.118 131.360 1.00 46.03 5 PRO C O 1
ATOM 5417 N N . GLN C 1 8 ? 38.839 -40.189 133.311 1.00 44.76 6 GLN C N 1
ATOM 5418 C CA . GLN C 1 8 ? 39.065 -38.901 132.735 1.00 42.52 6 GLN C CA 1
ATOM 5419 C C . GLN C 1 8 ? 40.073 -38.967 131.626 1.00 41.88 6 GLN C C 1
ATOM 5420 O O . GLN C 1 8 ? 40.936 -39.827 131.627 1.00 43.22 6 GLN C O 1
ATOM 5426 N N . ILE C 1 9 ? 39.916 -38.080 130.648 1.00 44.27 7 ILE C N 1
ATOM 5427 C CA . ILE C 1 9 ? 40.874 -37.927 129.522 1.00 40.79 7 ILE C CA 1
ATOM 5428 C C . ILE C 1 9 ? 41.308 -36.483 129.464 1.00 40.14 7 ILE C C 1
ATOM 5429 O O . ILE C 1 9 ? 40.491 -35.580 129.327 1.00 43.56 7 ILE C O 1
ATOM 5434 N N . LYS C 1 10 ? 42.596 -36.266 129.620 1.00 42.76 8 LYS C N 1
ATOM 5435 C CA . LYS C 1 10 ? 43.117 -34.922 129.662 1.00 46.23 8 LYS C CA 1
ATOM 5436 C C . LYS C 1 10 ? 43.055 -34.335 128.247 1.00 43.01 8 LYS C C 1
ATOM 5437 O O . LYS C 1 10 ? 43.449 -34.994 127.280 1.00 38.39 8 LYS C O 1
ATOM 5443 N N . VAL C 1 11 ? 42.589 -33.095 128.143 1.00 36.63 9 VAL C N 1
ATOM 5444 C CA . VAL C 1 11 ? 42.496 -32.443 126.861 1.00 35.84 9 VAL C CA 1
ATOM 5445 C C . VAL C 1 11 ? 43.091 -31.058 126.816 1.00 34.21 9 VAL C C 1
ATOM 5446 O O . VAL C 1 11 ? 43.169 -30.361 127.822 1.00 30.75 9 VAL C O 1
ATOM 5450 N N . GLY C 1 12 ? 43.466 -30.664 125.602 1.00 34.32 10 GLY C N 1
ATOM 5451 C CA . GLY C 1 12 ? 44.002 -29.335 125.331 1.00 33.14 10 GLY C CA 1
ATOM 5452 C C . GLY C 1 12 ? 43.035 -28.487 124.517 1.00 34.34 10 GLY C C 1
ATOM 5453 O O . GLY C 1 12 ? 42.186 -29.008 123.774 1.00 35.89 10 GLY C O 1
ATOM 5454 N N . VAL C 1 13 ? 43.144 -27.175 124.686 1.00 34.16 11 VAL C N 1
ATOM 5455 C CA . VAL C 1 13 ? 42.414 -26.203 123.876 1.00 34.02 11 VAL C CA 1
ATOM 5456 C C . VAL C 1 13 ? 43.363 -25.137 123.344 1.00 32.24 11 VAL C C 1
ATOM 5457 O O . VAL C 1 13 ? 43.977 -24.406 124.111 1.00 31.81 11 VAL C O 1
ATOM 5461 N N . LEU C 1 14 ? 43.533 -25.107 122.031 1.00 34.76 12 LEU C N 1
ATOM 5462 C CA . LEU C 1 14 ? 44.319 -24.077 121.356 1.00 35.39 12 LEU C CA 1
ATOM 5463 C C . LEU C 1 14 ? 43.384 -22.959 120.949 1.00 39.64 12 LEU C C 1
ATOM 5464 O O . LEU C 1 14 ? 42.260 -23.214 120.520 1.00 46.35 12 LEU C O 1
ATOM 5469 N N . GLY C 1 15 ? 43.832 -21.720 121.089 1.00 40.57 13 GLY C N 1
ATOM 5470 C CA . GLY C 1 15 ? 42.995 -20.549 120.810 1.00 37.94 13 GLY C CA 1
ATOM 5471 C C . GLY C 1 15 ? 41.993 -20.337 121.943 1.00 39.65 13 GLY C C 1
ATOM 5472 O O . GLY C 1 15 ? 40.850 -19.955 121.730 1.00 40.18 13 GLY C O 1
ATOM 5473 N N . ALA C 1 16 ? 42.465 -20.526 123.167 1.00 39.55 14 ALA C N 1
ATOM 5474 C CA . ALA C 1 16 ? 41.591 -20.618 124.321 1.00 40.89 14 ALA C CA 1
ATOM 5475 C C . ALA C 1 16 ? 40.946 -19.317 124.710 1.00 42.03 14 ALA C C 1
ATOM 5476 O O . ALA C 1 16 ? 39.931 -19.330 125.397 1.00 46.29 14 ALA C O 1
ATOM 5478 N N . THR C 1 17 ? 41.558 -18.194 124.346 1.00 40.32 15 THR C N 1
ATOM 5479 C CA . THR C 1 17 ? 41.008 -16.901 124.722 1.00 40.25 15 THR C CA 1
ATOM 5480 C C . THR C 1 17 ? 40.035 -16.400 123.669 1.00 42.91 15 THR C C 1
ATOM 5481 O O . THR C 1 17 ? 39.243 -15.500 123.970 1.00 40.28 15 THR C O 1
ATOM 5485 N N . GLY C 1 18 ? 40.097 -16.978 122.458 1.00 43.85 16 GLY C N 1
ATOM 5486 C CA . GLY C 1 18 ? 39.133 -16.669 121.375 1.00 46.76 16 GLY C CA 1
ATOM 5487 C C . GLY C 1 18 ? 37.748 -17.234 121.663 1.00 49.32 16 GLY C C 1
ATOM 5488 O O . GLY C 1 18 ? 37.578 -18.044 122.595 1.00 46.56 16 GLY C O 1
ATOM 5489 N N . THR C 1 19 ? 36.750 -16.828 120.885 1.00 48.97 17 THR C N 1
ATOM 5490 C CA . THR C 1 19 ? 35.360 -17.142 121.260 1.00 49.82 17 THR C CA 1
ATOM 5491 C C . THR C 1 19 ? 35.065 -18.618 121.182 1.00 50.28 17 THR C C 1
ATOM 5492 O O . THR C 1 19 ? 34.385 -19.172 122.042 1.00 46.16 17 THR C O 1
ATOM 5496 N N . VAL C 1 20 ? 35.547 -19.246 120.116 1.00 47.93 18 VAL C N 1
ATOM 5497 C CA . VAL C 1 20 ? 35.416 -20.677 119.994 1.00 42.53 18 VAL C CA 1
ATOM 5498 C C . VAL C 1 20 ? 36.111 -21.379 121.161 1.00 43.64 18 VAL C C 1
ATOM 5499 O O . VAL C 1 20 ? 35.570 -22.321 121.737 1.00 45.97 18 VAL C O 1
ATOM 5503 N N . GLY C 1 21 ? 37.301 -20.910 121.511 1.00 43.56 19 GLY C N 1
ATOM 5504 C CA . GLY C 1 21 ? 38.039 -21.456 122.657 1.00 50.42 19 GLY C CA 1
ATOM 5505 C C . GLY C 1 21 ? 37.276 -21.378 123.968 1.00 48.57 19 GLY C C 1
ATOM 5506 O O . GLY C 1 21 ? 37.275 -22.314 124.765 1.00 43.98 19 GLY C O 1
ATOM 5507 N N . GLN C 1 22 ? 36.609 -20.250 124.168 1.00 49.59 20 GLN C N 1
ATOM 5508 C CA . GLN C 1 22 ? 35.784 -20.026 125.355 1.00 47.97 20 GLN C CA 1
ATOM 5509 C C . GLN C 1 22 ? 34.667 -21.051 125.448 1.00 48.58 20 GLN C C 1
ATOM 5510 O O . GLN C 1 22 ? 34.356 -21.577 126.542 1.00 54.04 20 GLN C O 1
ATOM 5516 N N . ARG C 1 23 ? 34.060 -21.336 124.313 1.00 43.05 21 ARG C N 1
ATOM 5517 C CA . ARG C 1 23 ? 32.985 -22.285 124.318 1.00 50.26 21 ARG C CA 1
ATOM 5518 C C . ARG C 1 23 ? 33.526 -23.695 124.624 1.00 44.90 21 ARG C C 1
ATOM 5519 O O . ARG C 1 23 ? 32.912 -24.441 125.386 1.00 41.39 21 ARG C O 1
ATOM 5527 N N . PHE C 1 24 ? 34.641 -24.057 123.996 1.00 39.75 22 PHE C N 1
ATOM 5528 C CA . PHE C 1 24 ? 35.273 -25.332 124.285 1.00 35.53 22 PHE C CA 1
ATOM 5529 C C . PHE C 1 24 ? 35.461 -25.464 125.798 1.00 39.28 22 PHE C C 1
ATOM 5530 O O . PHE C 1 24 ? 35.156 -26.484 126.399 1.00 34.84 22 PHE C O 1
ATOM 5538 N N . ILE C 1 25 ? 35.950 -24.395 126.412 1.00 42.09 23 ILE C N 1
ATOM 5539 C CA . ILE C 1 25 ? 36.215 -24.401 127.836 1.00 44.71 23 ILE C CA 1
ATOM 5540 C C . ILE C 1 25 ? 34.949 -24.548 128.679 1.00 46.32 23 ILE C C 1
ATOM 5541 O O . ILE C 1 25 ? 34.888 -25.369 129.586 1.00 46.73 23 ILE C O 1
ATOM 5546 N N . GLU C 1 26 ? 33.925 -23.780 128.357 1.00 48.27 24 GLU C N 1
ATOM 5547 C CA . GLU C 1 26 ? 32.627 -23.962 128.996 1.00 50.87 24 GLU C CA 1
ATOM 5548 C C . GLU C 1 26 ? 32.137 -25.414 128.942 1.00 48.88 24 GLU C C 1
ATOM 5549 O O . GLU C 1 26 ? 31.715 -25.967 129.951 1.00 51.36 24 GLU C O 1
ATOM 5555 N N . LEU C 1 27 ? 32.162 -26.015 127.756 1.00 46.61 25 LEU C N 1
ATOM 5556 C CA . LEU C 1 27 ? 31.582 -27.337 127.574 1.00 43.26 25 LEU C CA 1
ATOM 5557 C C . LEU C 1 27 ? 32.453 -28.399 128.189 1.00 44.35 25 LEU C C 1
ATOM 5558 O O . LEU C 1 27 ? 31.951 -29.376 128.691 1.00 44.96 25 LEU C O 1
ATOM 5563 N N . LEU C 1 28 ? 33.761 -28.223 128.144 1.00 45.55 26 LEU C N 1
ATOM 5564 C CA . LEU C 1 28 ? 34.639 -29.263 128.649 1.00 43.98 26 LEU C CA 1
ATOM 5565 C C . LEU C 1 28 ? 34.711 -29.255 130.165 1.00 48.03 26 LEU C C 1
ATOM 5566 O O . LEU C 1 28 ? 34.916 -30.292 130.783 1.00 51.63 26 LEU C O 1
ATOM 5571 N N . ALA C 1 29 ? 34.540 -28.095 130.781 1.00 47.97 27 ALA C N 1
ATOM 5572 C CA . ALA C 1 29 ? 34.454 -28.048 132.237 1.00 46.98 27 ALA C CA 1
ATOM 5573 C C . ALA C 1 29 ? 33.281 -28.896 132.736 1.00 46.38 27 ALA C C 1
ATOM 5574 O O . ALA C 1 29 ? 33.409 -29.598 133.736 1.00 53.77 27 ALA C O 1
ATOM 5576 N N . ALA C 1 30 ? 32.160 -28.865 132.011 1.00 41.51 28 ALA C N 1
ATOM 5577 C CA . ALA C 1 30 ? 30.947 -29.608 132.389 1.00 37.17 28 ALA C CA 1
ATOM 5578 C C . ALA C 1 30 ? 30.929 -31.063 131.933 1.00 35.65 28 ALA C C 1
ATOM 5579 O O . ALA C 1 30 ? 29.954 -31.783 132.178 1.00 35.13 28 ALA C O 1
ATOM 5581 N N . HIS C 1 31 ? 31.964 -31.480 131.221 1.00 32.11 29 HIS C N 1
ATOM 5582 C CA . HIS C 1 31 ? 31.914 -32.741 130.518 1.00 33.87 29 HIS C CA 1
ATOM 5583 C C . HIS C 1 31 ? 32.186 -33.970 131.459 1.00 37.13 29 HIS C C 1
ATOM 5584 O O . HIS C 1 31 ? 33.038 -33.908 132.353 1.00 34.87 29 HIS C O 1
ATOM 5591 N N . PRO C 1 32 ? 31.488 -35.091 131.238 1.00 36.79 30 PRO C N 1
ATOM 5592 C CA . PRO C 1 32 ? 31.616 -36.214 132.177 1.00 35.44 30 PRO C CA 1
ATOM 5593 C C . PRO C 1 32 ? 32.950 -36.916 132.189 1.00 33.66 30 PRO C C 1
ATOM 5594 O O . PRO C 1 32 ? 33.236 -37.582 133.155 1.00 33.84 30 PRO C O 1
ATOM 5598 N N . TYR C 1 33 ? 33.759 -36.807 131.143 1.00 35.78 31 TYR C N 1
ATOM 5599 C CA . TYR C 1 33 ? 35.125 -37.402 131.184 1.00 34.80 31 TYR C CA 1
ATOM 5600 C C . TYR C 1 33 ? 36.314 -36.624 130.611 1.00 33.38 31 TYR C C 1
ATOM 5601 O O . TYR C 1 33 ? 37.449 -36.959 130.904 1.00 37.65 31 TYR C O 1
ATOM 5610 N N . PHE C 1 34 ? 36.087 -35.661 129.731 1.00 33.16 32 PHE C N 1
ATOM 5611 C CA . PHE C 1 34 ? 37.164 -34.868 129.179 1.00 31.51 32 PHE C CA 1
ATOM 5612 C C . PHE C 1 34 ? 37.520 -33.836 130.233 1.00 33.67 32 PHE C C 1
ATOM 5613 O O . PHE C 1 34 ? 36.646 -33.119 130.725 1.00 31.09 32 PHE C O 1
ATOM 5621 N N . ALA C 1 35 ? 38.803 -33.732 130.560 1.00 37.49 33 ALA C N 1
ATOM 5622 C CA . ALA C 1 35 ? 39.259 -32.813 131.609 1.00 41.51 33 ALA C CA 1
ATOM 5623 C C . ALA C 1 35 ? 40.230 -31.788 131.060 1.00 42.12 33 ALA C C 1
ATOM 5624 O O . ALA C 1 35 ? 41.327 -32.122 130.538 1.00 38.40 33 ALA C O 1
ATOM 5626 N N . LEU C 1 36 ? 39.845 -30.538 131.201 1.00 40.62 34 LEU C N 1
ATOM 5627 C CA . LEU C 1 36 ? 40.723 -29.466 130.750 1.00 44.35 34 LEU C CA 1
ATOM 5628 C C . LEU C 1 36 ? 42.087 -29.570 131.426 1.00 43.68 34 LEU C C 1
ATOM 5629 O O . LEU C 1 36 ? 42.174 -29.506 132.643 1.00 47.76 34 LEU C O 1
ATOM 5634 N N . HIS C 1 37 ? 43.129 -29.710 130.635 1.00 41.81 35 HIS C N 1
ATOM 5635 C CA . HIS C 1 37 ? 44.470 -29.865 131.149 1.00 44.08 35 HIS C CA 1
ATOM 5636 C C . HIS C 1 37 ? 45.508 -28.871 130.613 1.00 48.44 35 HIS C C 1
ATOM 5637 O O . HIS C 1 37 ? 46.441 -28.508 131.335 1.00 53.74 35 HIS C O 1
ATOM 5644 N N . ALA C 1 38 ? 45.368 -28.428 129.359 1.00 46.96 36 ALA C N 1
ATOM 5645 C CA . ALA C 1 38 ? 46.353 -27.520 128.750 1.00 44.15 36 ALA C CA 1
ATOM 5646 C C . ALA C 1 38 ? 45.676 -26.497 127.843 1.00 43.65 36 ALA C C 1
ATOM 5647 O O . ALA C 1 38 ? 45.003 -26.850 126.880 1.00 44.95 36 ALA C O 1
ATOM 5649 N N . LEU C 1 39 ? 45.846 -25.223 128.165 1.00 45.22 37 LEU C N 1
ATOM 5650 C CA . LEU C 1 39 ? 45.328 -24.128 127.350 1.00 42.38 37 LEU C CA 1
ATOM 5651 C C . LEU C 1 39 ? 46.439 -23.431 126.572 1.00 42.28 37 LEU C C 1
ATOM 5652 O O . LEU C 1 39 ? 47.489 -23.113 127.125 1.00 38.73 37 LEU C O 1
ATOM 5657 N N . GLY C 1 40 ? 46.202 -23.179 125.295 1.00 42.48 38 GLY C N 1
ATOM 5658 C CA . GLY C 1 40 ? 47.140 -22.417 124.469 1.00 43.40 38 GLY C CA 1
ATOM 5659 C C . GLY C 1 40 ? 46.537 -21.111 123.959 1.00 45.63 38 GLY C C 1
ATOM 5660 O O . GLY C 1 40 ? 45.390 -21.071 123.527 1.00 52.47 38 GLY C O 1
ATOM 5661 N N . ALA C 1 41 ? 47.295 -20.033 124.058 1.00 49.48 39 ALA C N 1
ATOM 5662 C CA . ALA C 1 41 ? 46.889 -18.751 123.510 1.00 54.44 39 ALA C CA 1
ATOM 5663 C C . ALA C 1 41 ? 48.134 -18.062 122.940 1.00 55.32 39 ALA C C 1
ATOM 5664 O O . ALA C 1 41 ? 49.115 -18.737 122.628 1.00 55.39 39 ALA C O 1
ATOM 5666 N N . SER C 1 42 ? 48.095 -16.743 122.786 1.00 51.53 40 SER C N 1
ATOM 5667 C CA . SER C 1 42 ? 49.208 -16.030 122.139 1.00 51.99 40 SER C CA 1
ATOM 5668 C C . SER C 1 42 ? 50.438 -15.960 123.038 1.00 48.96 40 SER C C 1
ATOM 5669 O O . SER C 1 42 ? 50.367 -16.212 124.248 1.00 51.70 40 SER C O 1
ATOM 5672 N N . SER C 1 43 ? 51.554 -15.593 122.428 1.00 52.81 41 SER C N 1
ATOM 5673 C CA . SER C 1 43 ? 52.787 -15.261 123.148 1.00 54.55 41 SER C CA 1
ATOM 5674 C C . SER C 1 43 ? 52.606 -14.104 124.109 1.00 58.62 41 SER C C 1
ATOM 5675 O O . SER C 1 43 ? 53.235 -14.067 125.176 1.00 60.91 41 SER C O 1
ATOM 5678 N N . ARG C 1 44 ? 51.704 -13.194 123.758 1.00 60.27 42 ARG C N 1
ATOM 5679 C CA . ARG C 1 44 ? 51.340 -12.090 124.633 1.00 66.68 42 ARG C CA 1
ATOM 5680 C C . ARG C 1 44 ? 50.580 -12.540 125.900 1.00 62.18 42 ARG C C 1
ATOM 5681 O O . ARG C 1 44 ? 50.738 -11.951 126.943 1.00 59.01 42 ARG C O 1
ATOM 5689 N N . SER C 1 45 ? 49.795 -13.603 125.844 1.00 62.00 43 SER C N 1
ATOM 5690 C CA . SER C 1 45 ? 49.090 -14.053 127.056 1.00 57.84 43 SER C CA 1
ATOM 5691 C C . SER C 1 45 ? 49.805 -15.159 127.853 1.00 50.42 43 SER C C 1
ATOM 5692 O O . SER C 1 45 ? 49.516 -15.359 129.026 1.00 43.65 43 SER C O 1
ATOM 5695 N N . ALA C 1 46 ? 50.767 -15.837 127.242 1.00 49.37 44 ALA C N 1
ATOM 5696 C CA . ALA C 1 46 ? 51.419 -16.985 127.884 1.00 47.63 44 ALA C CA 1
ATOM 5697 C C . ALA C 1 46 ? 51.942 -16.649 129.263 1.00 44.65 44 ALA C C 1
ATOM 5698 O O . ALA C 1 46 ? 52.487 -15.563 129.483 1.00 42.74 44 ALA C O 1
ATOM 5700 N N . GLY C 1 47 ? 51.780 -17.583 130.190 1.00 43.99 45 GLY C N 1
ATOM 5701 C CA . GLY C 1 47 ? 52.238 -17.409 131.565 1.00 43.63 45 GLY C CA 1
ATOM 5702 C C . GLY C 1 47 ? 51.222 -16.780 132.494 1.00 46.29 45 GLY C C 1
ATOM 5703 O O . GLY C 1 47 ? 51.404 -16.783 133.705 1.00 50.96 45 GLY C O 1
ATOM 5704 N N . GLN C 1 48 ? 50.184 -16.161 131.952 1.00 52.46 46 GLN C N 1
ATOM 5705 C CA . GLN C 1 48 ? 49.175 -15.525 132.803 1.00 52.81 46 GLN C CA 1
ATOM 5706 C C . GLN C 1 48 ? 48.038 -16.485 133.022 1.00 50.64 46 GLN C C 1
ATOM 5707 O O . GLN C 1 48 ? 47.869 -17.445 132.276 1.00 48.90 46 GLN C O 1
ATOM 5713 N N . GLN C 1 49 ? 47.250 -16.209 134.041 1.00 57.44 47 GLN C N 1
ATOM 5714 C CA . GLN C 1 49 ? 46.069 -17.016 134.331 1.00 64.08 47 GLN C CA 1
ATOM 5715 C C . GLN C 1 49 ? 44.911 -16.651 133.407 1.00 57.97 47 GLN C C 1
ATOM 5716 O O . GLN C 1 49 ? 44.734 -15.481 133.059 1.00 55.16 47 GLN C O 1
ATOM 5722 N N . TYR C 1 50 ? 44.157 -17.674 133.008 1.00 54.36 48 TYR C N 1
ATOM 5723 C CA . TYR C 1 50 ? 43.094 -17.530 132.007 1.00 56.66 48 TYR C CA 1
ATOM 5724 C C . TYR C 1 50 ? 42.172 -16.372 132.372 1.00 55.64 48 TYR C C 1
ATOM 5725 O O . TYR C 1 50 ? 41.911 -15.483 131.553 1.00 50.11 48 TYR C O 1
ATOM 5734 N N . ALA C 1 51 ? 41.730 -16.372 133.622 1.00 59.52 49 ALA C N 1
ATOM 5735 C CA . ALA C 1 51 ? 40.790 -15.369 134.093 1.00 68.60 49 ALA C CA 1
ATOM 5736 C C . ALA C 1 51 ? 41.268 -13.925 133.867 1.00 71.25 49 ALA C C 1
ATOM 5737 O O . ALA C 1 51 ? 40.449 -13.049 133.573 1.00 69.90 49 ALA C O 1
ATOM 5739 N N . ARG C 1 52 ? 42.577 -13.684 133.965 1.00 74.29 50 ARG C N 1
ATOM 5740 C CA . ARG C 1 52 ? 43.108 -12.323 133.809 1.00 78.84 50 ARG C CA 1
ATOM 5741 C C . ARG C 1 52 ? 43.371 -11.895 132.373 1.00 74.54 50 ARG C C 1
ATOM 5742 O O . ARG C 1 52 ? 43.470 -10.699 132.110 1.00 77.27 50 ARG C O 1
ATOM 5750 N N . VAL C 1 53 ? 43.488 -12.837 131.443 1.00 67.94 51 VAL C N 1
ATOM 5751 C CA . VAL C 1 53 ? 43.746 -12.447 130.058 1.00 69.04 51 VAL C CA 1
ATOM 5752 C C . VAL C 1 53 ? 42.523 -12.476 129.169 1.00 62.82 51 VAL C C 1
ATOM 5753 O O . VAL C 1 53 ? 42.479 -11.770 128.171 1.00 55.25 51 VAL C O 1
ATOM 5757 N N . VAL C 1 54 ? 41.551 -13.307 129.499 1.00 60.71 52 VAL C N 1
ATOM 5758 C CA . VAL C 1 54 ? 40.421 -13.497 128.594 1.00 61.97 52 VAL C CA 1
ATOM 5759 C C . VAL C 1 54 ? 39.416 -12.360 128.693 1.00 63.32 52 VAL C C 1
ATOM 5760 O O . VAL C 1 54 ? 39.169 -11.855 129.783 1.00 58.66 52 VAL C O 1
ATOM 5764 N N . ARG C 1 55 ? 38.896 -11.919 127.546 1.00 68.41 53 ARG C N 1
ATOM 5765 C CA . ARG C 1 55 ? 37.741 -11.018 127.511 1.00 73.25 53 ARG C CA 1
ATOM 5766 C C . ARG C 1 55 ? 36.540 -11.930 127.362 1.00 70.58 53 ARG C C 1
ATOM 5767 O O . ARG C 1 55 ? 36.072 -12.167 126.245 1.00 71.66 53 ARG C O 1
ATOM 5775 N N . TRP C 1 56 ? 36.061 -12.474 128.475 1.00 70.74 54 TRP C N 1
ATOM 5776 C CA . TRP C 1 56 ? 35.000 -13.504 128.448 1.00 78.40 54 TRP C CA 1
ATOM 5777 C C . TRP C 1 56 ? 33.660 -12.997 127.917 1.00 77.70 54 TRP C C 1
ATOM 5778 O O . TRP C 1 56 ? 32.970 -12.255 128.601 1.00 76.05 54 TRP C O 1
ATOM 5789 N N . LYS C 1 57 ? 33.308 -13.416 126.701 1.00 81.40 55 LYS C N 1
ATOM 5790 C CA . LYS C 1 57 ? 32.130 -12.925 125.999 1.00 81.07 55 LYS C CA 1
ATOM 5791 C C . LYS C 1 57 ? 30.945 -13.889 126.048 1.00 73.92 55 LYS C C 1
ATOM 5792 O O . LYS C 1 57 ? 30.099 -13.839 125.170 1.00 72.07 55 LYS C O 1
ATOM 5798 N N . LEU C 1 58 ? 30.844 -14.709 127.091 1.00 72.80 56 LEU C N 1
ATOM 5799 C CA . LEU C 1 58 ? 29.739 -15.664 127.188 1.00 77.57 56 LEU C CA 1
ATOM 5800 C C . LEU C 1 58 ? 28.769 -15.350 128.337 1.00 84.70 56 LEU C C 1
ATOM 5801 O O . LEU C 1 58 ? 29.202 -14.860 129.378 1.00 82.06 56 LEU C O 1
ATOM 5806 N N . PRO C 1 59 ? 27.452 -15.631 128.149 1.00 98.39 57 PRO C N 1
ATOM 5807 C CA . PRO C 1 59 ? 26.412 -15.296 129.135 1.00 98.04 57 PRO C CA 1
ATOM 5808 C C . PRO C 1 59 ? 26.753 -15.730 130.542 1.00 100.24 57 PRO C C 1
ATOM 5809 O O . PRO C 1 59 ? 26.657 -14.924 131.471 1.00 118.79 57 PRO C O 1
ATOM 5813 N N . SER C 1 60 ? 27.135 -16.991 130.705 1.00 89.16 58 SER C N 1
ATOM 5814 C CA . SER C 1 60 ? 27.419 -17.539 132.026 1.00 93.72 58 SER C CA 1
ATOM 5815 C C . SER C 1 60 ? 28.879 -17.243 132.406 1.00 95.68 58 SER C C 1
ATOM 5816 O O . SER C 1 60 ? 29.674 -16.872 131.545 1.00 93.00 58 SER C O 1
ATOM 5819 N N . PRO C 1 61 ? 29.243 -17.407 133.700 1.00 94.38 59 PRO C N 1
ATOM 5820 C CA . PRO C 1 61 ? 30.574 -16.980 134.124 1.00 93.61 59 PRO C CA 1
ATOM 5821 C C . PRO C 1 61 ? 31.655 -18.024 133.847 1.00 86.05 59 PRO C C 1
ATOM 5822 O O . PRO C 1 61 ? 31.347 -19.170 133.505 1.00 72.86 59 PRO C O 1
ATOM 5826 N N . ILE C 1 62 ? 32.911 -17.597 133.999 1.00 79.58 60 ILE C N 1
ATOM 5827 C CA . ILE C 1 62 ? 34.068 -18.459 133.797 1.00 74.23 60 ILE C CA 1
ATOM 5828 C C . ILE C 1 62 ? 33.974 -19.583 134.823 1.00 65.87 60 ILE C C 1
ATOM 5829 O O . ILE C 1 62 ? 33.788 -19.311 135.988 1.00 69.92 60 ILE C O 1
ATOM 5834 N N . PRO C 1 63 ? 34.089 -20.847 134.393 1.00 64.64 61 PRO C N 1
ATOM 5835 C CA . PRO C 1 63 ? 34.085 -21.966 135.355 1.00 67.12 61 PRO C CA 1
ATOM 5836 C C . PRO C 1 63 ? 35.239 -21.975 136.368 1.00 75.84 61 PRO C C 1
ATOM 5837 O O . PRO C 1 63 ? 36.296 -21.387 136.123 1.00 76.95 61 PRO C O 1
ATOM 5841 N N . ASP C 1 64 ? 35.050 -22.685 137.476 1.00 89.45 62 ASP C N 1
ATOM 5842 C CA . ASP C 1 64 ? 36.049 -22.717 138.555 1.00 96.71 62 ASP C CA 1
ATOM 5843 C C . ASP C 1 64 ? 37.314 -23.457 138.148 1.00 90.27 62 ASP C C 1
ATOM 5844 O O . ASP C 1 64 ? 38.426 -22.954 138.361 1.00 89.18 62 ASP C O 1
ATOM 5849 N N . ALA C 1 65 ? 37.132 -24.627 137.547 1.00 77.00 63 ALA C N 1
ATOM 5850 C CA . ALA C 1 65 ? 38.247 -25.458 137.127 1.00 81.58 63 ALA C CA 1
ATOM 5851 C C . ALA C 1 65 ? 39.339 -24.678 136.384 1.00 87.04 63 ALA C C 1
ATOM 5852 O O . ALA C 1 65 ? 40.517 -25.039 136.478 1.00 89.42 63 ALA C O 1
ATOM 5854 N N . VAL C 1 66 ? 38.962 -23.620 135.654 1.00 86.71 64 VAL C N 1
ATOM 5855 C CA . VAL C 1 66 ? 39.914 -22.899 134.771 1.00 86.77 64 VAL C CA 1
ATOM 5856 C C . VAL C 1 66 ? 40.323 -21.506 135.201 1.00 81.68 64 VAL C C 1
ATOM 5857 O O . VAL C 1 66 ? 41.290 -20.985 134.659 1.00 69.68 64 VAL C O 1
ATOM 5861 N N . ARG C 1 67 ? 39.614 -20.900 136.155 1.00 88.57 65 ARG C N 1
ATOM 5862 C CA . ARG C 1 67 ? 39.910 -19.500 136.542 1.00 88.69 65 ARG C CA 1
ATOM 5863 C C . ARG C 1 67 ? 41.414 -19.292 136.759 1.00 80.17 65 ARG C C 1
ATOM 5864 O O . ARG C 1 67 ? 41.995 -18.372 136.184 1.00 73.03 65 ARG C O 1
ATOM 5872 N N . HIS C 1 68 ? 42.044 -20.230 137.471 1.00 77.68 66 HIS C N 1
ATOM 5873 C CA . HIS C 1 68 ? 43.457 -20.129 137.839 1.00 84.49 66 HIS C CA 1
ATOM 5874 C C . HIS C 1 68 ? 44.415 -21.002 136.993 1.00 76.05 66 HIS C C 1
ATOM 5875 O O . HIS C 1 68 ? 45.589 -21.122 137.322 1.00 75.56 66 HIS C O 1
ATOM 5882 N N . MET C 1 69 ? 43.927 -21.581 135.897 1.00 70.09 67 MET C N 1
ATOM 5883 C CA . MET C 1 69 ? 44.794 -22.290 134.956 1.00 62.89 67 MET C CA 1
ATOM 5884 C C . MET C 1 69 ? 45.631 -21.277 134.206 1.00 56.81 67 MET C C 1
ATOM 5885 O O . MET C 1 69 ? 45.148 -20.193 133.852 1.00 52.01 67 MET C O 1
ATOM 5890 N N . VAL C 1 70 ? 46.871 -21.667 133.919 1.00 54.24 68 VAL C N 1
ATOM 5891 C CA . VAL C 1 70 ? 47.817 -20.783 133.243 1.00 54.82 68 VAL C CA 1
ATOM 5892 C C . VAL C 1 70 ? 47.907 -21.138 131.739 1.00 47.07 68 VAL C C 1
ATOM 5893 O O . VAL C 1 70 ? 48.040 -22.318 131.336 1.00 43.11 68 VAL C O 1
ATOM 5897 N N . VAL C 1 71 ? 47.720 -20.121 130.901 1.00 48.29 69 VAL C N 1
ATOM 5898 C CA . VAL C 1 71 ? 47.781 -20.321 129.440 1.00 54.64 69 VAL C CA 1
ATOM 5899 C C . VAL C 1 71 ? 49.245 -20.403 129.034 1.00 47.95 69 VAL C C 1
ATOM 5900 O O . VAL C 1 71 ? 50.069 -19.723 129.617 1.00 43.88 69 VAL C O 1
ATOM 5904 N N . HIS C 1 72 ? 49.531 -21.200 128.014 1.00 47.98 70 HIS C N 1
ATOM 5905 C CA . HIS C 1 72 ? 50.880 -21.386 127.515 1.00 52.03 70 HIS C CA 1
ATOM 5906 C C . HIS C 1 72 ? 50.962 -21.058 126.028 1.00 50.13 70 HIS C C 1
ATOM 5907 O O . HIS C 1 72 ? 49.979 -20.686 125.399 1.00 45.65 70 HIS C O 1
ATOM 5914 N N . GLU C 1 73 ? 52.159 -21.175 125.487 1.00 50.65 71 GLU C N 1
ATOM 5915 C CA . GLU C 1 73 ? 52.358 -21.007 124.076 1.00 49.71 71 GLU C CA 1
ATOM 5916 C C . GLU C 1 73 ? 51.696 -22.174 123.344 1.00 47.71 71 GLU C C 1
ATOM 5917 O O . GLU C 1 73 ? 51.499 -23.265 123.913 1.00 47.16 71 GLU C O 1
ATOM 5923 N N . CYS C 1 74 ? 51.323 -21.946 122.084 1.00 48.30 72 CYS C N 1
ATOM 5924 C CA . CYS C 1 74 ? 50.676 -22.979 121.264 1.00 49.65 72 CYS C CA 1
ATOM 5925 C C . CYS C 1 74 ? 51.752 -23.840 120.586 1.00 46.62 72 CYS C C 1
ATOM 5926 O O . CYS C 1 74 ? 51.910 -23.793 119.357 1.00 45.98 72 CYS C O 1
ATOM 5929 N N . ARG C 1 75 ? 52.435 -24.665 121.376 1.00 47.94 73 ARG C N 1
ATOM 5930 C CA . ARG C 1 75 ? 53.300 -25.737 120.814 1.00 52.31 73 ARG C CA 1
ATOM 5931 C C . ARG C 1 75 ? 53.120 -27.038 121.573 1.00 45.55 73 ARG C C 1
ATOM 5932 O O . ARG C 1 75 ? 52.733 -27.030 122.739 1.00 42.10 73 ARG C O 1
ATOM 5940 N N . PRO C 1 76 ? 53.357 -28.164 120.898 1.00 41.35 74 PRO C N 1
ATOM 5941 C CA . PRO C 1 76 ? 53.133 -29.485 121.503 1.00 42.10 74 PRO C CA 1
ATOM 5942 C C . PRO C 1 76 ? 54.016 -29.833 122.735 1.00 46.33 74 PRO C C 1
ATOM 5943 O O . PRO C 1 76 ? 53.667 -30.721 123.537 1.00 47.62 74 PRO C O 1
ATOM 5947 N N . ASP C 1 77 ? 55.153 -29.159 122.862 1.00 51.63 75 ASP C N 1
ATOM 5948 C CA . ASP C 1 77 ? 56.042 -29.381 123.995 1.00 57.30 75 ASP C CA 1
ATOM 5949 C C . ASP C 1 77 ? 55.870 -28.305 125.075 1.00 56.84 75 ASP C C 1
ATOM 5950 O O . ASP C 1 77 ? 56.717 -28.182 125.946 1.00 59.26 75 ASP C O 1
ATOM 5955 N N . ALA C 1 78 ? 54.803 -27.507 125.027 1.00 49.80 76 ALA C N 1
ATOM 5956 C CA . ALA C 1 78 ? 54.532 -26.600 126.140 1.00 46.65 76 ALA C CA 1
ATOM 5957 C C . ALA C 1 78 ? 53.879 -27.409 127.253 1.00 47.94 76 ALA C C 1
ATOM 5958 O O . ALA C 1 78 ? 53.484 -28.541 127.036 1.00 47.45 76 ALA C O 1
ATOM 5960 N N . PRO C 1 79 ? 53.830 -26.850 128.465 1.00 55.61 77 PRO C N 1
ATOM 5961 C CA . PRO C 1 79 ? 53.398 -27.636 129.619 1.00 55.07 77 PRO C CA 1
ATOM 5962 C C . PRO C 1 79 ? 51.992 -28.202 129.504 1.00 51.48 77 PRO C C 1
ATOM 5963 O O . PRO C 1 79 ? 51.023 -27.453 129.281 1.00 58.74 77 PRO C O 1
ATOM 5967 N N . GLY C 1 80 ? 51.892 -29.510 129.683 1.00 46.35 78 GLY C N 1
ATOM 5968 C CA . GLY C 1 80 ? 50.610 -30.192 129.715 1.00 48.38 78 GLY C CA 1
ATOM 5969 C C . GLY C 1 80 ? 50.251 -30.907 128.408 1.00 47.26 78 GLY C C 1
ATOM 5970 O O . GLY C 1 80 ? 49.526 -31.921 128.410 1.00 47.12 78 GLY C O 1
ATOM 5971 N N . PHE C 1 81 ? 50.746 -30.386 127.293 1.00 42.67 79 PHE C N 1
ATOM 5972 C CA . PHE C 1 81 ? 50.221 -30.782 125.999 1.00 40.45 79 PHE C CA 1
ATOM 5973 C C . PHE C 1 81 ? 50.603 -32.196 125.671 1.00 41.94 79 PHE C C 1
ATOM 5974 O O . PHE C 1 81 ? 49.763 -32.935 125.182 1.00 45.60 79 PHE C O 1
ATOM 5982 N N . ALA C 1 82 ? 51.839 -32.591 125.974 1.00 45.32 80 ALA C N 1
ATOM 5983 C CA . ALA C 1 82 ? 52.292 -33.962 125.685 1.00 42.51 80 ALA C CA 1
ATOM 5984 C C . ALA C 1 82 ? 51.427 -35.046 126.354 1.00 45.28 80 ALA C C 1
ATOM 5985 O O . ALA C 1 82 ? 51.376 -36.168 125.862 1.00 49.78 80 ALA C O 1
ATOM 5987 N N . GLU C 1 83 ? 50.721 -34.714 127.441 1.00 47.95 81 GLU C N 1
ATOM 5988 C CA . GLU C 1 83 ? 49.856 -35.684 128.149 1.00 45.36 81 GLU C CA 1
ATOM 5989 C C . GLU C 1 83 ? 48.399 -35.640 127.698 1.00 42.82 81 GLU C C 1
ATOM 5990 O O . GLU C 1 83 ? 47.592 -36.448 128.159 1.00 39.21 81 GLU C O 1
ATOM 5996 N N . CYS C 1 84 ? 48.033 -34.680 126.852 1.00 39.67 82 CYS C N 1
ATOM 5997 C CA . CYS C 1 84 ? 46.643 -34.585 126.369 1.00 35.61 82 CYS C CA 1
ATOM 5998 C C . CYS C 1 84 ? 46.305 -35.692 125.391 1.00 32.12 82 CYS C C 1
ATOM 5999 O O . CYS C 1 84 ? 47.095 -35.987 124.492 1.00 32.74 82 CYS C O 1
ATOM 6002 N N . GLY C 1 85 ? 45.165 -36.331 125.608 1.00 30.10 83 GLY C N 1
ATOM 6003 C CA . GLY C 1 85 ? 44.701 -37.418 124.752 1.00 33.21 83 GLY C CA 1
ATOM 6004 C C . GLY C 1 85 ? 44.016 -36.920 123.487 1.00 35.98 83 GLY C C 1
ATOM 6005 O O . GLY C 1 85 ? 43.931 -37.640 122.480 1.00 35.03 83 GLY C O 1
ATOM 6006 N N . VAL C 1 86 ? 43.512 -35.690 123.567 1.00 35.57 84 VAL C N 1
ATOM 6007 C CA . VAL C 1 86 ? 43.009 -34.959 122.422 1.00 39.54 84 VAL C CA 1
ATOM 6008 C C . VAL C 1 86 ? 43.232 -33.456 122.643 1.00 35.73 84 VAL C C 1
ATOM 6009 O O . VAL C 1 86 ? 43.040 -32.952 123.762 1.00 33.61 84 VAL C O 1
ATOM 6013 N N . VAL C 1 87 ? 43.622 -32.758 121.570 1.00 31.92 85 VAL C N 1
ATOM 6014 C CA . VAL C 1 87 ? 43.767 -31.299 121.566 1.00 30.82 85 VAL C CA 1
ATOM 6015 C C . VAL C 1 87 ? 42.768 -30.680 120.602 1.00 31.70 85 VAL C C 1
ATOM 6016 O O . VAL C 1 87 ? 42.758 -30.998 119.397 1.00 29.63 85 VAL C O 1
ATOM 6020 N N . PHE C 1 88 ? 41.881 -29.854 121.164 1.00 31.22 86 PHE C N 1
ATOM 6021 C CA . PHE C 1 88 ? 40.854 -29.167 120.405 1.00 32.53 86 PHE C CA 1
ATOM 6022 C C . PHE C 1 88 ? 41.377 -27.825 119.923 1.00 35.16 86 PHE C C 1
ATOM 6023 O O . PHE C 1 88 ? 41.983 -27.095 120.695 1.00 38.13 86 PHE C O 1
ATOM 6031 N N . SER C 1 89 ? 41.146 -27.498 118.656 1.00 36.30 87 SER C N 1
ATOM 6032 C CA . SER C 1 89 ? 41.649 -26.259 118.087 1.00 37.69 87 SER C CA 1
ATOM 6033 C C . SER C 1 89 ? 40.535 -25.296 117.681 1.00 40.63 87 SER C C 1
ATOM 6034 O O . SER C 1 89 ? 39.715 -25.607 116.808 1.00 40.19 87 SER C O 1
ATOM 6037 N N . GLY C 1 90 ? 40.513 -24.130 118.313 1.00 41.68 88 GLY C N 1
ATOM 6038 C CA . GLY C 1 90 ? 39.674 -23.035 117.855 1.00 46.16 88 GLY C CA 1
ATOM 6039 C C . GLY C 1 90 ? 40.518 -21.920 117.269 1.00 44.32 88 GLY C C 1
ATOM 6040 O O . GLY C 1 90 ? 40.297 -20.757 117.581 1.00 39.01 88 GLY C O 1
ATOM 6041 N N . LEU C 1 91 ? 41.477 -22.275 116.421 1.00 47.73 89 LEU C N 1
ATOM 6042 C CA . LEU C 1 91 ? 42.388 -21.295 115.841 1.00 54.71 89 LEU C CA 1
ATOM 6043 C C . LEU C 1 91 ? 41.880 -20.816 114.486 1.00 59.90 89 LEU C C 1
ATOM 6044 O O . LEU C 1 91 ? 41.198 -21.577 113.765 1.00 51.57 89 LEU C O 1
ATOM 6049 N N . ASP C 1 92 ? 42.226 -19.560 114.153 1.00 66.05 90 ASP C N 1
ATOM 6050 C CA . ASP C 1 92 ? 41.934 -18.986 112.831 1.00 72.98 90 ASP C CA 1
ATOM 6051 C C . ASP C 1 92 ? 42.907 -19.497 111.795 1.00 70.37 90 ASP C C 1
ATOM 6052 O O . ASP C 1 92 ? 44.043 -19.840 112.130 1.00 74.08 90 ASP C O 1
ATOM 6057 N N . ALA C 1 93 ? 42.459 -19.566 110.541 1.00 70.14 91 ALA C N 1
ATOM 6058 C CA . ALA C 1 93 ? 43.224 -20.268 109.493 1.00 69.62 91 ALA C CA 1
ATOM 6059 C C . ALA C 1 93 ? 44.592 -19.647 109.257 1.00 68.79 91 ALA C C 1
ATOM 6060 O O . ALA C 1 93 ? 45.526 -20.355 108.850 1.00 77.81 91 ALA C O 1
ATOM 6062 N N . ASP C 1 94 ? 44.719 -18.348 109.520 1.00 66.40 92 ASP C N 1
ATOM 6063 C CA . ASP C 1 94 ? 45.998 -17.657 109.298 1.00 73.94 92 ASP C CA 1
ATOM 6064 C C . ASP C 1 94 ? 47.170 -18.342 110.017 1.00 66.98 92 ASP C C 1
ATOM 6065 O O . ASP C 1 94 ? 48.260 -18.426 109.470 1.00 57.49 92 ASP C O 1
ATOM 6070 N N . VAL C 1 95 ? 46.931 -18.872 111.214 1.00 65.57 93 VAL C N 1
ATOM 6071 C CA . VAL C 1 95 ? 47.999 -19.505 112.012 1.00 63.35 93 VAL C CA 1
ATOM 6072 C C . VAL C 1 95 ? 47.846 -21.022 112.224 1.00 58.96 93 VAL C C 1
ATOM 6073 O O . VAL C 1 95 ? 48.806 -21.702 112.586 1.00 58.60 93 VAL C O 1
ATOM 6077 N N . ALA C 1 96 ? 46.644 -21.537 111.985 1.00 55.70 94 ALA C N 1
ATOM 6078 C CA . ALA C 1 96 ? 46.274 -22.881 112.392 1.00 54.72 94 ALA C CA 1
ATOM 6079 C C . ALA C 1 96 ? 47.011 -23.985 111.685 1.00 52.47 94 ALA C C 1
ATOM 6080 O O . ALA C 1 96 ? 47.256 -25.020 112.280 1.00 58.90 94 ALA C O 1
ATOM 6082 N N . GLY C 1 97 ? 47.378 -23.772 110.429 1.00 54.39 95 GLY C N 1
ATOM 6083 C CA . GLY C 1 97 ? 48.029 -24.814 109.622 1.00 50.17 95 GLY C CA 1
ATOM 6084 C C . GLY C 1 97 ? 49.345 -25.356 110.187 1.00 53.00 95 GLY C C 1
ATOM 6085 O O . GLY C 1 97 ? 49.486 -26.567 110.389 1.00 51.11 95 GLY C O 1
ATOM 6086 N N . ASP C 1 98 ? 50.312 -24.470 110.418 1.00 50.43 96 ASP C N 1
ATOM 6087 C CA . ASP C 1 98 ? 51.620 -24.890 110.896 1.00 51.45 96 ASP C CA 1
ATOM 6088 C C . ASP C 1 98 ? 51.528 -25.467 112.287 1.00 48.76 96 ASP C C 1
ATOM 6089 O O . ASP C 1 98 ? 52.135 -26.498 112.575 1.00 52.41 96 ASP C O 1
ATOM 6094 N N . ILE C 1 99 ? 50.721 -24.824 113.135 1.00 46.94 97 ILE C N 1
ATOM 6095 C CA . ILE C 1 99 ? 50.548 -25.230 114.534 1.00 39.49 97 ILE C CA 1
ATOM 6096 C C . ILE C 1 99 ? 49.866 -26.599 114.661 1.00 39.92 97 ILE C C 1
ATOM 6097 O O . ILE C 1 99 ? 50.349 -27.477 115.384 1.00 38.44 97 ILE C O 1
ATOM 6102 N N . GLU C 1 100 ? 48.764 -26.789 113.950 1.00 36.20 98 GLU C N 1
ATOM 6103 C CA . GLU C 1 100 ? 48.072 -28.052 114.002 1.00 34.99 98 GLU C CA 1
ATOM 6104 C C . GLU C 1 100 ? 48.956 -29.148 113.465 1.00 37.02 98 GLU C C 1
ATOM 6105 O O . GLU C 1 100 ? 48.931 -30.283 113.967 1.00 37.17 98 GLU C O 1
ATOM 6111 N N . ASN C 1 101 ? 49.729 -28.838 112.432 1.00 38.30 99 ASN C N 1
ATOM 6112 C CA . ASN C 1 101 ? 50.646 -29.826 111.886 1.00 40.78 99 ASN C CA 1
ATOM 6113 C C . ASN C 1 101 ? 51.755 -30.174 112.875 1.00 40.69 99 ASN C C 1
ATOM 6114 O O . ASN C 1 101 ? 52.210 -31.327 112.905 1.00 39.12 99 ASN C O 1
ATOM 6119 N N . ALA C 1 102 ? 52.234 -29.172 113.612 1.00 37.18 100 ALA C N 1
ATOM 6120 C CA . ALA C 1 102 ? 53.273 -29.401 114.623 1.00 40.56 100 ALA C CA 1
ATOM 6121 C C . ALA C 1 102 ? 52.756 -30.337 115.736 1.00 41.04 100 ALA C C 1
ATOM 6122 O O . ALA C 1 102 ? 53.429 -31.299 116.116 1.00 44.57 100 ALA C O 1
ATOM 6124 N N . PHE C 1 103 ? 51.538 -30.092 116.202 1.00 37.09 101 PHE C N 1
ATOM 6125 C CA . PHE C 1 103 ? 50.935 -30.977 117.177 1.00 36.38 101 PHE C CA 1
ATOM 6126 C C . PHE C 1 103 ? 50.816 -32.412 116.663 1.00 35.26 101 PHE C C 1
ATOM 6127 O O . PHE C 1 103 ? 51.162 -33.352 117.369 1.00 39.31 101 PHE C O 1
ATOM 6135 N N . ARG C 1 104 ? 50.308 -32.589 115.448 1.00 33.63 102 ARG C N 1
ATOM 6136 C CA . ARG C 1 104 ? 50.173 -33.931 114.886 1.00 32.12 102 ARG C CA 1
ATOM 6137 C C . ARG C 1 104 ? 51.555 -34.594 114.743 1.00 34.92 102 ARG C C 1
ATOM 6138 O O . ARG C 1 104 ? 51.719 -35.776 115.068 1.00 37.76 102 ARG C O 1
ATOM 6146 N N . ALA C 1 105 ? 52.546 -33.836 114.264 1.00 37.52 103 ALA C N 1
ATOM 6147 C CA . ALA C 1 105 ? 53.938 -34.338 114.076 1.00 36.75 103 ALA C CA 1
ATOM 6148 C C . ALA C 1 105 ? 54.579 -34.816 115.374 1.00 37.68 103 ALA C C 1
ATOM 6149 O O . ALA C 1 105 ? 55.374 -35.769 115.363 1.00 38.93 103 ALA C O 1
ATOM 6151 N N . ALA C 1 106 ? 54.201 -34.175 116.481 1.00 37.57 104 ALA C N 1
ATOM 6152 C CA . ALA C 1 106 ? 54.600 -34.599 117.829 1.00 36.79 104 ALA C CA 1
ATOM 6153 C C . ALA C 1 106 ? 53.686 -35.693 118.399 1.00 39.32 104 ALA C C 1
ATOM 6154 O O . ALA C 1 106 ? 53.577 -35.860 119.620 1.00 38.27 104 ALA C O 1
ATOM 6156 N N . ASP C 1 107 ? 53.004 -36.403 117.518 1.00 38.46 105 ASP C N 1
ATOM 6157 C CA . ASP C 1 107 ? 52.220 -37.560 117.895 1.00 44.35 105 ASP C CA 1
ATOM 6158 C C . ASP C 1 107 ? 51.016 -37.264 118.815 1.00 43.39 105 ASP C C 1
ATOM 6159 O O . ASP C 1 107 ? 50.591 -38.122 119.591 1.00 49.19 105 ASP C O 1
ATOM 6164 N N . LEU C 1 108 ? 50.428 -36.083 118.650 1.00 41.48 106 LEU C N 1
ATOM 6165 C CA . LEU C 1 108 ? 49.180 -35.733 119.316 1.00 39.01 106 LEU C CA 1
ATOM 6166 C C . LEU C 1 108 ? 47.952 -35.701 118.386 1.00 35.03 106 LEU C C 1
ATOM 6167 O O . LEU C 1 108 ? 48.057 -35.517 117.178 1.00 34.64 106 LEU C O 1
ATOM 6172 N N . VAL C 1 109 ? 46.794 -35.912 118.992 1.00 33.68 107 VAL C N 1
ATOM 6173 C CA . VAL C 1 109 ? 45.516 -35.969 118.284 1.00 33.68 107 VAL C CA 1
ATOM 6174 C C . VAL C 1 109 ? 44.844 -34.581 118.241 1.00 33.19 107 VAL C C 1
ATOM 6175 O O . VAL C 1 109 ? 44.661 -33.954 119.277 1.00 31.50 107 VAL C O 1
ATOM 6179 N N . VAL C 1 110 ? 44.506 -34.111 117.040 1.00 32.29 108 VAL C N 1
ATOM 6180 C CA . VAL C 1 110 ? 44.012 -32.737 116.853 1.00 32.66 108 VAL C CA 1
ATOM 6181 C C . VAL C 1 110 ? 42.647 -32.704 116.155 1.00 30.25 108 VAL C C 1
ATOM 6182 O O . VAL C 1 110 ? 42.468 -33.284 115.088 1.00 26.52 108 VAL C O 1
ATOM 6186 N N . TYR C 1 111 ? 41.673 -32.093 116.829 1.00 32.69 109 TYR C N 1
ATOM 6187 C CA . TYR C 1 111 ? 40.319 -31.883 116.297 1.00 31.94 109 TYR C CA 1
ATOM 6188 C C . TYR C 1 111 ? 40.230 -30.427 115.944 1.00 33.48 109 TYR C C 1
ATOM 6189 O O . TYR C 1 111 ? 40.185 -29.578 116.833 1.00 36.93 109 TYR C O 1
ATOM 6198 N N . SER C 1 112 ? 40.293 -30.136 114.649 1.00 35.78 110 SER C N 1
ATOM 6199 C CA . SER C 1 112 ? 40.437 -28.758 114.146 1.00 40.46 110 SER C CA 1
ATOM 6200 C C . SER C 1 112 ? 39.141 -28.172 113.564 1.00 42.53 110 SER C C 1
ATOM 6201 O O . SER C 1 112 ? 38.288 -28.896 113.083 1.00 36.74 110 SER C O 1
ATOM 6204 N N . ASN C 1 113 ? 39.030 -26.848 113.645 1.00 48.92 111 ASN C N 1
ATOM 6205 C CA . ASN C 1 113 ? 37.968 -26.108 113.002 1.00 49.81 111 ASN C CA 1
ATOM 6206 C C . ASN C 1 113 ? 38.448 -25.196 111.938 1.00 49.04 111 ASN C C 1
ATOM 6207 O O . ASN C 1 113 ? 37.693 -24.408 111.452 1.00 52.07 111 ASN C O 1
ATOM 6212 N N . ALA C 1 114 ? 39.707 -25.287 111.579 1.00 47.72 112 ALA C N 1
ATOM 6213 C CA . ALA C 1 114 ? 40.219 -24.451 110.533 1.00 51.55 112 ALA C CA 1
ATOM 6214 C C . ALA C 1 114 ? 39.997 -25.127 109.193 1.00 50.49 112 ALA C C 1
ATOM 6215 O O . ALA C 1 114 ? 39.709 -26.299 109.134 1.00 54.31 112 ALA C O 1
ATOM 6217 N N . LYS C 1 115 ? 40.172 -24.381 108.120 1.00 56.32 113 LYS C N 1
ATOM 6218 C CA . LYS C 1 115 ? 39.993 -24.884 106.757 1.00 59.54 113 LYS C CA 1
ATOM 6219 C C . LYS C 1 115 ? 41.189 -25.676 106.241 1.00 57.65 113 LYS C C 1
ATOM 6220 O O . LYS C 1 115 ? 41.083 -26.446 105.269 1.00 51.68 113 LYS C O 1
ATOM 6226 N N . ASN C 1 116 ? 42.323 -25.503 106.897 1.00 52.62 114 ASN C N 1
ATOM 6227 C CA . ASN C 1 116 ? 43.575 -25.934 106.302 1.00 51.57 114 ASN C CA 1
ATOM 6228 C C . ASN C 1 116 ? 43.615 -27.408 105.845 1.00 51.00 114 ASN C C 1
ATOM 6229 O O . ASN C 1 116 ? 44.123 -27.696 104.772 1.00 46.73 114 ASN C O 1
ATOM 6234 N N . TYR C 1 117 ? 43.065 -28.327 106.660 1.00 47.88 115 TYR C N 1
ATOM 6235 C CA . TYR C 1 117 ? 43.161 -29.784 106.424 1.00 43.57 115 TYR C CA 1
ATOM 6236 C C . TYR C 1 117 ? 41.870 -30.458 105.893 1.00 41.57 115 TYR C C 1
ATOM 6237 O O . TYR C 1 117 ? 41.807 -31.671 105.721 1.00 39.49 115 TYR C O 1
ATOM 6246 N N . ARG C 1 118 ? 40.860 -29.667 105.593 1.00 38.77 116 ARG C N 1
ATOM 6247 C CA . ARG C 1 118 ? 39.557 -30.202 105.185 1.00 38.63 116 ARG C CA 1
ATOM 6248 C C . ARG C 1 118 ? 39.541 -30.996 103.924 1.00 33.90 116 ARG C C 1
ATOM 6249 O O . ARG C 1 118 ? 38.765 -31.931 103.803 1.00 31.76 116 ARG C O 1
ATOM 6257 N N . ARG C 1 119 ? 40.357 -30.590 102.968 1.00 35.11 117 ARG C N 1
ATOM 6258 C CA . ARG C 1 119 ? 40.440 -31.293 101.699 1.00 37.06 117 ARG C CA 1
ATOM 6259 C C . ARG C 1 119 ? 41.631 -32.253 101.641 1.00 36.34 117 ARG C C 1
ATOM 6260 O O . ARG C 1 119 ? 41.849 -32.904 100.614 1.00 36.22 117 ARG C O 1
ATOM 6268 N N . ASP C 1 120 ? 42.405 -32.338 102.718 1.00 33.00 118 ASP C N 1
ATOM 6269 C CA . ASP C 1 120 ? 43.548 -33.224 102.736 1.00 33.33 118 ASP C CA 1
ATOM 6270 C C . ASP C 1 120 ? 43.010 -34.647 102.518 1.00 32.61 118 ASP C C 1
ATOM 6271 O O . ASP C 1 120 ? 42.113 -35.101 103.223 1.00 34.85 118 ASP C O 1
ATOM 6276 N N . PRO C 1 121 ? 43.586 -35.373 101.578 1.00 33.74 119 PRO C N 1
ATOM 6277 C CA . PRO C 1 121 ? 43.046 -36.719 101.302 1.00 38.00 119 PRO C CA 1
ATOM 6278 C C . PRO C 1 121 ? 43.168 -37.816 102.403 1.00 36.81 119 PRO C C 1
ATOM 6279 O O . PRO C 1 121 ? 42.619 -38.904 102.212 1.00 37.02 119 PRO C O 1
ATOM 6283 N N . LEU C 1 122 ? 43.880 -37.551 103.490 1.00 33.90 120 LEU C N 1
ATOM 6284 C CA . LEU C 1 122 ? 43.956 -38.498 104.599 1.00 36.28 120 LEU C CA 1
ATOM 6285 C C . LEU C 1 122 ? 43.189 -38.044 105.853 1.00 36.50 120 LEU C C 1
ATOM 6286 O O . LEU C 1 122 ? 43.128 -38.769 106.840 1.00 32.92 120 LEU C O 1
ATOM 6291 N N . CYS C 1 123 ? 42.632 -36.842 105.813 1.00 33.65 121 CYS C N 1
ATOM 6292 C CA . CYS C 1 123 ? 42.034 -36.247 106.984 1.00 32.17 121 CYS C CA 1
ATOM 6293 C C . CYS C 1 123 ? 40.536 -36.188 106.825 1.00 30.45 121 CYS C C 1
ATOM 6294 O O . CYS C 1 123 ? 40.029 -35.532 105.913 1.00 31.50 121 CYS C O 1
ATOM 6297 N N . PRO C 1 124 ? 39.811 -36.882 107.689 1.00 30.04 122 PRO C N 1
ATOM 6298 C CA . PRO C 1 124 ? 38.370 -36.872 107.603 1.00 28.29 122 PRO C CA 1
ATOM 6299 C C . PRO C 1 124 ? 37.808 -35.500 107.913 1.00 30.80 122 PRO C C 1
ATOM 6300 O O . PRO C 1 124 ? 38.393 -34.755 108.722 1.00 32.30 122 PRO C O 1
ATOM 6304 N N . LEU C 1 125 ? 36.695 -35.165 107.254 1.00 29.42 123 LEU C N 1
ATOM 6305 C CA . LEU C 1 125 ? 35.972 -33.924 107.477 1.00 27.59 123 LEU C CA 1
ATOM 6306 C C . LEU C 1 125 ? 34.609 -34.358 107.954 1.00 25.35 123 LEU C C 1
ATOM 6307 O O . LEU C 1 125 ? 33.779 -34.791 107.163 1.00 26.85 123 LEU C O 1
ATOM 6312 N N . ILE C 1 126 ? 34.385 -34.270 109.247 1.00 24.14 124 ILE C N 1
ATOM 6313 C CA . ILE C 1 126 ? 33.270 -34.955 109.841 1.00 26.20 124 ILE C CA 1
ATOM 6314 C C . ILE C 1 126 ? 32.233 -34.010 110.428 1.00 25.93 124 ILE C C 1
ATOM 6315 O O . ILE C 1 126 ? 32.555 -33.146 111.234 1.00 22.28 124 ILE C O 1
ATOM 6320 N N . VAL C 1 127 ? 30.983 -34.215 109.995 1.00 24.38 125 VAL C N 1
ATOM 6321 C CA . VAL C 1 127 ? 29.840 -33.671 110.669 1.00 25.07 125 VAL C CA 1
ATOM 6322 C C . VAL C 1 127 ? 29.351 -34.792 111.549 1.00 26.70 125 VAL C C 1
ATOM 6323 O O . VAL C 1 127 ? 28.954 -35.844 111.035 1.00 28.04 125 VAL C O 1
ATOM 6327 N N . PRO C 1 128 ? 29.406 -34.610 112.873 1.00 29.12 126 PRO C N 1
ATOM 6328 C CA . PRO C 1 128 ? 29.197 -35.750 113.767 1.00 31.51 126 PRO C CA 1
ATOM 6329 C C . PRO C 1 128 ? 27.856 -36.443 113.625 1.00 31.41 126 PRO C C 1
ATOM 6330 O O . PRO C 1 128 ? 27.758 -37.659 113.917 1.00 35.47 126 PRO C O 1
ATOM 6334 N N . LEU C 1 129 ? 26.836 -35.722 113.166 1.00 31.61 127 LEU C N 1
ATOM 6335 C CA . LEU C 1 129 ? 25.511 -36.340 112.957 1.00 30.10 127 LEU C CA 1
ATOM 6336 C C . LEU C 1 129 ? 25.331 -36.953 111.586 1.00 29.46 127 LEU C C 1
ATOM 6337 O O . LEU C 1 129 ? 24.181 -37.326 111.204 1.00 30.19 127 LEU C O 1
ATOM 6342 N N . VAL C 1 130 ? 26.429 -37.082 110.837 1.00 27.91 128 VAL C N 1
ATOM 6343 C CA . VAL C 1 130 ? 26.337 -37.599 109.476 1.00 29.17 128 VAL C CA 1
ATOM 6344 C C . VAL C 1 130 ? 27.362 -38.697 109.170 1.00 28.94 128 VAL C C 1
ATOM 6345 O O . VAL C 1 130 ? 26.973 -39.769 108.760 1.00 33.62 128 VAL C O 1
ATOM 6349 N N . ASN C 1 131 ? 28.656 -38.416 109.304 1.00 26.56 129 ASN C N 1
ATOM 6350 C CA . ASN C 1 131 ? 29.684 -39.274 108.733 1.00 25.94 129 ASN C CA 1
ATOM 6351 C C . ASN C 1 131 ? 30.867 -39.654 109.640 1.00 28.35 129 ASN C C 1
ATOM 6352 O O . ASN C 1 131 ? 32.008 -39.689 109.182 1.00 28.41 129 ASN C O 1
ATOM 6357 N N . PRO C 1 132 ? 30.602 -39.953 110.921 1.00 31.55 130 PRO C N 1
ATOM 6358 C CA . PRO C 1 132 ? 31.679 -40.391 111.790 1.00 31.63 130 PRO C CA 1
ATOM 6359 C C . PRO C 1 132 ? 32.332 -41.698 111.309 1.00 32.19 130 PRO C C 1
ATOM 6360 O O . PRO C 1 132 ? 33.477 -41.984 111.671 1.00 29.24 130 PRO C O 1
ATOM 6364 N N . SER C 1 133 ? 31.634 -42.477 110.487 1.00 32.72 131 SER C N 1
ATOM 6365 C CA . SER C 1 133 ? 32.248 -43.667 109.889 1.00 32.96 131 SER C CA 1
ATOM 6366 C C . SER C 1 133 ? 33.553 -43.337 109.175 1.00 33.39 131 SER C C 1
ATOM 6367 O O . SER C 1 133 ? 34.396 -44.223 108.957 1.00 42.22 131 SER C O 1
ATOM 6370 N N . HIS C 1 134 ? 33.752 -42.080 108.816 1.00 27.97 132 HIS C N 1
ATOM 6371 C CA . HIS C 1 134 ? 34.976 -41.727 108.110 1.00 28.85 132 HIS C CA 1
ATOM 6372 C C . HIS C 1 134 ? 36.222 -41.799 108.971 1.00 26.22 132 HIS C C 1
ATOM 6373 O O . HIS C 1 134 ? 37.352 -41.715 108.472 1.00 24.06 132 HIS C O 1
ATOM 6380 N N . LEU C 1 135 ? 36.028 -41.972 110.264 1.00 27.89 133 LEU C N 1
ATOM 6381 C CA . LEU C 1 135 ? 37.165 -42.334 111.137 1.00 32.56 133 LEU C CA 1
ATOM 6382 C C . LEU C 1 135 ? 37.929 -43.614 110.679 1.00 32.24 133 LEU C C 1
ATOM 6383 O O . LEU C 1 135 ? 39.085 -43.812 111.027 1.00 29.83 133 LEU C O 1
ATOM 6388 N N . SER C 1 136 ? 37.293 -44.446 109.862 1.00 34.24 134 SER C N 1
ATOM 6389 C CA . SER C 1 136 ? 37.951 -45.648 109.363 1.00 34.76 134 SER C CA 1
ATOM 6390 C C . SER C 1 136 ? 39.262 -45.403 108.609 1.00 34.49 134 SER C C 1
ATOM 6391 O O . SER C 1 136 ? 40.060 -46.320 108.501 1.00 45.14 134 SER C O 1
ATOM 6394 N N . ILE C 1 137 ? 39.483 -44.198 108.098 1.00 31.39 135 ILE C N 1
ATOM 6395 C CA . ILE C 1 137 ? 40.710 -43.887 107.406 1.00 31.34 135 ILE C CA 1
ATOM 6396 C C . ILE C 1 137 ? 41.869 -43.488 108.329 1.00 33.10 135 ILE C C 1
ATOM 6397 O O . ILE C 1 137 ? 42.978 -43.259 107.866 1.00 33.53 135 ILE C O 1
ATOM 6402 N N . ILE C 1 138 ? 41.630 -43.370 109.625 1.00 33.84 136 ILE C N 1
ATOM 6403 C CA . ILE C 1 138 ? 42.659 -42.848 110.536 1.00 37.06 136 ILE C CA 1
ATOM 6404 C C . ILE C 1 138 ? 43.932 -43.729 110.641 1.00 39.59 136 ILE C C 1
ATOM 6405 O O . ILE C 1 138 ? 45.051 -43.206 110.634 1.00 35.40 136 ILE C O 1
ATOM 6410 N N . PRO C 1 139 ? 43.773 -45.063 110.762 1.00 43.74 137 PRO C N 1
ATOM 6411 C CA . PRO C 1 139 ? 44.981 -45.921 110.784 1.00 43.04 137 PRO C CA 1
ATOM 6412 C C . PRO C 1 139 ? 45.878 -45.696 109.585 1.00 38.70 137 PRO C C 1
ATOM 6413 O O . PRO C 1 139 ? 47.092 -45.560 109.744 1.00 35.85 137 PRO C O 1
ATOM 6417 N N . TYR C 1 140 ? 45.278 -45.578 108.403 1.00 38.42 138 TYR C N 1
ATOM 6418 C CA . TYR C 1 140 ? 46.048 -45.231 107.204 1.00 40.62 138 TYR C CA 1
ATOM 6419 C C . TYR C 1 140 ? 46.734 -43.851 107.290 1.00 40.04 138 TYR C C 1
ATOM 6420 O O . TYR C 1 140 ? 47.848 -43.678 106.789 1.00 40.43 138 TYR C O 1
ATOM 6429 N N . GLN C 1 141 ? 46.054 -42.861 107.887 1.00 39.00 139 GLN C N 1
ATOM 6430 C CA . GLN C 1 141 ? 46.648 -41.545 108.023 1.00 38.70 139 GLN C CA 1
ATOM 6431 C C . GLN C 1 141 ? 47.912 -41.643 108.892 1.00 37.59 139 GLN C C 1
ATOM 6432 O O . GLN C 1 141 ? 48.942 -41.043 108.563 1.00 38.71 139 GLN C O 1
ATOM 6438 N N . ARG C 1 142 ? 47.788 -42.326 110.027 1.00 35.11 140 ARG C N 1
ATOM 6439 C CA . ARG C 1 142 ? 48.909 -42.560 110.932 1.00 36.00 140 ARG C CA 1
ATOM 6440 C C . ARG C 1 142 ? 50.064 -43.258 110.217 1.00 36.70 140 ARG C C 1
ATOM 6441 O O . ARG C 1 142 ? 51.202 -42.795 110.247 1.00 38.46 140 ARG C O 1
ATOM 6449 N N . GLU C 1 143 ? 49.753 -44.373 109.583 1.00 37.00 141 GLU C N 1
ATOM 6450 C CA . GLU C 1 143 ? 50.749 -45.140 108.910 1.00 43.18 141 GLU C CA 1
ATOM 6451 C C . GLU C 1 143 ? 51.487 -44.242 107.934 1.00 43.13 141 GLU C C 1
ATOM 6452 O O . GLU C 1 143 ? 52.718 -44.223 107.934 1.00 45.49 141 GLU C O 1
ATOM 6458 N N . GLN C 1 144 ? 50.768 -43.480 107.125 1.00 41.95 142 GLN C N 1
ATOM 6459 C CA . GLN C 1 144 ? 51.434 -42.649 106.107 1.00 43.13 142 GLN C CA 1
ATOM 6460 C C . GLN C 1 144 ? 52.315 -41.563 106.662 1.00 41.12 142 GLN C C 1
ATOM 6461 O O . GLN C 1 144 ? 53.155 -41.028 105.940 1.00 42.30 142 GLN C O 1
ATOM 6467 N N . LEU C 1 145 ? 52.105 -41.184 107.914 1.00 39.66 143 LEU C N 1
ATOM 6468 C CA . LEU C 1 145 ? 52.930 -40.130 108.526 1.00 43.53 143 LEU C CA 1
ATOM 6469 C C . LEU C 1 145 ? 53.969 -40.682 109.486 1.00 42.97 143 LEU C C 1
ATOM 6470 O O . LEU C 1 145 ? 54.667 -39.921 110.142 1.00 48.93 143 LEU C O 1
ATOM 6475 N N . GLY C 1 146 ? 54.044 -41.999 109.593 1.00 45.97 144 GLY C N 1
ATOM 6476 C CA . GLY C 1 146 ? 54.949 -42.627 110.528 1.00 51.39 144 GLY C CA 1
ATOM 6477 C C . GLY C 1 146 ? 54.560 -42.308 111.954 1.00 51.87 144 GLY C C 1
ATOM 6478 O O . GLY C 1 146 ? 55.423 -42.106 112.803 1.00 51.76 144 GLY C O 1
ATOM 6479 N N . LEU C 1 147 ? 53.261 -42.285 112.231 1.00 49.33 145 LEU C N 1
ATOM 6480 C CA . LEU C 1 147 ? 52.791 -41.950 113.567 1.00 50.60 145 LEU C CA 1
ATOM 6481 C C . LEU C 1 147 ? 52.043 -43.112 114.154 1.00 48.62 145 LEU C C 1
ATOM 6482 O O . LEU C 1 147 ? 51.423 -43.882 113.451 1.00 51.17 145 LEU C O 1
ATOM 6487 N N . LYS C 1 148 ? 52.112 -43.236 115.466 1.00 56.02 146 LYS C N 1
ATOM 6488 C CA . LYS C 1 148 ? 51.470 -44.342 116.170 1.00 65.61 146 LYS C CA 1
ATOM 6489 C C . LYS C 1 148 ? 50.178 -43.858 116.808 1.00 56.60 146 LYS C C 1
ATOM 6490 O O . LYS C 1 148 ? 49.206 -44.576 116.833 1.00 51.10 146 LYS C O 1
ATOM 6496 N N . LYS C 1 149 ? 50.166 -42.621 117.278 1.00 52.21 147 LYS C N 1
ATOM 6497 C CA . LYS C 1 149 ? 49.029 -42.089 117.990 1.00 55.00 147 LYS C CA 1
ATOM 6498 C C . LYS C 1 149 ? 48.346 -40.879 117.282 1.00 55.73 147 LYS C C 1
ATOM 6499 O O . LYS C 1 149 ? 47.112 -40.780 117.246 1.00 45.92 147 LYS C O 1
ATOM 6505 N N . GLY C 1 150 ? 49.141 -39.961 116.744 1.00 55.71 148 GLY C N 1
ATOM 6506 C CA . GLY C 1 150 ? 48.626 -38.679 116.282 1.00 55.03 148 GLY C CA 1
ATOM 6507 C C . GLY C 1 150 ? 47.876 -38.686 114.963 1.00 52.90 148 GLY C C 1
ATOM 6508 O O . GLY C 1 150 ? 48.122 -39.520 114.087 1.00 57.91 148 GLY C O 1
ATOM 6509 N N . TYR C 1 151 ? 46.947 -37.746 114.842 1.00 45.16 149 TYR C N 1
ATOM 6510 C CA . TYR C 1 151 ? 46.209 -37.528 113.608 1.00 40.75 149 TYR C CA 1
ATOM 6511 C C . TYR C 1 151 ? 45.411 -36.233 113.673 1.00 39.41 149 TYR C C 1
ATOM 6512 O O . TYR C 1 151 ? 45.271 -35.606 114.755 1.00 38.06 149 TYR C O 1
ATOM 6521 N N . ILE C 1 152 ? 44.917 -35.814 112.504 1.00 34.30 150 ILE C N 1
ATOM 6522 C CA . ILE C 1 152 ? 44.016 -34.662 112.385 1.00 32.60 150 ILE C CA 1
ATOM 6523 C C . ILE C 1 152 ? 42.636 -35.054 111.819 1.00 31.29 150 ILE C C 1
ATOM 6524 O O . ILE C 1 152 ? 42.537 -35.825 110.862 1.00 28.39 150 ILE C O 1
ATOM 6529 N N . VAL C 1 153 ? 41.595 -34.554 112.479 1.00 28.77 151 VAL C N 1
ATOM 6530 C CA . VAL C 1 153 ? 40.236 -34.579 111.968 1.00 31.01 151 VAL C CA 1
ATOM 6531 C C . VAL C 1 153 ? 39.731 -33.144 111.954 1.00 30.27 151 VAL C C 1
ATOM 6532 O O . VAL C 1 153 ? 39.954 -32.412 112.907 1.00 30.42 151 VAL C O 1
ATOM 6536 N N . THR C 1 154 ? 39.054 -32.752 110.884 1.00 29.20 152 THR C N 1
ATOM 6537 C CA . THR C 1 154 ? 38.476 -31.456 110.834 1.00 30.61 152 THR C CA 1
ATOM 6538 C C . THR C 1 154 ? 36.993 -31.564 110.987 1.00 32.80 152 THR C C 1
ATOM 6539 O O . THR C 1 154 ? 36.342 -32.428 110.427 1.00 33.48 152 THR C O 1
ATOM 6543 N N . ASN C 1 155 ? 36.471 -30.642 111.763 1.00 37.78 153 ASN C N 1
ATOM 6544 C CA . ASN C 1 155 ? 35.057 -30.411 111.940 1.00 42.36 153 ASN C CA 1
ATOM 6545 C C . ASN C 1 155 ? 34.562 -29.468 110.815 1.00 39.94 153 ASN C C 1
ATOM 6546 O O . ASN C 1 155 ? 35.287 -28.557 110.436 1.00 42.67 153 ASN C O 1
ATOM 6551 N N . ALA C 1 156 ? 33.376 -29.677 110.253 1.00 38.11 154 ALA C N 1
ATOM 6552 C CA . ALA C 1 156 ? 32.840 -28.715 109.254 1.00 34.70 154 ALA C CA 1
ATOM 6553 C C . ALA C 1 156 ? 32.211 -27.492 109.922 1.00 39.66 154 ALA C C 1
ATOM 6554 O O . ALA C 1 156 ? 31.844 -27.529 111.118 1.00 39.13 154 ALA C O 1
ATOM 6556 N N . ASN C 1 157 ? 32.096 -26.402 109.155 1.00 42.99 155 ASN C N 1
ATOM 6557 C CA . ASN C 1 157 ? 31.489 -25.163 109.661 1.00 43.32 155 ASN C CA 1
ATOM 6558 C C . ASN C 1 157 ? 29.973 -25.304 109.833 1.00 44.10 155 ASN C C 1
ATOM 6559 O O . ASN C 1 157 ? 29.363 -26.308 109.446 1.00 39.22 155 ASN C O 1
ATOM 6564 N N . CYS C 1 158 ? 29.356 -24.275 110.398 1.00 47.30 156 CYS C N 1
ATOM 6565 C CA . CYS C 1 158 ? 27.968 -24.381 110.761 1.00 46.44 156 CYS C CA 1
ATOM 6566 C C . CYS C 1 158 ? 27.046 -24.367 109.506 1.00 40.75 156 CYS C C 1
ATOM 6567 O O . CYS C 1 158 ? 26.058 -25.107 109.486 1.00 35.47 156 CYS C O 1
ATOM 6570 N N . SER C 1 159 ? 27.345 -23.565 108.481 1.00 36.83 157 SER C N 1
ATOM 6571 C CA . SER C 1 159 ? 26.407 -23.431 107.357 1.00 37.11 157 SER C CA 1
ATOM 6572 C C . SER C 1 159 ? 26.385 -24.719 106.580 1.00 34.29 157 SER C C 1
ATOM 6573 O O . SER C 1 159 ? 25.312 -25.175 106.135 1.00 35.47 157 SER C O 1
ATOM 6576 N N . THR C 1 160 ? 27.564 -25.293 106.387 1.00 32.45 158 THR C N 1
ATOM 6577 C CA . THR C 1 160 ? 27.669 -26.597 105.745 1.00 33.50 158 THR C CA 1
ATOM 6578 C C . THR C 1 160 ? 26.888 -27.626 106.547 1.00 31.25 158 THR C C 1
ATOM 6579 O O . THR C 1 160 ? 26.116 -28.410 106.008 1.00 30.74 158 THR C O 1
ATOM 6583 N N . THR C 1 161 ? 27.065 -27.602 107.855 1.00 30.04 159 THR C N 1
ATOM 6584 C CA . THR C 1 161 ? 26.397 -28.576 108.712 1.00 27.35 159 THR C CA 1
ATOM 6585 C C . THR C 1 161 ? 24.894 -28.435 108.607 1.00 26.46 159 THR C C 1
ATOM 6586 O O . THR C 1 161 ? 24.171 -29.421 108.511 1.00 28.39 159 THR C O 1
ATOM 6590 N N . GLY C 1 162 ? 24.404 -27.212 108.662 1.00 25.06 160 GLY C N 1
ATOM 6591 C CA . GLY C 1 162 ? 22.950 -26.996 108.608 1.00 25.34 160 GLY C CA 1
ATOM 6592 C C . GLY C 1 162 ? 22.288 -27.532 107.332 1.00 24.30 160 GLY C C 1
ATOM 6593 O O . GLY C 1 162 ? 21.119 -27.844 107.319 1.00 22.07 160 GLY C O 1
ATOM 6594 N N . ILE C 1 163 ? 23.057 -27.611 106.263 1.00 26.22 161 ILE C N 1
ATOM 6595 C CA . ILE C 1 163 ? 22.587 -28.158 105.020 1.00 26.94 161 ILE C CA 1
ATOM 6596 C C . ILE C 1 163 ? 22.766 -29.675 104.920 1.00 27.89 161 ILE C C 1
ATOM 6597 O O . ILE C 1 163 ? 21.807 -30.392 104.587 1.00 29.07 161 ILE C O 1
ATOM 6602 N N . VAL C 1 164 ? 23.964 -30.183 105.205 1.00 27.00 162 VAL C N 1
ATOM 6603 C CA . VAL C 1 164 ? 24.221 -31.599 104.944 1.00 28.88 162 VAL C CA 1
ATOM 6604 C C . VAL C 1 164 ? 23.469 -32.557 105.899 1.00 29.18 162 VAL C C 1
ATOM 6605 O O . VAL C 1 164 ? 23.267 -33.715 105.540 1.00 25.90 162 VAL C O 1
ATOM 6609 N N . VAL C 1 165 ? 23.072 -32.095 107.091 1.00 27.80 163 VAL C N 1
ATOM 6610 C CA . VAL C 1 165 ? 22.332 -32.950 107.988 1.00 27.02 163 VAL C CA 1
ATOM 6611 C C . VAL C 1 165 ? 21.017 -33.318 107.374 1.00 26.68 163 VAL C C 1
ATOM 6612 O O . VAL C 1 165 ? 20.745 -34.500 107.193 1.00 31.02 163 VAL C O 1
ATOM 6616 N N . PRO C 1 166 ? 20.221 -32.338 106.954 1.00 26.76 164 PRO C N 1
ATOM 6617 C CA . PRO C 1 166 ? 19.034 -32.733 106.190 1.00 26.13 164 PRO C CA 1
ATOM 6618 C C . PRO C 1 166 ? 19.313 -33.563 104.944 1.00 25.40 164 PRO C C 1
ATOM 6619 O O . PRO C 1 166 ? 18.547 -34.504 104.647 1.00 26.54 164 PRO C O 1
ATOM 6623 N N . LEU C 1 167 ? 20.361 -33.223 104.197 1.00 24.98 165 LEU C N 1
ATOM 6624 C CA . LEU C 1 167 ? 20.678 -34.001 103.000 1.00 26.53 165 LEU C CA 1
ATOM 6625 C C . LEU C 1 167 ? 20.937 -35.466 103.333 1.00 26.44 165 LEU C C 1
ATOM 6626 O O . LEU C 1 167 ? 20.514 -36.365 102.596 1.00 29.44 165 LEU C O 1
ATOM 6631 N N . ALA C 1 168 ? 21.612 -35.699 104.447 1.00 26.73 166 ALA C N 1
ATOM 6632 C CA . ALA C 1 168 ? 21.992 -37.044 104.846 1.00 28.09 166 ALA C CA 1
ATOM 6633 C C . ALA C 1 168 ? 20.766 -37.849 105.171 1.00 26.27 166 ALA C C 1
ATOM 6634 O O . ALA C 1 168 ? 20.684 -39.031 104.853 1.00 26.33 166 ALA C O 1
ATOM 6636 N N . ALA C 1 169 ? 19.793 -37.197 105.776 1.00 26.20 167 ALA C N 1
ATOM 6637 C CA . ALA C 1 169 ? 18.544 -37.873 106.127 1.00 28.96 167 ALA C CA 1
ATOM 6638 C C . ALA C 1 169 ? 17.790 -38.269 104.885 1.00 28.27 167 ALA C C 1
ATOM 6639 O O . ALA C 1 169 ? 17.186 -39.339 104.823 1.00 32.86 167 ALA C O 1
ATOM 6641 N N . LEU C 1 170 ? 17.875 -37.420 103.871 1.00 28.82 168 LEU C N 1
ATOM 6642 C CA . LEU C 1 170 ? 17.269 -37.720 102.591 1.00 30.46 168 LEU C CA 1
ATOM 6643 C C . LEU C 1 170 ? 17.958 -38.874 101.913 1.00 30.59 168 LEU C C 1
ATOM 6644 O O . LEU C 1 170 ? 17.282 -39.756 101.376 1.00 32.11 168 LEU C O 1
ATOM 6649 N N . GLU C 1 171 ? 19.287 -38.888 101.931 1.00 29.62 169 GLU C N 1
ATOM 6650 C CA . GLU C 1 171 ? 20.014 -39.985 101.286 1.00 31.96 169 GLU C CA 1
ATOM 6651 C C . GLU C 1 171 ? 19.760 -41.316 101.993 1.00 30.93 169 GLU C C 1
ATOM 6652 O O . GLU C 1 171 ? 19.511 -42.324 101.334 1.00 29.98 169 GLU C O 1
ATOM 6658 N N . LYS C 1 172 ? 19.789 -41.312 103.320 1.00 31.40 170 LYS C N 1
ATOM 6659 C CA . LYS C 1 172 ? 19.528 -42.541 104.065 1.00 32.94 170 LYS C CA 1
ATOM 6660 C C . LYS C 1 172 ? 18.161 -43.110 103.731 1.00 32.34 170 LYS C C 1
ATOM 6661 O O . LYS C 1 172 ? 18.032 -44.319 103.577 1.00 31.50 170 LYS C O 1
ATOM 6667 N N . ALA C 1 173 ? 17.169 -42.245 103.566 1.00 29.96 171 ALA C N 1
ATOM 6668 C CA . ALA C 1 173 ? 15.819 -42.719 103.317 1.00 29.91 171 ALA C CA 1
ATOM 6669 C C . ALA C 1 173 ? 15.499 -42.981 101.860 1.00 29.66 171 ALA C C 1
ATOM 6670 O O . ALA C 1 173 ? 14.721 -43.883 101.580 1.00 30.40 171 ALA C O 1
ATOM 6672 N N . PHE C 1 174 ? 16.055 -42.192 100.937 1.00 32.01 172 PHE C N 1
ATOM 6673 C CA . PHE C 1 174 ? 15.646 -42.254 99.520 1.00 31.88 172 PHE C CA 1
ATOM 6674 C C . PHE C 1 174 ? 16.782 -42.446 98.527 1.00 30.69 172 PHE C C 1
ATOM 6675 O O . PHE C 1 174 ? 16.568 -42.346 97.328 1.00 27.77 172 PHE C O 1
ATOM 6683 N N . GLY C 1 175 ? 17.976 -42.735 99.011 1.00 30.80 173 GLY C N 1
ATOM 6684 C CA . GLY C 1 175 ? 19.099 -42.989 98.108 1.00 34.66 173 GLY C CA 1
ATOM 6685 C C . GLY C 1 175 ? 19.771 -41.707 97.650 1.00 39.50 173 GLY C C 1
ATOM 6686 O O . GLY C 1 175 ? 19.388 -40.613 98.073 1.00 39.25 173 GLY C O 1
ATOM 6687 N N . PRO C 1 176 ? 20.779 -41.833 96.768 1.00 38.13 174 PRO C N 1
ATOM 6688 C CA . PRO C 1 176 ? 21.625 -40.683 96.481 1.00 36.40 174 PRO C CA 1
ATOM 6689 C C . PRO C 1 176 ? 20.909 -39.505 95.809 1.00 34.08 174 PRO C C 1
ATOM 6690 O O . PRO C 1 176 ? 19.911 -39.678 95.120 1.00 30.92 174 PRO C O 1
ATOM 6694 N N . LEU C 1 177 ? 21.445 -38.317 96.065 1.00 31.74 175 LEU C N 1
ATOM 6695 C CA . LEU C 1 177 ? 20.940 -37.108 95.482 1.00 31.27 175 LEU C CA 1
ATOM 6696 C C . LEU C 1 177 ? 21.678 -36.805 94.191 1.00 27.60 175 LEU C C 1
ATOM 6697 O O . LEU C 1 177 ? 22.866 -37.070 94.064 1.00 22.98 175 LEU C O 1
ATOM 6702 N N . ASP C 1 178 ? 20.929 -36.237 93.254 1.00 28.47 176 ASP C N 1
ATOM 6703 C CA . ASP C 1 178 ? 21.423 -35.836 91.938 1.00 31.04 176 ASP C CA 1
ATOM 6704 C C . ASP C 1 178 ? 21.890 -34.373 91.996 1.00 32.12 176 ASP C C 1
ATOM 6705 O O . ASP C 1 178 ? 23.067 -34.097 91.787 1.00 29.54 176 ASP C O 1
ATOM 6710 N N . THR C 1 179 ? 20.968 -33.483 92.381 1.00 31.37 177 THR C N 1
ATOM 6711 C CA . THR C 1 179 ? 21.137 -32.047 92.289 1.00 30.83 177 THR C CA 1
ATOM 6712 C C . THR C 1 179 ? 20.607 -31.332 93.535 1.00 30.11 177 THR C C 1
ATOM 6713 O O . THR C 1 179 ? 19.565 -31.729 94.108 1.00 32.26 177 THR C O 1
ATOM 6717 N N . VAL C 1 180 ? 21.380 -30.350 94.004 1.00 25.49 178 VAL C N 1
ATOM 6718 C CA . VAL C 1 180 ? 20.996 -29.502 95.111 1.00 24.63 178 VAL C CA 1
ATOM 6719 C C . VAL C 1 180 ? 21.291 -28.031 94.839 1.00 24.76 178 VAL C C 1
ATOM 6720 O O . VAL C 1 180 ? 22.408 -27.678 94.500 1.00 22.42 178 VAL C O 1
ATOM 6724 N N . ILE C 1 181 ? 20.287 -27.182 95.050 1.00 25.54 179 ILE C N 1
ATOM 6725 C CA . ILE C 1 181 ? 20.469 -25.741 94.979 1.00 25.95 179 ILE C CA 1
ATOM 6726 C C . ILE C 1 181 ? 20.119 -25.154 96.305 1.00 24.64 179 ILE C C 1
ATOM 6727 O O . ILE C 1 181 ? 19.125 -25.522 96.924 1.00 24.33 179 ILE C O 1
ATOM 6732 N N . VAL C 1 182 ? 20.976 -24.277 96.793 1.00 25.55 180 VAL C N 1
ATOM 6733 C CA . VAL C 1 182 ? 20.758 -23.706 98.099 1.00 27.01 180 VAL C CA 1
ATOM 6734 C C . VAL C 1 182 ? 21.113 -22.232 98.158 1.00 24.37 180 VAL C C 1
ATOM 6735 O O . VAL C 1 182 ? 22.129 -21.818 97.651 1.00 25.12 180 VAL C O 1
ATOM 6739 N N . THR C 1 183 ? 20.251 -21.440 98.780 1.00 25.37 181 THR C N 1
ATOM 6740 C CA . THR C 1 183 ? 20.590 -20.066 99.141 1.00 25.92 181 THR C CA 1
ATOM 6741 C C . THR C 1 183 ? 20.636 -19.993 100.669 1.00 25.64 181 THR C C 1
ATOM 6742 O O . THR C 1 183 ? 19.689 -20.432 101.332 1.00 25.07 181 THR C O 1
ATOM 6746 N N . THR C 1 184 ? 21.715 -19.462 101.233 1.00 22.72 182 THR C N 1
ATOM 6747 C CA . THR C 1 184 ? 21.761 -19.307 102.669 1.00 22.83 182 THR C CA 1
ATOM 6748 C C . THR C 1 184 ? 21.553 -17.869 103.096 1.00 22.92 182 THR C C 1
ATOM 6749 O O . THR C 1 184 ? 21.908 -16.916 102.362 1.00 20.96 182 THR C O 1
ATOM 6753 N N . LEU C 1 185 ? 20.987 -17.736 104.307 1.00 23.09 183 LEU C N 1
ATOM 6754 C CA . LEU C 1 185 ? 20.875 -16.468 105.010 1.00 23.73 183 LEU C CA 1
ATOM 6755 C C . LEU C 1 185 ? 21.564 -16.673 106.360 1.00 23.87 183 LEU C C 1
ATOM 6756 O O . LEU C 1 185 ? 20.987 -17.190 107.298 1.00 24.71 183 LEU C O 1
ATOM 6761 N N . GLN C 1 186 ? 22.827 -16.252 106.437 1.00 23.35 184 GLN C N 1
ATOM 6762 C CA . GLN C 1 186 ? 23.682 -16.578 107.563 1.00 20.94 184 GLN C CA 1
ATOM 6763 C C . GLN C 1 186 ? 23.760 -15.407 108.547 1.00 21.20 184 GLN C C 1
ATOM 6764 O O . GLN C 1 186 ? 23.811 -14.219 108.179 1.00 21.31 184 GLN C O 1
ATOM 6770 N N . ALA C 1 187 ? 23.603 -15.765 109.790 1.00 22.22 185 ALA C N 1
ATOM 6771 C CA . ALA C 1 187 ? 23.696 -14.879 110.921 1.00 25.68 185 ALA C CA 1
ATOM 6772 C C . ALA C 1 187 ? 25.130 -14.432 111.098 1.00 27.95 185 ALA C C 1
ATOM 6773 O O . ALA C 1 187 ? 26.015 -14.993 110.470 1.00 26.96 185 ALA C O 1
ATOM 6775 N N . ILE C 1 188 ? 25.328 -13.440 111.961 1.00 30.35 186 ILE C N 1
ATOM 6776 C CA . ILE C 1 188 ? 26.653 -12.849 112.146 1.00 36.02 186 ILE C CA 1
ATOM 6777 C C . ILE C 1 188 ? 27.530 -13.614 113.140 1.00 31.18 186 ILE C C 1
ATOM 6778 O O . ILE C 1 188 ? 28.714 -13.479 113.077 1.00 29.66 186 ILE C O 1
ATOM 6783 N N . SER C 1 189 ? 26.962 -14.369 114.077 1.00 32.92 187 SER C N 1
ATOM 6784 C CA . SER C 1 189 ? 27.744 -15.306 114.920 1.00 34.55 187 SER C CA 1
ATOM 6785 C C . SER C 1 189 ? 28.768 -16.165 114.163 1.00 39.88 187 SER C C 1
ATOM 6786 O O . SER C 1 189 ? 29.833 -16.481 114.692 1.00 40.47 187 SER C O 1
ATOM 6789 N N . GLY C 1 190 ? 28.451 -16.535 112.926 1.00 45.00 188 GLY C N 1
ATOM 6790 C CA . GLY C 1 190 ? 29.460 -17.026 111.965 1.00 54.39 188 GLY C CA 1
ATOM 6791 C C . GLY C 1 190 ? 30.959 -16.631 112.066 1.00 55.44 188 GLY C C 1
ATOM 6792 O O . GLY C 1 190 ? 31.814 -17.507 112.152 1.00 61.96 188 GLY C O 1
ATOM 6793 N N . ALA C 1 191 ? 31.267 -15.335 112.016 1.00 52.36 189 ALA C N 1
ATOM 6794 C CA . ALA C 1 191 ? 32.656 -14.789 111.951 1.00 55.21 189 ALA C CA 1
ATOM 6795 C C . ALA C 1 191 ? 33.467 -15.444 110.834 1.00 61.97 189 ALA C C 1
ATOM 6796 O O . ALA C 1 191 ? 34.611 -15.067 110.592 1.00 61.40 189 ALA C O 1
ATOM 6798 N N . GLY C 1 195 ? 35.190 -9.711 113.419 1.00 56.87 193 GLY C N 1
ATOM 6799 C CA . GLY C 1 195 ? 34.109 -10.335 112.652 1.00 47.91 193 GLY C CA 1
ATOM 6800 C C . GLY C 1 195 ? 33.441 -9.422 111.630 1.00 45.77 193 GLY C C 1
ATOM 6801 O O . GLY C 1 195 ? 34.115 -8.755 110.869 1.00 45.19 193 GLY C O 1
ATOM 6802 N N . VAL C 1 196 ? 32.109 -9.405 111.622 1.00 43.44 194 VAL C N 1
ATOM 6803 C CA . VAL C 1 196 ? 31.306 -8.505 110.791 1.00 36.74 194 VAL C CA 1
ATOM 6804 C C . VAL C 1 196 ? 31.062 -7.190 111.515 1.00 34.38 194 VAL C C 1
ATOM 6805 O O . VAL C 1 196 ? 30.510 -7.154 112.606 1.00 31.33 194 VAL C O 1
ATOM 6809 N N . SER C 1 197 ? 31.404 -6.090 110.869 1.00 34.64 195 SER C N 1
ATOM 6810 C CA . SER C 1 197 ? 31.215 -4.779 111.486 1.00 33.67 195 SER C CA 1
ATOM 6811 C C . SER C 1 197 ? 29.773 -4.330 111.344 1.00 32.62 195 SER C C 1
ATOM 6812 O O . SER C 1 197 ? 29.094 -4.664 110.351 1.00 30.98 195 SER C O 1
ATOM 6815 N N . SER C 1 198 ? 29.301 -3.574 112.319 1.00 30.48 196 SER C N 1
ATOM 6816 C CA . SER C 1 198 ? 27.899 -3.208 112.304 1.00 32.06 196 SER C CA 1
ATOM 6817 C C . SER C 1 198 ? 27.606 -2.345 111.096 1.00 30.51 196 SER C C 1
ATOM 6818 O O . SER C 1 198 ? 26.572 -2.472 110.460 1.00 30.54 196 SER C O 1
ATOM 6821 N N . LEU C 1 199 ? 28.559 -1.534 110.703 1.00 33.65 197 LEU C N 1
ATOM 6822 C CA . LEU C 1 199 ? 28.398 -0.754 109.484 1.00 36.29 197 LEU C CA 1
ATOM 6823 C C . LEU C 1 199 ? 28.157 -1.557 108.237 1.00 34.92 197 LEU C C 1
ATOM 6824 O O . LEU C 1 199 ? 27.476 -1.087 107.343 1.00 38.47 197 LEU C O 1
ATOM 6829 N N . ASP C 1 200 ? 28.763 -2.735 108.133 1.00 36.19 198 ASP C N 1
ATOM 6830 C CA . ASP C 1 200 ? 28.648 -3.541 106.921 1.00 35.35 198 ASP C CA 1
ATOM 6831 C C . ASP C 1 200 ? 27.284 -4.145 106.778 1.00 32.52 198 ASP C C 1
ATOM 6832 O O . ASP C 1 200 ? 26.824 -4.307 105.659 1.00 29.78 198 ASP C O 1
ATOM 6837 N N . ILE C 1 201 ? 26.637 -4.448 107.904 1.00 31.08 199 ILE C N 1
ATOM 6838 C CA . ILE C 1 201 ? 25.482 -5.326 107.900 1.00 29.14 199 ILE C CA 1
ATOM 6839 C C . ILE C 1 201 ? 24.177 -4.713 108.382 1.00 32.07 199 ILE C C 1
ATOM 6840 O O . ILE C 1 201 ? 23.125 -5.185 107.976 1.00 31.32 199 ILE C O 1
ATOM 6845 N N . MET C 1 202 ? 24.192 -3.662 109.205 1.00 32.52 200 MET C N 1
ATOM 6846 C CA . MET C 1 202 ? 22.920 -3.136 109.714 1.00 35.29 200 MET C CA 1
ATOM 6847 C C . MET C 1 202 ? 22.015 -2.669 108.587 1.00 33.20 200 MET C C 1
ATOM 6848 O O . MET C 1 202 ? 22.474 -2.032 107.672 1.00 31.43 200 MET C O 1
ATOM 6853 N N . ASP C 1 203 ? 20.724 -3.010 108.652 1.00 34.34 201 ASP C N 1
ATOM 6854 C CA . ASP C 1 203 ? 19.751 -2.551 107.667 1.00 33.57 201 ASP C CA 1
ATOM 6855 C C . ASP C 1 203 ? 20.183 -2.934 106.245 1.00 33.76 201 ASP C C 1
ATOM 6856 O O . ASP C 1 203 ? 19.966 -2.188 105.290 1.00 37.46 201 ASP C O 1
ATOM 6861 N N . ASN C 1 204 ? 20.782 -4.113 106.104 1.00 30.59 202 ASN C N 1
ATOM 6862 C CA . ASN C 1 204 ? 21.436 -4.483 104.866 1.00 28.22 202 ASN C CA 1
ATOM 6863 C C . ASN C 1 204 ? 21.552 -5.986 104.665 1.00 26.94 202 ASN C C 1
ATOM 6864 O O . ASN C 1 204 ? 21.185 -6.799 105.531 1.00 26.70 202 ASN C O 1
ATOM 6869 N N . VAL C 1 205 ? 21.987 -6.360 103.467 1.00 28.08 203 VAL C N 1
ATOM 6870 C CA . VAL C 1 205 ? 22.301 -7.734 103.146 1.00 29.76 203 VAL C CA 1
ATOM 6871 C C . VAL C 1 205 ? 23.641 -7.695 102.416 1.00 29.82 203 VAL C C 1
ATOM 6872 O O . VAL C 1 205 ? 23.804 -6.865 101.538 1.00 27.22 203 VAL C O 1
ATOM 6876 N N . VAL C 1 206 ? 24.569 -8.597 102.763 1.00 26.48 204 VAL C N 1
ATOM 6877 C CA . VAL C 1 206 ? 25.825 -8.697 102.055 1.00 25.84 204 VAL C CA 1
ATOM 6878 C C . VAL C 1 206 ? 25.789 -10.004 101.318 1.00 27.19 204 VAL C C 1
ATOM 6879 O O . VAL C 1 206 ? 25.786 -11.047 101.947 1.00 29.26 204 VAL C O 1
ATOM 6883 N N . PRO C 1 207 ? 25.798 -9.963 99.979 1.00 28.67 205 PRO C N 1
ATOM 6884 C CA . PRO C 1 207 ? 25.539 -11.170 99.232 1.00 30.97 205 PRO C CA 1
ATOM 6885 C C . PRO C 1 207 ? 26.790 -11.966 98.897 1.00 30.43 205 PRO C C 1
ATOM 6886 O O . PRO C 1 207 ? 26.761 -12.744 97.966 1.00 29.35 205 PRO C O 1
ATOM 6890 N N . LEU C 1 208 ? 27.858 -11.789 99.657 1.00 31.85 206 LEU C N 1
ATOM 6891 C CA . LEU C 1 208 ? 29.080 -12.561 99.445 1.00 34.84 206 LEU C CA 1
ATOM 6892 C C . LEU C 1 208 ? 29.645 -12.869 100.775 1.00 36.28 206 LEU C C 1
ATOM 6893 O O . LEU C 1 208 ? 29.730 -11.987 101.616 1.00 35.73 206 LEU C O 1
ATOM 6898 N N . ILE C 1 209 ? 30.012 -14.119 100.964 1.00 36.83 207 ILE C N 1
ATOM 6899 C CA . ILE C 1 209 ? 30.810 -14.518 102.094 1.00 40.54 207 ILE C CA 1
ATOM 6900 C C . ILE C 1 209 ? 31.949 -15.319 101.497 1.00 43.23 207 ILE C C 1
ATOM 6901 O O . ILE C 1 209 ? 31.742 -16.420 100.986 1.00 41.51 207 ILE C O 1
ATOM 6906 N N . SER C 1 210 ? 33.151 -14.773 101.537 1.00 43.23 208 SER C N 1
ATOM 6907 C CA . SER C 1 210 ? 34.162 -15.295 100.633 1.00 42.08 208 SER C CA 1
ATOM 6908 C C . SER C 1 210 ? 34.545 -16.711 101.046 1.00 38.00 208 SER C C 1
ATOM 6909 O O . SER C 1 210 ? 34.607 -17.039 102.242 1.00 38.71 208 SER C O 1
ATOM 6912 N N . GLY C 1 211 ? 34.682 -17.563 100.035 1.00 35.86 209 GLY C N 1
ATOM 6913 C CA . GLY C 1 211 ? 34.948 -18.968 100.249 1.00 37.47 209 GLY C CA 1
ATOM 6914 C C . GLY C 1 211 ? 33.780 -19.866 100.642 1.00 34.60 209 GLY C C 1
ATOM 6915 O O . GLY C 1 211 ? 33.937 -21.078 100.699 1.00 35.38 209 GLY C O 1
ATOM 6916 N N . GLU C 1 212 ? 32.619 -19.300 100.931 1.00 31.50 210 GLU C N 1
ATOM 6917 C CA . GLU C 1 212 ? 31.591 -20.065 101.611 1.00 31.77 210 GLU C CA 1
ATOM 6918 C C . GLU C 1 212 ? 30.861 -20.982 100.617 1.00 32.92 210 GLU C C 1
ATOM 6919 O O . GLU C 1 212 ? 30.562 -22.144 100.931 1.00 30.76 210 GLU C O 1
ATOM 6925 N N . GLU C 1 213 ? 30.575 -20.460 99.428 1.00 31.88 211 GLU C N 1
ATOM 6926 C CA . GLU C 1 213 ? 29.877 -21.228 98.410 1.00 36.60 211 GLU C CA 1
ATOM 6927 C C . GLU C 1 213 ? 30.745 -22.396 97.987 1.00 37.54 211 GLU C C 1
ATOM 6928 O O . GLU C 1 213 ? 30.294 -23.539 97.897 1.00 33.94 211 GLU C O 1
ATOM 6934 N N . ASP C 1 214 ? 32.002 -22.091 97.759 1.00 40.13 212 ASP C N 1
ATOM 6935 C CA . ASP C 1 214 ? 32.924 -23.092 97.325 1.00 42.62 212 ASP C CA 1
ATOM 6936 C C . ASP C 1 214 ? 33.056 -24.233 98.380 1.00 40.75 212 ASP C C 1
ATOM 6937 O O . ASP C 1 214 ? 33.073 -25.406 98.025 1.00 35.06 212 ASP C O 1
ATOM 6942 N N . LYS C 1 215 ? 33.073 -23.886 99.663 1.00 36.27 213 LYS C N 1
ATOM 6943 C CA . LYS C 1 215 ? 33.059 -24.882 100.728 1.00 37.94 213 LYS C CA 1
ATOM 6944 C C . LYS C 1 215 ? 31.846 -25.774 100.664 1.00 33.32 213 LYS C C 1
ATOM 6945 O O . LYS C 1 215 ? 31.979 -26.977 100.647 1.00 33.77 213 LYS C O 1
ATOM 6951 N N . ILE C 1 216 ? 30.653 -25.188 100.653 1.00 32.71 214 ILE C N 1
ATOM 6952 C CA . ILE C 1 216 ? 29.430 -25.980 100.582 1.00 29.93 214 ILE C CA 1
ATOM 6953 C C . ILE C 1 216 ? 29.433 -26.882 99.362 1.00 27.40 214 ILE C C 1
ATOM 6954 O O . ILE C 1 216 ? 29.081 -28.032 99.477 1.00 24.39 214 ILE C O 1
ATOM 6959 N N . GLU C 1 217 ? 29.863 -26.357 98.221 1.00 28.09 215 GLU C N 1
ATOM 6960 C CA . GLU C 1 217 ? 29.821 -27.089 96.951 1.00 29.56 215 GLU C CA 1
ATOM 6961 C C . GLU C 1 217 ? 30.767 -28.277 96.949 1.00 31.00 215 GLU C C 1
ATOM 6962 O O . GLU C 1 217 ? 30.446 -29.317 96.447 1.00 33.11 215 GLU C O 1
ATOM 6968 N N . TRP C 1 218 ? 31.941 -28.129 97.539 1.00 34.42 216 TRP C N 1
ATOM 6969 C CA . TRP C 1 218 ? 32.940 -29.187 97.531 1.00 30.97 216 TRP C CA 1
ATOM 6970 C C . TRP C 1 218 ? 32.701 -30.136 98.694 1.00 32.20 216 TRP C C 1
ATOM 6971 O O . TRP C 1 218 ? 32.719 -31.341 98.528 1.00 31.59 216 TRP C O 1
ATOM 6982 N N . GLU C 1 219 ? 32.516 -29.579 99.890 1.00 32.21 217 GLU C N 1
ATOM 6983 C CA . GLU C 1 219 ? 32.511 -30.383 101.122 1.00 31.44 217 GLU C CA 1
ATOM 6984 C C . GLU C 1 219 ? 31.327 -31.320 101.220 1.00 28.14 217 GLU C C 1
ATOM 6985 O O . GLU C 1 219 ? 31.435 -32.397 101.802 1.00 25.72 217 GLU C O 1
ATOM 6991 N N . THR C 1 220 ? 30.221 -30.939 100.583 1.00 27.29 218 THR C N 1
ATOM 6992 C CA . THR C 1 220 ? 29.009 -31.729 100.618 1.00 24.91 218 THR C CA 1
ATOM 6993 C C . THR C 1 220 ? 29.263 -33.146 100.106 1.00 26.40 218 THR C C 1
ATOM 6994 O O . THR C 1 220 ? 28.803 -34.125 100.715 1.00 25.08 218 THR C O 1
ATOM 6998 N N . ASN C 1 221 ? 30.044 -33.261 99.043 1.00 26.28 219 ASN C N 1
ATOM 6999 C CA . ASN C 1 221 ? 30.341 -34.565 98.449 1.00 27.29 219 ASN C CA 1
ATOM 7000 C C . ASN C 1 221 ? 31.343 -35.393 99.274 1.00 29.49 219 ASN C C 1
ATOM 7001 O O . ASN C 1 221 ? 31.183 -36.608 99.410 1.00 32.62 219 ASN C O 1
ATOM 7006 N N . LYS C 1 222 ? 32.331 -34.742 99.871 1.00 27.68 220 LYS C N 1
ATOM 7007 C CA . LYS C 1 222 ? 33.192 -35.423 100.808 1.00 27.16 220 LYS C CA 1
ATOM 7008 C C . LYS C 1 222 ? 32.382 -35.982 102.003 1.00 29.66 220 LYS C C 1
ATOM 7009 O O . LYS C 1 222 ? 32.507 -37.154 102.335 1.00 29.32 220 LYS C O 1
ATOM 7015 N N . ILE C 1 223 ? 31.543 -35.145 102.612 1.00 27.95 221 ILE C N 1
ATOM 7016 C CA . ILE C 1 223 ? 30.824 -35.512 103.830 1.00 26.11 221 ILE C CA 1
ATOM 7017 C C . ILE C 1 223 ? 29.760 -36.559 103.576 1.00 28.14 221 ILE C C 1
ATOM 7018 O O . ILE C 1 223 ? 29.538 -37.433 104.418 1.00 33.34 221 ILE C O 1
ATOM 7023 N N . LEU C 1 224 ? 29.050 -36.463 102.455 1.00 28.43 222 LEU C N 1
ATOM 7024 C CA . LEU C 1 224 ? 27.961 -37.402 102.187 1.00 28.19 222 LEU C CA 1
ATOM 7025 C C . LEU C 1 224 ? 28.478 -38.624 101.470 1.00 29.20 222 LEU C C 1
ATOM 7026 O O . LEU C 1 224 ? 27.766 -39.604 101.349 1.00 32.39 222 LEU C O 1
ATOM 7031 N N . GLY C 1 225 ? 29.708 -38.547 100.967 1.00 29.60 223 GLY C N 1
ATOM 7032 C CA . GLY C 1 225 ? 30.362 -39.698 100.383 1.00 29.02 223 GLY C CA 1
ATOM 7033 C C . GLY C 1 225 ? 30.790 -40.708 101.418 1.00 31.52 223 GLY C C 1
ATOM 7034 O O . GLY C 1 225 ? 30.388 -40.632 102.612 1.00 32.95 223 GLY C O 1
ATOM 7035 N N . GLY C 1 226 ? 31.603 -41.654 100.950 1.00 32.61 224 GLY C N 1
ATOM 7036 C CA . GLY C 1 226 ? 32.158 -42.715 101.765 1.00 33.05 224 GLY C CA 1
ATOM 7037 C C . GLY C 1 226 ? 33.675 -42.758 101.766 1.00 34.36 224 GLY C C 1
ATOM 7038 O O . GLY C 1 226 ? 34.368 -41.926 101.162 1.00 36.82 224 GLY C O 1
ATOM 7039 N N . VAL C 1 227 ? 34.182 -43.750 102.483 1.00 34.27 225 VAL C N 1
ATOM 7040 C CA . VAL C 1 227 ? 35.571 -44.144 102.447 1.00 34.66 225 VAL C CA 1
ATOM 7041 C C . VAL C 1 227 ? 35.692 -45.422 101.615 1.00 36.60 225 VAL C C 1
ATOM 7042 O O . VAL C 1 227 ? 34.835 -46.306 101.700 1.00 33.00 225 VAL C O 1
ATOM 7046 N N . THR C 1 228 ? 36.742 -45.534 100.812 1.00 40.57 226 THR C N 1
ATOM 7047 C CA . THR C 1 228 ? 36.886 -46.705 99.943 1.00 46.24 226 THR C CA 1
ATOM 7048 C C . THR C 1 228 ? 37.000 -47.996 100.778 1.00 48.33 226 THR C C 1
ATOM 7049 O O . THR C 1 228 ? 37.386 -47.966 101.936 1.00 46.65 226 THR C O 1
ATOM 7053 N N . PRO C 1 229 ? 36.611 -49.143 100.203 1.00 55.12 227 PRO C N 1
ATOM 7054 C CA . PRO C 1 229 ? 36.652 -50.373 101.023 1.00 52.09 227 PRO C CA 1
ATOM 7055 C C . PRO C 1 229 ? 38.024 -50.668 101.662 1.00 46.28 227 PRO C C 1
ATOM 7056 O O . PRO C 1 229 ? 38.060 -51.289 102.720 1.00 45.06 227 PRO C O 1
ATOM 7060 N N . ASP C 1 230 ? 39.121 -50.234 101.037 1.00 41.36 228 ASP C N 1
ATOM 7061 C CA . ASP C 1 230 ? 40.445 -50.432 101.626 1.00 42.77 228 ASP C CA 1
ATOM 7062 C C . ASP C 1 230 ? 40.780 -49.509 102.788 1.00 46.90 228 ASP C C 1
ATOM 7063 O O . ASP C 1 230 ? 41.859 -49.644 103.377 1.00 49.87 228 ASP C O 1
ATOM 7068 N N . ASN C 1 231 ? 39.885 -48.571 103.099 1.00 43.50 229 ASN C N 1
ATOM 7069 C CA . ASN C 1 231 ? 40.102 -47.545 104.108 1.00 39.90 229 ASN C CA 1
ATOM 7070 C C . ASN C 1 231 ? 41.311 -46.668 103.904 1.00 35.51 229 ASN C C 1
ATOM 7071 O O . ASN C 1 231 ? 41.935 -46.252 104.880 1.00 34.83 229 ASN C O 1
ATOM 7076 N N . LYS C 1 232 ? 41.655 -46.378 102.665 1.00 35.65 230 LYS C N 1
ATOM 7077 C CA . LYS C 1 232 ? 42.799 -45.492 102.379 1.00 39.62 230 LYS C CA 1
ATOM 7078 C C . LYS C 1 232 ? 42.418 -44.179 101.684 1.00 37.98 230 LYS C C 1
ATOM 7079 O O . LYS C 1 232 ? 43.286 -43.280 101.512 1.00 35.01 230 LYS C O 1
ATOM 7085 N N . ALA C 1 233 ? 41.146 -44.054 101.277 1.00 33.47 231 ALA C N 1
ATOM 7086 C CA . ALA C 1 233 ? 40.725 -42.873 100.564 1.00 35.39 231 ALA C CA 1
ATOM 7087 C C . ALA C 1 233 ? 39.249 -42.506 100.741 1.00 37.66 231 ALA C C 1
ATOM 7088 O O . ALA C 1 233 ? 38.416 -43.331 101.143 1.00 40.70 231 ALA C O 1
ATOM 7090 N N . PHE C 1 234 ? 38.948 -41.238 100.432 1.00 34.95 232 PHE C N 1
ATOM 7091 C CA . PHE C 1 234 ? 37.568 -40.767 100.357 1.00 33.14 232 PHE C CA 1
ATOM 7092 C C . PHE C 1 234 ? 37.093 -40.892 98.920 1.00 32.58 232 PHE C C 1
ATOM 7093 O O . PHE C 1 234 ? 37.839 -40.556 98.004 1.00 30.63 232 PHE C O 1
ATOM 7101 N N . ASP C 1 235 ? 35.873 -41.391 98.711 1.00 32.41 233 ASP C N 1
ATOM 7102 C CA . ASP C 1 235 ? 35.338 -41.516 97.323 1.00 34.38 233 ASP C CA 1
ATOM 7103 C C . ASP C 1 235 ? 34.671 -40.221 96.824 1.00 31.62 233 ASP C C 1
ATOM 7104 O O . ASP C 1 235 ? 34.379 -40.093 95.645 1.00 34.79 233 ASP C O 1
ATOM 7109 N N . LEU C 1 236 ? 34.460 -39.273 97.727 1.00 28.65 234 LEU C N 1
ATOM 7110 C CA . LEU C 1 236 ? 33.863 -37.981 97.399 1.00 27.68 234 LEU C CA 1
ATOM 7111 C C . LEU C 1 236 ? 32.524 -38.140 96.646 1.00 26.36 234 LEU C C 1
ATOM 7112 O O . LEU C 1 236 ? 32.190 -37.342 95.778 1.00 25.60 234 LEU C O 1
ATOM 7117 N N . HIS C 1 237 ? 31.775 -39.181 97.002 1.00 25.67 235 HIS C N 1
ATOM 7118 C CA . HIS C 1 237 ? 30.443 -39.471 96.429 1.00 24.82 235 HIS C CA 1
ATOM 7119 C C . HIS C 1 237 ? 30.510 -39.751 94.919 1.00 24.89 235 HIS C C 1
ATOM 7120 O O . HIS C 1 237 ? 29.493 -39.681 94.212 1.00 24.18 235 HIS C O 1
ATOM 7127 N N . ALA C 1 238 ? 31.712 -40.070 94.435 1.00 28.39 236 ALA C N 1
ATOM 7128 C CA . ALA C 1 238 ? 31.904 -40.551 93.046 1.00 31.07 236 ALA C CA 1
ATOM 7129 C C . ALA C 1 238 ? 31.375 -41.977 92.895 1.00 34.16 236 ALA C C 1
ATOM 7130 O O . ALA C 1 238 ? 31.159 -42.694 93.894 1.00 35.71 236 ALA C O 1
ATOM 7132 N N . PRO C 1 239 ? 31.113 -42.392 91.646 1.00 37.13 237 PRO C N 1
ATOM 7133 C CA . PRO C 1 239 ? 31.273 -41.660 90.393 1.00 35.89 237 PRO C CA 1
ATOM 7134 C C . PRO C 1 239 ? 30.173 -40.615 90.200 1.00 34.80 237 PRO C C 1
ATOM 7135 O O . PRO C 1 239 ? 30.411 -39.627 89.500 1.00 31.77 237 PRO C O 1
ATOM 7139 N N . LYS C 1 240 ? 28.995 -40.835 90.786 1.00 30.55 238 LYS C N 1
ATOM 7140 C CA . LYS C 1 240 ? 27.845 -39.920 90.555 1.00 34.84 238 LYS C CA 1
ATOM 7141 C C . LYS C 1 240 ? 27.785 -38.857 91.648 1.00 34.47 238 LYS C C 1
ATOM 7142 O O . LYS C 1 240 ? 27.019 -39.005 92.605 1.00 29.33 238 LYS C O 1
ATOM 7148 N N . GLN C 1 241 ? 28.635 -37.830 91.530 1.00 31.15 239 GLN C N 1
ATOM 7149 C CA . GLN C 1 241 ? 28.714 -36.795 92.538 1.00 28.83 239 GLN C CA 1
ATOM 7150 C C . GLN C 1 241 ? 27.442 -35.926 92.514 1.00 28.85 239 GLN C C 1
ATOM 7151 O O . GLN C 1 241 ? 26.820 -35.727 91.466 1.00 26.49 239 GLN C O 1
ATOM 7157 N N . ILE C 1 242 ? 27.076 -35.427 93.682 1.00 27.62 240 ILE C N 1
ATOM 7158 C CA . ILE C 1 242 ? 25.969 -34.506 93.790 1.00 29.83 240 ILE C CA 1
ATOM 7159 C C . ILE C 1 242 ? 26.355 -33.172 93.147 1.00 28.75 240 ILE C C 1
ATOM 7160 O O . ILE C 1 242 ? 27.440 -32.679 93.383 1.00 27.36 240 ILE C O 1
ATOM 7165 N N . ASN C 1 243 ? 25.468 -32.615 92.337 1.00 27.73 241 ASN C N 1
ATOM 7166 C CA . ASN C 1 243 ? 25.646 -31.294 91.785 1.00 29.05 241 ASN C CA 1
ATOM 7167 C C . ASN C 1 243 ? 25.075 -30.251 92.701 1.00 27.08 241 ASN C C 1
ATOM 7168 O O . ASN C 1 243 ? 23.865 -30.170 92.857 1.00 27.50 241 ASN C O 1
ATOM 7173 N N . VAL C 1 244 ? 25.945 -29.432 93.275 1.00 27.03 242 VAL C N 1
ATOM 7174 C CA . VAL C 1 244 ? 25.552 -28.467 94.250 1.00 26.30 242 VAL C CA 1
ATOM 7175 C C . VAL C 1 244 ? 25.869 -27.067 93.746 1.00 26.15 242 VAL C C 1
ATOM 7176 O O . VAL C 1 244 ? 26.964 -26.812 93.273 1.00 25.43 242 VAL C O 1
ATOM 7180 N N . SER C 1 245 ? 24.898 -26.168 93.844 1.00 25.85 243 SER C N 1
ATOM 7181 C CA . SER C 1 245 ? 25.105 -24.760 93.524 1.00 26.72 243 SER C CA 1
ATOM 7182 C C . SER C 1 245 ? 24.562 -23.912 94.650 1.00 27.19 243 SER C C 1
ATOM 7183 O O . SER C 1 245 ? 23.384 -24.018 95.007 1.00 26.72 243 SER C O 1
ATOM 7186 N N . ALA C 1 246 ? 25.440 -23.114 95.234 1.00 26.38 244 ALA C N 1
ATOM 7187 C CA . ALA C 1 246 ? 25.074 -22.307 96.397 1.00 26.70 244 ALA C CA 1
ATOM 7188 C C . ALA C 1 246 ? 25.253 -20.801 96.155 1.00 25.89 244 ALA C C 1
ATOM 7189 O O . ALA C 1 246 ? 26.105 -20.384 95.380 1.00 23.31 244 ALA C O 1
ATOM 7191 N N . THR C 1 247 ? 24.428 -20.017 96.825 1.00 24.52 245 THR C N 1
ATOM 7192 C CA . THR C 1 247 ? 24.636 -18.603 96.971 1.00 24.24 245 THR C CA 1
ATOM 7193 C C . THR C 1 247 ? 24.524 -18.366 98.453 1.00 23.61 245 THR C C 1
ATOM 7194 O O . THR C 1 247 ? 23.583 -18.830 99.103 1.00 25.91 245 THR C O 1
ATOM 7198 N N . CYS C 1 248 ? 25.485 -17.678 99.023 1.00 25.10 246 CYS C N 1
ATOM 7199 C CA . CYS C 1 248 ? 25.560 -17.503 100.474 1.00 23.63 246 CYS C CA 1
ATOM 7200 C C . CYS C 1 248 ? 25.507 -16.042 100.815 1.00 23.20 246 CYS C C 1
ATOM 7201 O O . CYS C 1 248 ? 26.242 -15.248 100.238 1.00 24.75 246 CYS C O 1
ATOM 7204 N N . THR C 1 249 ? 24.620 -15.666 101.726 1.00 23.12 247 THR C N 1
ATOM 7205 C CA . THR C 1 249 ? 24.457 -14.278 102.057 1.00 21.87 247 THR C CA 1
ATOM 7206 C C . THR C 1 249 ? 24.536 -14.102 103.514 1.00 22.41 247 THR C C 1
ATOM 7207 O O . THR C 1 249 ? 24.310 -15.048 104.272 1.00 22.99 247 THR C O 1
ATOM 7211 N N . ARG C 1 250 ? 24.808 -12.877 103.918 1.00 23.05 248 ARG C N 1
ATOM 7212 C CA . ARG C 1 250 ? 24.818 -12.510 105.343 1.00 25.97 248 ARG C CA 1
ATOM 7213 C C . ARG C 1 250 ? 23.688 -11.541 105.638 1.00 25.48 248 ARG C C 1
ATOM 7214 O O . ARG C 1 250 ? 23.387 -10.691 104.805 1.00 26.50 248 ARG C O 1
ATOM 7222 N N . VAL C 1 251 ? 23.017 -11.733 106.772 1.00 24.27 249 VAL C N 1
ATOM 7223 C CA . VAL C 1 251 ? 21.830 -10.976 107.105 1.00 23.98 249 VAL C CA 1
ATOM 7224 C C . VAL C 1 251 ? 21.988 -10.471 108.529 1.00 27.21 249 VAL C C 1
ATOM 7225 O O . VAL C 1 251 ? 22.845 -10.942 109.237 1.00 30.65 249 VAL C O 1
ATOM 7229 N N . PRO C 1 252 ? 21.208 -9.464 108.930 1.00 27.69 250 PRO C N 1
ATOM 7230 C CA . PRO C 1 252 ? 21.468 -8.819 110.210 1.00 26.93 250 PRO C CA 1
ATOM 7231 C C . PRO C 1 252 ? 20.744 -9.531 111.326 1.00 27.04 250 PRO C C 1
ATOM 7232 O O . PRO C 1 252 ? 19.759 -9.008 111.875 1.00 25.48 250 PRO C O 1
ATOM 7236 N N . VAL C 1 253 ? 21.259 -10.720 111.635 1.00 26.08 251 VAL C N 1
ATOM 7237 C CA . VAL C 1 253 ? 20.705 -11.594 112.612 1.00 27.90 251 VAL C CA 1
ATOM 7238 C C . VAL C 1 253 ? 21.875 -12.092 113.440 1.00 27.49 251 VAL C C 1
ATOM 7239 O O . VAL C 1 253 ? 22.915 -12.460 112.910 1.00 28.53 251 VAL C O 1
ATOM 7243 N N . ILE C 1 254 ? 21.686 -12.187 114.736 1.00 29.48 252 ILE C N 1
ATOM 7244 C CA . ILE C 1 254 ? 22.769 -12.614 115.599 1.00 33.36 252 ILE C CA 1
ATOM 7245 C C . ILE C 1 254 ? 23.066 -14.109 115.491 1.00 30.53 252 ILE C C 1
ATOM 7246 O O . ILE C 1 254 ? 24.214 -14.477 115.287 1.00 30.41 252 ILE C O 1
ATOM 7251 N N . ASP C 1 255 ? 22.039 -14.943 115.654 1.00 29.95 253 ASP C N 1
ATOM 7252 C CA . ASP C 1 255 ? 22.203 -16.404 115.714 1.00 32.89 253 ASP C CA 1
ATOM 7253 C C . ASP C 1 255 ? 21.186 -17.082 114.843 1.00 29.66 253 ASP C C 1
ATOM 7254 O O . ASP C 1 255 ? 20.052 -16.654 114.776 1.00 31.58 253 ASP C O 1
ATOM 7259 N N . GLY C 1 256 ? 21.598 -18.141 114.172 1.00 27.12 254 GLY C N 1
ATOM 7260 C CA . GLY C 1 256 ? 20.686 -18.951 113.357 1.00 25.25 254 GLY C CA 1
ATOM 7261 C C . GLY C 1 256 ? 21.001 -18.818 111.880 1.00 24.03 254 GLY C C 1
ATOM 7262 O O . GLY C 1 256 ? 20.817 -17.771 111.320 1.00 23.73 254 GLY C O 1
ATOM 7263 N N . HIS C 1 257 ? 21.487 -19.878 111.256 1.00 26.99 255 HIS C N 1
ATOM 7264 C CA . HIS C 1 257 ? 21.708 -19.877 109.813 1.00 29.10 255 HIS C CA 1
ATOM 7265 C C . HIS C 1 257 ? 20.551 -20.555 109.127 1.00 28.27 255 HIS C C 1
ATOM 7266 O O . HIS C 1 257 ? 20.252 -21.704 109.414 1.00 28.06 255 HIS C O 1
ATOM 7273 N N . THR C 1 258 ? 19.907 -19.827 108.227 1.00 26.96 256 THR C N 1
ATOM 7274 C CA . THR C 1 258 ? 18.760 -20.327 107.510 1.00 27.27 256 THR C CA 1
ATOM 7275 C C . THR C 1 258 ? 19.168 -20.727 106.122 1.00 28.02 256 THR C C 1
ATOM 7276 O O . THR C 1 258 ? 19.945 -20.028 105.472 1.00 29.35 256 THR C O 1
ATOM 7280 N N . GLY C 1 259 ? 18.671 -21.864 105.657 1.00 30.03 257 GLY C N 1
ATOM 7281 C CA . GLY C 1 259 ? 18.938 -22.297 104.279 1.00 29.51 257 GLY C CA 1
ATOM 7282 C C . GLY C 1 259 ? 17.640 -22.569 103.500 1.00 28.27 257 GLY C C 1
ATOM 7283 O O . GLY C 1 259 ? 16.723 -23.177 104.018 1.00 28.69 257 GLY C O 1
ATOM 7284 N N . CYS C 1 260 ? 17.586 -22.129 102.247 1.00 25.10 258 CYS C N 1
ATOM 7285 C CA . CYS C 1 260 ? 16.484 -22.414 101.354 1.00 24.17 258 CYS C CA 1
ATOM 7286 C C . CYS C 1 260 ? 16.967 -23.413 100.301 1.00 23.19 258 CYS C C 1
ATOM 7287 O O . CYS C 1 260 ? 17.743 -23.054 99.420 1.00 21.64 258 CYS C O 1
ATOM 7290 N N . VAL C 1 261 ? 16.475 -24.652 100.372 1.00 22.39 259 VAL C N 1
ATOM 7291 C CA . VAL C 1 261 ? 17.067 -25.768 99.650 1.00 24.78 259 VAL C CA 1
ATOM 7292 C C . VAL C 1 261 ? 16.100 -26.407 98.645 1.00 26.47 259 VAL C C 1
ATOM 7293 O O . VAL C 1 261 ? 14.937 -26.637 98.957 1.00 27.50 259 VAL C O 1
ATOM 7297 N N . SER C 1 262 ? 16.570 -26.655 97.424 1.00 28.24 260 SER C N 1
ATOM 7298 C CA . SER C 1 262 ? 15.815 -27.456 96.450 1.00 30.38 260 SER C CA 1
ATOM 7299 C C . SER C 1 262 ? 16.596 -28.715 96.087 1.00 30.88 260 SER C C 1
ATOM 7300 O O . SER C 1 262 ? 17.794 -28.663 95.885 1.00 31.30 260 SER C O 1
ATOM 7303 N N . VAL C 1 263 ? 15.911 -29.855 96.038 1.00 31.80 261 VAL C N 1
ATOM 7304 C CA . VAL C 1 263 ? 16.566 -31.146 95.870 1.00 30.34 261 VAL C CA 1
ATOM 7305 C C . VAL C 1 263 ? 15.931 -31.978 94.784 1.00 30.36 261 VAL C C 1
ATOM 7306 O O . VAL C 1 263 ? 14.696 -32.053 94.693 1.00 27.90 261 VAL C O 1
ATOM 7310 N N . LYS C 1 264 ? 16.793 -32.551 93.935 1.00 30.45 262 LYS C N 1
ATOM 7311 C CA . LYS C 1 264 ? 16.386 -33.547 92.979 1.00 34.27 262 LYS C CA 1
ATOM 7312 C C . LYS C 1 264 ? 17.039 -34.904 93.323 1.00 34.98 262 LYS C C 1
ATOM 7313 O O . LYS C 1 264 ? 18.260 -34.999 93.405 1.00 33.30 262 LYS C O 1
ATOM 7319 N N . PHE C 1 265 ? 16.211 -35.932 93.499 1.00 31.88 263 PHE C N 1
ATOM 7320 C CA . PHE C 1 265 ? 16.695 -37.259 93.818 1.00 34.30 263 PHE C CA 1
ATOM 7321 C C . PHE C 1 265 ? 17.175 -38.002 92.583 1.00 32.66 263 PHE C C 1
ATOM 7322 O O . PHE C 1 265 ? 16.623 -37.791 91.513 1.00 37.71 263 PHE C O 1
ATOM 7330 N N . ALA C 1 266 ? 18.157 -38.888 92.737 1.00 34.21 264 ALA C N 1
ATOM 7331 C CA . ALA C 1 266 ? 18.601 -39.774 91.615 1.00 37.97 264 ALA C CA 1
ATOM 7332 C C . ALA C 1 266 ? 17.526 -40.816 91.239 1.00 37.02 264 ALA C C 1
ATOM 7333 O O . ALA C 1 266 ? 17.351 -41.148 90.078 1.00 40.48 264 ALA C O 1
ATOM 7335 N N . ARG C 1 267 ? 16.793 -41.285 92.231 1.00 39.77 265 ARG C N 1
ATOM 7336 C CA . ARG C 1 267 ? 15.811 -42.325 92.024 1.00 40.68 265 ARG C CA 1
ATOM 7337 C C . ARG C 1 267 ? 14.427 -41.780 91.766 1.00 42.51 265 ARG C C 1
ATOM 7338 O O . ARG C 1 267 ? 14.058 -40.690 92.230 1.00 45.63 265 ARG C O 1
ATOM 7346 N N . SER C 1 268 ? 13.670 -42.568 91.013 1.00 45.40 266 SER C N 1
ATOM 7347 C CA . SER C 1 268 ? 12.351 -42.221 90.526 1.00 49.59 266 SER C CA 1
ATOM 7348 C C . SER C 1 268 ? 11.391 -43.313 90.953 1.00 54.70 266 SER C C 1
ATOM 7349 O O . SER C 1 268 ? 11.756 -44.477 90.931 1.00 61.06 266 SER C O 1
ATOM 7352 N N . PRO C 1 269 ? 10.154 -42.960 91.342 1.00 54.46 267 PRO C N 1
ATOM 7353 C CA . PRO C 1 269 ? 9.639 -41.613 91.461 1.00 53.24 267 PRO C CA 1
ATOM 7354 C C . PRO C 1 269 ? 10.155 -40.990 92.758 1.00 44.47 267 PRO C C 1
ATOM 7355 O O . PRO C 1 269 ? 10.626 -41.704 93.648 1.00 42.55 267 PRO C O 1
ATOM 7359 N N . PRO C 1 270 ? 10.068 -39.671 92.866 1.00 42.21 268 PRO C N 1
ATOM 7360 C CA . PRO C 1 270 ? 10.510 -39.069 94.088 1.00 46.45 268 PRO C CA 1
ATOM 7361 C C . PRO C 1 270 ? 9.458 -39.225 95.172 1.00 42.99 268 PRO C C 1
ATOM 7362 O O . PRO C 1 270 ? 8.291 -39.455 94.878 1.00 41.79 268 PRO C O 1
ATOM 7366 N N . PRO C 1 271 ? 9.873 -39.085 96.422 1.00 42.52 269 PRO C N 1
ATOM 7367 C CA . PRO C 1 271 ? 8.956 -39.212 97.540 1.00 41.34 269 PRO C CA 1
ATOM 7368 C C . PRO C 1 271 ? 7.955 -38.056 97.625 1.00 37.37 269 PRO C C 1
ATOM 7369 O O . PRO C 1 271 ? 8.194 -36.981 97.096 1.00 38.92 269 PRO C O 1
ATOM 7373 N N . SER C 1 272 ? 6.825 -38.319 98.274 1.00 36.88 270 SER C N 1
ATOM 7374 C CA . SER C 1 272 ? 5.844 -37.289 98.594 1.00 36.17 270 SER C CA 1
ATOM 7375 C C . SER C 1 272 ? 6.342 -36.426 99.782 1.00 36.43 270 SER C C 1
ATOM 7376 O O . SER C 1 272 ? 7.261 -36.803 100.551 1.00 33.51 270 SER C O 1
ATOM 7379 N N . VAL C 1 273 ? 5.683 -35.300 99.938 1.00 33.65 271 VAL C N 1
ATOM 7380 C CA . VAL C 1 273 ? 5.884 -34.442 101.077 1.00 35.26 271 VAL C CA 1
ATOM 7381 C C . VAL C 1 273 ? 5.834 -35.206 102.391 1.00 37.93 271 VAL C C 1
ATOM 7382 O O . VAL C 1 273 ? 6.717 -35.036 103.253 1.00 43.85 271 VAL C O 1
ATOM 7386 N N . ALA C 1 274 ? 4.829 -36.060 102.555 1.00 37.08 272 ALA C N 1
ATOM 7387 C CA . ALA C 1 274 ? 4.651 -36.772 103.836 1.00 36.39 272 ALA C CA 1
ATOM 7388 C C . ALA C 1 274 ? 5.817 -37.727 104.078 1.00 33.42 272 ALA C C 1
ATOM 7389 O O . ALA C 1 274 ? 6.330 -37.812 105.170 1.00 34.95 272 ALA C O 1
ATOM 7391 N N . GLU C 1 275 ? 6.265 -38.405 103.034 1.00 34.67 273 GLU C N 1
ATOM 7392 C CA . GLU C 1 275 ? 7.411 -39.293 103.164 1.00 35.58 273 GLU C CA 1
ATOM 7393 C C . GLU C 1 275 ? 8.674 -38.541 103.561 1.00 32.42 273 GLU C C 1
ATOM 7394 O O . GLU C 1 275 ? 9.502 -39.064 104.291 1.00 30.86 273 GLU C O 1
ATOM 7400 N N . VAL C 1 276 ? 8.807 -37.312 103.080 1.00 33.52 274 VAL C N 1
ATOM 7401 C CA . VAL C 1 276 ? 9.990 -36.526 103.361 1.00 34.25 274 VAL C CA 1
ATOM 7402 C C . VAL C 1 276 ? 9.942 -36.056 104.800 1.00 32.56 274 VAL C C 1
ATOM 7403 O O . VAL C 1 276 ? 10.931 -36.118 105.502 1.00 33.29 274 VAL C O 1
ATOM 7407 N N . GLU C 1 277 ? 8.779 -35.605 105.226 1.00 32.46 275 GLU C N 1
ATOM 7408 C CA . GLU C 1 277 ? 8.578 -35.239 106.615 1.00 34.25 275 GLU C CA 1
ATOM 7409 C C . GLU C 1 277 ? 8.978 -36.368 107.531 1.00 33.55 275 GLU C C 1
ATOM 7410 O O . GLU C 1 277 ? 9.700 -36.158 108.524 1.00 32.90 275 GLU C O 1
ATOM 7416 N N . ASN C 1 278 ? 8.554 -37.580 107.196 1.00 35.23 276 ASN C N 1
ATOM 7417 C CA . ASN C 1 278 ? 8.908 -38.724 108.036 1.00 37.69 276 ASN C CA 1
ATOM 7418 C C . ASN C 1 278 ? 10.357 -39.016 108.033 1.00 31.29 276 ASN C C 1
ATOM 7419 O O . ASN C 1 278 ? 10.897 -39.338 109.080 1.00 29.89 276 ASN C O 1
ATOM 7424 N N . ALA C 1 279 ? 10.989 -38.918 106.872 1.00 28.35 277 ALA C N 1
ATOM 7425 C CA . ALA C 1 279 ? 12.418 -39.188 106.780 1.00 31.03 277 ALA C CA 1
ATOM 7426 C C . ALA C 1 279 ? 13.209 -38.272 107.705 1.00 33.88 277 ALA C C 1
ATOM 7427 O O . ALA C 1 279 ? 14.134 -38.718 108.404 1.00 33.41 277 ALA C O 1
ATOM 7429 N N . PHE C 1 280 ? 12.800 -37.004 107.761 1.00 32.26 278 PHE C N 1
ATOM 7430 C CA . PHE C 1 280 ? 13.415 -36.062 108.676 1.00 32.05 278 PHE C CA 1
ATOM 7431 C C . PHE C 1 280 ? 13.124 -36.408 110.143 1.00 33.21 278 PHE C C 1
ATOM 7432 O O . PHE C 1 280 ? 14.058 -36.459 110.945 1.00 33.15 278 PHE C O 1
ATOM 7440 N N . ARG C 1 281 ? 11.846 -36.611 110.503 1.00 32.85 279 ARG C N 1
ATOM 7441 C CA . ARG C 1 281 ? 11.485 -36.946 111.904 1.00 34.51 279 ARG C CA 1
ATOM 7442 C C . ARG C 1 281 ? 12.200 -38.136 112.452 1.00 34.64 279 ARG C C 1
ATOM 7443 O O . ARG C 1 281 ? 12.568 -38.133 113.628 1.00 32.86 279 ARG C O 1
ATOM 7451 N N . GLU C 1 282 ? 12.342 -39.160 111.614 1.00 34.67 280 GLU C N 1
ATOM 7452 C CA . GLU C 1 282 ? 12.814 -40.469 112.060 1.00 37.84 280 GLU C CA 1
ATOM 7453 C C . GLU C 1 282 ? 14.330 -40.544 112.052 1.00 34.24 280 GLU C C 1
ATOM 7454 O O . GLU C 1 282 ? 14.877 -41.462 112.636 1.00 40.25 280 GLU C O 1
ATOM 7460 N N . TYR C 1 283 ? 15.011 -39.622 111.378 1.00 30.43 281 TYR C N 1
ATOM 7461 C CA . TYR C 1 283 ? 16.448 -39.738 111.167 1.00 28.53 281 TYR C CA 1
ATOM 7462 C C . TYR C 1 283 ? 17.187 -39.885 112.490 1.00 28.16 281 TYR C C 1
ATOM 7463 O O . TYR C 1 283 ? 16.964 -39.110 113.421 1.00 25.63 281 TYR C O 1
ATOM 7472 N N . THR C 1 284 ? 18.033 -40.909 112.578 1.00 28.30 282 THR C N 1
ATOM 7473 C CA . THR C 1 284 ? 18.895 -41.104 113.729 1.00 30.38 282 THR C CA 1
ATOM 7474 C C . THR C 1 284 ? 20.220 -41.576 113.176 1.00 30.43 282 THR C C 1
ATOM 7475 O O . THR C 1 284 ? 20.260 -42.255 112.158 1.00 35.70 282 THR C O 1
ATOM 7479 N N . CYS C 1 285 ? 21.305 -41.248 113.855 1.00 29.75 283 CYS C N 1
ATOM 7480 C CA . CYS C 1 285 ? 22.641 -41.441 113.301 1.00 29.78 283 CYS C CA 1
ATOM 7481 C C . CYS C 1 285 ? 23.550 -42.207 114.250 1.00 31.41 283 CYS C C 1
ATOM 7482 O O . CYS C 1 285 ? 23.208 -42.410 115.426 1.00 31.52 283 CYS C O 1
ATOM 7485 N N . ASP C 1 286 ? 24.739 -42.576 113.774 1.00 32.33 284 ASP C N 1
ATOM 7486 C CA . ASP C 1 286 ? 25.708 -43.362 114.591 1.00 34.60 284 ASP C CA 1
ATOM 7487 C C . ASP C 1 286 ? 25.954 -42.775 115.979 1.00 37.34 284 ASP C C 1
ATOM 7488 O O . ASP C 1 286 ? 25.991 -43.501 116.967 1.00 36.87 284 ASP C O 1
ATOM 7493 N N . ALA C 1 287 ? 26.086 -41.460 116.043 1.00 35.41 285 ALA C N 1
ATOM 7494 C CA . ALA C 1 287 ? 26.410 -40.809 117.280 1.00 34.49 285 ALA C CA 1
ATOM 7495 C C . ALA C 1 287 ? 25.318 -41.001 118.313 1.00 36.02 285 ALA C C 1
ATOM 7496 O O . ALA C 1 287 ? 25.603 -41.108 119.511 1.00 38.52 285 ALA C O 1
ATOM 7498 N N . GLN C 1 288 ? 24.063 -41.039 117.875 1.00 36.11 286 GLN C N 1
ATOM 7499 C CA . GLN C 1 288 ? 22.945 -41.307 118.794 1.00 32.25 286 GLN C CA 1
ATOM 7500 C C . GLN C 1 288 ? 22.903 -42.786 119.178 1.00 33.65 286 GLN C C 1
ATOM 7501 O O . GLN C 1 288 ? 22.693 -43.117 120.344 1.00 30.21 286 GLN C O 1
ATOM 7507 N N . HIS C 1 289 ? 23.193 -43.661 118.214 1.00 36.20 287 HIS C N 1
ATOM 7508 C CA . HIS C 1 289 ? 23.206 -45.106 118.452 1.00 38.83 287 HIS C CA 1
ATOM 7509 C C . HIS C 1 289 ? 24.300 -45.494 119.435 1.00 42.62 287 HIS C C 1
ATOM 7510 O O . HIS C 1 289 ? 24.097 -46.377 120.253 1.00 40.35 287 HIS C O 1
ATOM 7517 N N . LEU C 1 290 ? 25.450 -44.822 119.350 1.00 40.77 288 LEU C N 1
ATOM 7518 C CA . LEU C 1 290 ? 26.549 -45.006 120.308 1.00 37.16 288 LEU C CA 1
ATOM 7519 C C . LEU C 1 290 ? 26.270 -44.361 121.659 1.00 38.06 288 LEU C C 1
ATOM 7520 O O . LEU C 1 290 ? 26.981 -44.634 122.624 1.00 41.78 288 LEU C O 1
ATOM 7525 N N . GLY C 1 291 ? 25.262 -43.503 121.735 1.00 34.91 289 GLY C N 1
ATOM 7526 C CA . GLY C 1 291 ? 24.899 -42.864 122.986 1.00 33.54 289 GLY C CA 1
ATOM 7527 C C . GLY C 1 291 ? 25.959 -41.938 123.538 1.00 33.71 289 GLY C C 1
ATOM 7528 O O . GLY C 1 291 ? 26.042 -41.790 124.739 1.00 35.66 289 GLY C O 1
ATOM 7529 N N . VAL C 1 292 ? 26.801 -41.330 122.690 1.00 32.21 290 VAL C N 1
ATOM 7530 C CA . VAL C 1 292 ? 27.792 -40.400 123.202 1.00 30.40 290 VAL C CA 1
ATOM 7531 C C . VAL C 1 292 ? 27.087 -39.278 123.955 1.00 30.62 290 VAL C C 1
ATOM 7532 O O . VAL C 1 292 ? 25.948 -38.923 123.649 1.00 30.07 290 VAL C O 1
ATOM 7536 N N . PRO C 1 293 ? 27.762 -38.731 124.967 1.00 30.08 291 PRO C N 1
ATOM 7537 C CA . PRO C 1 293 ? 27.054 -37.873 125.906 1.00 33.65 291 PRO C CA 1
ATOM 7538 C C . PRO C 1 293 ? 26.532 -36.561 125.319 1.00 37.47 291 PRO C C 1
ATOM 7539 O O . PRO C 1 293 ? 25.491 -36.060 125.767 1.00 34.98 291 PRO C O 1
ATOM 7543 N N . SER C 1 294 ? 27.250 -36.013 124.331 1.00 38.04 292 S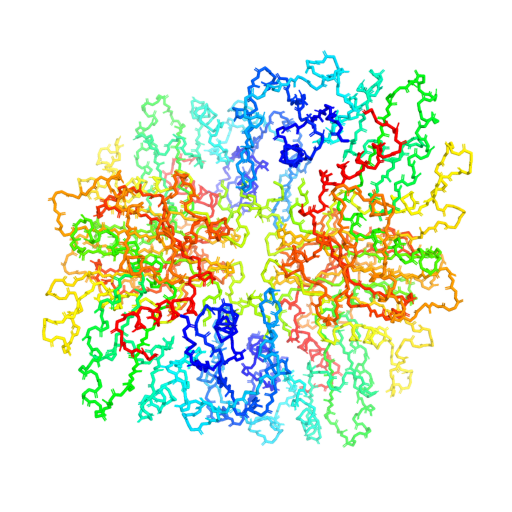ER C N 1
ATOM 7544 C CA . SER C 1 294 ? 26.909 -34.708 123.788 1.00 33.07 292 SER C CA 1
ATOM 7545 C C . SER C 1 294 ? 25.951 -34.800 122.571 1.00 32.35 292 SER C C 1
ATOM 7546 O O . SER C 1 294 ? 25.570 -33.771 122.017 1.00 34.64 292 SER C O 1
ATOM 7549 N N . ALA C 1 295 ? 25.567 -36.000 122.168 1.00 30.51 293 ALA C N 1
ATOM 7550 C CA . ALA C 1 295 ? 24.655 -36.168 121.045 1.00 32.62 293 ALA C CA 1
ATOM 7551 C C . ALA C 1 295 ? 23.248 -35.868 121.451 1.00 31.40 293 ALA C C 1
ATOM 7552 O O . ALA C 1 295 ? 22.866 -36.118 122.574 1.00 37.32 293 ALA C O 1
ATOM 7554 N N . PRO C 1 296 ? 22.458 -35.325 120.531 1.00 31.67 294 PRO C N 1
ATOM 7555 C CA . PRO C 1 296 ? 21.120 -34.932 120.921 1.00 33.42 294 PRO C CA 1
ATOM 7556 C C . PRO C 1 296 ? 20.181 -36.115 120.840 1.00 34.34 294 PRO C C 1
ATOM 7557 O O . PRO C 1 296 ? 20.433 -37.063 120.090 1.00 35.35 294 PRO C O 1
ATOM 7561 N N . ALA C 1 297 ? 19.097 -36.031 121.592 1.00 35.84 295 ALA C N 1
ATOM 7562 C CA . ALA C 1 297 ? 18.056 -37.049 121.554 1.00 35.30 295 ALA C CA 1
ATOM 7563 C C . ALA C 1 297 ? 17.296 -37.009 120.226 1.00 34.19 295 ALA C C 1
ATOM 7564 O O . ALA C 1 297 ? 16.914 -38.046 119.713 1.00 35.04 295 ALA C O 1
ATOM 7566 N N . GLN C 1 298 ? 17.116 -35.814 119.672 1.00 32.96 296 GLN C N 1
ATOM 7567 C CA . GLN C 1 298 ? 16.397 -35.635 118.420 1.00 35.54 296 GLN C CA 1
ATOM 7568 C C . GLN C 1 298 ? 17.321 -34.945 117.399 1.00 33.39 296 GLN C C 1
ATOM 7569 O O . GLN C 1 298 ? 17.788 -33.832 117.618 1.00 30.67 296 GLN C O 1
ATOM 7575 N N . ALA C 1 299 ? 17.560 -35.579 116.268 1.00 32.26 297 ALA C N 1
ATOM 7576 C CA . ALA C 1 299 ? 18.526 -35.036 115.315 1.00 32.16 297 ALA C CA 1
ATOM 7577 C C . ALA C 1 299 ? 17.935 -33.917 114.455 1.00 34.74 297 ALA C C 1
ATOM 7578 O O . ALA C 1 299 ? 18.571 -32.896 114.225 1.00 39.01 297 ALA C O 1
ATOM 7580 N N . ILE C 1 300 ? 16.710 -34.099 113.982 1.00 32.92 298 ILE C N 1
ATOM 7581 C CA . ILE C 1 300 ? 16.054 -33.085 113.164 1.00 30.02 298 ILE C CA 1
ATOM 7582 C C . ILE C 1 300 ? 14.613 -32.876 113.567 1.00 30.17 298 ILE C C 1
ATOM 7583 O O . ILE C 1 300 ? 13.885 -33.834 113.664 1.00 36.50 298 ILE C O 1
ATOM 7588 N N . VAL C 1 301 ? 14.215 -31.629 113.785 1.00 30.03 299 VAL C N 1
ATOM 7589 C CA . VAL C 1 301 ? 12.859 -31.297 114.117 1.00 31.51 299 VAL C CA 1
ATOM 7590 C C . VAL C 1 301 ? 12.167 -30.824 112.864 1.00 29.99 299 VAL C C 1
ATOM 7591 O O . VAL C 1 301 ? 12.717 -30.021 112.150 1.00 30.16 299 VAL C O 1
ATOM 7595 N N . VAL C 1 302 ? 10.957 -31.320 112.622 1.00 29.68 300 VAL C N 1
ATOM 7596 C CA . VAL C 1 302 ? 10.134 -30.890 111.505 1.00 26.03 300 VAL C CA 1
ATOM 7597 C C . VAL C 1 302 ? 9.097 -29.956 112.065 1.00 28.07 300 VAL C C 1
ATOM 7598 O O . VAL C 1 302 ? 8.440 -30.284 113.036 1.00 28.99 300 VAL C O 1
ATOM 7602 N N . HIS C 1 303 ? 8.969 -28.772 111.475 1.00 30.07 301 HIS C N 1
ATOM 7603 C CA . HIS C 1 303 ? 7.997 -27.789 111.927 1.00 29.86 301 HIS C CA 1
ATOM 7604 C C . HIS C 1 303 ? 6.809 -27.915 111.035 1.00 31.12 301 HIS C C 1
ATOM 7605 O O . HIS C 1 303 ? 6.968 -27.982 109.814 1.00 29.27 301 HIS C O 1
ATOM 7612 N N . ASP C 1 304 ? 5.623 -27.912 111.630 1.00 33.95 302 ASP C N 1
ATOM 7613 C CA . ASP C 1 304 ? 4.395 -28.026 110.842 1.00 36.32 302 ASP C CA 1
ATOM 7614 C C . ASP C 1 304 ? 3.873 -26.657 110.435 1.00 35.27 302 ASP C C 1
ATOM 7615 O O . ASP C 1 304 ? 3.145 -26.551 109.474 1.00 36.23 302 ASP C O 1
ATOM 7620 N N . ALA C 1 305 ? 4.202 -25.602 111.174 1.00 34.21 303 ALA C N 1
ATOM 7621 C CA . ALA C 1 305 ? 3.649 -24.305 110.845 1.00 32.57 303 ALA C CA 1
ATOM 7622 C C . ALA C 1 305 ? 4.196 -23.829 109.485 1.00 33.67 303 ALA C C 1
ATOM 7623 O O . ALA C 1 305 ? 5.387 -23.955 109.190 1.00 29.86 303 ALA C O 1
ATOM 7625 N N . PRO C 1 306 ? 3.322 -23.257 108.662 1.00 31.71 304 PRO C N 1
ATOM 7626 C CA . PRO C 1 306 ? 3.768 -22.856 107.353 1.00 30.70 304 PRO C CA 1
ATOM 7627 C C . PRO C 1 306 ? 4.871 -21.756 107.328 1.00 27.62 304 PRO C C 1
ATOM 7628 O O . PRO C 1 306 ? 5.556 -21.625 106.303 1.00 26.85 304 PRO C O 1
ATOM 7632 N N . ASP C 1 307 ? 5.039 -20.993 108.412 1.00 25.00 305 ASP C N 1
ATOM 7633 C CA . ASP C 1 307 ? 6.052 -19.910 108.484 1.00 24.88 305 ASP C CA 1
ATOM 7634 C C . ASP C 1 307 ? 7.266 -20.230 109.400 1.00 23.97 305 ASP C C 1
ATOM 7635 O O . ASP C 1 307 ? 7.885 -19.331 109.948 1.00 24.84 305 ASP C O 1
ATOM 7640 N N . ARG C 1 308 ? 7.608 -21.498 109.530 1.00 24.04 306 ARG C N 1
ATOM 7641 C CA . ARG C 1 308 ? 8.697 -21.930 110.405 1.00 25.24 306 ARG C CA 1
ATOM 7642 C C . ARG C 1 308 ? 9.560 -22.928 109.670 1.00 24.78 306 ARG C C 1
ATOM 7643 O O . ARG C 1 308 ? 9.105 -23.537 108.719 1.00 23.46 306 ARG C O 1
ATOM 7651 N N . PRO C 1 309 ? 10.836 -23.058 110.067 1.00 26.40 307 PRO C N 1
ATOM 7652 C CA . PRO C 1 309 ? 11.532 -22.403 111.191 1.00 28.10 307 PRO C CA 1
ATOM 7653 C C . PRO C 1 309 ? 11.943 -20.965 110.988 1.00 27.82 307 PRO C C 1
ATOM 7654 O O . PRO C 1 309 ? 12.049 -20.491 109.862 1.00 31.21 307 PRO C O 1
ATOM 7658 N N . GLN C 1 310 ? 12.149 -20.279 112.091 1.00 29.04 308 GLN C N 1
ATOM 7659 C CA . GLN C 1 310 ? 12.681 -18.901 112.104 1.00 29.50 308 GLN C CA 1
ATOM 7660 C C . GLN C 1 310 ? 13.825 -18.880 113.096 1.00 29.24 308 GLN C C 1
ATOM 7661 O O . GLN C 1 310 ? 13.630 -19.330 114.215 1.00 30.96 308 GLN C O 1
ATOM 7667 N N . PRO C 1 311 ? 14.990 -18.320 112.720 1.00 28.50 309 PRO C N 1
ATOM 7668 C CA . PRO C 1 311 ? 16.137 -18.336 113.595 1.00 28.20 309 PRO C CA 1
ATOM 7669 C C . PRO C 1 311 ? 15.918 -17.795 115.004 1.00 30.47 309 PRO C C 1
ATOM 7670 O O . PRO C 1 311 ? 16.464 -18.357 115.968 1.00 31.12 309 PRO C O 1
ATOM 7674 N N . ARG C 1 312 ? 15.165 -16.716 115.139 1.00 29.87 310 ARG C N 1
ATOM 7675 C CA . ARG C 1 312 ? 15.015 -16.131 116.454 1.00 33.57 310 ARG C CA 1
ATOM 7676 C C . ARG C 1 312 ? 14.045 -16.915 117.297 1.00 32.99 310 ARG C C 1
ATOM 7677 O O . ARG C 1 312 ? 14.137 -16.904 118.505 1.00 31.87 310 ARG C O 1
ATOM 7685 N N . LEU C 1 313 ? 13.084 -17.565 116.664 1.00 34.00 311 LEU C N 1
ATOM 7686 C CA . LEU C 1 313 ? 12.088 -18.289 117.415 1.00 35.01 311 LEU C CA 1
ATOM 7687 C C . LEU C 1 313 ? 12.532 -19.715 117.768 1.00 38.76 311 LEU C C 1
ATOM 7688 O O . LEU C 1 313 ? 12.159 -20.215 118.833 1.00 47.21 311 LEU C O 1
ATOM 7693 N N . ASP C 1 314 ? 13.286 -20.372 116.886 1.00 36.79 312 ASP C N 1
ATOM 7694 C CA . ASP C 1 314 ? 13.506 -21.811 116.964 1.00 37.16 312 ASP C CA 1
ATOM 7695 C C . ASP C 1 314 ? 14.911 -22.171 117.368 1.00 40.65 312 ASP C C 1
ATOM 7696 O O . ASP C 1 314 ? 15.516 -23.164 116.926 1.00 45.29 312 ASP C O 1
ATOM 7701 N N . LYS C 1 315 ? 15.428 -21.372 118.261 1.00 50.11 313 LYS C N 1
ATOM 7702 C CA . LYS C 1 315 ? 16.645 -21.746 118.919 1.00 59.95 313 LYS C CA 1
ATOM 7703 C C . LYS C 1 315 ? 16.268 -22.397 120.245 1.00 65.23 313 LYS C C 1
ATOM 7704 O O . LYS C 1 315 ? 15.168 -22.194 120.751 1.00 63.50 313 LYS C O 1
ATOM 7710 N N . ASN C 1 316 ? 17.190 -23.203 120.768 1.00 73.19 314 ASN C N 1
ATOM 7711 C CA . ASN C 1 316 ? 17.019 -23.984 122.005 1.00 78.76 314 ASN C CA 1
ATOM 7712 C C . ASN C 1 316 ? 15.790 -24.862 122.008 1.00 78.16 314 ASN C C 1
ATOM 7713 O O . ASN C 1 316 ? 14.975 -24.815 122.920 1.00 72.01 314 ASN C O 1
ATOM 7718 N N . LEU C 1 317 ? 15.698 -25.690 120.975 1.00 78.15 315 LEU C N 1
ATOM 7719 C CA . LEU C 1 317 ? 14.602 -26.632 120.822 1.00 77.84 315 LEU C CA 1
ATOM 7720 C C . LEU C 1 317 ? 14.660 -27.731 121.897 1.00 78.57 315 LEU C C 1
ATOM 7721 O O . LEU C 1 317 ? 15.668 -27.909 122.588 1.00 78.02 315 LEU C O 1
ATOM 7726 N N . HIS C 1 318 ? 13.555 -28.446 122.025 1.00 77.67 316 HIS C N 1
ATOM 7727 C CA . HIS C 1 318 ? 13.469 -29.564 122.930 1.00 77.01 316 HIS C CA 1
ATOM 7728 C C . HIS C 1 318 ? 14.278 -30.749 122.418 1.00 81.15 316 HIS C C 1
ATOM 7729 O O . HIS C 1 318 ? 14.552 -30.876 121.213 1.00 73.15 316 HIS C O 1
ATOM 7736 N N . ASN C 1 319 ? 14.674 -31.601 123.365 1.00 77.68 317 ASN C N 1
ATOM 7737 C CA . ASN C 1 319 ? 15.383 -32.856 123.080 1.00 76.18 317 ASN C CA 1
ATOM 7738 C C . ASN C 1 319 ? 16.783 -32.630 122.538 1.00 68.46 317 ASN C C 1
ATOM 7739 O O . ASN C 1 319 ? 17.363 -33.531 121.909 1.00 62.59 317 ASN C O 1
ATOM 7744 N N . GLY C 1 320 ? 17.330 -31.448 122.851 1.00 60.24 318 GLY C N 1
ATOM 7745 C CA . GLY C 1 320 ? 18.657 -31.048 122.443 1.00 51.60 318 GLY C CA 1
ATOM 7746 C C . GLY C 1 320 ? 18.758 -30.831 120.950 1.00 49.12 318 GLY C C 1
ATOM 7747 O O . GLY C 1 320 ? 19.883 -30.809 120.410 1.00 42.38 318 GLY C O 1
ATOM 7748 N N . ALA C 1 321 ? 17.610 -30.712 120.273 1.00 45.82 319 ALA C N 1
ATOM 7749 C CA . ALA C 1 321 ? 17.601 -30.682 118.798 1.00 46.39 319 ALA C CA 1
ATOM 7750 C C . ALA C 1 321 ? 18.250 -29.419 118.250 1.00 44.58 319 ALA C C 1
ATOM 7751 O O . ALA C 1 321 ? 18.082 -28.321 118.806 1.00 45.55 319 ALA C O 1
ATOM 7753 N N . CYS C 1 322 ? 19.013 -29.596 117.177 1.00 44.29 320 CYS C N 1
ATOM 7754 C CA . CYS C 1 322 ? 19.931 -28.559 116.691 1.00 52.43 320 CYS C CA 1
ATOM 7755 C C . CYS C 1 322 ? 19.694 -28.116 115.232 1.00 47.98 320 CYS C C 1
ATOM 7756 O O . CYS C 1 322 ? 20.053 -26.985 114.865 1.00 49.50 320 CYS C O 1
ATOM 7759 N N . VAL C 1 323 ? 19.083 -28.997 114.440 1.00 38.05 321 VAL C N 1
ATOM 7760 C CA . VAL C 1 323 ? 18.708 -28.698 113.080 1.00 33.93 321 VAL C CA 1
ATOM 7761 C C . VAL C 1 323 ? 17.221 -28.868 112.908 1.00 32.66 321 VAL C C 1
ATOM 7762 O O . VAL C 1 323 ? 16.649 -29.840 113.395 1.00 39.80 321 VAL C O 1
ATOM 7766 N N . SER C 1 324 ? 16.578 -27.928 112.238 1.00 29.47 322 SER C N 1
ATOM 7767 C CA . SER C 1 324 ? 15.191 -28.115 111.946 1.00 27.24 322 SER C CA 1
ATOM 7768 C C . SER C 1 324 ? 14.907 -27.763 110.511 1.00 25.39 322 SER C C 1
ATOM 7769 O O . SER C 1 324 ? 15.709 -27.127 109.866 1.00 23.39 322 SER C O 1
ATOM 7772 N N . VAL C 1 325 ? 13.751 -28.197 110.026 1.00 25.52 323 VAL C N 1
ATOM 7773 C CA . VAL C 1 325 ? 13.311 -27.933 108.687 1.00 25.14 323 VAL C CA 1
ATOM 7774 C C . VAL C 1 325 ? 11.827 -27.675 108.680 1.00 26.39 323 VAL C C 1
ATOM 7775 O O . VAL C 1 325 ? 11.086 -28.071 109.605 1.00 27.94 323 VAL C O 1
ATOM 7779 N N . GLY C 1 326 ? 11.356 -27.078 107.584 1.00 26.83 324 GLY C N 1
ATOM 7780 C CA . GLY C 1 326 ? 9.965 -26.621 107.481 1.00 25.38 324 GLY C CA 1
ATOM 7781 C C . GLY C 1 326 ? 9.677 -26.272 106.057 1.00 25.32 324 GLY C C 1
ATOM 7782 O O . GLY C 1 326 ? 10.552 -26.378 105.191 1.00 24.90 324 GLY C O 1
ATOM 7783 N N . ARG C 1 327 ? 8.441 -25.866 105.805 1.00 25.65 325 ARG C N 1
ATOM 7784 C CA . ARG C 1 327 ? 7.997 -25.516 104.454 1.00 26.08 325 ARG C CA 1
ATOM 7785 C C . ARG C 1 327 ? 8.369 -26.582 103.438 1.00 27.08 325 ARG C C 1
ATOM 7786 O O . ARG C 1 327 ? 8.803 -26.276 102.315 1.00 24.65 325 ARG C O 1
ATOM 7794 N N . ILE C 1 328 ? 8.151 -27.840 103.821 1.00 27.32 326 ILE C N 1
ATOM 7795 C CA . ILE C 1 328 ? 8.471 -28.926 102.895 1.00 27.58 326 ILE C CA 1
ATOM 7796 C C . ILE C 1 328 ? 7.376 -29.045 101.866 1.00 27.06 326 ILE C C 1
ATOM 7797 O O . ILE C 1 328 ? 6.218 -29.249 102.218 1.00 26.61 326 ILE C O 1
ATOM 7802 N N . ARG C 1 329 ? 7.748 -28.925 100.597 1.00 26.89 327 ARG C N 1
ATOM 7803 C CA . ARG C 1 329 ? 6.757 -28.831 99.549 1.00 26.33 327 ARG C CA 1
ATOM 7804 C C . ARG C 1 329 ? 7.328 -29.140 98.180 1.00 28.09 327 ARG C C 1
ATOM 7805 O O . ARG C 1 329 ? 8.529 -29.234 98.003 1.00 24.88 327 ARG C O 1
ATOM 7813 N N . GLU C 1 330 ? 6.437 -29.353 97.221 1.00 34.58 328 GLU C N 1
ATOM 7814 C CA . GLU C 1 330 ? 6.862 -29.697 95.888 1.00 41.90 328 GLU C CA 1
ATOM 7815 C C . GLU C 1 330 ? 7.527 -28.542 95.231 1.00 37.58 328 GLU C C 1
ATOM 7816 O O . GLU C 1 330 ? 7.212 -27.399 95.499 1.00 37.35 328 GLU C O 1
ATOM 7822 N N . CYS C 1 331 ? 8.513 -28.870 94.421 1.00 37.92 329 CYS C N 1
ATOM 7823 C CA . CYS C 1 331 ? 9.222 -27.894 93.626 1.00 38.85 329 CYS C CA 1
ATOM 7824 C C . CYS C 1 331 ? 8.808 -28.131 92.194 1.00 38.47 329 CYS C C 1
ATOM 7825 O O . CYS C 1 331 ? 9.021 -29.201 91.671 1.00 45.53 329 CYS C O 1
ATOM 7828 N N . PRO C 1 332 ? 8.323 -27.117 91.523 1.00 40.85 330 PRO C N 1
ATOM 7829 C CA . PRO C 1 332 ? 8.011 -27.273 90.109 1.00 40.67 330 PRO C CA 1
ATOM 7830 C C . PRO C 1 332 ? 9.187 -27.687 89.218 1.00 39.19 330 PRO C C 1
ATOM 7831 O O . PRO C 1 332 ? 8.981 -28.148 88.107 1.00 37.71 330 PRO C O 1
ATOM 7835 N N . VAL C 1 333 ? 10.409 -27.481 89.686 1.00 41.56 331 VAL C N 1
ATOM 7836 C CA . VAL C 1 333 ? 11.606 -27.730 88.888 1.00 43.33 331 VAL C CA 1
ATOM 7837 C C . VAL C 1 333 ? 12.330 -29.008 89.287 1.00 44.17 331 VAL C C 1
ATOM 7838 O O . VAL C 1 333 ? 12.753 -29.757 88.419 1.00 45.64 331 VAL C O 1
ATOM 7842 N N . PHE C 1 334 ? 12.564 -29.184 90.582 1.00 42.61 332 PHE C N 1
ATOM 7843 C CA . PHE C 1 334 ? 13.204 -30.363 91.066 1.00 46.90 332 PHE C CA 1
ATOM 7844 C C . PHE C 1 334 ? 12.110 -31.199 91.760 1.00 42.40 332 PHE C C 1
ATOM 7845 O O . PHE C 1 334 ? 11.030 -31.301 91.247 1.00 43.61 332 PHE C O 1
ATOM 7853 N N . ASP C 1 335 ? 12.420 -31.893 92.833 1.00 37.30 333 ASP C N 1
ATOM 7854 C CA . ASP C 1 335 ? 11.458 -32.787 93.411 1.00 36.29 333 ASP C CA 1
ATOM 7855 C C . ASP C 1 335 ? 10.857 -32.204 94.659 1.00 36.40 333 ASP C C 1
ATOM 7856 O O . ASP C 1 335 ? 9.641 -32.060 94.748 1.00 41.46 333 ASP C O 1
ATOM 7861 N N . ILE C 1 336 ? 11.717 -31.730 95.543 1.00 34.53 334 ILE C N 1
ATOM 7862 C CA . ILE C 1 336 ? 11.296 -31.208 96.814 1.00 38.70 334 ILE C CA 1
ATOM 7863 C C . ILE C 1 336 ? 12.115 -29.987 97.209 1.00 34.94 334 ILE C C 1
ATOM 7864 O O . ILE C 1 336 ? 13.316 -29.926 96.934 1.00 30.16 334 ILE C O 1
ATOM 7869 N N . LYS C 1 337 ? 11.453 -29.014 97.829 1.00 30.49 335 LYS C N 1
ATOM 7870 C CA . LYS C 1 337 ? 12.155 -27.890 98.396 1.00 30.55 335 LYS C CA 1
ATOM 7871 C C . LYS C 1 337 ? 11.718 -27.615 99.822 1.00 30.45 335 LYS C C 1
ATOM 7872 O O . LYS C 1 337 ? 10.630 -28.018 100.250 1.00 30.82 335 LYS C O 1
ATOM 7878 N N . PHE C 1 338 ? 12.586 -26.936 100.574 1.00 29.01 336 PHE C N 1
ATOM 7879 C CA . PHE C 1 338 ? 12.344 -26.734 102.011 1.00 27.94 336 PHE C CA 1
ATOM 7880 C C . PHE C 1 338 ? 13.237 -25.661 102.590 1.00 25.73 336 PHE C C 1
ATOM 7881 O O . PHE C 1 338 ? 14.096 -25.104 101.905 1.00 24.52 336 PHE C O 1
ATOM 7889 N N . VAL C 1 339 ? 12.998 -25.369 103.843 1.00 23.86 337 VAL C N 1
ATOM 7890 C CA . VAL C 1 339 ? 13.771 -24.407 104.568 1.00 24.74 337 VAL C CA 1
ATOM 7891 C C . VAL C 1 339 ? 14.351 -25.111 105.748 1.00 24.29 337 VAL C C 1
ATOM 7892 O O . VAL C 1 339 ? 13.646 -25.817 106.424 1.00 29.93 337 VAL C O 1
ATOM 7896 N N . CYS C 1 340 ? 15.605 -24.863 106.036 1.00 24.83 338 CYS C N 1
ATOM 7897 C CA . CYS C 1 340 ? 16.281 -25.465 107.178 1.00 24.53 338 CYS C CA 1
ATOM 7898 C C . CYS C 1 340 ? 16.956 -24.405 108.033 1.00 24.34 338 CYS C C 1
ATOM 7899 O O . CYS C 1 340 ? 17.236 -23.283 107.591 1.00 25.02 338 CYS C O 1
ATOM 7902 N N . LEU C 1 341 ? 17.226 -24.778 109.268 1.00 25.46 339 LEU C N 1
ATOM 7903 C CA . LEU C 1 341 ? 17.796 -23.875 110.262 1.00 27.21 339 LEU C CA 1
ATOM 7904 C C . LEU C 1 341 ? 18.754 -24.632 111.131 1.00 28.52 339 LEU C C 1
ATOM 7905 O O . LEU C 1 341 ? 18.424 -25.727 111.580 1.00 32.75 339 LEU C O 1
ATOM 7910 N N . ILE C 1 342 ? 19.915 -24.052 111.370 1.00 26.78 340 ILE C N 1
ATOM 7911 C CA . ILE C 1 342 ? 20.796 -24.593 112.352 1.00 28.35 340 ILE C CA 1
ATOM 7912 C C . ILE C 1 342 ? 21.050 -23.555 113.402 1.00 32.39 340 ILE C C 1
ATOM 7913 O O . ILE C 1 342 ? 21.416 -22.407 113.111 1.00 27.80 340 ILE C O 1
ATOM 7918 N N . ASP C 1 343 ? 20.853 -24.007 114.638 1.00 37.96 341 ASP C N 1
ATOM 7919 C CA . ASP C 1 343 ? 21.209 -23.273 115.818 1.00 41.87 341 ASP C CA 1
ATOM 7920 C C . ASP C 1 343 ? 22.727 -23.328 115.977 1.00 41.69 341 ASP C C 1
ATOM 7921 O O . ASP C 1 343 ? 23.251 -24.231 116.609 1.00 45.21 341 ASP C O 1
ATOM 7926 N N . ASN C 1 344 ? 23.429 -22.378 115.378 1.00 45.59 342 ASN C N 1
ATOM 7927 C CA . ASN C 1 344 ? 24.888 -22.392 115.398 1.00 50.05 342 ASN C CA 1
ATOM 7928 C C . ASN C 1 344 ? 25.510 -22.075 116.782 1.00 50.04 342 ASN C C 1
ATOM 7929 O O . ASN C 1 344 ? 26.715 -22.219 116.944 1.00 49.07 342 ASN C O 1
ATOM 7934 N N . VAL C 1 345 ? 24.696 -21.683 117.765 1.00 47.87 343 VAL C N 1
ATOM 7935 C CA . VAL C 1 345 ? 25.163 -21.562 119.155 1.00 57.63 343 VAL C CA 1
ATOM 7936 C C . VAL C 1 345 ? 25.187 -22.930 119.864 1.00 60.69 343 VAL C C 1
ATOM 7937 O O . VAL C 1 345 ? 26.209 -23.343 120.408 1.00 58.29 343 VAL C O 1
ATOM 7941 N N . ARG C 1 346 ? 24.058 -23.624 119.863 1.00 59.66 344 ARG C N 1
ATOM 7942 C CA . ARG C 1 346 ? 24.043 -24.978 120.388 1.00 62.44 344 ARG C CA 1
ATOM 7943 C C . ARG C 1 346 ? 24.911 -25.958 119.579 1.00 55.19 344 ARG C C 1
ATOM 7944 O O . ARG C 1 346 ? 25.680 -26.715 120.169 1.00 65.50 344 ARG C O 1
ATOM 7952 N N . LEU C 1 347 ? 24.826 -25.936 118.255 1.00 48.76 345 LEU C N 1
ATOM 7953 C CA . LEU C 1 347 ? 25.632 -26.849 117.416 1.00 49.29 345 LEU C CA 1
ATOM 7954 C C . LEU C 1 347 ? 26.695 -26.057 116.684 1.00 48.31 345 LEU C C 1
ATOM 7955 O O . LEU C 1 347 ? 26.802 -26.056 115.433 1.00 45.65 345 LEU C O 1
ATOM 7960 N N . GLY C 1 348 ? 27.488 -25.385 117.505 1.00 45.38 346 GLY C N 1
ATOM 7961 C CA . GLY C 1 348 ? 28.602 -24.655 117.024 1.00 47.78 346 GLY C CA 1
ATOM 7962 C C . GLY C 1 348 ? 29.780 -25.551 116.839 1.00 44.87 346 GLY C C 1
ATOM 7963 O O . GLY C 1 348 ? 29.750 -26.769 116.989 1.00 51.31 346 GLY C O 1
ATOM 7964 N N . ALA C 1 349 ? 30.843 -24.883 116.482 1.00 43.66 347 ALA C N 1
ATOM 7965 C CA . ALA C 1 349 ? 32.101 -25.524 116.251 1.00 45.36 347 ALA C CA 1
ATOM 7966 C C . ALA C 1 349 ? 32.586 -26.355 117.450 1.00 43.51 347 ALA C C 1
ATOM 7967 O O . ALA C 1 349 ? 33.076 -27.471 117.264 1.00 50.91 347 ALA C O 1
ATOM 7969 N N . ALA C 1 350 ? 32.494 -25.803 118.649 1.00 35.10 348 ALA C N 1
ATOM 7970 C CA . ALA C 1 350 ? 32.991 -26.490 119.798 1.00 37.36 348 ALA C CA 1
ATOM 7971 C C . ALA C 1 350 ? 32.172 -27.756 120.037 1.00 40.91 348 ALA C C 1
ATOM 7972 O O . ALA C 1 350 ? 32.738 -28.859 120.149 1.00 44.62 348 ALA C O 1
ATOM 7974 N N . THR C 1 351 ? 30.849 -27.624 120.032 1.00 39.94 349 THR C N 1
ATOM 7975 C CA . THR C 1 351 ? 29.982 -28.780 120.232 1.00 38.93 349 THR C CA 1
ATOM 7976 C C . THR C 1 351 ? 30.240 -29.859 119.176 1.00 36.16 349 THR C C 1
ATOM 7977 O O . THR C 1 351 ? 30.319 -31.037 119.508 1.00 35.85 349 THR C O 1
ATOM 7981 N N . SER C 1 352 ? 30.397 -29.473 117.925 1.00 35.46 350 SER C N 1
ATOM 7982 C CA . SER C 1 352 ? 30.595 -30.485 116.890 1.00 38.11 350 SER C CA 1
ATOM 7983 C C . SER C 1 352 ? 31.891 -31.207 117.099 1.00 35.18 350 SER C C 1
ATOM 7984 O O . SER C 1 352 ? 31.960 -32.408 116.964 1.00 37.50 350 SER C O 1
ATOM 7987 N N . SER C 1 353 ? 32.945 -30.462 117.396 1.00 35.66 351 SER C N 1
ATOM 7988 C CA . SER C 1 353 ? 34.274 -31.078 117.578 1.00 33.18 351 SER C CA 1
ATOM 7989 C C . SER C 1 353 ? 34.245 -32.050 118.767 1.00 31.77 351 SER C C 1
ATOM 7990 O O . SER C 1 353 ? 34.830 -33.109 118.704 1.00 30.66 351 SER C O 1
ATOM 7993 N N . ILE C 1 354 ? 33.570 -31.668 119.848 1.00 27.43 352 ILE C N 1
ATOM 7994 C CA . ILE C 1 354 ? 33.498 -32.487 121.009 1.00 28.12 352 ILE C CA 1
ATOM 7995 C C . ILE C 1 354 ? 32.789 -33.797 120.706 1.00 28.41 352 ILE C C 1
ATOM 7996 O O . ILE C 1 354 ? 33.268 -34.865 121.111 1.00 25.81 352 ILE C O 1
ATOM 8001 N N . ILE C 1 355 ? 31.654 -33.724 120.001 1.00 26.20 353 ILE C N 1
ATOM 8002 C CA . ILE C 1 355 ? 30.883 -34.909 119.686 1.00 23.88 353 ILE C CA 1
ATOM 8003 C C . ILE C 1 355 ? 31.741 -35.827 118.834 1.00 24.69 353 ILE C C 1
ATOM 8004 O O . ILE C 1 355 ? 31.729 -37.031 119.030 1.00 25.23 353 ILE C O 1
ATOM 8009 N N . ASN C 1 356 ? 32.471 -35.253 117.883 1.00 26.33 354 ASN C N 1
ATOM 8010 C CA . ASN C 1 356 ? 33.387 -36.023 117.067 1.00 27.18 354 ASN C CA 1
ATOM 8011 C C . ASN C 1 356 ? 34.376 -36.759 117.955 1.00 26.04 354 ASN C C 1
ATOM 8012 O O . ASN C 1 356 ? 34.644 -37.904 117.739 1.00 23.62 354 ASN C O 1
ATOM 8017 N N . ALA C 1 357 ? 34.966 -36.051 118.911 1.00 27.54 355 ALA C N 1
ATOM 8018 C CA . ALA C 1 357 ? 35.934 -36.642 119.822 1.00 29.67 355 ALA C CA 1
ATOM 8019 C C . ALA C 1 357 ? 35.305 -37.759 120.696 1.00 30.01 355 ALA C C 1
ATOM 8020 O O . ALA C 1 357 ? 35.904 -38.804 120.832 1.00 28.42 355 ALA C O 1
ATOM 8022 N N . GLU C 1 358 ? 34.070 -37.560 121.173 1.00 28.87 356 GLU C N 1
ATOM 8023 C CA . GLU C 1 358 ? 33.368 -38.581 121.950 1.00 29.59 356 GLU C CA 1
ATOM 8024 C C . GLU C 1 358 ? 33.245 -39.836 121.127 1.00 32.73 356 GLU C C 1
ATOM 8025 O O . GLU C 1 358 ? 33.508 -40.930 121.616 1.00 37.94 356 GLU C O 1
ATOM 8031 N N . ILE C 1 359 ? 32.888 -39.698 119.857 1.00 33.72 357 ILE C N 1
ATOM 8032 C CA . ILE C 1 359 ? 32.766 -40.874 118.991 1.00 32.70 357 ILE C CA 1
ATOM 8033 C C . ILE C 1 359 ? 34.128 -41.560 118.840 1.00 33.42 357 ILE C C 1
ATOM 8034 O O . ILE C 1 359 ? 34.212 -42.797 118.888 1.00 33.12 357 ILE C O 1
ATOM 8039 N N . ALA C 1 360 ? 35.186 -40.782 118.645 1.00 30.25 358 ALA C N 1
ATOM 8040 C CA . ALA C 1 360 ? 36.520 -41.380 118.527 1.00 32.58 358 ALA C CA 1
ATOM 8041 C C . ALA C 1 360 ? 36.931 -42.137 119.820 1.00 34.82 358 ALA C C 1
ATOM 8042 O O . ALA C 1 360 ? 37.636 -43.148 119.757 1.00 31.91 358 ALA C O 1
ATOM 8044 N N . VAL C 1 361 ? 36.518 -41.619 120.974 1.00 35.74 359 VAL C N 1
ATOM 8045 C CA . VAL C 1 361 ? 36.698 -42.335 122.203 1.00 38.67 359 VAL C CA 1
ATOM 8046 C C . VAL C 1 361 ? 35.966 -43.705 122.135 1.00 39.95 359 VAL C C 1
ATOM 8047 O O . VAL C 1 361 ? 36.580 -44.721 122.364 1.00 41.12 359 VAL C O 1
ATOM 8051 N N . GLU C 1 362 ? 34.691 -43.744 121.753 1.00 43.58 360 GLU C N 1
ATOM 8052 C CA . GLU C 1 362 ? 33.982 -45.017 121.629 1.00 43.25 360 GLU C CA 1
ATOM 8053 C C . GLU C 1 362 ? 34.657 -45.992 120.655 1.00 46.07 360 GLU C C 1
ATOM 8054 O O . GLU C 1 362 ? 34.574 -47.181 120.850 1.00 49.68 360 GLU C O 1
ATOM 8060 N N . LYS C 1 363 ? 35.332 -45.503 119.614 1.00 47.80 361 LYS C N 1
ATOM 8061 C CA . LYS C 1 363 ? 36.002 -46.385 118.653 1.00 43.64 361 LYS C CA 1
ATOM 8062 C C . LYS C 1 363 ? 37.462 -46.683 119.019 1.00 40.20 361 LYS C C 1
ATOM 8063 O O . LYS C 1 363 ? 38.161 -47.329 118.253 1.00 43.20 361 LYS C O 1
ATOM 8069 N N . GLY C 1 364 ? 37.937 -46.214 120.161 1.00 38.03 362 GLY C N 1
ATOM 8070 C CA . GLY C 1 364 ? 39.284 -46.519 120.596 1.00 38.25 362 GLY C CA 1
ATOM 8071 C C . GLY C 1 364 ? 40.354 -45.733 119.884 1.00 41.50 362 GLY C C 1
ATOM 8072 O O . GLY C 1 364 ? 41.526 -46.100 119.910 1.00 40.70 362 GLY C O 1
ATOM 8073 N N . LEU C 1 365 ? 39.979 -44.639 119.240 1.00 45.98 363 LEU C N 1
ATOM 8074 C CA . LEU C 1 365 ? 40.985 -43.796 118.602 1.00 46.29 363 LEU C CA 1
ATOM 8075 C C . LEU C 1 365 ? 41.564 -42.768 119.562 1.00 53.19 363 LEU C C 1
ATOM 8076 O O . LEU C 1 365 ? 42.546 -42.102 119.210 1.00 52.19 363 LEU C O 1
ATOM 8081 N N . ILE C 1 366 ? 41.034 -42.725 120.791 1.00 60.85 364 ILE C N 1
ATOM 8082 C CA . ILE C 1 366 ? 41.593 -41.926 121.888 1.00 61.35 364 ILE C CA 1
ATOM 8083 C C . ILE C 1 366 ? 41.618 -42.755 123.184 1.00 71.79 364 ILE C C 1
ATOM 8084 O O . ILE C 1 366 ? 40.755 -43.618 123.362 1.00 82.43 364 ILE C O 1
ATOM 8089 N N . GLN C 1 367 ? 42.617 -42.526 124.055 1.00 77.82 365 GLN C N 1
ATOM 8090 C CA . GLN C 1 367 ? 42.788 -43.278 125.342 1.00 82.15 365 GLN C CA 1
ATOM 8091 C C . GLN C 1 367 ? 41.853 -42.859 126.509 1.00 79.86 365 GLN C C 1
ATOM 8092 O O . GLN C 1 367 ? 41.982 -43.376 127.641 1.00 59.60 365 GLN C O 1
ATOM 8098 N N . ARG D 1 6 ? 2.794 18.446 76.702 1.00 136.13 4 ARG D N 1
ATOM 8099 C CA . ARG D 1 6 ? 2.663 19.913 76.982 1.00 133.40 4 ARG D CA 1
ATOM 8100 C C . ARG D 1 6 ? 1.248 20.299 77.426 1.00 118.24 4 ARG D C 1
ATOM 8101 O O . ARG D 1 6 ? 1.124 21.022 78.411 1.00 93.18 4 ARG D O 1
ATOM 8109 N N . PRO D 1 7 ? 0.186 19.835 76.701 1.00 114.27 5 PRO D N 1
ATOM 8110 C CA . PRO D 1 7 ? -1.142 20.008 77.317 1.00 104.56 5 PRO D CA 1
ATOM 8111 C C . PRO D 1 7 ? -1.378 19.054 78.480 1.00 93.25 5 PRO D C 1
ATOM 8112 O O . PRO D 1 7 ? -1.101 17.865 78.383 1.00 91.44 5 PRO D O 1
ATOM 8116 N N . GLN D 1 8 ? -1.939 19.576 79.556 1.00 82.21 6 GLN D N 1
ATOM 8117 C CA . GLN D 1 8 ? -2.132 18.803 80.757 1.00 72.61 6 GLN D CA 1
ATOM 8118 C C . GLN D 1 8 ? -3.113 17.640 80.506 1.00 68.70 6 GLN D C 1
ATOM 8119 O O . GLN D 1 8 ? -3.939 17.675 79.587 1.00 58.24 6 GLN D O 1
ATOM 8125 N N . ILE D 1 9 ? -2.971 16.586 81.310 1.00 69.33 7 ILE D N 1
ATOM 8126 C CA . ILE D 1 9 ? -3.964 15.515 81.402 1.00 65.26 7 ILE D CA 1
ATOM 8127 C C . ILE D 1 9 ? -4.357 15.388 82.882 1.00 62.94 7 ILE D C 1
ATOM 8128 O O . ILE D 1 9 ? -3.522 15.110 83.750 1.00 58.15 7 ILE D O 1
ATOM 8133 N N . LYS D 1 10 ? -5.642 15.558 83.158 1.00 59.74 8 LYS D N 1
ATOM 8134 C CA . LYS D 1 10 ? -6.134 15.501 84.532 1.00 63.93 8 LYS D CA 1
ATOM 8135 C C . LYS D 1 10 ? -6.107 14.063 85.008 1.00 52.99 8 LYS D C 1
ATOM 8136 O O . LYS D 1 10 ? -6.556 13.164 84.285 1.00 47.37 8 LYS D O 1
ATOM 8142 N N . VAL D 1 11 ? -5.579 13.852 86.210 1.00 46.69 9 VAL D N 1
ATOM 8143 C CA . VAL D 1 11 ? -5.534 12.504 86.771 1.00 50.42 9 VAL D CA 1
ATOM 8144 C C . VAL D 1 11 ? -6.113 12.388 88.182 1.00 50.43 9 VAL D C 1
ATOM 8145 O O . VAL D 1 11 ? -6.132 13.340 88.957 1.00 48.32 9 VAL D O 1
ATOM 8149 N N . GLY D 1 12 ? -6.531 11.165 88.490 1.00 49.86 10 GLY D N 1
ATOM 8150 C CA . GLY D 1 12 ? -7.030 10.801 89.799 1.00 50.18 10 GLY D CA 1
ATOM 8151 C C . GLY D 1 12 ? -6.081 9.871 90.547 1.00 50.95 10 GLY D C 1
ATOM 8152 O O . GLY D 1 12 ? -5.304 9.143 89.946 1.00 45.33 10 GLY D O 1
ATOM 8153 N N . VAL D 1 13 ? -6.142 9.937 91.878 1.00 49.58 11 VAL D N 1
ATOM 8154 C CA . VAL D 1 13 ? -5.440 9.010 92.765 1.00 42.79 11 VAL D CA 1
ATOM 8155 C C . VAL D 1 13 ? -6.425 8.416 93.796 1.00 43.40 11 VAL D C 1
ATOM 8156 O O . VAL D 1 13 ? -6.969 9.138 94.630 1.00 44.62 11 VAL D O 1
ATOM 8160 N N . LEU D 1 14 ? -6.675 7.124 93.705 1.00 38.69 12 LEU D N 1
ATOM 8161 C CA . LEU D 1 14 ? -7.419 6.430 94.696 1.00 39.41 12 LEU D CA 1
ATOM 8162 C C . LEU D 1 14 ? -6.454 5.910 95.764 1.00 41.50 12 LEU D C 1
ATOM 8163 O O . LEU D 1 14 ? -5.383 5.411 95.454 1.00 40.48 12 LEU D O 1
ATOM 8168 N N . GLY D 1 15 ? -6.871 5.957 97.028 1.00 42.34 13 GLY D N 1
ATOM 8169 C CA . GLY D 1 15 ? -6.033 5.499 98.161 1.00 37.98 13 GLY D CA 1
ATOM 8170 C C . GLY D 1 15 ? -4.977 6.518 98.468 1.00 39.08 13 GLY D C 1
ATOM 8171 O O . GLY D 1 15 ? -3.822 6.191 98.788 1.00 38.33 13 GLY D O 1
ATOM 8172 N N . ALA D 1 16 ? -5.396 7.771 98.402 1.00 36.59 14 ALA D N 1
ATOM 8173 C CA . ALA D 1 16 ? -4.472 8.868 98.379 1.00 40.74 14 ALA D CA 1
ATOM 8174 C C . ALA D 1 16 ? -3.775 9.101 99.688 1.00 43.37 14 ALA D C 1
ATOM 8175 O O . ALA D 1 16 ? -2.740 9.748 99.716 1.00 46.21 14 ALA D O 1
ATOM 8177 N N . THR D 1 17 ? -4.369 8.656 100.785 1.00 48.33 15 THR D N 1
ATOM 8178 C CA . THR D 1 17 ? -3.761 8.871 102.104 1.00 50.11 15 THR D CA 1
ATOM 8179 C C . THR D 1 17 ? -2.820 7.750 102.483 1.00 50.26 15 THR D C 1
ATOM 8180 O O . THR D 1 17 ? -1.990 7.941 103.379 1.00 43.40 15 THR D O 1
ATOM 8184 N N . GLY D 1 18 ? -2.954 6.598 101.807 1.00 52.62 16 GLY D N 1
ATOM 8185 C CA . GLY D 1 18 ? -2.034 5.462 101.992 1.00 50.62 16 GLY D CA 1
ATOM 8186 C C . GLY D 1 18 ? -0.653 5.755 101.418 1.00 49.59 16 GLY D C 1
ATOM 8187 O O . GLY D 1 18 ? -0.475 6.749 100.684 1.00 52.24 16 GLY D O 1
ATOM 8188 N N . THR D 1 19 ? 0.333 4.913 101.743 1.00 48.93 17 THR D N 1
ATOM 8189 C CA . THR D 1 19 ? 1.748 5.258 101.463 1.00 51.60 17 THR D CA 1
ATOM 8190 C C . THR D 1 19 ? 2.025 5.271 99.956 1.00 48.63 17 THR D C 1
ATOM 8191 O O . THR D 1 19 ? 2.654 6.184 99.430 1.00 43.29 17 THR D O 1
ATOM 8195 N N . VAL D 1 20 ? 1.472 4.295 99.255 1.00 45.60 18 VAL D N 1
ATOM 8196 C CA . VAL D 1 20 ? 1.512 4.327 97.806 1.00 49.83 18 VAL D CA 1
ATOM 8197 C C . VAL D 1 20 ? 0.855 5.590 97.221 1.00 46.97 18 VAL D C 1
ATOM 8198 O O . VAL D 1 20 ? 1.385 6.197 96.294 1.00 57.28 18 VAL D O 1
ATOM 8202 N N . GLY D 1 21 ? -0.323 5.944 97.721 1.00 43.71 19 GLY D N 1
ATOM 8203 C CA . GLY D 1 21 ? -1.028 7.149 97.290 1.00 44.26 19 GLY D CA 1
ATOM 8204 C C . GLY D 1 21 ? -0.188 8.402 97.465 1.00 45.88 19 GLY D C 1
ATOM 8205 O O . GLY D 1 21 ? -0.189 9.289 96.605 1.00 41.45 19 GLY D O 1
ATOM 8206 N N . GLN D 1 22 ? 0.531 8.462 98.582 1.00 49.16 20 GLN D N 1
ATOM 8207 C CA . GLN D 1 22 ? 1.388 9.599 98.875 1.00 57.10 20 GLN D CA 1
ATOM 8208 C C . GLN D 1 22 ? 2.473 9.761 97.813 1.00 57.39 20 GLN D C 1
ATOM 8209 O O . GLN D 1 22 ? 2.813 10.874 97.395 1.00 55.33 20 GLN D O 1
ATOM 8215 N N . ARG D 1 23 ? 3.036 8.632 97.418 1.00 57.92 21 ARG D N 1
ATOM 8216 C CA . ARG D 1 23 ? 4.088 8.644 96.448 1.00 58.74 21 ARG D CA 1
ATOM 8217 C C . ARG D 1 23 ? 3.531 9.051 95.087 1.00 55.75 21 ARG D C 1
ATOM 8218 O O . ARG D 1 23 ? 4.133 9.885 94.406 1.00 52.44 21 ARG D O 1
ATOM 8226 N N . PHE D 1 24 ? 2.371 8.504 94.708 1.00 50.07 22 PHE D N 1
ATOM 8227 C CA . PHE D 1 24 ? 1.692 8.958 93.497 1.00 48.28 22 PHE D CA 1
ATOM 8228 C C . PHE D 1 24 ? 1.571 10.491 93.497 1.00 53.01 22 PHE D C 1
ATOM 8229 O O . PHE D 1 24 ? 1.888 11.174 92.508 1.00 54.70 22 PHE D O 1
ATOM 8237 N N . ILE D 1 25 ? 1.140 11.033 94.632 1.00 51.19 23 ILE D N 1
ATOM 8238 C CA . ILE D 1 25 ? 0.933 12.463 94.761 1.00 53.94 23 ILE D CA 1
ATOM 8239 C C . ILE D 1 25 ? 2.246 13.247 94.631 1.00 55.45 23 ILE D C 1
ATOM 8240 O O . ILE D 1 25 ? 2.306 14.245 93.891 1.00 49.64 23 ILE D O 1
ATOM 8245 N N . GLU D 1 26 ? 3.281 12.808 95.342 1.00 54.25 24 GLU D N 1
ATOM 8246 C CA . GLU D 1 26 ? 4.590 13.424 95.202 1.00 57.63 24 GLU D CA 1
ATOM 8247 C C . GLU D 1 26 ? 5.057 13.476 93.731 1.00 62.90 24 GLU D C 1
ATOM 8248 O O . GLU D 1 26 ? 5.481 14.533 93.240 1.00 60.93 24 GLU D O 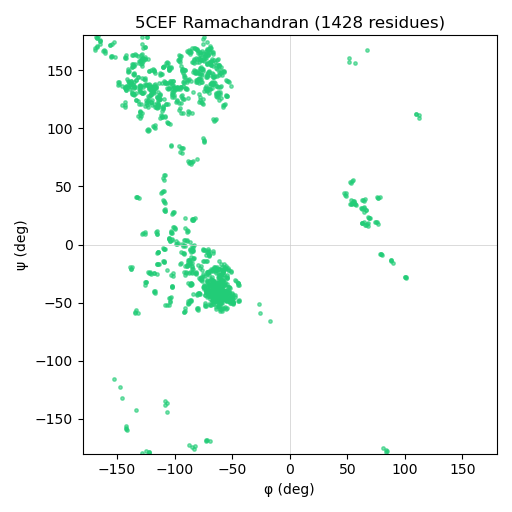1
ATOM 8254 N N . LEU D 1 27 ? 4.950 12.349 93.029 1.00 54.93 25 LEU D N 1
ATOM 8255 C CA . LEU D 1 27 ? 5.485 12.260 91.669 1.00 51.74 25 LEU D CA 1
ATOM 8256 C C . LEU D 1 27 ? 4.620 12.988 90.693 1.00 52.55 25 LEU D C 1
ATOM 8257 O O . LEU D 1 27 ? 5.128 13.570 89.747 1.00 54.94 25 LEU D O 1
ATOM 8262 N N . LEU D 1 28 ? 3.309 12.960 90.893 1.00 56.67 26 LEU D N 1
ATOM 8263 C CA . LEU D 1 28 ? 2.428 13.598 89.927 1.00 59.05 26 LEU D CA 1
ATOM 8264 C C . LEU D 1 28 ? 2.426 15.129 90.062 1.00 57.14 26 LEU D C 1
ATOM 8265 O O . LEU D 1 28 ? 2.240 15.844 89.067 1.00 57.82 26 LEU D O 1
ATOM 8270 N N . ALA D 1 29 ? 2.647 15.640 91.268 1.00 58.56 27 ALA D N 1
ATOM 8271 C CA . ALA D 1 29 ? 2.796 17.085 91.442 1.00 57.70 27 ALA D CA 1
ATOM 8272 C C . ALA D 1 29 ? 3.974 17.588 90.605 1.00 58.59 27 ALA D C 1
ATOM 8273 O O . ALA D 1 29 ? 3.879 18.646 89.995 1.00 53.16 27 ALA D O 1
ATOM 8275 N N . ALA D 1 30 ? 5.073 16.817 90.568 1.00 68.06 28 ALA D N 1
ATOM 8276 C CA . ALA D 1 30 ? 6.307 17.174 89.803 1.00 63.73 28 ALA D CA 1
ATOM 8277 C C . ALA D 1 30 ? 6.271 16.798 88.302 1.00 68.07 28 ALA D C 1
ATOM 8278 O O . ALA D 1 30 ? 7.216 17.088 87.573 1.00 61.07 28 ALA D O 1
ATOM 8280 N N . HIS D 1 31 ? 5.171 16.200 87.838 1.00 69.59 29 HIS D N 1
ATOM 8281 C CA . HIS D 1 31 ? 5.107 15.629 86.494 1.00 69.84 29 HIS D CA 1
ATOM 8282 C C . HIS D 1 31 ? 4.836 16.669 85.380 1.00 66.60 29 HIS D C 1
ATOM 8283 O O . HIS D 1 31 ? 4.054 17.594 85.544 1.00 59.22 29 HIS D O 1
ATOM 8290 N N . PRO D 1 32 ? 5.516 16.530 84.239 1.00 69.79 30 PRO D N 1
ATOM 8291 C CA . PRO D 1 32 ? 5.405 17.560 83.212 1.00 62.15 30 PRO D CA 1
ATOM 8292 C C . PRO D 1 32 ? 4.052 17.684 82.534 1.00 57.13 30 PRO D C 1
ATOM 8293 O O . PRO D 1 32 ? 3.801 18.714 81.958 1.00 58.80 30 PRO D O 1
ATOM 8297 N N . TYR D 1 33 ? 3.208 16.660 82.532 1.00 56.44 31 TYR D N 1
ATOM 8298 C CA . TYR D 1 33 ? 1.847 16.810 81.948 1.00 57.58 31 TYR D CA 1
ATOM 8299 C C . TYR D 1 33 ? 0.627 16.198 82.649 1.00 56.51 31 TYR D C 1
ATOM 8300 O O . TYR D 1 33 ? -0.492 16.616 82.401 1.00 47.99 31 TYR D O 1
ATOM 8309 N N . PHE D 1 34 ? 0.845 15.226 83.527 1.00 60.57 32 PHE D N 1
ATOM 8310 C CA . PHE D 1 34 ? -0.206 14.697 84.368 1.00 54.62 32 PHE D CA 1
ATOM 8311 C C . PHE D 1 34 ? -0.490 15.712 85.475 1.00 48.92 32 PHE D C 1
ATOM 8312 O O . PHE D 1 34 ? 0.420 16.086 86.239 1.00 44.40 32 PHE D O 1
ATOM 8320 N N . ALA D 1 35 ? -1.749 16.110 85.600 1.00 47.80 33 ALA D N 1
ATOM 8321 C CA . ALA D 1 35 ? -2.137 17.091 86.633 1.00 59.42 33 ALA D CA 1
ATOM 8322 C C . ALA D 1 35 ? -3.085 16.495 87.671 1.00 54.25 33 ALA D C 1
ATOM 8323 O O . ALA D 1 35 ? -4.200 16.060 87.329 1.00 46.24 33 ALA D O 1
ATOM 8325 N N . LEU D 1 36 ? -2.662 16.535 88.941 1.00 55.23 34 LEU D N 1
ATOM 8326 C CA . LEU D 1 36 ? -3.514 16.050 90.046 1.00 61.42 34 LEU D CA 1
ATOM 8327 C C . LEU D 1 36 ? -4.832 16.788 90.072 1.00 58.22 34 LEU D C 1
ATOM 8328 O O . LEU D 1 36 ? -4.865 17.996 90.213 1.00 55.55 34 LEU D O 1
ATOM 8333 N N . HIS D 1 37 ? -5.913 16.050 89.895 1.00 60.59 35 HIS D N 1
ATOM 8334 C CA . HIS D 1 37 ? -7.234 16.652 89.798 1.00 63.46 35 HIS D CA 1
ATOM 8335 C C . HIS D 1 37 ? -8.257 16.093 90.805 1.00 58.99 35 HIS D C 1
ATOM 8336 O O . HIS D 1 37 ? -9.149 16.830 91.211 1.00 62.85 35 HIS D O 1
ATOM 8343 N N . ALA D 1 38 ? -8.151 14.815 91.165 1.00 51.51 36 ALA D N 1
ATOM 8344 C CA . ALA D 1 38 ? -9.149 14.162 92.021 1.00 59.60 36 ALA D CA 1
ATOM 8345 C C . ALA D 1 38 ? -8.506 13.113 92.944 1.00 59.85 36 ALA D C 1
ATOM 8346 O O . ALA D 1 38 ? -7.902 12.165 92.467 1.00 58.34 36 ALA D O 1
ATOM 8348 N N . LEU D 1 39 ? -8.651 13.307 94.253 1.00 57.68 37 LEU D N 1
ATOM 8349 C CA . LEU D 1 39 ? -8.159 12.375 95.253 1.00 52.56 37 LEU D CA 1
ATOM 8350 C C . LEU D 1 39 ? -9.290 11.588 95.899 1.00 51.57 37 LEU D C 1
ATOM 8351 O O . LEU D 1 39 ? -10.289 12.155 96.309 1.00 61.79 37 LEU D O 1
ATOM 8356 N N . GLY D 1 40 ? -9.101 10.290 96.040 1.00 50.34 38 GLY D N 1
ATOM 8357 C CA . GLY D 1 40 ? -10.057 9.440 96.744 1.00 50.13 38 GLY D CA 1
ATOM 8358 C C . GLY D 1 40 ? -9.437 8.777 97.970 1.00 51.21 38 GLY D C 1
ATOM 8359 O O . GLY D 1 40 ? -8.306 8.319 97.939 1.00 54.18 38 GLY D O 1
ATOM 8360 N N . ALA D 1 41 ? -10.157 8.775 99.080 1.00 50.19 39 ALA D N 1
ATOM 8361 C CA . ALA D 1 41 ? -9.721 8.045 100.278 1.00 46.36 39 ALA D CA 1
ATOM 8362 C C . ALA D 1 41 ? -10.943 7.414 100.928 1.00 47.60 39 ALA D C 1
ATOM 8363 O O . ALA D 1 41 ? -11.976 7.244 100.253 1.00 44.84 39 ALA D O 1
ATOM 8365 N N . SER D 1 42 ? -10.850 7.068 102.214 1.00 46.73 40 SER D N 1
ATOM 8366 C CA . SER D 1 42 ? -11.968 6.373 102.900 1.00 47.70 40 SER D CA 1
ATOM 8367 C C . SER D 1 42 ? -13.147 7.310 103.134 1.00 40.87 40 SER D C 1
ATOM 8368 O O . SER D 1 42 ? -13.026 8.538 103.033 1.00 39.98 40 SER D O 1
ATOM 8371 N N . SER D 1 43 ? -14.269 6.710 103.480 1.00 41.79 41 SER D N 1
ATOM 8372 C CA . SER D 1 43 ? -15.432 7.448 103.933 1.00 45.23 41 SER D CA 1
ATOM 8373 C C . SER D 1 43 ? -15.150 8.296 105.165 1.00 47.20 41 SER D C 1
ATOM 8374 O O . SER D 1 43 ? -15.757 9.356 105.352 1.00 44.89 41 SER D O 1
ATOM 8377 N N . ARG D 1 44 ? -14.224 7.832 105.989 1.00 53.24 42 ARG D N 1
ATOM 8378 C CA . ARG D 1 44 ? -13.822 8.571 107.171 1.00 58.95 42 ARG D CA 1
ATOM 8379 C C . ARG D 1 44 ? -13.044 9.817 106.812 1.00 53.39 42 ARG D C 1
ATOM 8380 O O . ARG D 1 44 ? -13.144 10.821 107.501 1.00 59.34 42 ARG D O 1
ATOM 8388 N N . SER D 1 45 ? -12.303 9.814 105.722 1.00 53.66 43 SER D N 1
ATOM 8389 C CA . SER D 1 45 ? -11.540 11.021 105.382 1.00 49.27 43 SER D CA 1
ATOM 8390 C C . SER D 1 45 ? -12.240 11.972 104.421 1.00 40.59 43 SER D C 1
ATOM 8391 O O . SER D 1 45 ? -11.875 13.144 104.309 1.00 39.06 43 SER D O 1
ATOM 8394 N N . ALA D 1 46 ? -13.273 11.489 103.748 1.00 41.36 44 ALA D N 1
ATOM 8395 C CA . ALA D 1 46 ? -13.929 12.277 102.695 1.00 39.42 44 ALA D CA 1
ATOM 8396 C C . ALA D 1 46 ? -14.370 13.607 103.228 1.00 41.19 44 ALA D C 1
ATOM 8397 O O . ALA D 1 46 ? -14.849 13.714 104.359 1.00 38.57 44 ALA D O 1
ATOM 8399 N N . GLY D 1 47 ? -14.229 14.633 102.401 1.00 43.44 45 GLY D N 1
ATOM 8400 C CA . GLY D 1 47 ? -14.655 15.986 102.769 1.00 41.73 45 GLY D CA 1
ATOM 8401 C C . GLY D 1 47 ? -13.585 16.794 103.488 1.00 42.32 45 GLY D C 1
ATOM 8402 O O . GLY D 1 47 ? -13.718 18.015 103.621 1.00 37.02 45 GLY D O 1
ATOM 8403 N N . GLN D 1 48 ? -12.513 16.145 103.944 1.00 44.45 46 GLN D N 1
ATOM 8404 C CA . GLN D 1 48 ? -11.441 16.884 104.582 1.00 46.66 46 GLN D CA 1
ATOM 8405 C C . GLN D 1 48 ? -10.372 17.202 103.576 1.00 54.23 46 GLN D C 1
ATOM 8406 O O . GLN D 1 48 ? -10.294 16.594 102.501 1.00 58.46 46 GLN D O 1
ATOM 8412 N N . GLN D 1 49 ? -9.569 18.199 103.909 1.00 60.37 47 GLN D N 1
ATOM 8413 C CA . GLN D 1 49 ? -8.453 18.557 103.079 1.00 62.21 47 GLN D CA 1
ATOM 8414 C C . GLN D 1 49 ? -7.358 17.560 103.296 1.00 61.01 47 GLN D C 1
ATOM 8415 O O . GLN D 1 49 ? -7.121 17.144 104.441 1.00 52.33 47 GLN D O 1
ATOM 8421 N N . TYR D 1 50 ? -6.659 17.242 102.193 1.00 61.30 48 TYR D N 1
ATOM 8422 C CA . TYR D 1 50 ? -5.604 16.236 102.207 1.00 58.31 48 TYR D CA 1
ATOM 8423 C C . TYR D 1 50 ? -4.634 16.481 103.367 1.00 52.66 48 TYR D C 1
ATOM 8424 O O . TYR D 1 50 ? -4.377 15.583 104.180 1.00 50.55 48 TYR D O 1
ATOM 8433 N N . ALA D 1 51 ? -4.155 17.716 103.476 1.00 56.45 49 ALA D N 1
ATOM 8434 C CA . ALA D 1 51 ? -3.137 18.070 104.482 1.00 64.47 49 ALA D CA 1
ATOM 8435 C C . ALA D 1 51 ? -3.546 17.742 105.913 1.00 65.79 49 ALA D C 1
ATOM 8436 O O . ALA D 1 51 ? -2.705 17.324 106.718 1.00 57.57 49 ALA D O 1
ATOM 8438 N N . ARG D 1 52 ? -4.844 17.884 106.211 1.00 74.25 50 ARG D N 1
ATOM 8439 C CA . ARG D 1 52 ? -5.333 17.678 107.573 1.00 80.08 50 ARG D CA 1
ATOM 8440 C C . ARG D 1 52 ? -5.615 16.232 107.920 1.00 78.09 50 ARG D C 1
ATOM 8441 O O . ARG D 1 52 ? -5.646 15.896 109.109 1.00 86.50 50 ARG D O 1
ATOM 8449 N N . VAL D 1 53 ? -5.827 15.367 106.930 1.00 66.41 51 VAL D N 1
ATOM 8450 C CA . VAL D 1 53 ? -6.166 13.975 107.258 1.00 63.27 51 VAL D CA 1
ATOM 8451 C C . VAL D 1 53 ? -5.031 12.981 107.008 1.00 58.25 51 VAL D C 1
ATOM 8452 O O . VAL D 1 53 ? -5.002 11.914 107.601 1.00 54.85 51 VAL D O 1
ATOM 8456 N N . VAL D 1 54 ? -4.078 13.328 106.163 1.00 58.80 52 VAL D N 1
ATOM 8457 C CA . VAL D 1 54 ? -3.004 12.393 105.853 1.00 62.13 52 VAL D CA 1
ATOM 8458 C C . VAL D 1 54 ? -1.982 12.341 106.984 1.00 59.38 52 VAL D C 1
ATOM 8459 O O . VAL D 1 54 ? -1.637 13.378 107.543 1.00 68.49 52 VAL D O 1
ATOM 8463 N N . ARG D 1 55 ? -1.484 11.149 107.299 1.00 60.13 53 ARG D N 1
ATOM 8464 C CA . ARG D 1 55 ? -0.275 10.999 108.129 1.00 65.13 53 ARG D CA 1
ATOM 8465 C C . ARG D 1 55 ? 0.917 10.899 107.171 1.00 63.53 53 ARG D C 1
ATOM 8466 O O . ARG D 1 55 ? 1.338 9.807 106.822 1.00 58.40 53 ARG D O 1
ATOM 8474 N N . TRP D 1 56 ? 1.423 12.042 106.705 1.00 69.51 54 TRP D N 1
ATOM 8475 C CA . TRP D 1 56 ? 2.454 12.085 105.636 1.00 75.03 54 TRP D CA 1
ATOM 8476 C C . TRP D 1 56 ? 3.787 11.482 106.061 1.00 79.28 54 TRP D C 1
ATOM 8477 O O . TRP D 1 56 ? 4.523 12.087 106.833 1.00 75.30 54 TRP D O 1
ATOM 8488 N N . LYS D 1 57 ? 4.084 10.294 105.544 1.00 81.50 55 LYS D N 1
ATOM 8489 C CA . LYS D 1 57 ? 5.257 9.546 105.948 1.00 80.47 55 LYS D CA 1
ATOM 8490 C C . LYS D 1 57 ? 6.427 9.654 104.956 1.00 76.53 55 LYS D C 1
ATOM 8491 O O . LYS D 1 57 ? 7.253 8.766 104.908 1.00 73.01 55 LYS D O 1
ATOM 8497 N N . LEU D 1 58 ? 6.533 10.746 104.209 1.00 80.39 56 LEU D N 1
ATOM 8498 C CA . LEU D 1 58 ? 7.611 10.877 103.222 1.00 89.06 56 LEU D CA 1
ATOM 8499 C C . LEU D 1 58 ? 8.627 11.967 103.604 1.00 97.05 56 LEU D C 1
ATOM 8500 O O . LEU D 1 58 ? 8.240 12.977 104.189 1.00 96.75 56 LEU D O 1
ATOM 8505 N N . PRO D 1 59 ? 9.930 11.774 103.259 1.00 101.89 57 PRO D N 1
ATOM 8506 C CA . PRO D 1 59 ? 11.014 12.708 103.636 1.00 96.12 57 PRO D CA 1
ATOM 8507 C C . PRO D 1 59 ? 10.714 14.166 103.330 1.00 97.86 57 PRO D C 1
ATOM 8508 O O . PRO D 1 59 ? 10.859 15.015 104.199 1.00 104.81 57 PRO D O 1
ATOM 8512 N N . SER D 1 60 ? 10.283 14.442 102.105 1.00 96.77 58 SER D N 1
ATOM 8513 C CA . SER D 1 60 ? 10.007 15.812 101.665 1.00 96.86 58 SER D CA 1
ATOM 8514 C C . SER D 1 60 ? 8.567 16.196 102.027 1.00 93.54 58 SER D C 1
ATOM 8515 O O . SER D 1 60 ? 7.770 15.324 102.374 1.00 93.04 58 SER D O 1
ATOM 8518 N N . PRO D 1 61 ? 8.234 17.498 101.969 1.00 94.71 59 PRO D N 1
ATOM 8519 C CA . PRO D 1 61 ? 6.952 17.916 102.520 1.00 93.69 59 PRO D CA 1
ATOM 8520 C C . PRO D 1 61 ? 5.838 17.746 101.516 1.00 91.33 59 PRO D C 1
ATOM 8521 O O . PRO D 1 61 ? 6.093 17.509 100.332 1.00 88.87 59 PRO D O 1
ATOM 8525 N N . ILE D 1 62 ? 4.611 17.891 102.001 1.00 87.12 60 ILE D N 1
ATOM 8526 C CA . ILE D 1 62 ? 3.427 17.813 101.159 1.00 85.68 60 ILE D CA 1
ATOM 8527 C C . ILE D 1 62 ? 3.502 18.945 100.127 1.00 83.87 60 ILE D C 1
ATOM 8528 O O . ILE D 1 62 ? 3.754 20.081 100.490 1.00 75.79 60 ILE D O 1
ATOM 8533 N N . PRO D 1 63 ? 3.301 18.635 98.835 1.00 86.93 61 PRO D N 1
ATOM 8534 C CA . PRO D 1 63 ? 3.341 19.700 97.800 1.00 82.74 61 PRO D CA 1
ATOM 8535 C C . PRO D 1 63 ? 2.227 20.739 97.940 1.00 76.13 61 PRO D C 1
ATOM 8536 O O . PRO D 1 63 ? 1.197 20.467 98.529 1.00 73.44 61 PRO D O 1
ATOM 8540 N N . ASP D 1 64 ? 2.444 21.918 97.392 1.00 79.12 62 ASP D N 1
ATOM 8541 C CA . ASP D 1 64 ? 1.480 23.013 97.540 1.00 89.43 62 ASP D CA 1
ATOM 8542 C C . ASP D 1 64 ? 0.195 22.751 96.760 1.00 89.78 62 ASP D C 1
ATOM 8543 O O . ASP D 1 64 ? -0.898 22.937 97.286 1.00 82.56 62 ASP D O 1
ATOM 8548 N N . ALA D 1 65 ? 0.342 22.281 95.524 1.00 90.83 63 ALA D N 1
ATOM 8549 C CA . ALA D 1 65 ? -0.795 21.956 94.658 1.00 87.21 63 ALA D CA 1
ATOM 8550 C C . ALA D 1 65 ? -1.900 21.166 95.371 1.00 93.73 63 ALA D C 1
ATOM 8551 O O . ALA D 1 65 ? -3.068 21.331 95.043 1.00 82.15 63 ALA D O 1
ATOM 8553 N N . VAL D 1 66 ? -1.527 20.312 96.338 1.00 93.96 64 VAL D N 1
ATOM 8554 C CA . VAL D 1 66 ? -2.483 19.398 97.002 1.00 86.06 64 VAL D CA 1
ATOM 8555 C C . VAL D 1 66 ? -2.845 19.712 98.454 1.00 81.46 64 VAL D C 1
ATOM 8556 O O . VAL D 1 66 ? -3.803 19.159 98.957 1.00 68.95 64 VAL D O 1
ATOM 8560 N N . ARG D 1 67 ? -2.090 20.571 99.130 1.00 84.65 65 ARG D N 1
ATOM 8561 C CA . ARG D 1 67 ? -2.352 20.848 100.552 1.00 82.01 65 ARG D CA 1
ATOM 8562 C C . ARG D 1 67 ? -3.836 21.032 100.822 1.00 72.38 65 ARG D C 1
ATOM 8563 O O . ARG D 1 67 ? -4.381 20.445 101.727 1.00 67.59 65 ARG D O 1
ATOM 8571 N N . HIS D 1 68 ? -4.472 21.846 99.997 1.00 72.73 66 HIS D N 1
ATOM 8572 C CA . HIS D 1 68 ? -5.858 22.247 100.213 1.00 74.20 66 HIS D CA 1
ATOM 8573 C C . HIS D 1 68 ? -6.868 21.523 99.316 1.00 69.66 66 HIS D C 1
ATOM 8574 O O . HIS D 1 68 ? -8.025 21.916 99.248 1.00 62.64 66 HIS D O 1
ATOM 8581 N N . MET D 1 69 ? -6.419 20.489 98.608 1.00 71.54 67 MET D N 1
ATOM 8582 C CA . MET D 1 69 ? -7.321 19.658 97.813 1.00 66.27 67 MET D CA 1
ATOM 8583 C C . MET D 1 69 ? -8.132 18.826 98.775 1.00 62.28 67 MET D C 1
ATOM 8584 O O . MET D 1 69 ? -7.648 18.392 99.816 1.00 59.99 67 MET D O 1
ATOM 8589 N N . VAL D 1 70 ? -9.372 18.590 98.401 1.00 60.98 68 VAL D N 1
ATOM 8590 C CA . VAL D 1 70 ? -10.281 17.864 99.243 1.00 60.65 68 VAL D CA 1
ATOM 8591 C C . VAL D 1 70 ? -10.399 16.440 98.750 1.00 57.98 68 VAL D C 1
ATOM 8592 O O . VAL D 1 70 ? -10.661 16.196 97.563 1.00 49.64 68 VAL D O 1
ATOM 8596 N N . VAL D 1 71 ? -10.257 15.513 99.690 1.00 52.40 69 VAL D N 1
ATOM 8597 C CA . VAL D 1 71 ? -10.380 14.106 99.420 1.00 50.99 69 VAL D CA 1
ATOM 8598 C C . VAL D 1 71 ? -11.855 13.728 99.366 1.00 46.27 69 VAL D C 1
ATOM 8599 O O . VAL D 1 71 ? -12.639 14.268 100.103 1.00 48.00 69 VAL D O 1
ATOM 8603 N N . HIS D 1 72 ? -12.229 12.836 98.462 1.00 41.48 70 HIS D N 1
ATOM 8604 C CA . HIS D 1 72 ? -13.614 12.491 98.246 1.00 44.04 70 HIS D CA 1
ATOM 8605 C C . HIS D 1 72 ? -13.764 11.015 98.421 1.00 43.51 70 HIS D C 1
ATOM 8606 O O . HIS D 1 72 ? -12.786 10.303 98.640 1.00 42.36 70 HIS D O 1
ATOM 8613 N N . GLU D 1 73 ? -14.992 10.543 98.276 1.00 45.09 71 GLU D N 1
ATOM 8614 C CA . GLU D 1 73 ? -15.212 9.118 98.250 1.00 51.34 71 GLU D CA 1
ATOM 8615 C C . GLU D 1 73 ? -14.632 8.509 96.961 1.00 50.76 71 GLU D C 1
ATOM 8616 O O . GLU D 1 73 ? -14.433 9.192 95.947 1.00 47.44 71 GLU D O 1
ATOM 8622 N N . CYS D 1 74 ? -14.310 7.226 97.046 1.00 50.10 72 CYS D N 1
ATOM 8623 C CA . CYS D 1 74 ? -13.720 6.511 95.932 1.00 49.03 72 CYS D CA 1
ATOM 8624 C C . CYS D 1 74 ? -14.831 5.970 95.027 1.00 46.68 72 CYS D C 1
ATOM 8625 O O . CYS D 1 74 ? -15.085 4.761 95.002 1.00 42.89 72 CYS D O 1
ATOM 8628 N N . ARG D 1 75 ? -15.508 6.871 94.313 1.00 48.23 73 ARG D N 1
ATOM 8629 C CA . ARG D 1 75 ? -16.440 6.451 93.247 1.00 52.71 73 ARG D CA 1
ATOM 8630 C C . ARG D 1 75 ? -16.247 7.316 92.020 1.00 49.05 73 ARG D C 1
ATOM 8631 O O . ARG D 1 75 ? -15.801 8.458 92.123 1.00 47.48 73 ARG D O 1
ATOM 8639 N N . PRO D 1 76 ? -16.576 6.771 90.844 1.00 47.54 74 PRO D N 1
ATOM 8640 C CA . PRO D 1 76 ? -16.341 7.472 89.576 1.00 51.92 74 PRO D CA 1
ATOM 8641 C C . PRO D 1 76 ? -17.141 8.793 89.373 1.00 56.59 74 PRO D C 1
ATOM 8642 O O . PRO D 1 76 ? -16.775 9.633 88.550 1.00 55.46 74 PRO D O 1
ATOM 8646 N N . ASP D 1 77 ? -18.252 8.937 90.089 1.00 62.93 75 ASP D N 1
ATOM 8647 C CA . ASP D 1 77 ? -19.093 10.131 89.985 1.00 61.42 75 ASP D CA 1
ATOM 8648 C C . ASP D 1 77 ? -18.825 11.096 91.124 1.00 60.73 75 ASP D C 1
ATOM 8649 O O . ASP D 1 77 ? -19.629 11.970 91.371 1.00 66.59 75 ASP D O 1
ATOM 8654 N N . ALA D 1 78 ? -17.745 10.913 91.879 1.00 58.28 76 ALA D N 1
ATOM 8655 C CA . ALA D 1 78 ? -17.402 11.909 92.910 1.00 54.69 76 ALA D CA 1
ATOM 8656 C C . ALA D 1 78 ? -16.715 13.050 92.198 1.00 52.95 76 ALA D C 1
ATOM 8657 O O . ALA D 1 78 ? -16.367 12.913 91.030 1.00 51.28 76 ALA D O 1
ATOM 8659 N N . PRO D 1 79 ? -16.565 14.192 92.875 1.00 56.48 77 PRO D N 1
ATOM 8660 C CA . PRO D 1 79 ? -16.112 15.410 92.198 1.00 53.27 77 PRO D CA 1
ATOM 8661 C C . PRO D 1 79 ? -14.733 15.301 91.573 1.00 49.70 77 PRO D C 1
ATOM 8662 O O . PRO D 1 79 ? -13.769 14.937 92.263 1.00 49.57 77 PRO D O 1
ATOM 8666 N N . GLY D 1 80 ? -14.664 15.577 90.265 1.00 51.97 78 GLY D N 1
ATOM 8667 C CA . GLY D 1 80 ? -13.408 15.591 89.507 1.00 54.42 78 GLY D CA 1
ATOM 8668 C C . GLY D 1 80 ? -13.139 14.337 88.679 1.00 54.96 78 GLY D C 1
ATOM 8669 O O . GLY D 1 80 ? -12.450 14.383 87.650 1.00 51.17 78 GLY D O 1
ATOM 8670 N N . PHE D 1 81 ? -13.681 13.206 89.126 1.00 54.56 79 PHE D N 1
ATOM 8671 C CA . PHE D 1 81 ? -13.250 11.917 88.603 1.00 57.67 79 PHE D CA 1
ATOM 8672 C C . PHE D 1 81 ? -13.689 11.717 87.172 1.00 62.94 79 PHE D C 1
ATOM 8673 O O . PHE D 1 81 ? -12.890 11.243 86.359 1.00 70.78 79 PHE D O 1
ATOM 8681 N N . ALA D 1 82 ? -14.922 12.112 86.837 1.00 65.53 80 ALA D N 1
ATOM 8682 C CA . ALA D 1 82 ? -15.426 11.960 85.447 1.00 54.59 80 ALA D CA 1
ATOM 8683 C C . ALA D 1 82 ? -14.547 12.680 84.394 1.00 50.91 80 ALA D C 1
ATOM 8684 O O . ALA D 1 82 ? -14.539 12.274 83.239 1.00 36.89 80 ALA D O 1
ATOM 8686 N N . GLU D 1 83 ? -13.786 13.707 84.804 1.00 54.54 81 GLU D N 1
ATOM 8687 C CA . GLU D 1 83 ? -12.894 14.453 83.882 1.00 60.55 81 GLU D CA 1
ATOM 8688 C C . GLU D 1 83 ? -11.476 13.908 83.820 1.00 60.92 81 GLU D C 1
ATOM 8689 O O . GLU D 1 83 ? -10.679 14.368 83.010 1.00 61.19 81 GLU D O 1
ATOM 8695 N N . CYS D 1 84 ? -11.136 12.962 84.692 1.00 65.40 82 CYS D N 1
ATOM 8696 C CA . CYS D 1 84 ? -9.772 12.399 84.706 1.00 61.64 82 CYS D CA 1
ATOM 8697 C C . CYS D 1 84 ? -9.524 11.493 83.500 1.00 56.96 82 CYS D C 1
ATOM 8698 O O . CYS D 1 84 ? -10.364 10.655 83.172 1.00 51.07 82 CYS D O 1
ATOM 8701 N N . GLY D 1 85 ? -8.389 11.692 82.843 1.00 52.86 83 GLY D N 1
ATOM 8702 C CA . GLY D 1 85 ? -8.010 10.881 81.682 1.00 53.39 83 GLY D CA 1
ATOM 8703 C C . GLY D 1 85 ? -7.380 9.570 82.075 1.00 54.76 83 GLY D C 1
ATOM 8704 O O . GLY D 1 85 ? -7.357 8.616 81.295 1.00 58.81 83 GLY D O 1
ATOM 8705 N N . VAL D 1 86 ? -6.804 9.549 83.279 1.00 57.42 84 VAL D N 1
ATOM 8706 C CA . VAL D 1 86 ? -6.319 8.314 83.921 1.00 57.72 84 VAL D CA 1
ATOM 8707 C C . VAL D 1 86 ? -6.454 8.419 85.452 1.00 53.55 84 VAL D C 1
ATOM 8708 O O . VAL D 1 86 ? -6.237 9.484 86.048 1.00 52.07 84 VAL D O 1
ATOM 8712 N N . VAL D 1 87 ? -6.899 7.330 86.062 1.00 50.92 85 VAL D N 1
ATOM 8713 C CA . VAL D 1 87 ? -7.016 7.247 87.512 1.00 51.91 85 VAL D CA 1
ATOM 8714 C C . VAL D 1 87 ? -6.023 6.189 88.003 1.00 51.57 85 VAL D C 1
ATOM 8715 O O . VAL D 1 87 ? -6.116 4.992 87.637 1.00 43.77 85 VAL D O 1
ATOM 8719 N N . PHE D 1 88 ? -5.113 6.638 88.860 1.00 51.47 86 PHE D N 1
ATOM 8720 C CA . PHE D 1 88 ? -4.133 5.764 89.513 1.00 51.15 86 PHE D CA 1
ATOM 8721 C C . PHE D 1 88 ? -4.654 5.192 90.811 1.00 49.90 86 PHE D C 1
ATOM 8722 O O . PHE D 1 88 ? -5.204 5.923 91.612 1.00 49.96 86 PHE D O 1
ATOM 8730 N N . SER D 1 89 ? -4.474 3.886 91.019 1.00 48.57 87 SER D N 1
ATOM 8731 C CA . SER D 1 89 ? -4.951 3.238 92.224 1.00 46.26 87 SER D CA 1
ATOM 8732 C C . SER D 1 89 ? -3.827 2.733 93.107 1.00 44.66 87 SER D C 1
ATOM 8733 O O . SER D 1 89 ? -3.097 1.844 92.731 1.00 48.32 87 SER D O 1
ATOM 8736 N N . GLY D 1 90 ? -3.750 3.251 94.327 1.00 49.68 88 GLY D N 1
ATOM 8737 C CA . GLY D 1 90 ? -2.925 2.647 95.386 1.00 47.83 88 GLY D CA 1
ATOM 8738 C C . GLY D 1 90 ? -3.783 2.013 96.481 1.00 45.27 88 GLY D C 1
ATOM 8739 O O . GLY D 1 90 ? -3.526 2.199 97.657 1.00 41.02 88 GLY D O 1
ATOM 8740 N N . LEU D 1 91 ? -4.791 1.251 96.088 1.00 45.33 89 LEU D N 1
ATOM 8741 C CA . LEU D 1 91 ? -5.683 0.620 97.037 1.00 47.69 89 LEU D CA 1
ATOM 8742 C C . LEU D 1 91 ? -5.197 -0.772 97.411 1.00 49.44 89 LEU D C 1
ATOM 8743 O O . LEU D 1 91 ? -4.613 -1.469 96.589 1.00 45.86 89 LEU D O 1
ATOM 8748 N N . ASP D 1 92 ? -5.523 -1.187 98.638 1.00 59.98 90 ASP D N 1
ATOM 8749 C CA . ASP D 1 92 ? -5.324 -2.573 99.081 1.00 66.78 90 ASP D CA 1
ATOM 8750 C C . ASP D 1 92 ? -6.375 -3.508 98.499 1.00 61.22 90 ASP D C 1
ATOM 8751 O O . ASP D 1 92 ? -7.508 -3.093 98.237 1.00 62.17 90 ASP D O 1
ATOM 8756 N N . ALA D 1 93 ? -6.003 -4.771 98.316 1.00 60.24 91 ALA D N 1
ATOM 8757 C CA . ALA D 1 93 ? -6.847 -5.722 97.569 1.00 63.72 91 ALA D CA 1
ATOM 8758 C C . ALA D 1 93 ? -8.207 -5.953 98.208 1.00 61.97 91 ALA D C 1
ATOM 8759 O O . ALA D 1 93 ? -9.180 -6.234 97.505 1.00 62.29 91 ALA D O 1
ATOM 8761 N N . ASP D 1 94 ? -8.285 -5.802 99.528 1.00 70.08 92 ASP D N 1
ATOM 8762 C CA . ASP D 1 94 ? -9.564 -5.984 100.253 1.00 79.01 92 ASP D CA 1
ATOM 8763 C C . ASP D 1 94 ? -10.710 -5.137 99.660 1.00 78.12 92 ASP D C 1
ATOM 8764 O O . ASP D 1 94 ? -11.833 -5.620 99.576 1.00 75.53 92 ASP D O 1
ATOM 8769 N N . VAL D 1 95 ? -10.415 -3.919 99.202 1.00 71.80 93 VAL D N 1
ATOM 8770 C CA . VAL D 1 95 ? -11.451 -3.025 98.669 1.00 73.29 93 VAL D CA 1
ATOM 8771 C C . VAL D 1 95 ? -11.328 -2.702 97.177 1.00 74.09 93 VAL D C 1
ATOM 8772 O O . VAL D 1 95 ? -12.292 -2.252 96.547 1.00 74.68 93 VAL D O 1
ATOM 8776 N N . ALA D 1 96 ? -10.154 -2.963 96.612 1.00 74.93 94 ALA D N 1
ATOM 8777 C CA . ALA D 1 96 ? -9.795 -2.467 95.277 1.00 68.56 94 ALA D CA 1
ATOM 8778 C C . ALA D 1 96 ? -10.617 -3.039 94.138 1.00 63.83 94 ALA D C 1
ATOM 8779 O O . ALA D 1 96 ? -10.839 -2.364 93.157 1.00 49.98 94 ALA D O 1
ATOM 8781 N N . GLY D 1 97 ? -11.064 -4.283 94.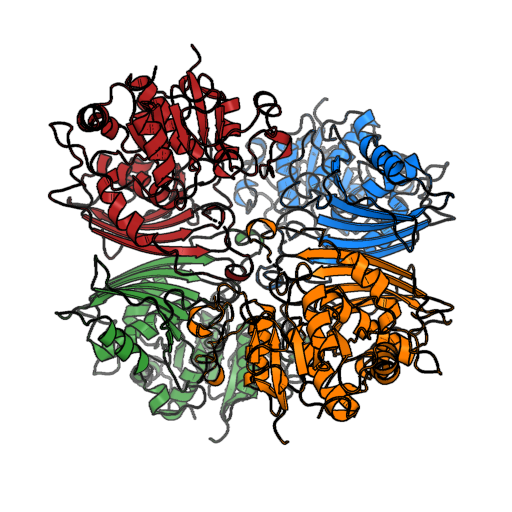277 1.00 67.33 95 GLY D N 1
ATOM 8782 C CA . GLY D 1 97 ? -11.770 -4.972 93.195 1.00 66.69 95 GLY D CA 1
ATOM 8783 C C . GLY D 1 97 ? -13.060 -4.314 92.731 1.00 64.39 95 GLY D C 1
ATOM 8784 O O . GLY D 1 97 ? -13.204 -4.014 91.547 1.00 57.41 95 GLY D O 1
ATOM 8785 N N . ASP D 1 98 ? -13.994 -4.114 93.658 1.00 60.98 96 ASP D N 1
ATOM 8786 C CA . ASP D 1 98 ? -15.283 -3.530 93.315 1.00 63.79 96 ASP D CA 1
ATOM 8787 C C . ASP D 1 98 ? -15.104 -2.114 92.819 1.00 61.84 96 ASP D C 1
ATOM 8788 O O . ASP D 1 98 ? -15.734 -1.707 91.835 1.00 69.01 96 ASP D O 1
ATOM 8793 N N . ILE D 1 99 ? -14.237 -1.372 93.488 1.00 52.55 97 ILE D N 1
ATOM 8794 C CA . ILE D 1 99 ? -14.029 0.039 93.185 1.00 50.77 97 ILE D CA 1
ATOM 8795 C C . ILE D 1 99 ? -13.386 0.244 91.824 1.00 56.03 97 ILE D C 1
ATOM 8796 O O . ILE D 1 99 ? -13.828 1.077 91.026 1.00 66.94 97 ILE D O 1
ATOM 8801 N N . GLU D 1 100 ? -12.315 -0.488 91.558 1.00 57.91 98 GLU D N 1
ATOM 8802 C CA . GLU D 1 100 ? -11.636 -0.356 90.279 1.00 54.87 98 GLU D CA 1
ATOM 8803 C C . GLU D 1 100 ? -12.580 -0.783 89.154 1.00 52.01 98 GLU D C 1
ATOM 8804 O O . GLU D 1 100 ? -12.570 -0.178 88.087 1.00 45.65 98 GLU D O 1
ATOM 8810 N N . ASN D 1 101 ? -13.397 -1.808 89.405 1.00 53.76 99 ASN D N 1
ATOM 8811 C CA . ASN D 1 101 ? -14.389 -2.243 88.427 1.00 56.27 99 ASN D CA 1
ATOM 8812 C C . ASN D 1 101 ? -15.464 -1.194 88.185 1.00 61.51 99 ASN D C 1
ATOM 8813 O O . ASN D 1 101 ? -15.930 -1.032 87.059 1.00 61.26 99 ASN D O 1
ATOM 8818 N N . ALA D 1 102 ? -15.860 -0.486 89.243 1.00 62.94 100 ALA D N 1
ATOM 8819 C CA . ALA D 1 102 ? -16.832 0.610 89.118 1.00 56.58 100 ALA D CA 1
ATOM 8820 C C . ALA D 1 102 ? -16.272 1.760 88.256 1.00 54.50 100 ALA D C 1
ATOM 8821 O O . ALA D 1 102 ? -16.956 2.257 87.355 1.00 60.78 100 ALA D O 1
ATOM 8823 N N . PHE D 1 103 ? -15.027 2.157 88.501 1.00 51.83 101 PHE D N 1
ATOM 8824 C CA . PHE D 1 103 ? -14.390 3.193 87.674 1.00 47.37 101 PHE D CA 1
ATOM 8825 C C . PHE D 1 103 ? -14.327 2.783 86.205 1.00 50.12 101 PHE D C 1
ATOM 8826 O O . PHE D 1 103 ? -14.678 3.565 85.334 1.00 46.71 101 PHE D O 1
ATOM 8834 N N . ARG D 1 104 ? -13.925 1.542 85.935 1.00 49.50 102 ARG D N 1
ATOM 8835 C CA . ARG D 1 104 ? -13.865 1.058 84.555 1.00 49.42 102 ARG D CA 1
ATOM 8836 C C . ARG D 1 104 ? -15.259 1.008 83.914 1.00 53.46 102 ARG D C 1
ATOM 8837 O O . ARG D 1 104 ? -15.431 1.445 82.783 1.00 55.73 102 ARG D O 1
ATOM 8845 N N . ALA D 1 105 ? -16.249 0.510 84.655 1.00 57.50 103 ALA D N 1
ATOM 8846 C CA . ALA D 1 105 ? -17.654 0.447 84.181 1.00 55.69 103 ALA D CA 1
ATOM 8847 C C . ALA D 1 105 ? -18.229 1.823 83.814 1.00 52.53 103 ALA D C 1
ATOM 8848 O O . ALA D 1 105 ? -19.064 1.926 82.903 1.00 55.27 103 ALA D O 1
ATOM 8850 N N . ALA D 1 106 ? -17.780 2.856 84.526 1.00 48.67 104 ALA D N 1
ATOM 8851 C CA . ALA D 1 106 ? -18.126 4.254 84.229 1.00 52.83 104 ALA D CA 1
ATOM 8852 C C . ALA D 1 106 ? -17.225 4.849 83.161 1.00 51.55 104 ALA D C 1
ATOM 8853 O O . ALA D 1 106 ? -17.056 6.077 83.072 1.00 50.36 104 ALA D O 1
ATOM 8855 N N . ASP D 1 107 ? -16.608 3.981 82.370 1.00 55.83 105 ASP D N 1
ATOM 8856 C CA . ASP D 1 107 ? -15.825 4.406 81.205 1.00 63.99 105 ASP D CA 1
ATOM 8857 C C . ASP D 1 107 ? -14.568 5.253 81.531 1.00 55.13 105 ASP D C 1
ATOM 8858 O O . ASP D 1 107 ? -14.151 6.085 80.725 1.00 51.69 105 ASP D O 1
ATOM 8863 N N . LEU D 1 108 ? -13.956 4.986 82.685 1.00 54.33 106 LEU D N 1
ATOM 8864 C CA . LEU D 1 108 ? -12.668 5.587 83.059 1.00 53.91 106 LEU D CA 1
ATOM 8865 C C . LEU D 1 108 ? -11.495 4.597 83.002 1.00 48.86 106 LEU D C 1
ATOM 8866 O O . LEU D 1 108 ? -11.656 3.366 83.099 1.00 38.98 106 LEU D O 1
ATOM 8871 N N . VAL D 1 109 ? -10.310 5.171 82.838 1.00 49.75 107 VAL D N 1
ATOM 8872 C CA . VAL D 1 109 ? -9.091 4.402 82.698 1.00 59.79 107 VAL D CA 1
ATOM 8873 C C . VAL D 1 109 ? -8.392 4.233 84.054 1.00 55.36 107 VAL D C 1
ATOM 8874 O O . VAL D 1 109 ? -8.106 5.206 84.732 1.00 48.97 107 VAL D O 1
ATOM 8878 N N . VAL D 1 110 ? -8.082 2.993 84.407 1.00 56.17 108 VAL D N 1
ATOM 8879 C CA . VAL D 1 110 ? -7.544 2.685 85.728 1.00 55.75 108 VAL D CA 1
ATOM 8880 C C . VAL D 1 110 ? -6.193 1.963 85.636 1.00 52.52 108 VAL D C 1
ATOM 8881 O O . VAL D 1 110 ? -6.088 0.883 85.021 1.00 49.16 108 VAL D O 1
ATOM 8885 N N . TYR D 1 111 ? -5.181 2.551 86.278 1.00 50.37 109 TYR D N 1
ATOM 8886 C CA . TYR D 1 111 ? -3.864 1.917 86.470 1.00 53.25 109 TYR D CA 1
ATOM 8887 C C . TYR D 1 111 ? -3.735 1.423 87.911 1.00 52.54 109 TYR D C 1
ATOM 8888 O O . TYR D 1 111 ? -3.622 2.211 88.806 1.00 52.21 109 TYR D O 1
ATOM 8897 N N . SER D 1 112 ? -3.868 0.108 88.114 1.00 53.10 110 SER D N 1
ATOM 8898 C CA . SER D 1 112 ? -4.014 -0.483 89.451 1.00 51.85 110 SER D CA 1
ATOM 8899 C C . SER D 1 112 ? -2.734 -1.134 89.949 1.00 56.88 110 SER D C 1
ATOM 8900 O O . SER D 1 112 ? -1.923 -1.654 89.152 1.00 65.83 110 SER D O 1
ATOM 8903 N N . ASN D 1 113 ? -2.601 -1.173 91.270 1.00 53.20 111 ASN D N 1
ATOM 8904 C CA . ASN D 1 113 ? -1.572 -1.957 91.938 1.00 56.51 111 ASN D CA 1
ATOM 8905 C C . ASN D 1 113 ? -2.080 -3.073 92.778 1.00 52.11 111 ASN D C 1
ATOM 8906 O O . ASN D 1 113 ? -1.315 -3.688 93.483 1.00 59.14 111 ASN D O 1
ATOM 8911 N N . ALA D 1 114 ? -3.347 -3.391 92.658 1.00 54.63 112 ALA D N 1
ATOM 8912 C CA . ALA D 1 114 ? -3.888 -4.471 93.425 1.00 67.19 112 ALA D CA 1
ATOM 8913 C C . ALA D 1 114 ? -3.715 -5.764 92.649 1.00 63.94 112 ALA D C 1
ATOM 8914 O O . ALA D 1 114 ? -3.447 -5.735 91.485 1.00 59.11 112 ALA D O 1
ATOM 8916 N N . LYS D 1 115 ? -3.897 -6.882 93.331 1.00 70.39 113 LYS D N 1
ATOM 8917 C CA . LYS D 1 115 ? -3.790 -8.194 92.733 1.00 73.77 113 LYS D CA 1
ATOM 8918 C C . LYS D 1 115 ? -5.028 -8.559 91.911 1.00 77.71 113 LYS D C 1
ATOM 8919 O O . LYS D 1 115 ? -4.994 -9.491 91.099 1.00 78.20 113 LYS D O 1
ATOM 8925 N N . ASN D 1 116 ? -6.133 -7.858 92.144 1.00 76.92 114 ASN D N 1
ATOM 8926 C CA . ASN D 1 116 ? -7.444 -8.351 91.722 1.00 76.51 114 ASN D CA 1
ATOM 8927 C C . ASN D 1 116 ? -7.533 -8.667 90.225 1.00 69.64 114 ASN D C 1
ATOM 8928 O O . ASN D 1 116 ? -8.102 -9.702 89.853 1.00 67.10 114 ASN D O 1
ATOM 8933 N N . TYR D 1 117 ? -6.942 -7.814 89.381 1.00 64.96 115 TYR D N 1
ATOM 8934 C CA . TYR D 1 117 ? -7.069 -7.943 87.920 1.00 67.32 115 TYR D CA 1
ATOM 8935 C C . TYR D 1 117 ? -5.826 -8.500 87.189 1.00 69.05 115 TYR D C 1
ATOM 8936 O O . TYR D 1 117 ? -5.819 -8.618 85.962 1.00 70.81 115 TYR D O 1
ATOM 8945 N N . ARG D 1 118 ? -4.811 -8.913 87.932 1.00 60.67 116 ARG D N 1
ATOM 8946 C CA . ARG D 1 118 ? -3.543 -9.338 87.332 1.00 56.11 116 ARG D CA 1
ATOM 8947 C C . ARG D 1 118 ? -3.607 -10.538 86.445 1.00 54.76 116 ARG D C 1
ATOM 8948 O O . ARG D 1 118 ? -2.872 -10.635 85.474 1.00 49.83 116 ARG D O 1
ATOM 8956 N N . ARG D 1 119 ? -4.452 -11.485 86.817 1.00 59.43 117 ARG D N 1
ATOM 8957 C CA . ARG D 1 119 ? -4.620 -12.687 86.025 1.00 62.87 117 ARG D CA 1
ATOM 8958 C C . ARG D 1 119 ? -5.835 -12.619 85.082 1.00 59.17 117 ARG D C 1
ATOM 8959 O O . ARG D 1 119 ? -6.137 -13.606 84.394 1.00 57.56 117 ARG D O 1
ATOM 8967 N N . ASP D 1 120 ? -6.548 -11.495 85.075 1.00 52.33 118 ASP D N 1
ATOM 8968 C CA . ASP D 1 120 ? -7.738 -11.361 84.234 1.00 61.43 118 ASP D CA 1
ATOM 8969 C C . ASP D 1 120 ? -7.295 -11.454 82.765 1.00 53.59 118 ASP D C 1
ATOM 8970 O O . ASP D 1 120 ? -6.338 -10.818 82.384 1.00 47.82 118 ASP D O 1
ATOM 8975 N N . PRO D 1 121 ? -7.957 -12.318 81.969 1.00 55.58 119 PRO D N 1
ATOM 8976 C CA . PRO D 1 121 ? -7.406 -12.610 80.639 1.00 53.41 119 PRO D CA 1
ATOM 8977 C C . PRO D 1 121 ? -7.488 -11.453 79.653 1.00 53.71 119 PRO D C 1
ATOM 8978 O O . PRO D 1 121 ? -6.968 -11.586 78.560 1.00 47.80 119 PRO D O 1
ATOM 8982 N N . LEU D 1 122 ? -8.134 -10.337 80.023 1.00 55.58 120 LEU D N 1
ATOM 8983 C CA . LEU D 1 122 ? -8.201 -9.145 79.152 1.00 51.38 120 LEU D CA 1
ATOM 8984 C C . LEU D 1 122 ? -7.390 -7.981 79.680 1.00 50.40 120 LEU D C 1
ATOM 8985 O O . LEU D 1 122 ? -7.286 -6.939 79.028 1.00 44.92 120 LEU D O 1
ATOM 8990 N N . CYS D 1 123 ? -6.797 -8.149 80.859 1.00 56.30 121 CYS D N 1
ATOM 8991 C CA . CYS D 1 123 ? -6.119 -7.036 81.523 1.00 56.80 121 CYS D CA 1
ATOM 8992 C C . CYS D 1 123 ? -4.626 -7.254 81.518 1.00 50.30 121 CYS D C 1
ATOM 8993 O O . CYS D 1 123 ? -4.138 -8.240 82.081 1.00 59.98 121 CYS D O 1
ATOM 8996 N N . PRO D 1 124 ? -3.884 -6.346 80.890 1.00 42.14 122 PRO D N 1
ATOM 8997 C CA . PRO D 1 124 ? -2.434 -6.509 80.851 1.00 47.72 122 PRO D CA 1
ATOM 8998 C C . PRO D 1 124 ? -1.834 -6.348 82.227 1.00 47.44 122 PRO D C 1
ATOM 8999 O O . PRO D 1 124 ? -2.352 -5.574 83.029 1.00 40.41 122 PRO D O 1
ATOM 9003 N N . LEU D 1 125 ? -0.746 -7.087 82.471 1.00 51.32 123 LEU D N 1
ATOM 9004 C CA . LEU D 1 125 ? 0.055 -6.984 83.699 1.00 44.94 123 LEU D CA 1
ATOM 9005 C C . LEU D 1 125 ? 1.405 -6.542 83.262 1.00 39.76 123 LEU D C 1
ATOM 9006 O O . LEU D 1 125 ? 2.196 -7.340 82.747 1.00 42.27 123 LEU D O 1
ATOM 9011 N N . ILE D 1 126 ? 1.676 -5.269 83.426 1.00 37.85 124 ILE D N 1
ATOM 9012 C CA . ILE D 1 126 ? 2.821 -4.677 82.761 1.00 37.58 124 ILE D CA 1
ATOM 9013 C C . ILE D 1 126 ? 3.899 -4.214 83.720 1.00 39.76 124 ILE D C 1
ATOM 9014 O O . ILE D 1 126 ? 3.646 -3.473 84.645 1.00 39.91 124 ILE D O 1
ATOM 9019 N N . VAL D 1 127 ? 5.106 -4.699 83.474 1.00 40.88 125 VAL D N 1
ATOM 9020 C CA . VAL D 1 127 ? 6.305 -4.120 84.018 1.00 39.41 125 VAL D CA 1
ATOM 9021 C C . VAL D 1 127 ? 6.807 -3.191 82.930 1.00 40.86 125 VAL D C 1
ATOM 9022 O O . VAL D 1 127 ? 7.164 -3.658 81.842 1.00 37.20 125 VAL D O 1
ATOM 9026 N N . PRO D 1 128 ? 6.866 -1.883 83.216 1.00 43.96 126 PRO D N 1
ATOM 9027 C CA . PRO D 1 128 ? 7.066 -0.906 82.134 1.00 44.52 126 PRO D CA 1
ATOM 9028 C C . PRO D 1 128 ? 8.374 -1.075 81.394 1.00 41.22 126 PRO D C 1
ATOM 9029 O O . PRO D 1 128 ? 8.434 -0.699 80.211 1.00 39.14 126 PRO D O 1
ATOM 9033 N N . LEU D 1 129 ? 9.387 -1.639 82.057 1.00 39.44 127 LEU D N 1
ATOM 9034 C CA . LEU D 1 129 ? 10.696 -1.841 81.401 1.00 39.97 127 LEU D CA 1
ATOM 9035 C C . LEU D 1 129 ? 10.823 -3.177 80.681 1.00 37.54 127 LEU D C 1
ATOM 9036 O O . LEU D 1 129 ? 11.923 -3.566 80.273 1.00 34.23 127 LEU D O 1
ATOM 9041 N N . VAL D 1 130 ? 9.692 -3.860 80.504 1.00 36.75 128 VAL D N 1
ATOM 9042 C CA . VAL D 1 130 ? 9.690 -5.159 79.899 1.00 37.72 128 VAL D CA 1
ATOM 9043 C C . VAL D 1 130 ? 8.594 -5.348 78.832 1.00 39.60 128 VAL D C 1
ATOM 9044 O O . VAL D 1 130 ? 8.919 -5.706 77.709 1.00 44.59 128 VAL D O 1
ATOM 9048 N N . ASN D 1 131 ? 7.316 -5.179 79.182 1.00 36.55 129 ASN D N 1
ATOM 9049 C CA . ASN D 1 131 ? 6.248 -5.623 78.299 1.00 36.43 129 ASN D CA 1
ATOM 9050 C C . ASN D 1 131 ? 5.086 -4.627 78.031 1.00 34.40 129 ASN D C 1
ATOM 9051 O O . ASN D 1 131 ? 3.915 -5.040 77.958 1.00 31.07 129 ASN D O 1
ATOM 9056 N N . PRO D 1 132 ? 5.404 -3.350 77.850 1.00 32.88 130 PRO D N 1
ATOM 9057 C CA . PRO D 1 132 ? 4.353 -2.414 77.456 1.00 37.27 130 PRO D CA 1
ATOM 9058 C C . PRO D 1 132 ? 3.630 -2.770 76.135 1.00 39.86 130 PRO D C 1
ATOM 9059 O O . PRO D 1 132 ? 2.493 -2.349 75.907 1.00 37.50 130 PRO D O 1
ATOM 9063 N N . SER D 1 133 ? 4.274 -3.538 75.276 1.00 47.73 131 SER D N 1
ATOM 9064 C CA . SER D 1 133 ? 3.608 -4.023 74.072 1.00 53.45 131 SER D CA 1
ATOM 9065 C C . SER D 1 133 ? 2.268 -4.675 74.389 1.00 52.19 131 SER D C 1
ATOM 9066 O O . SER D 1 133 ? 1.394 -4.793 73.496 1.00 48.06 131 SER D O 1
ATOM 9069 N N . HIS D 1 134 ? 2.103 -5.142 75.627 1.00 48.44 132 HIS D N 1
ATOM 9070 C CA . HIS D 1 134 ? 0.862 -5.833 75.965 1.00 49.64 132 HIS D CA 1
ATOM 9071 C C . HIS D 1 134 ? -0.366 -4.887 76.012 1.00 46.23 132 HIS D C 1
ATOM 9072 O O . HIS D 1 134 ? -1.514 -5.350 76.062 1.00 44.35 132 HIS D O 1
ATOM 9079 N N . LEU D 1 135 ? -0.126 -3.583 75.928 1.00 40.60 133 LEU D N 1
ATOM 9080 C CA . LEU D 1 135 ? -1.205 -2.658 75.635 1.00 44.97 133 LEU D CA 1
ATOM 9081 C C . LEU D 1 135 ? -2.036 -2.990 74.342 1.00 45.47 133 LEU D C 1
ATOM 9082 O O . LEU D 1 135 ? -3.187 -2.576 74.206 1.00 45.96 133 LEU D O 1
ATOM 9087 N N . SER D 1 136 ? -1.461 -3.742 73.422 1.00 48.76 134 SER D N 1
ATOM 9088 C CA . SER D 1 136 ? -2.162 -4.109 72.198 1.00 49.24 134 SER D CA 1
ATOM 9089 C C . SER D 1 136 ? -3.488 -4.813 72.444 1.00 50.03 134 SER D C 1
ATOM 9090 O O . SER D 1 136 ? -4.321 -4.858 71.533 1.00 59.54 134 SER D O 1
ATOM 9093 N N . ILE D 1 137 ? -3.685 -5.393 73.630 1.00 45.49 135 ILE D N 1
ATOM 9094 C CA . ILE D 1 137 ? -4.936 -6.095 73.935 1.00 49.38 135 ILE D CA 1
ATOM 9095 C C . ILE D 1 137 ? -6.052 -5.151 74.433 1.00 51.59 135 ILE D C 1
ATOM 9096 O O . ILE D 1 137 ? -7.193 -5.599 74.636 1.00 51.05 135 ILE D O 1
ATOM 9101 N N . ILE D 1 138 ? -5.759 -3.864 74.606 1.00 48.54 136 ILE D N 1
ATOM 9102 C CA . ILE D 1 138 ? -6.743 -2.956 75.212 1.00 56.25 136 ILE D CA 1
ATOM 9103 C C . ILE D 1 138 ? -8.038 -2.745 74.390 1.00 58.66 136 ILE D C 1
ATOM 9104 O O . ILE D 1 138 ? -9.142 -2.762 74.944 1.00 48.44 136 ILE D O 1
ATOM 9109 N N . PRO D 1 139 ? -7.903 -2.507 73.074 1.00 63.00 137 PRO D N 1
ATOM 9110 C CA . PRO D 1 139 ? -9.117 -2.408 72.274 1.00 67.41 137 PRO D CA 1
ATOM 9111 C C . PRO D 1 139 ? -10.070 -3.600 72.467 1.00 61.71 137 PRO D C 1
ATOM 9112 O O . PRO D 1 139 ? -11.283 -3.394 72.590 1.00 61.83 137 PRO D O 1
ATOM 9116 N N . TYR D 1 140 ? -9.524 -4.814 72.469 1.00 53.28 138 TYR D N 1
ATOM 9117 C CA . TYR D 1 140 ? -10.321 -6.004 72.676 1.00 53.06 138 TYR D CA 1
ATOM 9118 C C . TYR D 1 140 ? -10.965 -6.008 74.087 1.00 57.48 138 TYR D C 1
ATOM 9119 O O . TYR D 1 140 ? -12.104 -6.449 74.244 1.00 55.19 138 TYR D O 1
ATOM 9128 N N . GLN D 1 141 ? -10.258 -5.488 75.096 1.00 63.75 139 GLN D N 1
ATOM 9129 C CA . GLN D 1 141 ? -10.820 -5.400 76.457 1.00 66.49 139 GLN D CA 1
ATOM 9130 C C . GLN D 1 141 ? -12.030 -4.455 76.472 1.00 62.05 139 GLN D C 1
ATOM 9131 O O . GLN D 1 141 ? -13.068 -4.805 77.019 1.00 65.60 139 GLN D O 1
ATOM 9137 N N . ARG D 1 142 ? -11.871 -3.278 75.867 1.00 56.22 140 ARG D N 1
ATOM 9138 C CA . ARG D 1 142 ? -12.967 -2.319 75.678 1.00 55.17 140 ARG D CA 1
ATOM 9139 C C . ARG D 1 142 ? -14.157 -2.921 74.960 1.00 59.36 140 ARG D C 1
ATOM 9140 O O . ARG D 1 142 ? -15.288 -2.900 75.458 1.00 60.88 140 ARG D O 1
ATOM 9148 N N . GLU D 1 143 ? -13.895 -3.468 73.787 1.00 59.28 141 GLU D N 1
ATOM 9149 C CA . GLU D 1 143 ? -14.945 -4.057 73.007 1.00 68.68 141 GLU D CA 1
ATOM 9150 C C . GLU D 1 143 ? -15.713 -5.072 73.869 1.00 68.91 141 GLU D C 1
ATOM 9151 O O . GLU D 1 143 ? -16.943 -5.039 73.895 1.00 77.37 141 GLU D O 1
ATOM 9157 N N . GLN D 1 144 ? -15.011 -5.963 74.562 1.00 62.05 142 GLN D N 1
ATOM 9158 C CA . GLN D 1 144 ? -15.689 -7.016 75.322 1.00 62.51 142 GLN D CA 1
ATOM 9159 C C . GLN D 1 144 ? -16.508 -6.509 76.484 1.00 61.04 142 GLN D C 1
ATOM 9160 O O . GLN D 1 144 ? -17.387 -7.225 76.965 1.00 60.98 142 GLN D O 1
ATOM 9166 N N . LEU D 1 145 ? -16.235 -5.296 76.941 1.00 58.92 143 LEU D N 1
ATOM 9167 C CA . LEU D 1 145 ? -17.002 -4.721 78.040 1.00 68.39 143 LEU D CA 1
ATOM 9168 C C . LEU D 1 145 ? -18.030 -3.692 77.574 1.00 74.58 143 LEU D C 1
ATOM 9169 O O . LEU D 1 145 ? -18.682 -3.051 78.399 1.00 84.19 143 LEU D O 1
ATOM 9174 N N . GLY D 1 146 ? -18.163 -3.514 76.262 1.00 70.36 144 GLY D N 1
ATOM 9175 C CA . GLY D 1 146 ? -19.018 -2.475 75.720 1.00 69.36 144 GLY D CA 1
ATOM 9176 C C . GLY D 1 146 ? -18.551 -1.077 76.119 1.00 69.30 144 GLY D C 1
ATOM 9177 O O . GLY D 1 146 ? -19.375 -0.206 76.408 1.00 78.94 144 GLY D O 1
ATOM 9178 N N . LEU D 1 147 ? -17.243 -0.854 76.150 1.00 55.80 145 LEU D N 1
ATOM 9179 C CA . LEU D 1 147 ? -16.724 0.426 76.565 1.00 56.66 145 LEU D CA 1
ATOM 9180 C C . LEU D 1 147 ? -15.970 1.060 75.432 1.00 54.45 145 LEU D C 1
ATOM 9181 O O . LEU D 1 147 ? -15.399 0.378 74.592 1.00 50.87 145 LEU D O 1
ATOM 9186 N N . LYS D 1 148 ? -15.968 2.382 75.412 1.00 58.83 146 LYS D N 1
ATOM 9187 C CA . LYS D 1 148 ? -15.324 3.126 74.349 1.00 63.44 146 LYS D CA 1
ATOM 9188 C C . LYS D 1 148 ? -14.009 3.655 74.839 1.00 57.60 146 LYS D C 1
ATOM 9189 O O . LYS D 1 148 ? -13.046 3.689 74.099 1.00 59.81 146 LYS D O 1
ATOM 9195 N N . LYS D 1 149 ? -13.951 4.056 76.093 1.00 65.87 147 LYS D N 1
ATOM 9196 C CA . LYS D 1 149 ? -12.755 4.704 76.633 1.00 79.83 147 LYS D CA 1
ATOM 9197 C C . LYS D 1 149 ? -12.073 3.899 77.781 1.00 83.06 147 LYS D C 1
ATOM 9198 O O . LYS D 1 149 ? -10.845 3.791 77.845 1.00 83.01 147 LYS D O 1
ATOM 9204 N N . GLY D 1 150 ? -12.870 3.303 78.664 1.00 81.36 148 GLY D N 1
ATOM 9205 C CA . GLY D 1 150 ? -12.346 2.728 79.897 1.00 77.03 148 GLY D CA 1
ATOM 9206 C C . GLY D 1 150 ? -11.660 1.383 79.784 1.00 73.37 148 GLY D C 1
ATOM 9207 O O . GLY D 1 150 ? -11.968 0.573 78.908 1.00 71.95 148 GLY D O 1
ATOM 9208 N N . TYR D 1 151 ? -10.712 1.161 80.685 1.00 68.08 149 TYR D N 1
ATOM 9209 C CA . TYR D 1 151 ? -10.039 -0.131 80.821 1.00 66.09 149 TYR D CA 1
ATOM 9210 C C . TYR D 1 151 ? -9.224 -0.196 82.115 1.00 60.60 149 TYR D C 1
ATOM 9211 O O . TYR D 1 151 ? -8.982 0.833 82.776 1.00 56.38 149 TYR D O 1
ATOM 9220 N N . ILE D 1 152 ? -8.750 -1.401 82.417 1.00 58.52 150 ILE D N 1
ATOM 9221 C CA . ILE D 1 152 ? -7.801 -1.633 83.510 1.00 55.91 150 ILE D CA 1
ATOM 9222 C C . ILE D 1 152 ? -6.477 -2.212 83.011 1.00 52.25 150 ILE D C 1
ATOM 9223 O O . ILE D 1 152 ? -6.444 -3.163 82.219 1.00 52.74 150 ILE D O 1
ATOM 9228 N N . VAL D 1 153 ? -5.393 -1.629 83.514 1.00 52.30 151 VAL D N 1
ATOM 9229 C CA . VAL D 1 153 ? -4.065 -2.230 83.449 1.00 51.63 151 VAL D CA 1
ATOM 9230 C C . VAL D 1 153 ? -3.526 -2.386 84.860 1.00 50.11 151 VAL D C 1
ATOM 9231 O O . VAL D 1 153 ? -3.676 -1.475 85.683 1.00 49.12 151 VAL D O 1
ATOM 9235 N N . THR D 1 154 ? -2.896 -3.523 85.149 1.00 48.72 152 THR D N 1
ATOM 9236 C CA . THR D 1 154 ? -2.256 -3.715 86.447 1.00 49.61 152 THR D CA 1
ATOM 9237 C C . THR D 1 154 ? -0.767 -3.638 86.320 1.00 47.78 152 THR D C 1
ATOM 9238 O O . THR D 1 154 ? -0.161 -4.152 85.402 1.00 47.76 152 THR D O 1
ATOM 9242 N N . ASN D 1 155 ? -0.198 -2.977 87.300 1.00 52.33 153 ASN D N 1
ATOM 9243 C CA . ASN D 1 155 ? 1.218 -2.883 87.493 1.00 53.81 153 ASN D CA 1
ATOM 9244 C C . ASN D 1 155 ? 1.687 -4.083 88.328 1.00 49.49 153 ASN D C 1
ATOM 9245 O O . ASN D 1 155 ? 0.971 -4.487 89.230 1.00 55.62 153 ASN D O 1
ATOM 9250 N N . ALA D 1 156 ? 2.858 -4.663 88.058 1.00 48.55 154 ALA D N 1
ATOM 9251 C CA . ALA D 1 156 ? 3.384 -5.762 88.944 1.00 48.31 154 ALA D CA 1
ATOM 9252 C C . ALA D 1 156 ? 4.063 -5.272 90.202 1.00 43.15 154 ALA D C 1
ATOM 9253 O O . ALA D 1 156 ? 4.475 -4.107 90.262 1.00 47.40 154 ALA D O 1
ATOM 9255 N N . ASN D 1 157 ? 4.182 -6.152 91.199 1.00 48.63 155 ASN D N 1
ATOM 9256 C CA . ASN D 1 157 ? 4.819 -5.796 92.491 1.00 57.98 155 ASN D CA 1
ATOM 9257 C C . ASN D 1 157 ? 6.317 -5.718 92.355 1.00 51.23 155 ASN D C 1
ATOM 9258 O O . ASN D 1 157 ? 6.889 -6.016 91.294 1.00 52.46 155 ASN D O 1
ATOM 9263 N N . CYS D 1 158 ? 6.957 -5.259 93.416 1.00 49.03 156 CYS D N 1
ATOM 9264 C CA . CYS D 1 158 ? 8.360 -4.931 93.314 1.00 50.29 156 CYS D CA 1
ATOM 9265 C C . CYS D 1 158 ? 9.265 -6.191 93.222 1.00 40.48 156 CYS D C 1
ATOM 9266 O O . CYS D 1 158 ? 10.209 -6.194 92.421 1.00 40.85 156 CYS D O 1
ATOM 9269 N N . SER D 1 159 ? 8.951 -7.263 93.947 1.00 34.33 157 SER D N 1
ATOM 9270 C CA . SER D 1 159 ? 9.831 -8.436 93.941 1.00 36.20 157 SER D CA 1
ATOM 9271 C C . SER D 1 159 ? 9.806 -9.138 92.577 1.00 34.14 157 SER D C 1
ATOM 9272 O O . SER D 1 159 ? 10.835 -9.538 92.055 1.00 32.33 157 SER D O 1
ATOM 9275 N N . THR D 1 160 ? 8.612 -9.256 92.003 1.00 33.99 158 THR D N 1
ATOM 9276 C CA . THR D 1 160 ? 8.440 -9.729 90.641 1.00 33.52 158 THR D CA 1
ATOM 9277 C C . THR D 1 160 ? 9.216 -8.844 89.665 1.00 33.03 158 THR D C 1
ATOM 9278 O O . THR D 1 160 ? 9.932 -9.343 88.789 1.00 32.26 158 THR D O 1
ATOM 9282 N N . THR D 1 161 ? 9.113 -7.536 89.828 1.00 30.78 159 THR D N 1
ATOM 9283 C CA . THR D 1 161 ? 9.783 -6.646 88.898 1.00 31.76 159 THR D CA 1
ATOM 9284 C C . THR D 1 161 ? 11.276 -6.826 88.979 1.00 31.55 159 THR D C 1
ATOM 9285 O O . THR D 1 161 ? 11.975 -6.872 87.953 1.00 38.97 159 THR D O 1
ATOM 9289 N N . GLY D 1 162 ? 11.796 -6.889 90.191 1.00 32.63 160 GLY D N 1
ATOM 9290 C CA . GLY D 1 162 ? 13.257 -7.012 90.369 1.00 32.52 160 GLY D CA 1
ATOM 9291 C C . GLY D 1 162 ? 13.852 -8.246 89.713 1.00 33.54 160 GLY D C 1
ATOM 9292 O O . GLY D 1 162 ? 15.020 -8.277 89.360 1.00 38.94 160 GLY D O 1
ATOM 9293 N N . ILE D 1 163 ? 13.035 -9.281 89.553 1.00 33.88 161 ILE D N 1
ATOM 9294 C CA . ILE D 1 163 ? 13.445 -10.507 88.890 1.00 35.36 161 ILE D CA 1
ATOM 9295 C C . ILE D 1 163 ? 13.227 -10.485 87.380 1.00 36.18 161 ILE D C 1
ATOM 9296 O O . ILE D 1 163 ? 14.166 -10.785 86.621 1.00 34.87 161 ILE D O 1
ATOM 9301 N N . VAL D 1 164 ? 12.019 -10.125 86.928 1.00 33.90 162 VAL D N 1
ATOM 9302 C CA . VAL D 1 164 ? 11.720 -10.223 85.497 1.00 33.76 162 VAL D CA 1
ATOM 9303 C C . VAL D 1 164 ? 12.478 -9.237 84.602 1.00 32.35 162 VAL D C 1
ATOM 9304 O O . VAL D 1 164 ? 12.660 -9.505 83.411 1.00 35.60 162 VAL D O 1
ATOM 9308 N N . VAL D 1 165 ? 12.944 -8.125 85.153 1.00 31.08 163 VAL D N 1
ATOM 9309 C CA . VAL D 1 165 ? 13.696 -7.205 84.329 1.00 33.16 163 VAL D CA 1
ATOM 9310 C C . VAL D 1 165 ? 14.992 -7.875 83.850 1.00 33.14 163 VAL D C 1
ATOM 9311 O O . VAL D 1 165 ? 15.234 -7.917 82.663 1.00 31.90 163 VAL D O 1
ATOM 9315 N N . PRO D 1 166 ? 15.829 -8.383 84.773 1.00 35.34 164 PRO D N 1
ATOM 9316 C CA . PRO D 1 166 ? 16.997 -9.136 84.313 1.00 32.61 164 PRO D CA 1
ATOM 9317 C C . PRO D 1 166 ? 16.640 -10.317 83.381 1.00 32.15 164 PRO D C 1
ATOM 9318 O O . PRO D 1 166 ? 17.327 -10.534 82.396 1.00 30.21 164 PRO D O 1
ATOM 9322 N N . LEU D 1 167 ? 15.554 -11.028 83.666 1.00 29.48 165 LEU D N 1
ATOM 9323 C CA . LEU D 1 167 ? 15.168 -12.124 82.811 1.00 31.05 165 LEU D CA 1
ATOM 9324 C C . LEU D 1 167 ? 14.856 -11.672 81.404 1.00 34.02 165 LEU D C 1
ATOM 9325 O O . LEU D 1 167 ? 15.222 -12.350 80.443 1.00 42.34 165 LEU D O 1
ATOM 9330 N N . ALA D 1 168 ? 14.204 -10.525 81.281 1.00 35.00 166 ALA D N 1
ATOM 9331 C CA . ALA D 1 168 ? 13.826 -10.007 80.002 1.00 36.01 166 ALA D CA 1
ATOM 9332 C C . ALA D 1 168 ? 15.064 -9.673 79.188 1.00 35.03 166 ALA D C 1
ATOM 9333 O O . ALA D 1 168 ? 15.089 -9.897 77.966 1.00 33.82 166 ALA D O 1
ATOM 9335 N N . ALA D 1 169 ? 16.087 -9.153 79.856 1.00 30.14 167 ALA D N 1
ATOM 9336 C CA . ALA D 1 169 ? 17.322 -8.791 79.167 1.00 32.06 167 ALA D CA 1
ATOM 9337 C C . ALA D 1 169 ? 18.020 -10.034 78.640 1.00 34.74 167 ALA D C 1
ATOM 9338 O O . ALA D 1 169 ? 18.601 -10.040 77.556 1.00 37.89 167 ALA D O 1
ATOM 9340 N N . LEU D 1 170 ? 17.925 -11.111 79.417 1.00 36.58 168 LEU D N 1
ATOM 9341 C CA . LEU D 1 170 ? 18.460 -12.394 79.004 1.00 34.79 168 LEU D CA 1
ATOM 9342 C C . LEU D 1 170 ? 17.712 -12.973 77.812 1.00 34.35 168 LEU D C 1
ATOM 9343 O O . LEU D 1 170 ? 18.357 -13.457 76.887 1.00 35.46 168 LEU D O 1
ATOM 9348 N N . GLU D 1 171 ? 16.377 -12.896 77.819 1.00 33.25 169 GLU D N 1
ATOM 9349 C CA . GLU D 1 171 ? 15.599 -13.437 76.714 1.00 35.51 169 GLU D CA 1
ATOM 9350 C C . GLU D 1 171 ? 15.835 -12.659 75.437 1.00 38.54 169 GLU D C 1
ATOM 9351 O O . GLU D 1 171 ? 16.067 -13.246 74.384 1.00 34.40 169 GLU D O 1
ATOM 9357 N N . LYS D 1 172 ? 15.847 -11.338 75.539 1.00 42.12 170 LYS D N 1
ATOM 9358 C CA . LYS D 1 172 ? 16.111 -10.530 74.375 1.00 43.96 170 LYS D CA 1
ATOM 9359 C C . LYS D 1 172 ? 17.456 -10.873 73.756 1.00 42.55 170 LYS D C 1
ATOM 9360 O O . LYS D 1 172 ? 17.558 -10.902 72.535 1.00 40.76 170 LYS D O 1
ATOM 9366 N N . ALA D 1 173 ? 18.481 -11.092 74.580 1.00 38.44 171 ALA D N 1
ATOM 9367 C CA . ALA D 1 173 ? 19.826 -11.315 74.052 1.00 36.44 171 ALA D CA 1
ATOM 9368 C C . ALA D 1 173 ? 20.079 -12.769 73.661 1.00 38.64 171 ALA D C 1
ATOM 9369 O O . ALA D 1 173 ? 20.834 -13.007 72.727 1.00 40.70 171 ALA D O 1
ATOM 9371 N N . PHE D 1 174 ? 19.504 -13.742 74.372 1.00 35.92 172 PHE D N 1
ATOM 9372 C CA . PHE D 1 174 ? 19.887 -15.154 74.169 1.00 30.24 172 PHE D CA 1
ATOM 9373 C C . PHE D 1 174 ? 18.725 -16.099 73.917 1.00 29.70 172 PHE D C 1
ATOM 9374 O O . PHE D 1 174 ? 18.890 -17.304 73.953 1.00 32.88 172 PHE D O 1
ATOM 9382 N N . GLY D 1 175 ? 17.530 -15.587 73.727 1.00 29.54 173 GLY D N 1
ATOM 9383 C CA . GLY D 1 175 ? 16.386 -16.453 73.447 1.00 28.77 173 GLY D CA 1
ATOM 9384 C C . GLY D 1 175 ? 15.751 -17.007 74.703 1.00 31.66 173 GLY D C 1
ATOM 9385 O O . GLY D 1 175 ? 16.119 -16.618 75.821 1.00 30.74 173 GLY D O 1
ATOM 9386 N N . PRO D 1 176 ? 14.726 -17.844 74.531 1.00 33.74 174 PRO D N 1
ATOM 9387 C CA . PRO D 1 176 ? 13.848 -18.094 75.677 1.00 37.01 174 PRO D CA 1
ATOM 9388 C C . PRO D 1 176 ? 14.558 -18.838 76.788 1.00 38.71 174 PRO D C 1
ATOM 9389 O O . PRO D 1 176 ? 15.513 -19.587 76.540 1.00 42.29 174 PRO D O 1
ATOM 9393 N N . LEU D 1 177 ? 14.056 -18.632 77.998 1.00 38.70 175 LEU D N 1
ATOM 9394 C CA . LEU D 1 177 ? 14.544 -19.336 79.155 1.00 37.82 175 LEU D CA 1
ATOM 9395 C C . LEU D 1 177 ? 13.740 -20.605 79.371 1.00 39.66 175 LEU D C 1
ATOM 9396 O O . LEU D 1 177 ? 12.523 -20.675 79.104 1.00 36.96 175 LEU D O 1
ATOM 9401 N N . ASP D 1 178 ? 14.459 -21.619 79.833 1.00 41.71 176 ASP D N 1
ATOM 9402 C CA . ASP D 1 178 ? 13.899 -22.912 80.108 1.00 42.37 176 ASP D CA 1
ATOM 9403 C C . ASP D 1 178 ? 13.433 -22.945 81.560 1.00 40.59 176 ASP D C 1
ATOM 9404 O O . ASP D 1 178 ? 12.259 -23.196 81.848 1.00 41.41 176 ASP D O 1
ATOM 9409 N N . THR D 1 179 ? 14.378 -22.667 82.463 1.00 41.98 177 THR D N 1
ATOM 9410 C CA . THR D 1 179 ? 14.225 -22.880 83.882 1.00 39.11 177 THR D CA 1
ATOM 9411 C C . THR D 1 179 ? 14.807 -21.690 84.652 1.00 34.68 177 THR D C 1
ATOM 9412 O O . THR D 1 179 ? 15.883 -21.182 84.331 1.00 31.17 177 THR D O 1
ATOM 9416 N N . VAL D 1 180 ? 14.082 -21.281 85.695 1.00 31.58 178 VAL D N 1
ATOM 9417 C CA . VAL D 1 180 ? 14.533 -20.255 86.641 1.00 30.85 178 VAL D CA 1
ATOM 9418 C C . VAL D 1 180 ? 14.258 -20.635 88.100 1.00 30.39 178 VAL D C 1
ATOM 9419 O O . VAL D 1 180 ? 13.121 -21.017 88.448 1.00 29.99 178 VAL D O 1
ATOM 9423 N N . ILE D 1 181 ? 15.291 -20.541 88.941 1.00 28.10 179 ILE D N 1
ATOM 9424 C CA . ILE D 1 181 ? 15.136 -20.751 90.364 1.00 31.17 179 ILE D CA 1
ATOM 9425 C C . ILE D 1 181 ? 15.529 -19.480 91.030 1.00 29.38 179 ILE D C 1
ATOM 9426 O O . ILE D 1 181 ? 16.560 -18.912 90.740 1.00 28.58 179 ILE D O 1
ATOM 9431 N N . VAL D 1 182 ? 14.719 -19.043 91.976 1.00 30.78 180 VAL D N 1
ATOM 9432 C CA . VAL D 1 182 ? 15.033 -17.818 92.694 1.00 31.24 180 VAL D CA 1
ATOM 9433 C C . VAL D 1 182 ? 14.714 -17.867 94.186 1.00 29.84 180 VAL D C 1
ATOM 9434 O O . VAL D 1 182 ? 13.676 -18.385 94.578 1.00 29.40 180 VAL D O 1
ATOM 9438 N N . THR D 1 183 ? 15.627 -17.350 95.005 1.00 27.35 181 THR D N 1
ATOM 9439 C CA . THR D 1 183 ? 15.339 -17.089 96.402 1.00 27.98 181 THR D CA 1
ATOM 9440 C C . THR D 1 183 ? 15.352 -15.579 96.598 1.00 26.94 181 THR D C 1
ATOM 9441 O O . THR D 1 183 ? 16.320 -14.919 96.210 1.00 27.01 181 THR D O 1
ATOM 9445 N N . THR D 1 184 ? 14.315 -15.020 97.210 1.00 24.41 182 THR D N 1
ATOM 9446 C CA . THR D 1 184 ? 14.334 -13.589 97.505 1.00 23.62 182 THR D CA 1
ATOM 9447 C C . THR D 1 184 ? 14.592 -13.300 98.982 1.00 23.25 182 THR D C 1
ATOM 9448 O O . THR D 1 184 ? 14.257 -14.122 99.866 1.00 22.10 182 THR D O 1
ATOM 9452 N N . LEU D 1 185 ? 15.191 -12.127 99.209 1.00 21.94 183 LEU D N 1
ATOM 9453 C CA . LEU D 1 185 ? 15.365 -11.554 100.522 1.00 22.86 183 LEU D CA 1
ATOM 9454 C C . LEU D 1 185 ? 14.728 -10.173 100.486 1.00 23.37 183 LEU D C 1
ATOM 9455 O O . LEU D 1 185 ? 15.311 -9.220 99.991 1.00 23.71 183 LEU D O 1
ATOM 9460 N N . GLN D 1 186 ? 13.505 -10.087 100.982 1.00 25.18 184 GLN D N 1
ATOM 9461 C CA . GLN D 1 186 ? 12.686 -8.930 100.756 1.00 25.60 184 GLN D CA 1
ATOM 9462 C C . GLN D 1 186 ? 12.668 -8.041 101.972 1.00 26.50 184 GLN D C 1
ATOM 9463 O O . GLN D 1 186 ? 12.596 -8.501 103.110 1.00 26.62 184 GLN D O 1
ATOM 9469 N N . ALA D 1 187 ? 12.848 -6.762 101.699 1.00 26.59 185 ALA D N 1
ATOM 9470 C CA . ALA D 1 187 ? 12.795 -5.693 102.689 1.00 29.25 185 ALA D CA 1
ATOM 9471 C C . ALA D 1 187 ? 11.370 -5.514 103.174 1.00 29.23 185 ALA D C 1
ATOM 9472 O O . ALA D 1 187 ? 10.470 -6.060 102.583 1.00 29.45 185 ALA D O 1
ATOM 9474 N N . ILE D 1 188 ? 11.208 -4.729 104.231 1.00 28.55 186 ILE D N 1
ATOM 9475 C CA . ILE D 1 188 ? 9.936 -4.542 104.883 1.00 28.96 186 ILE D CA 1
ATOM 9476 C C . ILE D 1 188 ? 9.094 -3.434 104.245 1.00 31.47 186 ILE D C 1
ATOM 9477 O O . ILE D 1 188 ? 7.903 -3.457 104.393 1.00 30.53 186 ILE D O 1
ATOM 9482 N N . SER D 1 189 ? 9.686 -2.468 103.547 1.00 34.45 187 SER D N 1
ATOM 9483 C CA . SER D 1 189 ? 8.905 -1.543 102.724 1.00 36.47 187 SER D CA 1
ATOM 9484 C C . SER D 1 189 ? 7.814 -2.201 101.849 1.00 44.38 187 SER D C 1
ATOM 9485 O O . SER D 1 189 ? 6.787 -1.591 101.573 1.00 46.84 187 SER D O 1
ATOM 9488 N N . GLY D 1 190 ? 8.076 -3.400 101.339 1.00 52.51 188 GLY D N 1
ATOM 9489 C CA . GLY D 1 190 ? 7.028 -4.266 100.762 1.00 61.43 188 GLY D CA 1
ATOM 9490 C C . GLY D 1 190 ? 5.537 -4.197 101.195 1.00 60.92 188 GLY D C 1
ATOM 9491 O O . GLY D 1 190 ? 4.648 -4.171 100.351 1.00 49.75 188 GLY D O 1
ATOM 9492 N N . ALA D 1 191 ? 5.266 -4.252 102.504 1.00 61.47 189 ALA D N 1
ATOM 9493 C CA . ALA D 1 191 ? 3.873 -4.259 103.103 1.00 63.13 189 ALA D CA 1
ATOM 9494 C C . ALA D 1 191 ? 2.935 -5.318 102.499 1.00 64.61 189 ALA D C 1
ATOM 9495 O O . ALA D 1 191 ? 1.817 -5.488 102.971 1.00 63.60 189 ALA D O 1
ATOM 9497 N N . GLY D 1 195 ? 1.777 -2.923 108.476 1.00 39.75 193 GLY D N 1
ATOM 9498 C CA . GLY D 1 195 ? 2.663 -3.754 107.667 1.00 41.31 193 GLY D CA 1
ATOM 9499 C C . GLY D 1 195 ? 3.302 -4.924 108.421 1.00 40.96 193 GLY D C 1
ATOM 9500 O O . GLY D 1 195 ? 2.598 -5.773 108.960 1.00 49.68 193 GLY D O 1
ATOM 9501 N N . VAL D 1 196 ? 4.634 -4.990 108.434 1.00 34.00 194 VAL D N 1
ATOM 9502 C CA . VAL D 1 196 ? 5.390 -5.985 109.221 1.00 30.89 194 VAL D CA 1
ATOM 9503 C C . VAL D 1 196 ? 5.744 -5.410 110.584 1.00 31.40 194 VAL D C 1
ATOM 9504 O O . VAL D 1 196 ? 6.385 -4.353 110.694 1.00 26.85 194 VAL D O 1
ATOM 9508 N N . SER D 1 197 ? 5.355 -6.123 111.631 1.00 30.70 195 SER D N 1
ATOM 9509 C CA . SER D 1 197 ? 5.571 -5.637 112.966 1.00 32.84 195 SER D CA 1
ATOM 9510 C C . SER D 1 197 ? 7.020 -5.904 113.355 1.00 34.82 195 SER D C 1
ATOM 9511 O O . SER D 1 197 ? 7.624 -6.906 112.937 1.00 34.88 195 SER D O 1
ATOM 9514 N N . SER D 1 198 ? 7.576 -5.016 114.167 1.00 31.00 196 SER D N 1
ATOM 9515 C CA . SER D 1 198 ? 8.940 -5.150 114.498 1.00 29.76 196 SER D CA 1
ATOM 9516 C C . SER D 1 198 ? 9.163 -6.474 115.239 1.00 28.34 196 SER D C 1
ATOM 9517 O O . SER D 1 198 ? 10.184 -7.129 115.069 1.00 24.43 196 SER D O 1
ATOM 9520 N N . LEU D 1 199 ? 8.215 -6.870 116.069 1.00 28.88 197 LEU D N 1
ATOM 9521 C CA . LEU D 1 199 ? 8.333 -8.146 116.758 1.00 29.69 197 LEU D CA 1
ATOM 9522 C C . LEU D 1 199 ? 8.498 -9.334 115.834 1.00 29.14 197 LEU D C 1
ATOM 9523 O O . LEU D 1 199 ? 9.141 -10.280 116.208 1.00 27.59 197 LEU D O 1
ATOM 9528 N N . ASP D 1 200 ? 7.859 -9.312 114.658 1.00 30.22 198 ASP D N 1
ATOM 9529 C CA . ASP D 1 200 ? 7.906 -10.430 113.751 1.00 32.01 198 ASP D CA 1
ATOM 9530 C C . ASP D 1 200 ? 9.281 -10.556 113.124 1.00 31.57 198 ASP D C 1
ATOM 9531 O O . ASP D 1 200 ? 9.708 -11.665 112.858 1.00 38.38 198 ASP D O 1
ATOM 9536 N N . ILE D 1 201 ? 9.962 -9.438 112.888 1.00 26.59 199 ILE D N 1
ATOM 9537 C CA . ILE D 1 201 ? 11.098 -9.403 112.001 1.00 24.54 199 ILE D CA 1
ATOM 9538 C C . ILE D 1 201 ? 12.467 -9.061 112.628 1.00 27.56 199 ILE D C 1
ATOM 9539 O O . ILE D 1 201 ? 13.493 -9.439 112.065 1.00 29.53 199 ILE D O 1
ATOM 9544 N N . MET D 1 202 ? 12.525 -8.350 113.748 1.00 31.01 200 MET D N 1
ATOM 9545 C CA . MET D 1 202 ? 13.818 -7.876 114.227 1.00 35.73 200 MET D CA 1
ATOM 9546 C C . MET D 1 202 ? 14.712 -9.053 114.575 1.00 33.51 200 MET D C 1
ATOM 9547 O O . MET D 1 202 ? 14.245 -9.992 115.178 1.00 28.57 200 MET D O 1
ATOM 9552 N N . ASP D 1 203 ? 15.988 -8.995 114.180 1.00 29.67 201 ASP D N 1
ATOM 9553 C CA . ASP D 1 203 ? 16.926 -10.049 114.534 1.00 29.08 201 ASP D CA 1
ATOM 9554 C C . ASP D 1 203 ? 16.386 -11.413 114.120 1.00 27.79 201 ASP D C 1
ATOM 9555 O O . ASP D 1 203 ? 16.614 -12.433 114.801 1.00 27.23 201 ASP D O 1
ATOM 9560 N N . ASN D 1 204 ? 15.738 -11.435 112.971 1.00 25.19 202 ASN D N 1
ATOM 9561 C CA . ASN D 1 204 ? 15.072 -12.614 112.500 1.00 27.49 202 ASN D CA 1
ATOM 9562 C C . ASN D 1 204 ? 14.944 -12.729 110.956 1.00 27.00 202 ASN D C 1
ATOM 9563 O O . ASN D 1 204 ? 15.303 -11.817 110.199 1.00 27.32 202 ASN D O 1
ATOM 9568 N N . VAL D 1 205 ? 14.442 -13.868 110.505 1.00 24.85 203 VAL D N 1
ATOM 9569 C CA . VAL D 1 205 ? 14.071 -14.057 109.128 1.00 26.53 203 VAL D CA 1
ATOM 9570 C C . VAL D 1 205 ? 12.725 -14.750 109.144 1.00 25.56 203 VAL D C 1
ATOM 9571 O O . VAL D 1 205 ? 12.537 -15.685 109.894 1.00 24.79 203 VAL D O 1
ATOM 9575 N N . VAL D 1 206 ? 11.800 -14.301 108.305 1.00 25.36 204 VAL D N 1
ATOM 9576 C CA . VAL D 1 206 ? 10.513 -14.955 108.165 1.00 24.73 204 VAL D CA 1
ATOM 9577 C C . VAL D 1 206 ? 10.510 -15.579 106.806 1.00 26.43 204 VAL D C 1
ATOM 9578 O O . VAL D 1 206 ? 10.463 -14.870 105.807 1.00 24.00 204 VAL D O 1
ATOM 9582 N N . PRO D 1 207 ? 10.566 -16.919 106.753 1.00 27.90 205 PRO D N 1
ATOM 9583 C CA . PRO D 1 207 ? 10.647 -17.590 105.470 1.00 28.67 205 PRO D CA 1
ATOM 9584 C C . PRO D 1 207 ? 9.337 -17.802 104.710 1.00 29.96 205 PRO D C 1
ATOM 9585 O O . PRO D 1 207 ? 9.296 -18.665 103.836 1.00 31.61 205 PRO D O 1
ATOM 9589 N N . LEU D 1 208 ? 8.302 -17.013 104.973 1.00 30.80 206 LEU D N 1
ATOM 9590 C CA . LEU D 1 208 ? 7.063 -17.118 104.202 1.00 31.21 206 LEU D CA 1
ATOM 9591 C C . LEU D 1 208 ? 6.551 -15.771 104.010 1.00 29.85 206 LEU D C 1
ATOM 9592 O O . LEU D 1 208 ? 6.525 -14.999 104.946 1.00 34.05 206 LEU D O 1
ATOM 9597 N N . ILE D 1 209 ? 6.145 -15.472 102.795 1.00 30.82 207 ILE D N 1
ATOM 9598 C CA . ILE D 1 209 ? 5.384 -14.261 102.498 1.00 30.79 207 ILE D CA 1
ATOM 9599 C C . ILE D 1 209 ? 4.214 -14.741 101.663 1.00 33.85 207 ILE D C 1
ATOM 9600 O O . ILE D 1 209 ? 4.380 -15.190 100.528 1.00 33.77 207 ILE D O 1
ATOM 9605 N N . SER D 1 210 ? 3.029 -14.693 102.227 1.00 36.83 208 SER D N 1
ATOM 9606 C CA . SER D 1 210 ? 1.976 -15.530 101.676 1.00 38.21 208 SER D CA 1
ATOM 9607 C C . SER D 1 210 ? 1.582 -14.994 100.309 1.00 33.27 208 SER D C 1
ATOM 9608 O O . SER D 1 210 ? 1.559 -13.776 100.078 1.00 32.89 208 SER D O 1
ATOM 9611 N N . GLY D 1 211 ? 1.388 -15.922 99.379 1.00 33.12 209 GLY D N 1
ATOM 9612 C CA . GLY D 1 211 ? 1.083 -15.564 97.997 1.00 35.37 209 GLY D CA 1
ATOM 9613 C C . GLY D 1 211 ? 2.246 -15.162 97.114 1.00 33.27 209 GLY D C 1
ATOM 9614 O O . GLY D 1 211 ? 2.063 -14.972 95.908 1.00 34.08 209 GLY D O 1
ATOM 9615 N N . GLU D 1 212 ? 3.432 -14.988 97.678 1.00 32.82 210 GLU D N 1
ATOM 9616 C CA . GLU D 1 212 ? 4.474 -14.272 96.939 1.00 34.69 210 GLU D CA 1
ATOM 9617 C C . GLU D 1 212 ? 5.156 -15.192 95.902 1.00 33.89 210 GLU D C 1
ATOM 9618 O O . GLU D 1 212 ? 5.432 -14.762 94.782 1.00 30.53 210 GLU D O 1
ATOM 9624 N N . GLU D 1 213 ? 5.415 -16.436 96.309 1.00 30.65 211 GLU D N 1
ATOM 9625 C CA . GLU D 1 213 ? 6.037 -17.392 95.456 1.00 32.35 211 GLU D CA 1
ATOM 9626 C C . GLU D 1 213 ? 5.132 -17.692 94.279 1.00 36.58 211 GLU D C 1
ATOM 9627 O O . GLU D 1 213 ? 5.539 -17.647 93.122 1.00 31.08 211 GLU D O 1
ATOM 9633 N N . ASP D 1 214 ? 3.869 -17.915 94.587 1.00 40.93 212 ASP D N 1
ATOM 9634 C CA . ASP D 1 214 ? 2.911 -18.177 93.572 1.00 41.72 212 ASP D CA 1
ATOM 9635 C C . ASP D 1 214 ? 2.809 -17.015 92.544 1.00 38.24 212 ASP D C 1
ATOM 9636 O O . ASP D 1 214 ? 2.700 -17.247 91.353 1.00 33.24 212 ASP D O 1
ATOM 9641 N N . LYS D 1 215 ? 2.860 -15.770 93.004 1.00 38.39 213 LYS D N 1
ATOM 9642 C CA . LYS D 1 215 ? 2.877 -14.614 92.105 1.00 43.26 213 LYS D CA 1
ATOM 9643 C C . LYS D 1 215 ? 4.046 -14.655 91.175 1.00 44.37 213 LYS D C 1
ATOM 9644 O O . LYS D 1 215 ? 3.887 -14.552 89.975 1.00 49.95 213 LYS D O 1
ATOM 9650 N N . ILE D 1 216 ? 5.245 -14.748 91.722 1.00 46.78 214 ILE D N 1
ATOM 9651 C CA . ILE D 1 216 ? 6.445 -14.786 90.884 1.00 44.22 214 ILE D CA 1
ATOM 9652 C C . ILE D 1 216 ? 6.355 -15.936 89.881 1.00 41.58 214 ILE D C 1
ATOM 9653 O O . ILE D 1 216 ? 6.707 -15.754 88.724 1.00 39.38 214 ILE D O 1
ATOM 9658 N N . GLU D 1 217 ? 5.874 -17.091 90.330 1.00 38.78 215 GLU D N 1
ATOM 9659 C CA . GLU D 1 217 ? 5.845 -18.288 89.493 1.00 42.86 215 GLU D CA 1
ATOM 9660 C C . GLU D 1 217 ? 4.873 -18.144 88.325 1.00 45.92 215 GLU D C 1
ATOM 9661 O O . GLU D 1 217 ? 5.151 -18.603 87.233 1.00 48.26 215 GLU D O 1
ATOM 9667 N N . TRP D 1 218 ? 3.727 -17.523 88.564 1.00 50.47 216 TRP D N 1
ATOM 9668 C CA . TRP D 1 218 ? 2.683 -17.414 87.555 1.00 46.10 216 TRP D CA 1
ATOM 9669 C C . TRP D 1 218 ? 2.963 -16.201 86.685 1.00 46.03 216 TRP D C 1
ATOM 9670 O O . TRP D 1 218 ? 2.931 -16.282 85.471 1.00 56.01 216 TRP D O 1
ATOM 9681 N N . GLU D 1 219 ? 3.241 -15.074 87.319 1.00 41.65 217 GLU D N 1
ATOM 9682 C CA . GLU D 1 219 ? 3.293 -13.787 86.630 1.00 39.70 217 GLU D CA 1
ATOM 9683 C C . GLU D 1 219 ? 4.463 -13.668 85.676 1.00 39.68 217 GLU D C 1
ATOM 9684 O O . GLU D 1 219 ? 4.361 -12.987 84.648 1.00 44.35 217 GLU D O 1
ATOM 9690 N N . THR D 1 220 ? 5.551 -14.359 85.981 1.00 39.86 218 THR D N 1
ATOM 9691 C CA . THR D 1 220 ? 6.751 -14.309 85.144 1.00 39.65 218 THR D CA 1
ATOM 9692 C C . THR D 1 220 ? 6.453 -14.724 83.703 1.00 39.24 218 THR D C 1
ATOM 9693 O O . THR D 1 220 ? 6.913 -14.051 82.765 1.00 45.25 218 THR D O 1
ATOM 9697 N N . ASN D 1 221 ? 5.619 -15.747 83.525 1.00 35.70 219 ASN D N 1
ATOM 9698 C CA . ASN D 1 221 ? 5.279 -16.220 82.190 1.00 35.16 219 ASN D CA 1
ATOM 9699 C C . ASN D 1 221 ? 4.304 -15.277 81.483 1.00 37.82 219 ASN D C 1
ATOM 9700 O O . ASN D 1 221 ? 4.424 -15.057 80.264 1.00 37.91 219 ASN D O 1
ATOM 9705 N N . LYS D 1 222 ? 3.361 -14.679 82.218 1.00 39.59 220 LYS D N 1
ATOM 9706 C CA . LYS D 1 222 ? 2.507 -13.639 81.624 1.00 42.05 220 LYS D CA 1
ATOM 9707 C C . LYS D 1 222 ? 3.332 -12.460 81.145 1.00 37.20 220 LYS D C 1
ATOM 9708 O O . LYS D 1 222 ? 3.210 -12.043 80.002 1.00 38.99 220 LYS D O 1
ATOM 9714 N N . ILE D 1 223 ? 4.208 -11.960 82.004 1.00 36.81 221 ILE D N 1
ATOM 9715 C CA . ILE D 1 223 ? 4.995 -10.749 81.706 1.00 37.19 221 ILE D CA 1
ATOM 9716 C C . ILE D 1 223 ? 6.062 -10.944 80.609 1.00 42.79 221 ILE D C 1
ATOM 9717 O O . ILE D 1 223 ? 6.271 -10.058 79.777 1.00 37.71 221 ILE D O 1
ATOM 9722 N N . LEU D 1 224 ? 6.739 -12.098 80.606 1.00 42.88 222 LEU D N 1
ATOM 9723 C CA . LEU D 1 224 ? 7.776 -12.357 79.592 1.00 43.84 222 LEU D CA 1
ATOM 9724 C C . LEU D 1 224 ? 7.191 -12.967 78.315 1.00 41.89 222 LEU D C 1
ATOM 9725 O O . LEU D 1 224 ? 7.863 -13.012 77.310 1.00 40.23 222 LEU D O 1
ATOM 9730 N N . GLY D 1 225 ? 5.947 -13.426 78.383 1.00 38.83 223 GLY D N 1
ATOM 9731 C CA . GLY D 1 225 ? 5.220 -13.880 77.229 1.00 41.11 223 GLY D CA 1
ATOM 9732 C C . GLY D 1 225 ? 4.784 -12.739 76.336 1.00 44.78 223 GLY D C 1
ATOM 9733 O O . GLY D 1 225 ? 5.235 -11.571 76.488 1.00 42.33 223 GLY D O 1
ATOM 9734 N N . GLY D 1 226 ? 3.915 -13.099 75.388 1.00 46.83 224 GLY D N 1
ATOM 9735 C CA . GLY D 1 226 ? 3.356 -12.164 74.409 1.00 49.14 224 GLY D CA 1
ATOM 9736 C C . GLY D 1 226 ? 1.837 -12.072 74.409 1.00 47.88 224 GLY D C 1
ATOM 9737 O O . GLY D 1 226 ? 1.132 -12.724 75.194 1.00 43.01 224 GLY D O 1
ATOM 9738 N N . VAL D 1 227 ? 1.346 -11.249 73.491 1.00 56.06 225 VAL D N 1
ATOM 9739 C CA . VAL D 1 227 ? -0.070 -11.206 73.117 1.00 54.42 225 VAL D CA 1
ATOM 9740 C C . VAL D 1 227 ? -0.257 -11.961 71.803 1.00 50.24 225 VAL D C 1
ATOM 9741 O O . VAL D 1 227 ? 0.580 -11.862 70.914 1.00 47.52 225 VAL D O 1
ATOM 9745 N N . THR D 1 228 ? -1.343 -12.721 71.673 1.00 51.29 226 THR D N 1
ATOM 9746 C CA . THR D 1 228 ? -1.569 -13.504 70.452 1.00 51.73 226 THR D CA 1
ATOM 9747 C C . THR D 1 228 ? -1.642 -12.577 69.232 1.00 54.79 226 THR D C 1
ATOM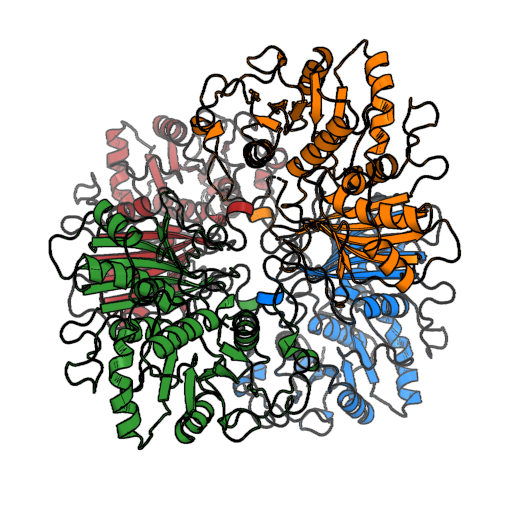 9748 O O . THR D 1 228 ? -1.997 -11.412 69.363 1.00 48.34 226 THR D O 1
ATOM 9752 N N . PRO D 1 229 ? -1.289 -13.084 68.035 1.00 61.24 227 PRO D N 1
ATOM 9753 C CA . PRO D 1 229 ? -1.315 -12.186 66.871 1.00 57.64 227 PRO D CA 1
ATOM 9754 C C . PRO D 1 229 ? -2.668 -11.476 66.634 1.00 54.31 227 PRO D C 1
ATOM 9755 O O . PRO D 1 229 ? -2.672 -10.352 66.121 1.00 48.36 227 PRO D O 1
ATOM 9759 N N . ASP D 1 230 ? -3.791 -12.092 67.027 1.00 51.59 228 ASP D N 1
ATOM 9760 C CA . ASP D 1 230 ? -5.118 -11.419 66.926 1.00 54.25 228 ASP D CA 1
ATOM 9761 C C . ASP D 1 230 ? -5.390 -10.298 67.948 1.00 55.95 228 ASP D C 1
ATOM 9762 O O . ASP D 1 230 ? -6.425 -9.654 67.873 1.00 53.61 228 ASP D O 1
ATOM 9767 N N . ASN D 1 231 ? -4.468 -10.088 68.900 1.00 58.24 229 ASN D N 1
ATOM 9768 C CA . ASN D 1 231 ? -4.615 -9.127 70.011 1.00 51.68 229 ASN D CA 1
ATOM 9769 C C . ASN D 1 231 ? -5.834 -9.334 70.891 1.00 47.45 229 ASN D C 1
ATOM 9770 O O . ASN D 1 231 ? -6.370 -8.388 71.390 1.00 44.97 229 ASN D O 1
ATOM 9775 N N . LYS D 1 232 ? -6.229 -10.579 71.097 1.00 53.12 230 LYS D N 1
ATOM 9776 C CA . LYS D 1 232 ? -7.340 -10.905 71.981 1.00 64.88 230 LYS D CA 1
ATOM 9777 C C . LYS D 1 232 ? -6.958 -11.702 73.237 1.00 66.66 230 LYS D C 1
ATOM 9778 O O . LYS D 1 232 ? -7.804 -11.909 74.127 1.00 69.71 230 LYS D O 1
ATOM 9784 N N . ALA D 1 233 ? -5.698 -12.133 73.333 1.00 65.28 231 ALA D N 1
ATOM 9785 C CA . ALA D 1 233 ? -5.275 -12.967 74.456 1.00 64.43 231 ALA D CA 1
ATOM 9786 C C . ALA D 1 233 ? -3.780 -12.880 74.773 1.00 63.43 231 ALA D C 1
ATOM 9787 O O . ALA D 1 233 ? -2.956 -12.453 73.951 1.00 62.11 231 ALA D O 1
ATOM 9789 N N . PHE D 1 234 ? -3.446 -13.321 75.977 1.00 58.29 232 PHE D N 1
ATOM 9790 C CA . PHE D 1 234 ? -2.050 -13.485 76.389 1.00 56.03 232 PHE D CA 1
ATOM 9791 C C . PHE D 1 234 ? -1.645 -14.929 76.130 1.00 54.57 232 PHE D C 1
ATOM 9792 O O . PHE D 1 234 ? -2.420 -15.839 76.437 1.00 50.00 232 PHE D O 1
ATOM 9800 N N . ASP D 1 235 ? -0.449 -15.149 75.564 1.00 52.54 233 ASP D N 1
ATOM 9801 C CA . ASP D 1 235 ? 0.025 -16.529 75.327 1.00 47.69 233 ASP D CA 1
ATOM 9802 C C . ASP D 1 235 ? 0.685 -17.145 76.566 1.00 45.01 233 ASP D C 1
ATOM 9803 O O . ASP D 1 235 ? 0.926 -18.347 76.581 1.00 48.39 233 ASP D O 1
ATOM 9808 N N . LEU D 1 236 ? 0.977 -16.324 77.582 1.00 38.90 234 LEU D N 1
ATOM 9809 C CA . LEU D 1 236 ? 1.601 -16.782 78.799 1.00 40.70 234 LEU D CA 1
ATOM 9810 C C . LEU D 1 236 ? 2.905 -17.556 78.532 1.00 41.12 234 LEU D C 1
ATOM 9811 O O . LEU D 1 236 ? 3.207 -18.540 79.237 1.00 39.69 234 LEU D O 1
ATOM 9816 N N . HIS D 1 237 ? 3.661 -17.127 77.513 1.00 41.61 235 HIS D N 1
ATOM 9817 C CA . HIS D 1 237 ? 4.962 -17.745 77.127 1.00 41.87 235 HIS D CA 1
ATOM 9818 C C . HIS D 1 237 ? 4.825 -19.206 76.669 1.00 43.39 235 HIS D C 1
ATOM 9819 O O . HIS D 1 237 ? 5.797 -19.976 76.682 1.00 41.60 235 HIS D O 1
ATOM 9826 N N . ALA D 1 238 ? 3.602 -19.600 76.307 1.00 49.76 236 ALA D N 1
ATOM 9827 C CA . ALA D 1 238 ? 3.384 -20.885 75.643 1.00 57.05 236 ALA D CA 1
ATOM 9828 C C . ALA D 1 238 ? 3.955 -20.796 74.201 1.00 58.37 236 ALA D C 1
ATOM 9829 O O . ALA D 1 238 ? 4.215 -19.715 73.693 1.00 54.09 236 ALA D O 1
ATOM 9831 N N . PRO D 1 239 ? 4.170 -21.935 73.548 1.00 62.86 237 PRO D N 1
ATOM 9832 C CA . PRO D 1 239 ? 3.881 -23.299 73.993 1.00 61.98 237 PRO D CA 1
ATOM 9833 C C . PRO D 1 239 ? 4.878 -23.794 75.026 1.00 57.94 237 PRO D C 1
ATOM 9834 O O . PRO D 1 239 ? 4.542 -24.666 75.824 1.00 56.82 237 PRO D O 1
ATOM 9838 N N . LYS D 1 240 ? 6.090 -23.239 75.010 1.00 58.96 238 LYS D N 1
ATOM 9839 C CA . LYS D 1 240 ? 7.150 -23.696 75.911 1.00 66.32 238 LYS D CA 1
ATOM 9840 C C . LYS D 1 240 ? 7.362 -22.699 77.134 1.00 54.43 238 LYS D C 1
ATOM 9841 O O . LYS D 1 240 ? 8.187 -21.775 77.111 1.00 42.57 238 LYS D O 1
ATOM 9847 N N . GLN D 1 241 ? 6.567 -22.891 78.192 1.00 45.48 239 GLN D N 1
ATOM 9848 C CA . GLN D 1 241 ? 6.585 -21.970 79.355 1.00 45.18 239 GLN D CA 1
ATOM 9849 C C . GLN D 1 241 ? 7.849 -22.102 80.173 1.00 43.01 239 GLN D C 1
ATOM 9850 O O . GLN D 1 241 ? 8.426 -23.200 80.285 1.00 46.03 239 GLN D O 1
ATOM 9856 N N . ILE D 1 242 ? 8.286 -20.989 80.757 1.00 37.59 240 ILE D N 1
ATOM 9857 C CA . ILE D 1 242 ? 9.436 -21.019 81.671 1.00 33.77 240 ILE D CA 1
ATOM 9858 C C . ILE D 1 242 ? 9.051 -21.790 82.955 1.00 34.00 240 ILE D C 1
ATOM 9859 O O . ILE D 1 242 ? 7.986 -21.564 83.508 1.00 29.75 240 ILE D O 1
ATOM 9864 N N . ASN D 1 243 ? 9.914 -22.679 83.424 1.00 34.11 241 ASN D N 1
ATOM 9865 C CA . ASN D 1 243 ? 9.722 -23.319 84.710 1.00 35.94 241 ASN D CA 1
ATOM 9866 C C . ASN D 1 243 ? 10.328 -22.474 85.776 1.00 34.88 241 ASN D C 1
ATOM 9867 O O . ASN D 1 243 ? 11.560 -22.380 85.855 1.00 35.34 241 ASN D O 1
ATOM 9872 N N . VAL D 1 244 ? 9.481 -21.944 86.658 1.00 34.59 242 VAL D N 1
ATOM 9873 C CA . VAL D 1 244 ? 9.928 -21.063 87.715 1.00 34.20 242 VAL D CA 1
ATOM 9874 C C . VAL D 1 244 ? 9.617 -21.644 89.081 1.00 31.83 242 VAL D C 1
ATOM 9875 O O . VAL D 1 244 ? 8.523 -22.111 89.319 1.00 30.01 242 VAL D O 1
ATOM 9879 N N . SER D 1 245 ? 10.618 -21.647 89.958 1.00 31.83 243 SER D N 1
ATOM 9880 C CA . SER D 1 245 ? 10.427 -22.070 91.319 1.00 29.61 243 SER D CA 1
ATOM 9881 C C . SER D 1 245 ? 11.048 -21.023 92.213 1.00 29.06 243 SER D C 1
ATOM 9882 O O . SER D 1 245 ? 12.245 -20.747 92.123 1.00 30.78 243 SER D O 1
ATOM 9885 N N . ALA D 1 246 ? 10.232 -20.484 93.116 1.00 27.26 244 ALA D N 1
ATOM 9886 C CA . ALA D 1 246 ? 10.669 -19.468 94.037 1.00 28.06 244 ALA D CA 1
ATOM 9887 C C . ALA D 1 246 ? 10.569 -19.852 95.523 1.00 28.54 244 ALA D C 1
ATOM 9888 O O . ALA D 1 246 ? 9.692 -20.621 95.917 1.00 26.88 244 ALA D O 1
ATOM 9890 N N . THR D 1 247 ? 11.455 -19.279 96.329 1.00 25.63 245 THR D N 1
ATOM 9891 C CA . THR D 1 247 ? 11.293 -19.238 97.763 1.00 28.02 245 THR D CA 1
ATOM 9892 C C . THR D 1 247 ? 11.459 -17.774 98.151 1.00 25.64 245 THR D C 1
ATOM 9893 O O . THR D 1 247 ? 12.394 -17.129 97.716 1.00 29.60 245 THR D O 1
ATOM 9897 N N . CYS D 1 248 ? 10.546 -17.242 98.933 1.00 25.88 246 CYS D N 1
ATOM 9898 C CA . CYS D 1 248 ? 10.526 -15.802 99.230 1.00 25.37 246 CYS D CA 1
ATOM 9899 C C . CYS D 1 248 ? 10.620 -15.624 100.707 1.00 24.20 246 CYS D C 1
ATOM 9900 O O . CYS D 1 248 ? 9.849 -16.232 101.477 1.00 22.57 246 CYS D O 1
ATOM 9903 N N . THR D 1 249 ? 11.578 -14.816 101.125 1.00 23.82 247 THR D N 1
ATOM 9904 C CA . THR D 1 249 ? 11.780 -14.586 102.552 1.00 23.16 247 THR D CA 1
ATOM 9905 C C . THR D 1 249 ? 11.745 -13.123 102.845 1.00 22.09 247 THR D C 1
ATOM 9906 O O . THR D 1 249 ? 11.957 -12.309 101.968 1.00 24.48 247 THR D O 1
ATOM 9910 N N . ARG D 1 250 ? 11.493 -12.795 104.092 1.00 22.27 248 ARG D N 1
ATOM 9911 C CA . ARG D 1 250 ? 11.551 -11.419 104.560 1.00 23.97 248 ARG D CA 1
ATOM 9912 C C . ARG D 1 250 ? 12.758 -11.284 105.459 1.00 22.52 248 ARG D C 1
ATOM 9913 O O . ARG D 1 250 ? 12.986 -12.148 106.293 1.00 19.34 248 ARG D O 1
ATOM 9921 N N . VAL D 1 251 ? 13.456 -10.160 105.359 1.00 23.23 249 VAL D N 1
ATOM 9922 C CA . VAL D 1 251 ? 14.628 -9.907 106.178 1.00 24.77 249 VAL D CA 1
ATOM 9923 C C . VAL D 1 251 ? 14.467 -8.545 106.860 1.00 27.61 249 VAL D C 1
ATOM 9924 O O . VAL D 1 251 ? 13.669 -7.741 106.421 1.00 31.55 249 VAL D O 1
ATOM 9928 N N . PRO D 1 252 ? 15.255 -8.254 107.902 1.00 27.64 250 PRO D N 1
ATOM 9929 C CA . PRO D 1 252 ? 15.125 -6.989 108.605 1.00 27.16 250 PRO D CA 1
ATOM 9930 C C . PRO D 1 252 ? 15.880 -5.855 107.951 1.00 28.55 250 PRO D C 1
ATOM 9931 O O . PRO D 1 252 ? 16.907 -5.374 108.465 1.00 28.29 250 PRO D O 1
ATOM 9935 N N . VAL D 1 253 ? 15.343 -5.430 106.815 1.00 28.51 251 VAL D N 1
ATOM 9936 C CA . VAL D 1 253 ? 15.933 -4.400 106.006 1.00 28.60 251 VAL D CA 1
ATOM 9937 C C . VAL D 1 253 ? 14.794 -3.488 105.588 1.00 30.41 251 VAL D C 1
ATOM 9938 O O . VAL D 1 253 ? 13.717 -3.952 105.214 1.00 32.02 251 VAL D O 1
ATOM 9942 N N . ILE D 1 254 ? 15.021 -2.186 105.617 1.00 29.64 252 ILE D N 1
ATOM 9943 C CA . ILE D 1 254 ? 13.964 -1.257 105.312 1.00 29.48 252 ILE D CA 1
ATOM 9944 C C . ILE D 1 254 ? 13.627 -1.241 103.826 1.00 30.61 252 ILE D C 1
ATOM 9945 O O . ILE D 1 254 ? 12.456 -1.369 103.462 1.00 29.48 252 ILE D O 1
ATOM 9950 N N . ASP D 1 255 ? 14.639 -1.047 102.986 1.00 31.91 253 ASP D N 1
ATOM 9951 C CA . ASP D 1 255 ? 14.430 -0.881 101.557 1.00 34.55 253 ASP D CA 1
ATOM 9952 C C . ASP D 1 255 ? 15.377 -1.759 100.791 1.00 33.07 253 ASP D C 1
ATOM 9953 O O . ASP D 1 255 ? 16.548 -1.852 101.148 1.00 27.93 253 ASP D O 1
ATOM 9958 N N . GLY D 1 256 ? 14.910 -2.293 99.659 1.00 31.88 254 GLY D N 1
ATOM 9959 C CA . GLY D 1 256 ? 15.791 -3.036 98.728 1.00 31.78 254 GLY D CA 1
ATOM 9960 C C . GLY D 1 256 ? 15.439 -4.503 98.765 1.00 30.50 254 GLY D C 1
ATOM 9961 O O . GLY D 1 256 ? 15.646 -5.154 99.769 1.00 26.61 254 GLY D O 1
ATOM 9962 N N . HIS D 1 257 ? 14.893 -5.012 97.663 1.00 29.51 255 HIS D N 1
ATOM 9963 C CA . HIS D 1 257 ? 14.626 -6.434 97.552 1.00 31.07 255 HIS D CA 1
ATOM 9964 C C . HIS D 1 257 ? 15.746 -7.089 96.802 1.00 31.30 255 HIS D C 1
ATOM 9965 O O . HIS D 1 257 ? 16.034 -6.739 95.657 1.00 30.17 255 HIS D O 1
ATOM 9972 N N . THR D 1 258 ? 16.350 -8.078 97.437 1.00 32.63 256 THR D N 1
ATOM 9973 C CA . THR D 1 258 ? 17.453 -8.801 96.835 1.00 31.38 256 THR D CA 1
ATOM 9974 C C . THR D 1 258 ? 16.954 -10.138 96.290 1.00 31.30 256 THR D C 1
ATOM 9975 O O . THR D 1 258 ? 16.205 -10.819 96.973 1.00 36.01 256 THR D O 1
ATOM 9979 N N . GLY D 1 259 ? 17.398 -10.525 95.096 1.00 28.62 257 GLY D N 1
ATOM 9980 C CA . GLY D 1 259 ? 17.111 -11.855 94.558 1.00 28.15 257 GLY D CA 1
ATOM 9981 C C . GLY D 1 259 ? 18.372 -12.661 94.182 1.00 30.08 257 GLY D C 1
ATOM 9982 O O . GLY D 1 259 ? 19.316 -12.116 93.603 1.00 33.98 257 GLY D O 1
ATOM 9983 N N . CYS D 1 260 ? 18.401 -13.948 94.527 1.00 27.93 258 CYS D N 1
ATOM 9984 C CA . CYS D 1 260 ? 19.477 -14.857 94.154 1.00 27.82 258 CYS D CA 1
ATOM 9985 C C . CYS D 1 260 ? 18.933 -15.807 93.089 1.00 26.28 258 CYS D C 1
ATOM 9986 O O . CYS D 1 260 ? 18.117 -16.673 93.374 1.00 27.06 258 CYS D O 1
ATOM 9989 N N . VAL D 1 261 ? 19.409 -15.662 91.868 1.00 25.84 259 VAL D N 1
ATOM 9990 C CA . VAL D 1 261 ? 18.759 -16.280 90.728 1.00 27.70 259 VAL D CA 1
ATOM 9991 C C . VAL D 1 261 ? 19.681 -17.287 90.006 1.00 27.68 259 VAL D C 1
ATOM 9992 O O . VAL D 1 261 ? 20.814 -16.966 89.757 1.00 30.54 259 VAL D O 1
ATOM 9996 N N . SER D 1 262 ? 19.164 -18.464 89.650 1.00 30.09 260 SER D N 1
ATOM 9997 C CA . SER D 1 262 ? 19.842 -19.391 88.725 1.00 35.45 260 SER D CA 1
ATOM 9998 C C . SER D 1 262 ? 19.017 -19.588 87.450 1.00 33.51 260 SER D C 1
ATOM 9999 O O . SER D 1 262 ? 17.801 -19.747 87.504 1.00 32.70 260 SER D O 1
ATOM 10002 N N . VAL D 1 263 ? 19.678 -19.577 86.299 1.00 33.23 261 VAL D N 1
ATOM 10003 C CA . VAL D 1 263 ? 18.973 -19.632 85.022 1.00 30.60 261 VAL D CA 1
ATOM 10004 C C . VAL D 1 263 ? 19.544 -20.705 84.106 1.00 30.33 261 VAL D C 1
ATOM 10005 O O . VAL D 1 263 ? 20.755 -20.840 83.980 1.00 30.04 261 VAL D O 1
ATOM 10009 N N . LYS D 1 264 ? 18.649 -21.446 83.478 1.00 29.28 262 LYS D N 1
ATOM 10010 C CA . LYS D 1 264 ? 18.997 -22.322 82.395 1.00 32.14 262 LYS D CA 1
ATOM 10011 C C . LYS D 1 264 ? 18.377 -21.817 81.113 1.00 29.90 262 LYS D C 1
ATOM 10012 O O . LYS D 1 264 ? 17.150 -21.695 81.023 1.00 28.35 262 LYS D O 1
ATOM 10018 N N . PHE D 1 265 ? 19.210 -21.603 80.101 1.00 30.49 263 PHE D N 1
ATOM 10019 C CA . PHE D 1 265 ? 18.731 -21.169 78.772 1.00 32.30 263 PHE D CA 1
ATOM 10020 C C . PHE D 1 265 ? 18.218 -22.345 77.938 1.00 34.52 263 PHE D C 1
ATOM 10021 O O . PHE D 1 265 ? 18.712 -23.449 78.083 1.00 35.13 263 PHE D O 1
ATOM 10029 N N . ALA D 1 266 ? 17.219 -22.101 77.087 1.00 37.45 264 ALA D N 1
ATOM 10030 C CA . ALA D 1 266 ? 16.741 -23.127 76.139 1.00 39.75 264 ALA D CA 1
ATOM 10031 C C . ALA D 1 266 ? 17.795 -23.442 75.078 1.00 42.95 264 ALA D C 1
ATOM 10032 O O . ALA D 1 266 ? 17.916 -24.591 74.642 1.00 43.86 264 ALA D O 1
ATOM 10034 N N . ARG D 1 267 ? 18.569 -22.436 74.691 1.00 43.36 265 ARG D N 1
ATOM 10035 C CA . ARG D 1 267 ? 19.534 -22.585 73.619 1.00 49.36 265 ARG D CA 1
ATOM 10036 C C . ARG D 1 267 ? 20.925 -22.925 74.104 1.00 50.41 265 ARG D C 1
ATOM 10037 O O . ARG D 1 267 ? 21.302 -22.572 75.205 1.00 51.05 265 ARG D O 1
ATOM 10045 N N . SER D 1 268 ? 21.662 -23.598 73.220 1.00 55.41 266 SER D N 1
ATOM 10046 C CA . SER D 1 268 ? 23.000 -24.116 73.449 1.00 53.33 266 SER D CA 1
ATOM 10047 C C . SER D 1 268 ? 23.951 -23.595 72.362 1.00 56.53 266 SER D C 1
ATOM 10048 O O . SER D 1 268 ? 23.556 -23.474 71.218 1.00 51.95 266 SER D O 1
ATOM 10051 N N . PRO D 1 269 ? 25.206 -23.286 72.709 1.00 57.81 267 PRO D N 1
ATOM 10052 C CA . PRO D 1 269 ? 25.732 -23.296 74.075 1.00 62.75 267 PRO D CA 1
ATOM 10053 C C . PRO D 1 269 ? 25.217 -22.082 74.852 1.00 60.54 267 PRO D C 1
ATOM 10054 O O . PRO D 1 269 ? 24.766 -21.112 74.236 1.00 60.44 267 PRO D O 1
ATOM 10058 N N . PRO D 1 270 ? 25.285 -22.133 76.196 1.00 57.03 268 PRO D N 1
ATOM 10059 C CA . PRO D 1 270 ? 24.900 -20.956 76.912 1.00 53.30 268 PRO D CA 1
ATOM 10060 C C . PRO D 1 270 ? 25.986 -19.899 76.804 1.00 46.90 268 PRO D C 1
ATOM 10061 O O . PRO D 1 270 ? 27.147 -20.199 76.576 1.00 47.05 268 PRO D O 1
ATOM 10065 N N . PRO D 1 271 ? 25.604 -18.667 77.009 1.00 40.82 269 PRO D N 1
ATOM 10066 C CA . PRO D 1 271 ? 26.571 -17.615 76.973 1.00 40.21 269 PRO D CA 1
ATOM 10067 C C . PRO D 1 271 ? 27.598 -17.685 78.101 1.00 39.68 269 PRO D C 1
ATOM 10068 O O . PRO D 1 271 ? 27.358 -18.258 79.167 1.00 39.88 269 PRO D O 1
ATOM 10072 N N . SER D 1 272 ? 28.723 -17.034 77.878 1.00 40.49 270 SER D N 1
ATOM 10073 C CA . SER D 1 272 ? 29.718 -16.843 78.929 1.00 42.79 270 SER D CA 1
ATOM 10074 C C . SER D 1 272 ? 29.263 -15.739 79.904 1.00 41.20 270 SER D C 1
ATOM 10075 O O . SER D 1 272 ? 28.391 -14.901 79.599 1.00 42.48 270 SER D O 1
ATOM 10078 N N . VAL D 1 273 ? 29.951 -15.689 81.021 1.00 36.56 271 VAL D N 1
ATOM 10079 C CA . VAL D 1 273 ? 29.807 -14.622 81.979 1.00 39.87 271 VAL D CA 1
ATOM 10080 C C . VAL D 1 273 ? 29.909 -13.238 81.327 1.00 43.92 271 VAL D C 1
ATOM 10081 O O . VAL D 1 273 ? 29.075 -12.365 81.568 1.00 47.38 271 VAL D O 1
ATOM 10085 N N . ALA D 1 274 ? 30.916 -13.044 80.491 1.00 47.12 272 ALA D N 1
ATOM 10086 C CA . ALA D 1 274 ? 31.140 -11.734 79.877 1.00 45.25 272 ALA D CA 1
ATOM 10087 C C . ALA D 1 274 ? 29.961 -11.368 78.966 1.00 41.74 272 ALA D C 1
ATOM 10088 O O . ALA D 1 274 ? 29.531 -10.239 78.948 1.00 41.35 272 ALA D O 1
ATOM 10090 N N . GLU D 1 275 ? 29.454 -12.330 78.215 1.00 43.23 273 GLU D N 1
ATOM 10091 C CA . GLU D 1 275 ? 28.336 -12.078 77.331 1.00 49.02 273 GLU D CA 1
ATOM 10092 C C . GLU D 1 275 ? 27.084 -11.713 78.111 1.00 48.43 273 GLU D C 1
ATOM 10093 O O . GLU D 1 275 ? 26.298 -10.873 77.654 1.00 45.40 273 GLU D O 1
ATOM 10099 N N . VAL D 1 276 ? 26.938 -12.297 79.303 1.00 43.71 274 VAL D N 1
ATOM 10100 C CA . VAL D 1 276 ? 25.795 -12.013 80.139 1.00 40.15 274 VAL D CA 1
ATOM 10101 C C . VAL D 1 276 ? 25.912 -10.628 80.754 1.00 39.93 274 VAL D C 1
ATOM 10102 O O . VAL D 1 276 ? 24.941 -9.860 80.722 1.00 37.00 274 VAL D O 1
ATOM 10106 N N . GLU D 1 277 ? 27.103 -10.288 81.242 1.00 35.81 275 GLU D N 1
ATOM 10107 C CA . GLU D 1 277 ? 27.378 -8.928 81.666 1.00 39.23 275 GLU D CA 1
ATOM 10108 C C . GLU D 1 277 ? 26.998 -7.884 80.601 1.00 42.38 275 GLU D C 1
ATOM 10109 O O . GLU D 1 277 ? 26.308 -6.893 80.904 1.00 47.65 275 GLU D O 1
ATOM 10115 N N . ASN D 1 278 ? 27.395 -8.120 79.354 1.00 41.24 276 ASN D N 1
ATOM 10116 C CA . ASN D 1 278 ? 27.072 -7.193 78.294 1.00 44.34 276 ASN D CA 1
ATOM 10117 C C . ASN D 1 278 ? 25.606 -7.122 78.005 1.00 41.03 276 ASN D C 1
ATOM 10118 O O . ASN D 1 278 ? 25.100 -6.029 77.773 1.00 35.48 276 ASN D O 1
ATOM 10123 N N . ALA D 1 279 ? 24.935 -8.271 77.992 1.00 33.76 277 ALA D N 1
ATOM 10124 C CA . ALA D 1 279 ? 23.512 -8.293 77.744 1.00 34.56 277 ALA D CA 1
ATOM 10125 C C . ALA D 1 279 ? 22.778 -7.373 78.742 1.00 37.94 277 ALA D C 1
ATOM 10126 O O . ALA D 1 279 ? 21.843 -6.638 78.363 1.00 38.12 277 ALA D O 1
ATOM 10128 N N . PHE D 1 280 ? 23.204 -7.420 80.008 1.00 35.91 278 PHE D N 1
ATOM 10129 C CA . PHE D 1 280 ? 22.619 -6.587 81.046 1.00 36.50 278 PHE D CA 1
ATOM 10130 C C . PHE D 1 280 ? 22.959 -5.111 80.820 1.00 35.05 278 PHE D C 1
ATOM 10131 O O . PHE D 1 280 ? 22.048 -4.283 80.825 1.00 35.94 278 PHE D O 1
ATOM 10139 N N . ARG D 1 281 ? 24.237 -4.793 80.642 1.00 34.99 279 ARG D N 1
ATOM 10140 C CA . ARG D 1 281 ? 24.656 -3.384 80.384 1.00 37.21 279 ARG D CA 1
ATOM 10141 C C . ARG D 1 281 ? 23.959 -2.719 79.229 1.00 34.49 279 ARG D C 1
ATOM 10142 O O . ARG D 1 281 ? 23.621 -1.563 79.324 1.00 40.63 279 ARG D O 1
ATOM 10150 N N . GLU D 1 282 ? 23.761 -3.458 78.157 1.00 37.49 280 GLU D N 1
ATOM 10151 C CA . GLU D 1 282 ? 23.280 -2.900 76.896 1.00 43.45 280 GLU D CA 1
ATOM 10152 C C . GLU D 1 282 ? 21.767 -2.876 76.827 1.00 44.07 280 GLU D C 1
ATOM 10153 O O . GLU D 1 282 ? 21.220 -2.207 75.960 1.00 51.81 280 GLU D O 1
ATOM 10159 N N . TYR D 1 283 ? 21.079 -3.604 77.716 1.00 41.88 281 TYR D N 1
ATOM 10160 C CA . TYR D 1 283 ? 19.631 -3.731 77.633 1.00 39.19 281 TYR D CA 1
ATOM 10161 C C . TYR D 1 283 ? 18.938 -2.348 77.604 1.00 39.33 281 TYR D C 1
ATOM 10162 O O . TYR D 1 283 ? 19.197 -1.512 78.441 1.00 33.96 281 TYR D O 1
ATOM 10171 N N . THR D 1 284 ? 18.065 -2.147 76.607 1.00 41.71 282 THR D N 1
ATOM 10172 C CA . THR D 1 284 ? 17.219 -0.972 76.521 1.00 41.62 282 THR D CA 1
ATOM 10173 C C . THR D 1 284 ? 15.852 -1.427 76.054 1.00 43.81 282 THR D C 1
ATOM 10174 O O . THR D 1 284 ? 15.724 -2.434 75.333 1.00 53.24 282 THR D O 1
ATOM 10178 N N . CYS D 1 285 ? 14.815 -0.730 76.487 1.00 42.89 283 CYS D N 1
ATOM 10179 C CA . CYS D 1 285 ? 13.425 -1.238 76.301 1.00 48.05 283 CYS D CA 1
ATOM 10180 C C . CYS D 1 285 ? 12.525 -0.211 75.591 1.00 47.51 283 CYS D C 1
ATOM 10181 O O . CYS D 1 285 ? 12.919 0.964 75.472 1.00 37.58 283 CYS D O 1
ATOM 10184 N N . ASP D 1 286 ? 11.319 -0.633 75.186 1.00 43.76 284 ASP D N 1
ATOM 10185 C CA . ASP D 1 286 ? 10.382 0.269 74.498 1.00 45.54 284 ASP D CA 1
ATOM 10186 C C . ASP D 1 286 ? 10.240 1.610 75.196 1.00 52.95 284 ASP D C 1
ATOM 10187 O O . ASP D 1 286 ? 10.200 2.659 74.550 1.00 57.00 284 ASP D O 1
ATOM 10192 N N . ALA D 1 287 ? 10.131 1.589 76.525 1.00 57.25 285 ALA D N 1
ATOM 10193 C CA . ALA D 1 287 ? 9.847 2.805 77.278 1.00 50.90 285 ALA D CA 1
ATOM 10194 C C . ALA D 1 287 ? 10.968 3.834 77.117 1.00 50.23 285 ALA D C 1
ATOM 10195 O O . ALA D 1 287 ? 10.710 5.029 77.090 1.00 50.14 285 ALA D O 1
ATOM 10197 N N . GLN D 1 288 ? 12.203 3.371 77.029 1.00 54.16 286 GLN D N 1
ATOM 10198 C CA . GLN D 1 288 ? 13.329 4.260 76.791 1.00 55.24 286 GLN D CA 1
ATOM 10199 C C . GLN D 1 288 ? 13.289 4.730 75.323 1.00 58.71 286 GLN D C 1
ATOM 10200 O O . GLN D 1 288 ? 13.566 5.895 75.030 1.00 63.54 286 GLN D O 1
ATOM 10206 N N . HIS D 1 289 ? 12.944 3.828 74.407 1.00 60.93 287 HIS D N 1
ATOM 10207 C CA . HIS D 1 289 ? 12.907 4.146 72.955 1.00 66.89 287 HIS D CA 1
ATOM 10208 C C . HIS D 1 289 ? 11.823 5.155 72.624 1.00 66.80 287 HIS D C 1
ATOM 10209 O O . HIS D 1 289 ? 12.042 6.021 71.791 1.00 63.75 287 HIS D O 1
ATOM 10216 N N . LEU D 1 290 ? 10.681 5.047 73.312 1.00 62.21 288 LEU D N 1
ATOM 10217 C CA . LEU D 1 290 ? 9.596 6.032 73.215 1.00 52.09 288 LEU D CA 1
ATOM 10218 C C . LEU D 1 290 ? 9.976 7.350 73.904 1.00 47.67 288 LEU D C 1
ATOM 10219 O O . LEU D 1 290 ? 9.310 8.348 73.715 1.00 60.28 288 LEU D O 1
ATOM 10224 N N . GLY D 1 291 ? 11.031 7.374 74.712 1.00 44.66 289 GLY D N 1
ATOM 10225 C CA . GLY D 1 291 ? 11.443 8.584 75.417 1.00 44.96 289 GLY D CA 1
ATOM 10226 C C . GLY D 1 291 ? 10.414 9.124 76.417 1.00 48.13 289 GLY D C 1
ATOM 10227 O O . GLY D 1 291 ? 10.382 10.313 76.666 1.00 54.91 289 GLY D O 1
ATOM 10228 N N . VAL D 1 292 ? 9.587 8.275 77.037 1.00 48.73 290 VAL D N 1
ATOM 10229 C CA . VAL D 1 292 ? 8.674 8.755 78.093 1.00 42.73 290 VAL D CA 1
ATOM 10230 C C . VAL D 1 292 ? 9.460 9.372 79.260 1.00 44.81 290 VAL D C 1
ATOM 10231 O O . VAL D 1 292 ? 10.597 8.999 79.542 1.00 44.88 290 VAL D O 1
ATOM 10235 N N . PRO D 1 293 ? 8.866 10.377 79.908 1.00 51.04 291 PRO D N 1
ATOM 10236 C CA . PRO D 1 293 ? 9.662 11.225 80.821 1.00 47.10 291 PRO D CA 1
ATOM 10237 C C . PRO D 1 293 ? 10.161 10.517 82.058 1.00 48.81 291 PRO D C 1
ATOM 10238 O O . PRO D 1 293 ? 11.211 10.884 82.561 1.00 43.75 291 PRO D O 1
ATOM 10242 N N . SER D 1 294 ? 9.401 9.528 82.554 1.00 45.30 292 SER D N 1
ATOM 10243 C CA . SER D 1 294 ? 9.745 8.866 83.806 1.00 52.41 292 SER D CA 1
ATOM 10244 C C . SER D 1 294 ? 10.613 7.600 83.626 1.00 57.07 292 SER D C 1
ATOM 10245 O O . SER D 1 294 ? 11.044 6.997 84.609 1.00 52.41 292 SER D O 1
ATOM 10248 N N . ALA D 1 295 ? 10.924 7.253 82.382 1.00 60.18 293 ALA D N 1
ATOM 10249 C CA . ALA D 1 295 ? 11.828 6.138 82.112 1.00 62.05 293 ALA D CA 1
ATOM 10250 C C . ALA D 1 295 ? 13.283 6.492 82.456 1.00 54.57 293 ALA D C 1
ATOM 10251 O O . ALA D 1 295 ? 13.691 7.618 82.248 1.00 51.70 293 ALA D O 1
ATOM 10253 N N . PRO D 1 296 ? 14.067 5.519 82.974 1.00 50.83 294 PRO D N 1
ATOM 10254 C CA . PRO D 1 296 ? 15.419 5.795 83.369 1.00 45.85 294 PRO D CA 1
ATOM 10255 C C . PRO D 1 296 ? 16.332 5.728 82.147 1.00 47.88 294 PRO D C 1
ATOM 10256 O O . PRO D 1 296 ? 15.997 5.127 81.101 1.00 48.54 294 PRO D O 1
ATOM 10260 N N . ALA D 1 297 ? 17.446 6.410 82.265 1.00 48.06 295 ALA D N 1
ATOM 10261 C CA . ALA D 1 297 ? 18.420 6.435 81.205 1.00 46.56 295 ALA D CA 1
ATOM 10262 C C . ALA D 1 297 ? 19.089 5.068 81.122 1.00 49.68 295 ALA D C 1
ATOM 10263 O O . ALA D 1 297 ? 19.466 4.643 80.034 1.00 42.27 295 ALA D O 1
ATOM 10265 N N . GLN D 1 298 ? 19.275 4.417 82.272 1.00 51.71 296 GLN D N 1
ATOM 10266 C CA . GLN D 1 298 ? 20.006 3.142 82.345 1.00 50.39 296 GLN D CA 1
ATOM 10267 C C . GLN D 1 298 ? 19.091 2.102 82.965 1.00 44.56 296 GLN D C 1
ATOM 10268 O O . GLN D 1 298 ? 18.606 2.284 84.089 1.00 43.46 296 GLN D O 1
ATOM 10274 N N . ALA D 1 299 ? 18.793 1.051 82.222 1.00 35.43 297 ALA D N 1
ATOM 10275 C CA . ALA D 1 299 ? 17.796 0.115 82.681 1.00 31.52 297 ALA D CA 1
ATOM 10276 C C . ALA D 1 299 ? 18.377 -0.854 83.747 1.00 31.23 297 ALA D C 1
ATOM 10277 O O . ALA D 1 299 ? 17.727 -1.131 84.761 1.00 31.33 297 ALA D O 1
ATOM 10279 N N . ILE D 1 300 ? 19.594 -1.342 83.527 1.00 30.94 298 ILE D N 1
ATOM 10280 C CA . ILE D 1 300 ? 20.216 -2.250 84.459 1.00 28.44 298 ILE D CA 1
ATOM 10281 C C . ILE D 1 300 ? 21.648 -1.909 84.676 1.00 28.27 298 ILE D C 1
ATOM 10282 O O . ILE D 1 300 ? 22.370 -1.795 83.716 1.00 31.30 298 ILE D O 1
ATOM 10287 N N . VAL D 1 301 ? 22.060 -1.812 85.930 1.00 29.34 299 VAL D N 1
ATOM 10288 C CA . VAL D 1 301 ? 23.428 -1.562 86.259 1.00 32.56 299 VAL D CA 1
ATOM 10289 C C . VAL D 1 301 ? 24.086 -2.870 86.629 1.00 36.98 299 VAL D C 1
ATOM 10290 O O . VAL D 1 301 ? 23.520 -3.640 87.374 1.00 37.21 299 VAL D O 1
ATOM 10294 N N . VAL D 1 302 ? 25.292 -3.108 86.108 1.00 37.58 300 VAL D N 1
ATOM 10295 C CA . VAL D 1 302 ? 26.070 -4.285 86.424 1.00 34.57 300 VAL D CA 1
ATOM 10296 C C . VAL D 1 302 ? 27.124 -3.836 87.398 1.00 35.65 300 VAL D C 1
ATOM 10297 O O . VAL D 1 302 ? 27.844 -2.903 87.106 1.00 35.76 300 VAL D O 1
ATOM 10301 N N . HIS D 1 303 ? 27.223 -4.506 88.546 1.00 36.30 301 HIS D N 1
ATOM 10302 C CA . HIS D 1 303 ? 28.247 -4.196 89.533 1.00 38.68 301 HIS D CA 1
ATOM 10303 C C . HIS D 1 303 ? 29.425 -5.122 89.316 1.00 38.91 301 HIS D C 1
ATOM 10304 O O . HIS D 1 303 ? 29.223 -6.315 89.112 1.00 42.57 301 HIS D O 1
ATOM 10311 N N . ASP D 1 304 ? 30.639 -4.579 89.324 1.00 40.54 302 ASP D N 1
ATOM 10312 C CA . ASP D 1 304 ? 31.837 -5.397 89.121 1.00 43.28 302 ASP D CA 1
ATOM 10313 C C . ASP D 1 304 ? 32.380 -5.893 90.452 1.00 39.96 302 ASP D C 1
ATOM 10314 O O . ASP D 1 304 ? 33.030 -6.918 90.481 1.00 39.47 302 ASP D O 1
ATOM 10319 N N . ALA D 1 305 ? 32.129 -5.189 91.553 1.00 37.94 303 ALA D N 1
ATOM 10320 C CA . ALA D 1 305 ? 32.656 -5.656 92.829 1.00 40.30 303 ALA D CA 1
ATOM 10321 C C . ALA D 1 305 ? 32.050 -7.028 93.232 1.00 39.53 303 ALA D C 1
ATOM 10322 O O . ALA D 1 305 ? 30.849 -7.287 93.078 1.00 37.99 303 ALA D O 1
ATOM 10324 N N . PRO D 1 306 ? 32.893 -7.926 93.716 1.00 39.09 304 PRO D N 1
ATOM 10325 C CA . PRO D 1 306 ? 32.394 -9.266 94.033 1.00 35.22 304 PRO D CA 1
ATOM 10326 C C . PRO D 1 306 ? 31.291 -9.311 95.115 1.00 34.02 304 PRO D C 1
ATOM 10327 O O . PRO D 1 306 ? 30.570 -10.331 95.192 1.00 33.78 304 PRO D O 1
ATOM 10331 N N . ASP D 1 307 ? 31.181 -8.265 95.956 1.00 30.17 305 ASP D N 1
ATOM 10332 C CA . ASP D 1 307 ? 30.199 -8.249 97.073 1.00 25.23 305 ASP D CA 1
ATOM 10333 C C . ASP D 1 307 ? 29.047 -7.285 96.841 1.00 24.80 305 ASP D C 1
ATOM 10334 O O . ASP D 1 307 ? 28.482 -6.774 97.779 1.00 23.79 305 ASP D O 1
ATOM 10339 N N . ARG D 1 308 ? 28.673 -7.077 95.586 1.00 25.27 306 ARG D N 1
ATOM 10340 C CA . ARG D 1 308 ? 27.626 -6.138 95.257 1.00 26.23 306 ARG D CA 1
ATOM 10341 C C . ARG D 1 308 ? 26.713 -6.755 94.224 1.00 25.47 306 ARG D C 1
ATOM 10342 O O . ARG D 1 308 ? 27.103 -7.659 93.521 1.00 24.56 306 ARG D O 1
ATOM 10350 N N . PRO D 1 309 ? 25.468 -6.302 94.151 1.00 27.28 307 PRO D N 1
ATOM 10351 C CA . PRO D 1 309 ? 24.832 -5.219 94.900 1.00 30.02 307 PRO D CA 1
ATOM 10352 C C . PRO D 1 309 ? 24.461 -5.528 96.354 1.00 30.09 307 PRO D C 1
ATOM 10353 O O . PRO D 1 309 ? 24.311 -6.690 96.711 1.00 30.23 307 PRO D O 1
ATOM 10357 N N . GLN D 1 310 ? 24.297 -4.464 97.145 1.00 30.32 308 GLN D N 1
ATOM 10358 C CA . GLN D 1 310 ? 23.801 -4.525 98.514 1.00 29.50 308 GLN D CA 1
ATOM 10359 C C . GLN D 1 310 ? 22.705 -3.509 98.652 1.00 30.08 308 GLN D C 1
ATOM 10360 O O . GLN D 1 310 ? 22.904 -2.372 98.238 1.00 31.10 308 GLN D O 1
ATOM 10366 N N . PRO D 1 311 ? 21.564 -3.873 99.277 1.00 30.33 309 PRO D N 1
ATOM 10367 C CA . PRO D 1 311 ? 20.400 -2.984 99.271 1.00 31.56 309 PRO D CA 1
ATOM 10368 C C . PRO D 1 311 ? 20.623 -1.618 99.899 1.00 32.93 309 PRO D C 1
ATOM 10369 O O . PRO D 1 311 ? 20.125 -0.617 99.400 1.00 29.29 309 PRO D O 1
ATOM 10373 N N . ARG D 1 312 ? 21.384 -1.571 100.976 1.00 38.36 310 ARG D N 1
ATOM 10374 C CA . ARG D 1 312 ? 21.616 -0.306 101.637 1.00 38.21 310 ARG D CA 1
ATOM 10375 C C . ARG D 1 312 ? 22.635 0.552 100.897 1.00 38.59 310 ARG D C 1
ATOM 10376 O O . ARG D 1 312 ? 22.582 1.758 100.972 1.00 43.89 310 ARG D O 1
ATOM 10384 N N . LEU D 1 313 ? 23.571 -0.051 100.190 1.00 35.41 311 LEU D N 1
ATOM 10385 C CA . LEU D 1 313 ? 24.567 0.722 99.482 1.00 33.98 311 LEU D CA 1
ATOM 10386 C C . LEU D 1 313 ? 24.108 1.180 98.074 1.00 38.46 311 LEU D C 1
ATOM 10387 O O . LEU D 1 313 ? 24.490 2.253 97.640 1.00 38.07 311 LEU D O 1
ATOM 10392 N N . ASP D 1 314 ? 23.306 0.365 97.375 1.00 39.67 312 ASP D N 1
ATOM 10393 C CA . ASP D 1 314 ? 23.046 0.548 95.957 1.00 39.49 312 ASP D CA 1
ATOM 10394 C C . ASP D 1 314 ? 21.629 0.993 95.674 1.00 47.03 312 ASP D C 1
ATOM 10395 O O . ASP D 1 314 ? 21.011 0.671 94.644 1.00 47.68 312 ASP D O 1
ATOM 10400 N N . LYS D 1 315 ? 21.150 1.840 96.549 1.00 58.61 313 LYS D N 1
ATOM 10401 C CA . LYS D 1 315 ? 19.968 2.588 96.237 1.00 64.95 313 LYS D CA 1
ATOM 10402 C C . LYS D 1 315 ? 20.396 3.952 95.691 1.00 74.67 313 LYS D C 1
ATOM 10403 O O . LYS D 1 315 ? 21.523 4.402 95.911 1.00 77.44 313 LYS D O 1
ATOM 10409 N N . ASN D 1 316 ? 19.493 4.567 94.936 1.00 81.44 314 ASN D N 1
ATOM 10410 C CA . ASN D 1 316 ? 19.701 5.852 94.253 1.00 94.14 314 ASN D CA 1
ATOM 10411 C C . ASN D 1 316 ? 20.917 5.889 93.349 1.00 97.37 314 ASN D C 1
ATOM 10412 O O . ASN D 1 316 ? 21.778 6.761 93.449 1.00 87.65 314 ASN D O 1
ATOM 10417 N N . LEU D 1 317 ? 20.943 4.938 92.433 1.00 101.68 315 LEU D N 1
ATOM 10418 C CA . LEU D 1 317 ? 22.016 4.827 91.469 1.00 100.06 315 LEU D CA 1
ATOM 10419 C C . LEU D 1 317 ? 21.987 5.984 90.467 1.00 106.02 315 LEU D C 1
ATOM 10420 O O . LEU D 1 317 ? 21.007 6.717 90.349 1.00 95.47 315 LEU D O 1
ATOM 10425 N N . HIS D 1 318 ? 23.085 6.127 89.739 1.00 118.61 316 HIS D N 1
ATOM 10426 C CA . HIS D 1 318 ? 23.176 7.105 88.666 1.00 114.99 316 HIS D CA 1
ATOM 10427 C C . HIS D 1 318 ? 22.335 6.700 87.449 1.00 103.02 316 HIS D C 1
ATOM 10428 O O . HIS D 1 318 ? 22.018 5.523 87.255 1.00 72.20 316 HIS D O 1
ATOM 10435 N N . ASN D 1 319 ? 21.957 7.718 86.672 1.00 101.78 317 ASN D N 1
ATOM 10436 C CA . ASN D 1 319 ? 21.221 7.567 85.416 1.00 97.46 317 ASN D CA 1
ATOM 10437 C C . ASN D 1 319 ? 19.795 7.087 85.629 1.00 97.19 317 ASN D C 1
ATOM 10438 O O . ASN D 1 319 ? 19.185 6.526 84.711 1.00 84.37 317 ASN D O 1
ATOM 10443 N N . GLY D 1 320 ? 19.286 7.325 86.842 1.00 94.10 318 GLY D N 1
ATOM 10444 C CA . GLY D 1 320 ? 17.957 6.917 87.249 1.00 95.53 318 GLY D CA 1
ATOM 10445 C C . GLY D 1 320 ? 17.796 5.412 87.340 1.00 94.72 318 GLY D C 1
ATOM 10446 O O . GLY D 1 320 ? 16.656 4.918 87.360 1.00 101.22 318 GLY D O 1
ATOM 10447 N N . ALA D 1 321 ? 18.915 4.678 87.401 1.00 86.46 319 ALA D N 1
ATOM 10448 C CA . ALA D 1 321 ? 18.876 3.197 87.329 1.00 85.34 319 ALA D CA 1
ATOM 10449 C C . ALA D 1 321 ? 18.229 2.568 88.561 1.00 73.89 319 ALA D C 1
ATOM 10450 O O . ALA D 1 321 ? 18.431 3.045 89.697 1.00 71.93 319 ALA D O 1
ATOM 10452 N N . CYS D 1 322 ? 17.421 1.544 88.314 1.00 60.88 320 CYS D N 1
ATOM 10453 C CA . CYS D 1 322 ? 16.507 1.036 89.328 1.00 64.64 320 CYS D CA 1
ATOM 10454 C C . CYS D 1 322 ? 16.685 -0.437 89.644 1.00 56.44 320 CYS D C 1
ATOM 10455 O O . CYS D 1 322 ? 16.362 -0.884 90.765 1.00 62.66 320 CYS D O 1
ATOM 10458 N N . VAL D 1 323 ? 17.241 -1.177 88.688 1.00 48.84 321 VAL D N 1
ATOM 10459 C CA . VAL D 1 323 ? 17.589 -2.581 88.880 1.00 43.87 321 VAL D CA 1
ATOM 10460 C C . VAL D 1 323 ? 19.071 -2.788 88.658 1.00 40.04 321 VAL D C 1
ATOM 10461 O O . VAL D 1 323 ? 19.647 -2.269 87.705 1.00 39.88 321 VAL D O 1
ATOM 10465 N N . SER D 1 324 ? 19.701 -3.531 89.555 1.00 37.46 322 SER D N 1
ATOM 10466 C CA . SER D 1 324 ? 21.083 -3.857 89.345 1.00 39.21 322 SER D CA 1
ATOM 10467 C C . SER D 1 324 ? 21.343 -5.337 89.602 1.00 37.96 322 SER D C 1
ATOM 10468 O O . SER D 1 324 ? 20.498 -6.023 90.156 1.00 36.97 322 SER D O 1
ATOM 10471 N N . VAL D 1 325 ? 22.480 -5.813 89.103 1.00 35.14 323 VAL D N 1
ATOM 10472 C CA . VAL D 1 325 ? 22.867 -7.191 89.222 1.00 36.42 323 VAL D CA 1
ATOM 10473 C C . VAL D 1 325 ? 24.359 -7.272 89.457 1.00 36.57 323 VAL D C 1
ATOM 10474 O O . VAL D 1 325 ? 25.109 -6.369 89.087 1.00 41.46 323 VAL D O 1
ATOM 10478 N N . GLY D 1 326 ? 24.786 -8.407 89.974 1.00 34.41 324 GLY D N 1
ATOM 10479 C CA . GLY D 1 326 ? 26.167 -8.618 90.376 1.00 31.60 324 GLY D CA 1
ATOM 10480 C C . GLY D 1 326 ? 26.401 -10.112 90.602 1.00 31.33 324 GLY D C 1
ATOM 10481 O O . GLY D 1 326 ? 25.493 -10.919 90.426 1.00 28.28 324 GLY D O 1
ATOM 10482 N N . ARG D 1 327 ? 27.633 -10.450 90.959 1.00 32.36 325 ARG D N 1
ATOM 10483 C CA . ARG D 1 327 ? 28.033 -11.817 91.179 1.00 31.98 325 ARG D CA 1
ATOM 10484 C C . ARG D 1 327 ? 27.595 -12.733 90.053 1.00 31.99 325 ARG D C 1
ATOM 10485 O O . ARG D 1 327 ? 27.110 -13.857 90.271 1.00 31.52 325 ARG D O 1
ATOM 10493 N N . ILE D 1 328 ? 27.761 -12.266 88.831 1.00 32.20 326 ILE D N 1
ATOM 10494 C CA . ILE D 1 328 ? 27.384 -13.112 87.672 1.00 35.27 326 ILE D CA 1
ATOM 10495 C C . ILE D 1 328 ? 28.432 -14.194 87.445 1.00 32.81 326 ILE D C 1
ATOM 10496 O O . ILE D 1 328 ? 29.611 -13.893 87.233 1.00 34.19 326 ILE D O 1
ATOM 10501 N N . ARG D 1 329 ? 27.996 -15.447 87.489 1.00 32.55 327 ARG D N 1
ATOM 10502 C CA . ARG D 1 329 ? 28.937 -16.561 87.479 1.00 32.84 327 ARG D CA 1
ATOM 10503 C C . ARG D 1 329 ? 28.287 -17.862 87.070 1.00 31.09 327 ARG D C 1
ATOM 10504 O O . ARG D 1 329 ? 27.079 -17.958 86.980 1.00 31.51 327 ARG D O 1
ATOM 10512 N N . GLU D 1 330 ? 29.108 -18.848 86.730 1.00 37.77 328 GLU D N 1
ATOM 10513 C CA . GLU D 1 330 ? 28.585 -20.138 86.299 1.00 39.43 328 GLU D CA 1
ATOM 10514 C C . GLU D 1 330 ? 27.877 -20.820 87.445 1.00 37.07 328 GLU D C 1
ATOM 10515 O O . GLU D 1 330 ? 28.275 -20.669 88.584 1.00 33.43 328 GLU D O 1
ATOM 10521 N N . CYS D 1 331 ? 26.810 -21.522 87.108 1.00 36.65 329 CYS D N 1
ATOM 10522 C CA . CYS D 1 331 ? 26.056 -22.363 88.030 1.00 37.34 329 CYS D CA 1
ATOM 10523 C C . CYS D 1 331 ? 26.347 -23.815 87.694 1.00 36.27 329 CYS D C 1
ATOM 10524 O O . CYS D 1 331 ? 26.118 -24.260 86.566 1.00 35.16 329 CYS D O 1
ATOM 10527 N N . PRO D 1 332 ? 26.874 -24.567 88.655 1.00 35.74 330 PRO D N 1
ATOM 10528 C CA . PRO D 1 332 ? 27.183 -25.976 88.382 1.00 33.02 330 PRO D CA 1
ATOM 10529 C C . PRO D 1 332 ? 25.947 -26.808 88.002 1.00 33.41 330 PRO D C 1
ATOM 10530 O O . PRO D 1 332 ? 26.110 -27.914 87.457 1.00 33.82 330 PRO D O 1
ATOM 10534 N N . VAL D 1 333 ? 24.745 -26.279 88.228 1.00 28.46 331 VAL D N 1
ATOM 10535 C CA . VAL D 1 333 ? 23.536 -27.022 87.956 1.00 30.23 331 VAL D CA 1
ATOM 10536 C C . VAL D 1 333 ? 22.796 -26.585 86.705 1.00 30.73 331 VAL D C 1
ATOM 10537 O O . VAL D 1 333 ? 22.328 -27.409 85.938 1.00 33.32 331 VAL D O 1
ATOM 10541 N N . PHE D 1 334 ? 22.629 -25.287 86.540 1.00 32.86 332 PHE D N 1
ATOM 10542 C CA . PHE D 1 334 ? 22.008 -24.722 85.342 1.00 32.63 332 PHE D CA 1
ATOM 10543 C C . PHE D 1 334 ? 23.078 -24.075 84.479 1.00 30.93 332 PHE D C 1
ATOM 10544 O O . PHE D 1 334 ? 24.171 -24.638 84.360 1.00 30.06 332 PHE D O 1
ATOM 10552 N N . ASP D 1 335 ? 22.845 -22.885 83.936 1.00 30.51 333 ASP D N 1
ATOM 10553 C CA . ASP D 1 335 ? 23.892 -22.215 83.156 1.00 32.88 333 ASP D CA 1
ATOM 10554 C C . ASP D 1 335 ? 24.543 -21.068 83.912 1.00 31.09 333 ASP D C 1
ATOM 10555 O O . ASP D 1 335 ? 25.757 -20.997 84.007 1.00 30.82 333 ASP D O 1
ATOM 10560 N N . ILE D 1 336 ? 23.735 -20.160 84.426 1.00 32.32 334 ILE D N 1
ATOM 10561 C CA . ILE D 1 336 ? 24.237 -18.912 84.980 1.00 32.90 334 ILE D CA 1
ATOM 10562 C C . ILE D 1 336 ? 23.468 -18.573 86.231 1.00 28.63 334 ILE D C 1
ATOM 10563 O O . ILE D 1 336 ? 22.262 -18.796 86.270 1.00 25.12 334 ILE D O 1
ATOM 10568 N N . LYS D 1 337 ? 24.172 -18.056 87.236 1.00 25.90 335 LYS D N 1
ATOM 10569 C CA . LYS D 1 337 ? 23.525 -17.506 88.413 1.00 27.43 335 LYS D CA 1
ATOM 10570 C C . LYS D 1 337 ? 24.031 -16.118 88.784 1.00 27.33 335 LYS D C 1
ATOM 10571 O O . LYS D 1 337 ? 25.132 -15.716 88.396 1.00 28.43 335 LYS D O 1
ATOM 10577 N N . PHE D 1 338 ? 23.211 -15.379 89.524 1.00 24.39 336 PHE D N 1
ATOM 10578 C CA . PHE D 1 338 ? 23.537 -13.985 89.818 1.00 25.47 336 PHE D CA 1
ATOM 10579 C C . PHE D 1 338 ? 22.690 -13.448 90.948 1.00 26.47 336 PHE D C 1
ATOM 10580 O O . PHE D 1 338 ? 21.817 -14.149 91.471 1.00 26.72 336 PHE D O 1
ATOM 10588 N N . VAL D 1 339 ? 23.029 -12.235 91.372 1.00 26.90 337 VAL D N 1
ATOM 10589 C CA . VAL D 1 339 ? 22.309 -11.556 92.423 1.00 30.01 337 VAL D CA 1
ATOM 10590 C C . VAL D 1 339 ? 21.757 -10.286 91.855 1.00 30.16 337 VAL D C 1
ATOM 10591 O O . VAL D 1 339 ? 22.470 -9.599 91.157 1.00 29.61 337 VAL D O 1
ATOM 10595 N N . CYS D 1 340 ? 20.485 -9.996 92.126 1.00 29.91 338 CYS D N 1
ATOM 10596 C CA . CYS D 1 340 ? 19.839 -8.790 91.608 1.00 29.44 338 CYS D CA 1
ATOM 10597 C C . CYS D 1 340 ? 19.195 -8.000 92.740 1.00 31.75 338 CYS D C 1
ATOM 10598 O O . CYS D 1 340 ? 18.921 -8.530 93.826 1.00 36.23 338 CYS D O 1
ATOM 10601 N N . LEU D 1 341 ? 18.993 -6.725 92.497 1.00 29.40 339 LEU D N 1
ATOM 10602 C CA . LEU D 1 341 ? 18.497 -5.815 93.506 1.00 29.60 339 LEU D CA 1
ATOM 10603 C C . LEU D 1 341 ? 17.560 -4.845 92.843 1.00 29.90 339 LEU D C 1
ATOM 10604 O O . LEU D 1 341 ? 17.866 -4.322 91.761 1.00 29.73 339 LEU D O 1
ATOM 10609 N N . ILE D 1 342 ? 16.439 -4.607 93.484 1.00 28.67 340 ILE D N 1
ATOM 10610 C CA . ILE D 1 342 ? 15.567 -3.568 93.029 1.00 33.43 340 ILE D CA 1
ATOM 10611 C C . ILE D 1 342 ? 15.347 -2.602 94.143 1.00 34.27 340 ILE D C 1
ATOM 10612 O O . ILE D 1 342 ? 15.007 -2.969 95.263 1.00 30.52 340 ILE D O 1
ATOM 10617 N N . ASP D 1 343 ? 15.584 -1.347 93.788 1.00 43.27 341 ASP D N 1
ATOM 10618 C CA . ASP D 1 343 ? 15.297 -0.209 94.640 1.00 48.95 341 ASP D CA 1
ATOM 10619 C C . ASP D 1 343 ? 13.780 0.007 94.642 1.00 48.87 341 ASP D C 1
ATOM 10620 O O . ASP D 1 343 ? 13.254 0.693 93.755 1.00 54.21 341 ASP D O 1
ATOM 10625 N N . ASN D 1 344 ? 13.080 -0.622 95.567 1.00 49.42 342 ASN D N 1
ATOM 10626 C CA . ASN D 1 344 ? 11.620 -0.561 95.570 1.00 58.71 342 ASN D CA 1
ATOM 10627 C C . ASN D 1 344 ? 11.060 0.797 95.998 1.00 63.91 342 ASN D C 1
ATOM 10628 O O . ASN D 1 344 ? 9.865 1.024 95.884 1.00 62.32 342 ASN D O 1
ATOM 10633 N N . VAL D 1 345 ? 11.935 1.706 96.436 1.00 69.11 343 VAL D N 1
ATOM 10634 C CA . VAL D 1 345 ? 11.561 3.112 96.655 1.00 80.52 343 VAL D CA 1
ATOM 10635 C C . VAL D 1 345 ? 11.527 3.919 95.336 1.00 77.94 343 VAL D C 1
ATOM 10636 O O . VAL D 1 345 ? 10.532 4.529 94.989 1.00 75.83 343 VAL D O 1
ATOM 10640 N N . ARG D 1 346 ? 12.623 3.931 94.612 1.00 76.74 344 ARG D N 1
ATOM 10641 C CA . ARG D 1 346 ? 12.620 4.549 93.301 1.00 78.32 344 ARG D CA 1
ATOM 10642 C C . ARG D 1 346 ? 11.690 3.853 92.284 1.00 68.66 344 ARG D C 1
ATOM 10643 O O . ARG D 1 346 ? 10.935 4.531 91.590 1.00 78.79 344 ARG D O 1
ATOM 10651 N N . LEU D 1 347 ? 11.742 2.526 92.184 1.00 55.21 345 LEU D N 1
ATOM 10652 C CA . LEU D 1 347 ? 10.909 1.798 91.215 1.00 50.21 345 LEU D CA 1
ATOM 10653 C C . LEU D 1 347 ? 9.827 1.039 91.945 1.00 45.21 345 LEU D C 1
ATOM 10654 O O . LEU D 1 347 ? 9.654 -0.195 91.847 1.00 45.06 345 LEU D O 1
ATOM 10659 N N . GLY D 1 348 ? 9.103 1.821 92.718 1.00 44.43 346 GLY D N 1
ATOM 10660 C CA . GLY D 1 348 ? 7.993 1.318 93.445 1.00 46.90 346 GLY D CA 1
ATOM 10661 C C . GLY D 1 348 ? 6.785 1.263 92.566 1.00 47.39 346 GLY D C 1
ATOM 10662 O O . GLY D 1 348 ? 6.797 1.551 91.352 1.00 49.70 346 GLY D O 1
ATOM 10663 N N . ALA D 1 349 ? 5.720 0.929 93.242 1.00 45.32 347 ALA D N 1
ATOM 10664 C CA . ALA D 1 349 ? 4.445 0.821 92.617 1.00 50.56 347 ALA D CA 1
ATOM 10665 C C . ALA D 1 349 ? 4.003 2.097 91.896 1.00 51.09 347 ALA D C 1
ATOM 10666 O O . ALA D 1 349 ? 3.488 2.055 90.765 1.00 61.94 347 ALA D O 1
ATOM 10668 N N . ALA D 1 350 ? 4.198 3.244 92.522 1.00 53.04 348 ALA D N 1
ATOM 10669 C CA . ALA D 1 350 ? 3.742 4.485 91.912 1.00 56.01 348 ALA D CA 1
ATOM 10670 C C . ALA D 1 350 ? 4.541 4.742 90.630 1.00 53.09 348 ALA D C 1
ATOM 10671 O O . ALA D 1 350 ? 3.944 5.019 89.565 1.00 53.36 348 ALA D O 1
ATOM 10673 N N . THR D 1 351 ? 5.868 4.677 90.737 1.00 44.67 349 THR D N 1
ATOM 10674 C CA . THR D 1 351 ? 6.705 4.969 89.585 1.00 46.40 349 THR D CA 1
ATOM 10675 C C . THR D 1 351 ? 6.383 4.032 88.416 1.00 44.11 349 THR D C 1
ATOM 10676 O O . THR D 1 351 ? 6.267 4.467 87.285 1.00 39.20 349 THR D O 1
ATOM 10680 N N . SER D 1 352 ? 6.176 2.764 88.709 1.00 43.46 350 SER D N 1
ATOM 10681 C CA . SER D 1 352 ? 5.903 1.837 87.654 1.00 43.41 350 SER D CA 1
ATOM 10682 C C . SER D 1 352 ? 4.585 2.173 86.991 1.00 44.08 350 SER D C 1
ATOM 10683 O O . SER D 1 352 ? 4.482 2.111 85.780 1.00 46.93 350 SER D O 1
ATOM 10686 N N . SER D 1 353 ? 3.562 2.474 87.783 1.00 44.44 351 SER D N 1
ATOM 10687 C CA . SER D 1 353 ? 2.227 2.760 87.227 1.00 43.78 351 SER D CA 1
ATOM 10688 C C . SER D 1 353 ? 2.271 4.031 86.375 1.00 39.30 351 SER D C 1
ATOM 10689 O O . SER D 1 353 ? 1.669 4.075 85.306 1.00 39.32 351 SER D O 1
ATOM 10692 N N . ILE D 1 354 ? 3.042 5.014 86.803 1.00 32.68 352 ILE D N 1
ATOM 10693 C CA . ILE D 1 354 ? 3.144 6.225 86.066 1.00 38.50 352 ILE D CA 1
ATOM 10694 C C . ILE D 1 354 ? 3.802 6.000 84.698 1.00 42.12 352 ILE D C 1
ATOM 10695 O O . ILE D 1 354 ? 3.294 6.497 83.654 1.00 40.44 352 ILE D O 1
ATOM 10700 N N . ILE D 1 355 ? 4.916 5.272 84.698 1.00 40.55 353 ILE D N 1
ATOM 10701 C CA . ILE D 1 355 ? 5.640 4.985 83.454 1.00 37.25 353 ILE D CA 1
ATOM 10702 C C . ILE D 1 355 ? 4.733 4.216 82.518 1.00 35.73 353 ILE D C 1
ATOM 10703 O O . ILE D 1 355 ? 4.684 4.521 81.317 1.00 35.44 353 ILE D O 1
ATOM 10708 N N . ASN D 1 356 ? 3.982 3.262 83.056 1.00 36.89 354 ASN D N 1
ATOM 10709 C CA . ASN D 1 356 ? 2.984 2.575 82.255 1.00 44.39 354 ASN D CA 1
ATOM 10710 C C . ASN D 1 356 ? 1.996 3.554 81.590 1.00 49.22 354 ASN D C 1
ATOM 10711 O O . ASN D 1 356 ? 1.686 3.427 80.422 1.00 49.00 354 ASN D O 1
ATOM 10716 N N . ALA D 1 357 ? 1.475 4.501 82.360 1.00 50.79 355 ALA D N 1
ATOM 10717 C CA . ALA D 1 357 ? 0.530 5.456 81.849 1.00 47.02 355 ALA D CA 1
ATOM 10718 C C . ALA D 1 357 ? 1.194 6.335 80.787 1.00 45.82 355 ALA D C 1
ATOM 10719 O O . ALA D 1 357 ? 0.553 6.634 79.769 1.00 40.49 355 ALA D O 1
ATOM 10721 N N . GLU D 1 358 ? 2.446 6.771 81.010 1.00 40.38 356 GLU D N 1
ATOM 10722 C CA . GLU D 1 358 ? 3.134 7.627 80.020 1.00 39.55 356 GLU D CA 1
ATOM 10723 C C . GLU D 1 358 ? 3.183 6.899 78.662 1.00 47.36 356 GLU D C 1
ATOM 10724 O O . GLU D 1 358 ? 2.902 7.465 77.614 1.00 44.03 356 GLU D O 1
ATOM 10730 N N . ILE D 1 359 ? 3.495 5.614 78.704 1.00 49.09 357 ILE D N 1
ATOM 10731 C CA . ILE D 1 359 ? 3.523 4.827 77.492 1.00 54.86 357 ILE D CA 1
ATOM 10732 C C . ILE D 1 359 ? 2.127 4.753 76.815 1.00 55.47 357 ILE D C 1
ATOM 10733 O O . ILE D 1 359 ? 2.006 4.860 75.585 1.00 51.05 357 ILE D O 1
ATOM 10738 N N . ALA D 1 360 ? 1.077 4.581 77.605 1.00 53.90 358 ALA D N 1
ATOM 10739 C CA . ALA D 1 360 ? -0.291 4.581 77.044 1.00 55.26 358 ALA D CA 1
ATOM 10740 C C . ALA D 1 360 ? -0.662 5.924 76.389 1.00 55.65 358 ALA D C 1
ATOM 10741 O O . ALA D 1 360 ? -1.397 5.975 75.397 1.00 46.01 358 ALA D O 1
ATOM 10743 N N . VAL D 1 361 ? -0.124 7.009 76.939 1.00 56.04 359 VAL D N 1
ATOM 10744 C CA . VAL D 1 361 ? -0.273 8.296 76.317 1.00 54.47 359 VAL D CA 1
ATOM 10745 C C . VAL D 1 361 ? 0.390 8.256 74.936 1.00 56.55 359 VAL D C 1
ATOM 10746 O O . VAL D 1 361 ? -0.239 8.609 73.948 1.00 50.75 359 VAL D O 1
ATOM 10750 N N . GLU D 1 362 ? 1.629 7.794 74.849 1.00 53.99 360 GLU D N 1
ATOM 10751 C CA . GLU D 1 362 ? 2.283 7.731 73.553 1.00 48.44 360 GLU D CA 1
ATOM 10752 C C . GLU D 1 362 ? 1.536 6.879 72.522 1.00 51.03 360 GLU D C 1
ATOM 10753 O O . GLU D 1 362 ? 1.609 7.138 71.340 1.00 51.87 360 GLU D O 1
ATOM 10759 N N . LYS D 1 363 ? 0.836 5.851 72.950 1.00 54.38 361 LYS D N 1
ATOM 10760 C CA . LYS D 1 363 ? 0.114 5.011 72.011 1.00 53.48 361 LYS D CA 1
ATOM 10761 C C . LYS D 1 363 ? -1.315 5.493 71.721 1.00 51.13 361 LYS D C 1
ATOM 10762 O O . LYS D 1 363 ? -2.085 4.792 71.076 1.00 46.33 361 LYS D O 1
ATOM 10768 N N . GLY D 1 364 ? -1.713 6.630 72.264 1.00 54.44 362 GLY D N 1
ATOM 10769 C CA . GLY D 1 364 ? -3.072 7.116 72.051 1.00 54.46 362 GLY D CA 1
ATOM 10770 C C . GLY D 1 364 ? -4.164 6.374 72.825 1.00 61.12 362 GLY D C 1
ATOM 10771 O O . GLY D 1 364 ? -5.346 6.473 72.498 1.00 55.87 362 GLY D O 1
ATOM 10772 N N . LEU D 1 365 ? -3.796 5.663 73.887 1.00 64.34 363 LEU D N 1
ATOM 10773 C CA . LEU D 1 365 ? -4.806 5.041 74.727 1.00 63.39 363 LEU D CA 1
ATOM 10774 C C . LEU D 1 365 ? -5.351 5.991 75.804 1.00 67.44 363 LEU D C 1
ATOM 10775 O O . LEU D 1 365 ? -6.273 5.625 76.518 1.00 68.37 363 LEU D O 1
ATOM 10780 N N . ILE D 1 366 ? -4.757 7.179 75.926 1.00 71.92 364 ILE D N 1
ATOM 10781 C CA . ILE D 1 366 ? -5.206 8.225 76.847 1.00 80.35 364 ILE D CA 1
ATOM 10782 C C . ILE D 1 366 ? -5.191 9.587 76.117 1.00 94.77 364 ILE D C 1
ATOM 10783 O O . ILE D 1 366 ? -4.332 9.780 75.262 1.00 119.77 364 ILE D O 1
ATOM 10788 N N . GLN D 1 367 ? -6.124 10.504 76.444 1.00 100.93 365 GLN D N 1
ATOM 10789 C CA . GLN D 1 367 ? -6.238 11.854 75.789 1.00 92.32 365 GLN D CA 1
ATOM 10790 C C . GLN D 1 367 ? -5.187 12.878 76.212 1.00 82.58 365 GLN D C 1
ATOM 10791 O O . GLN D 1 367 ? -5.261 14.046 75.815 1.00 77.32 365 GLN D O 1
#

Radius of gyration: 34.37 Å; Cα contacts (8 Å, |Δi|>4): 3488; chains: 4; bounding box: 83×90×93 Å

Nearest PDB structures (foldseek):
  5cef-assembly1_C  TM=1.003E+00  e=4.348E-83  Cryptococcus deneoformans JEC21
  6c8w-assembly1_A  TM=9.532E-01  e=1.007E-51  Blastomyces gilchristii SLH14081
  3hsk-assembly1_A  TM=9.508E-01  e=8.065E-51  Candida albicans
  3hsk-assembly1_B  TM=9.521E-01  e=1.030E-50  Candida albicans
  1ys4-assembly1_A  TM=9.454E-01  e=4.482E-42  Methanocaldococcus jannaschii

Sequence (1436 aa):
RPQIKVGVLGATGTVGQRFIELLAAHPYFALHALGASSRSAGQQYARVVRWKLPSPIPDAVRHMVVHECRPDAPGFAECGVVFSGLDADVAGDIENAFRAADLVVYSNAKNYRRDPLCPLIVPLVNPSHLSIIPYQREQLGLKKGYIVTNANCSTTGIVVPLAALEKAFGPLDTVIVTTLQAISGAGVSSLDIMDNVVPLISGEEDKIEWETNKILGGVTPDNKAFDLHAPKQINVSATCTRVPVIDGHTGCVSVKFARSPPPSVAEVENAFREYTCDAQHLGVPSAPAQAIVVHDAPDRPQPRLDKNLHNGACVSVGRIRECPVFDIKFVCLIDNVRLGAATSSIINAEIAVEKGLIQRPQIKVGVLGATGTVGQRFIELLAAHPYFALHALGASSRSAGQQYARVVRWKLPSPIPDAVRHMVVHECRPDAPGFAECGVVFSGLDADVAGDIENAFRAADLVVYSNAKNYRRDPLCPLIVPLVNPSHLSIIPYQREQLGLKKGYIVTNANCSTTGIVVPLAALEKAFGPLDTVIVTTLQAISGAGVSSLDIMDNVVPLISGEEDKIEWETNKILGGVTPDNKAFDLHAPKQINVSATCTRVPVIDGHTGCVSVKFARSPPPSVAEVENAFREYTCDAQHLGVPSAPAQAIVVHDAPDRPQPRLDKNLHNGACVSVGRIRECPVFDIKFVCLIDNVRLGAATSSIINAEIAVEKGLIQRPQIKVGVLGATGTVGQRFIELLAAHPYFALHALGASSRSAGQQYARVVRWKLPSPIPDAVRHMVVHECRPDAPGFAECGVVFSGLDADVAGDIENAFRAADLVVYSNAKNYRRDPLCPLIVPLVNPSHLSIIPYQREQLGLKKGYIVTNANCSTTGIVVPLAALEKAFGPLDTVIVTTLQAISGAGVSSLDIMDNVVPLISGEEDKIEWETNKILGGVTPDNKAFDLHAPKQINVSATCTRVPVIDGHTGCVSVKFARSPPPSVAEVENAFREYTCDAQHLGVPSAPAQAIVVHDAPDRPQPRLDKNLHNGACVSVGRIRECPVFDIKFVCLIDNVRLGAATSSIINAEIAVEKGLIQRPQIKVGVLGATGTVGQRFIELLAAHPYFALHALGASSRSAGQQYARVVRWKLPSPIPDAVRHMVVHECRPDAPGFAECGVVFSGLDADVAGDIENAFRAADLVVYSNAKNYRRDPLCPLIVPLVNPSHLSIIPYQREQLGLKKGYIVTNANCSTTGIVVPLAALEKAFGPLDTVIVTTLQAISGAGVSSLDIMDNVVPLISGEEDKIEWETNKILGGVTPDNKAFDLHAPKQINVSATCTRVPVIDGHTGCVSVKFARSPPPSVAEVENAFREYTCDAQHLGVPSAPAQAIVVHDAPDRPQPRLDKNLHNGACVSVGRIRECPVFDIKFVCLIDNVRLGAATSSIINAEIAVEKGLIQ

Solvent-accessible surface area: 52890 Å² total; per-residue (Å²): 221,114,140,15,101,0,0,0,0,11,0,40,35,86,49,0,3,64,0,0,34,45,2,41,89,23,92,12,4,30,24,61,1,0,0,8,61,86,214,16,35,58,83,40,0,31,169,28,7,181,40,144,44,141,46,104,20,27,127,74,0,95,127,38,52,0,37,62,26,99,22,109,4,79,16,0,66,108,4,18,0,0,0,0,15,24,102,32,127,75,0,16,127,38,0,62,43,0,15,72,50,41,5,3,0,1,0,26,4,116,69,28,11,102,40,98,38,0,0,0,2,1,1,1,30,5,1,61,4,6,46,0,0,77,45,0,40,116,93,71,53,26,170,72,0,0,0,0,0,1,2,30,24,5,0,3,4,4,0,0,0,0,10,1,0,29,137,55,36,9,55,3,60,13,0,11,1,6,4,1,4,0,5,32,44,98,96,24,35,0,75,69,0,26,13,0,1,26,0,46,24,90,38,21,20,78,29,0,37,77,2,1,13,2,1,22,13,25,29,38,137,87,62,101,39,21,48,55,21,55,132,158,87,6,61,7,2,0,8,0,0,34,0,6,1,9,25,4,12,2,3,5,2,8,0,70,4,61,151,104,122,59,18,59,49,58,91,0,43,63,10,0,112,123,19,56,6,61,0,34,124,68,56,6,69,42,21,16,85,58,2,2,24,19,27,118,43,95,47,58,1,9,2,50,64,5,75,100,31,140,88,30,0,10,0,1,0,0,29,17,45,134,7,75,28,26,14,2,7,1,0,3,3,1,6,12,70,66,6,11,25,3,20,3,0,3,3,2,0,0,0,0,24,94,96,55,24,10,158,257,116,114,18,98,0,0,0,0,11,0,42,34,91,50,0,3,66,0,0,36,45,2,42,87,20,88,23,2,29,26,62,2,0,0,9,64,84,222,17,34,58,82,50,0,30,167,27,8,180,42,128,43,76,49,103,22,28,127,76,0,93,125,39,54,0,38,61,25,96,20,109,4,80,16,0,67,107,6,19,0,0,0,0,14,22,103,32,126,75,0,16,126,38,0,64,43,0,16,71,51,41,6,4,0,1,0,26,4,115,68,27,10,100,39,98,38,0,0,0,2,1,1,1,30,4,6,70,4,11,46,0,0,75,47,0,40,117,93,71,54,26,171,74,0,0,0,0,0,2,2,29,22,5,0,3,4,5,0,0,0,0,11,2,0,28,138,56,37,10,57,1,37,14,0,10,1,7,3,0,4,0,6,15,75,89,110,25,34,0,81,71,0,8,17,0,1,23,0,46,22,91,37,20,20,80,29,0,38,76,2,0,13,2,1,21,14,25,29,39,137,87,62,99,38,21,48,56,20,53,141,118,80,6,60,8,2,0,7,0,0,23,0,4,1,4,23,3,15,2,3,5,2,7,0,71,5,55,152,105,122,58,17,59,48,58,92,0,44,62,11,0,112,123,19,56,7,65,0,35,124,60,56,8,71,44,21,15,85,59,2,1,24,18,27,120,42,94,41,43,1,8,2,42,40,5,69,99,31,124,89,31,0,11,0,1,0,0,30,18,47,133,7,73,29,28,16,1,6,1,0,2,3,2,6,9,64,70,6,12,25,3,20,2,0,3,3,4,0,0,2,0,31,95,115,57,25,10,157,224,114,139,12,99,0,0,0,0,11,0,39,35,84,55,0,4,57,0,0,34,45,2,40,89,24,95,13,4,27,24,62,0,0,0,7,63,90,188,15,28,57,50,58,0,41,157,27,8,181,40,108,33,106,34,95,36,29,110,75,0,87,124,39,61,0,30,60,27,104,20,111,4,81,17,0,67,110,4,17,0,0,0,0,16,22,103,37,126,76,0,15,126,38,0,64,42,0,17,71,51,41,4,4,0,2,0,26,5,126,66,30,11,100,40,99,36,0,0,0,2,0,1,2,30,5,8,72,4,10,46,0,0,75,47,0,38,117,91,72,53,24,170,72,0,0,0,0,0,1,4,34,24,5,0,4,3,4,0,0,0,0,9,2,0,29,136,54,39,9,56,3,54,12,0,12,1,7,3,0,3,0,5,36,42,102,107,29,28,0,84,72,0,6,17,0,1,22,0,45,22,90,41,20,18,79,36,0,42,74,2,0,12,2,1,21,13,24,30,40,137,86,61,100,41,22,49,55,22,54,125,162,86,5,60,7,2,1,9,0,0,26,1,3,2,6,25,4,10,2,3,6,2,8,0,84,5,61,149,105,120,60,16,60,47,58,90,0,44,63,11,0,108,121,19,56,7,68,0,34,122,60,55,6,70,42,20,16,85,58,2,1,24,18,27,120,42,94,52,36,1,7,2,44,46,4,74,100,32,158,89,31,0,10,0,0,0,0,30,18,45,133,8,74,33,24,31,2,7,2,0,2,3,1,6,13,70,62,6,10,23,3,19,3,0,2,2,3,0,0,1,0,26,95,119,55,22,10,156,250,111,115,16,97,0,0,0,0,10,0,39,35,91,49,0,3,58,0,0,35,46,2,42,89,20,86,25,2,28,26,63,1,0,0,7,65,89,187,10,27,55,43,58,0,28,151,33,7,180,41,124,44,139,42,101,26,29,133,77,0,110,132,38,53,0,39,65,24,102,22,110,4,79,19,0,68,108,5,18,0,0,0,0,15,23,105,36,128,76,0,16,126,38,0,64,43,0,16,71,52,42,5,4,0,0,0,26,4,125,64,28,11,102,41,97,37,0,0,0,1,1,1,1,30,4,2,58,3,3,47,0,0,75,46,0,40,116,94,70,55,26,171,73,0,0,0,0,0,1,3,32,24,4,0,4,4,4,0,0,0,1,10,1,0,29,137,55,38,9,59,1,39,12,0,11,1,8,4,0,4,0,6,40,43,102,106,26,41,1,80,58,0,19,15,0,1,24,0,48,22,92,40,20,21,78,38,0,42,75,2,0,12,3,1,22,14,23,30,39,139,86,61,100,39,23,47,54,22,52,141,122,82,6,60,8,2,1,10,0,0,25,0,11,0,9,25,3,10,2,3,6,3,8,0,76,4,56,151,105,120,57,17,58,48,57,92,0,46,63,11,0,110,127,20,56,6,60,0,34,118,73,56,7,69,42,21,16,85,56,2,1,24,18,28,120,43,95,51,61,1,9,3,48,81,4,76,98,32,159,88,30,0,9,0,1,0,0,28,17,43,134,7,69,29,28,16,2,6,1,0,2,3,0,5,14,70,66,4,9,22,3,19,3,0,3,2,2,0,0,0,0,31,99,95,58,22,10,158

Secondary structure (DSSP, 8-state):
---EEEEEESTTSHHHHHHHHHHHT-SSEEEEEEE--TTTTTSBHHHH----SSSPPPHHHHTPBEE-SSTTSTTGGG-SEEEE---HHHHHHHHHHHHHTT-EEEE-SSTTTT-TTS-EE-TTT-GGGGGGHHHHHHHHT-SS-EEEEE--HHHHHHHHHHHHHHHHH--EEEEEEEEEE-STT---BHHHHTT--B---TTHHHHHHHHHHHHHS-B-TTSS-B-TT-SS--EEEEEEEE-S-SS-EEEEEEEEESSSSPPPHHHHHHHHHH---HHHHTT-TTS-S-SEEEP-STT---TTTSSS-GGG--EEEEEEEE-SSSSEEEEEEE-TTTT-HHHHHHHHHHHHHHTTS--/---EEEEEESTTSHHHHHHHHHHHT-SSEEEEEEE--TTTTTSBHHHH----SSSPPPHHHHTPBEE-SSTTSTTGGG-SEEEE---HHHHHHHHHHHHHTT-EEEE-SSTTTT-TTS-EE-TTT-GGGGGGHHHHHHHHT-SS-EEEEE--HHHHHHHHHHHHHHHHH--EEEEEEEEEE-STT---BHHHHTT--B---TTHHHHHHHHHHHHHS-B-TTSS-B-TT-SS--EEEEEEEE-S-SS-EEEEEEEEESSSSPPPHHHHHHHHHH---HHHHTT-TTS-S-SEEEP-STT---TTTSSS-GGG--EEEEEEEE-SSSSEEEEEEE-TTTT-HHHHHHHHHHHHHHTTS--/---EEEEEESTTSHHHHHHHHHHHT-SSEEEEEEE--TTTTTSBHHHH----SSSPPPHHHHTPBEE-SSTTSTTGGG-SEEEE---HHHHHHHHHHHHHTT-EEEE-SSTTTT-TTS-EE-TTT-GGGGGGHHHHHHHHT-SS-EEEEE--HHHHHHHHHHHHHHHHH--EEEEEEEEEE-GGG---BHHHHTT--B---TTHHHHHHHHHHHHHS-B-TTSS-B-TT-SS--EEEEEEEE-S-SS-EEEEEEEEESSSSPPPHHHHHHHHHH---HHHHTT-TTS-S-SEEEP-STT---TTTSSS-GGG--EEEEEEEE-SSSSEEEEEEE-TTTTSHHHHHHHHHHHHHHTTS--/---EEEEEESTTSHHHHHHHHHHHT-SSEEEEEEE--TTTTTSBHHHH----SSSPPPHHHHTPBEE-SSTTSTTGGG-SEEEE---HHHHHHHHHHHHHTT-EEEE-SSTTTT-TTS-EE-TTT-GGGGGGHHHHHHHHT-SS-EEEEEPPHHHHHHHHHHHHHHHHH--EEEEEEEEEE-GGG---BHHHHTT--B---TTHHHHHHHHHHHHHS-B-TTSS-B-TT-SS--EEEEEEEE-S-SS-EEEEEEEEESSSSPPPHHHHHHHHHH---HHHHTT-TTS-S-SEEEP-STT---TTTSSS-GGG--EEEEEEEE-SSSSEEEEEEE-TTTTSHHHHHHHHHHHHHHTTS--